Protein AF-0000000084394808 (afdb_homodimer)

Sequence (1066 aa):
MNSRAGNLPEEGCVVMIVASYNGLPSDNTAEMVAWLRVKAASPGSLSHVKYAVFGCGHRDWHDTYQRVPRLVEELLERSGAVKVAPMGVADAATGDMYSDLEQWSLKHLFPALYATHGMAAPDAPLKQTLLPTSGPISVVQSLPLRVTSLTNRGFQPVKVTESYQLSADLNKIPAKRHVELRMPPGFSYGPGDHLHILPQNDPTVVQKVLWYFDLAGDSRIAMHSVNSLDVSDNMELTAAELFGHWVELKRPITKQAAQTLIESLIESDTSTRSRMKDSIRHMIDGDGPKTVVEILEVPDLKLSLSSFLSILTPIRPRTYSLSSSPSSKPHHGTLTISVVPNGTASEYLASTTVGQILFARVQANPRFFHQLSERPQSGLIMVCVGSGIAPFRGLIKEALFRKTSSAAEKPKWTLFYGCRGSQLDELYADDLRAAEEAGVIVVHRAYSRESGDMNIPRYVTGSLKEHISEVMDCWKAGGLIRVCAGKSIADDVWNLLGPSLLETMANGNQKDQPFDWRQKLAEEERYVEEVFNMNSRAGNLPEEGCVVMIVASYNGLPSDNTAEMVAWLRVKAASPGSLSHVKYAVFGCGHRDWHDTYQRVPRLVEELLERSGAVKVAPMGVADAATGDMYSDLEQWSLKHLFPALYATHGMAAPDAPLKQTLLPTSGPISVVQSLPLRVTSLTNRGFQPVKVTESYQLSADLNKIPAKRHVELRMPPGFSYGPGDHLHILPQNDPTVVQKVLWYFDLAGDSRIAMHSVNSLDVSDNMELTAAELFGHWVELKRPITKQAAQTLIESLIESDTSTRSRMKDSIRHMIDGDGPKTVVEILEVPDLKLSLSSFLSILTPIRPRTYSLSSSPSSKPHHGTLTISVVPNGTASEYLASTTVGQILFARVQANPRFFHQLSERPQSGLIMVCVGSGIAPFRGLIKEALFRKTSSAAEKPKWTLFYGCRGSQLDELYADDLRAAEEAGVIVVHRAYSRESGDMNIPRYVTGSLKEHISEVMDCWKAGGLIRVCAGKSIADDVWNLLGPSLLETMANGNQKDQPFDWRQKLAEEERYVEEVFN

Organism: Colletotrichum higginsianum (strain IMI 349063) (NCBI:txid759273)

Nearest PDB structures (foldseek):
  1tll-assembly1_A  TM=6.329E-01  e=1.263E-33  Rattus norvegicus
  1f20-assembly1_A  TM=8.223E-01  e=2.957E-27  Rattus norvegicus
  6t1u-assembly1_A  TM=6.075E-01  e=6.814E-30  Candida tropicalis
  2bpo-assembly1_A  TM=6.113E-01  e=2.517E-28  Saccharomyces cerevisiae
  2ok8-assembly2_D  TM=7.829E-01  e=2.657E-12  Plasmodium falciparum 3D7

Secondary structure (DSSP, 8-state):
-GGGTT---SSS-EEEEEEEETTEE-TTTHHHHHHHHHHHTSTTTTTT-EEEEEEEE-TTSGGGTTHHHHHHHHHHHHTTPEE-SPPEEEEGGGT-HHHHHHHHIIIIIHHHHHHHTT----SS-TTTTSS------EEEEE--HHHHTTGGGT-EEEEEEEEEE-SS-TTTS--EEEEEEEPPTT----TT-EEEEE----HHHHHHHHHHTT--TT-EEEEES--SSSPPTT-EEEHHHIIIIIB-SSSBPPHHHHHHHHHH-----HHHHHHHHHHHHHHHHSSSPPBSGGGGGSTT----HHHHHHT--B---EEEEB-S-TTTSTTEEEEEEEPPTT-HHHHHHHT--TT-EEEEEEE--HHHHHHHHH-TT--EEEEEEGGGHHHHHHHHHHHHHHHTT--S----EEEEEEES-TTTT-TTHHHHHHHHHTTSEEEEEEESS--S-TTS-SSHHHHHHHTHHHHHHHHHTT-EEEEEE-HHHHHHHHHHHHHHHHHHH-SS-TTS-HHHHHHHHHHTTSEEEEE--/-GGGTT---SSS-EEEEEEEETTEE-TTTHHHHHHHHHHHTSTTTTTT-EEEEEEEE-TTSGGGTTHHHHHHHHHHHHTTPEE-SPPEEEEGGGT-HHHHHHHHIIIIIHHHHHHHTT----SS-TTTTTTT-----EEEEE--HHHHTTGGGT-EEEEEEEEEE-SS-TTTS--EEEEEEEPPTT----TT-EEEEE----HHHHHHHHHHTT--TT-EEEEES--SSSPPTT-EEEHHHIIIIIB-SSSBPPHHHHHHHHHH-----HHHHHHHHHHHHHHHHSSSPPBSGGGGGSTT----HHHHHHT--B---EEEEB-S-TTTSTTEEEEEEEPPTT-HHHHHHHT--TT-EEEEEEE--HHHHHHHHH-TT--EEEEEEGGGHHHHHHHHHHHHHHHTT--S----EEEEEEES-TTTT-TTHHHHHHHHHTTSEEEEEEESS--S-TTS-SSHHHHHHHTHHHHHHHHHTT-EEEEEE-HHHHHHHHHHHHHHHHHHH-SS-TTS-HHHHHHHHHHTTSEEEEE--

Radius of gyration: 37.55 Å; Cα contacts (8 Å, |Δi|>4): 2108; chains: 2; bounding box: 79×119×94 Å

Structure (mmCIF, N/CA/C/O backbone):
data_AF-0000000084394808-model_v1
#
loop_
_entity.id
_entity.type
_entity.pdbx_description
1 polymer 'NADPH cytochrome P450'
#
loop_
_atom_site.group_PDB
_atom_site.id
_atom_site.type_symbol
_atom_site.label_atom_id
_atom_site.label_alt_id
_atom_site.label_comp_id
_atom_site.label_asym_id
_atom_site.label_entity_id
_atom_site.label_seq_id
_atom_site.pdbx_PDB_ins_code
_atom_site.Cartn_x
_atom_site.Cartn_y
_atom_site.Cartn_z
_atom_site.occupancy
_atom_site.B_iso_or_equiv
_atom_site.auth_seq_id
_atom_site.auth_comp_id
_atom_site.auth_asym_id
_atom_site.auth_atom_id
_atom_site.pdbx_PDB_model_num
ATOM 1 N N . MET A 1 1 ? 3.371 22.578 29.484 1 84.44 1 MET A N 1
ATOM 2 C CA . MET A 1 1 ? 3.812 23.656 30.344 1 84.44 1 MET A CA 1
ATOM 3 C C . MET A 1 1 ? 2.695 24.094 31.297 1 84.44 1 MET A C 1
ATOM 5 O O . MET A 1 1 ? 2.896 24.156 32.5 1 84.44 1 MET A O 1
ATOM 9 N N . ASN A 1 2 ? 1.501 24.203 30.688 1 81.06 2 ASN A N 1
ATOM 10 C CA . ASN A 1 2 ? 0.41 24.703 31.516 1 81.06 2 ASN A CA 1
ATOM 11 C C . ASN A 1 2 ? 0.008 23.703 32.594 1 81.06 2 ASN A C 1
ATOM 13 O O . ASN A 1 2 ? -0.405 24.094 33.688 1 81.06 2 ASN A O 1
ATOM 17 N N . SER A 1 3 ? 0.19 22.422 32.281 1 81.5 3 SER A N 1
ATOM 18 C CA . SER A 1 3 ? -0.213 21.375 33.219 1 81.5 3 SER A CA 1
ATOM 19 C C . SER A 1 3 ? 0.611 21.438 34.5 1 81.5 3 SER A C 1
ATOM 21 O O . SER A 1 3 ? 0.195 20.906 35.531 1 81.5 3 SER A O 1
ATOM 23 N N . ARG A 1 4 ? 1.673 22.125 34.469 1 89.56 4 ARG A N 1
ATOM 24 C CA . ARG A 1 4 ? 2.555 22.156 35.625 1 89.56 4 ARG A CA 1
ATOM 25 C C . ARG A 1 4 ? 2.57 23.547 36.25 1 89.56 4 ARG A C 1
ATOM 27 O O . ARG A 1 4 ? 3.314 23.797 37.219 1 89.56 4 ARG A O 1
ATOM 34 N N . ALA A 1 5 ? 1.7 24.375 35.719 1 89.94 5 ALA A N 1
ATOM 35 C CA . ALA A 1 5 ? 1.567 25.688 36.344 1 89.94 5 ALA A CA 1
ATOM 36 C C . ALA A 1 5 ? 1.049 25.562 37.781 1 89.94 5 ALA A C 1
ATOM 38 O O . ALA A 1 5 ? 0.033 24.906 38.031 1 89.94 5 ALA A O 1
ATOM 39 N N . GLY A 1 6 ? 1.762 26.031 38.719 1 89.12 6 GLY A N 1
ATOM 40 C CA . GLY A 1 6 ? 1.377 25.984 40.125 1 89.12 6 GLY A CA 1
ATOM 41 C C . GLY A 1 6 ? 1.911 24.766 40.844 1 89.12 6 GLY A C 1
ATOM 42 O O . GLY A 1 6 ? 1.748 24.625 42.062 1 89.12 6 GLY A O 1
ATOM 43 N N . ASN A 1 7 ? 2.451 23.938 40.094 1 90.06 7 ASN A N 1
ATOM 44 C CA . ASN A 1 7 ? 2.916 22.688 40.719 1 90.06 7 ASN A CA 1
ATOM 45 C C . ASN A 1 7 ? 4.227 22.219 40.094 1 90.06 7 ASN A C 1
ATOM 47 O O . ASN A 1 7 ? 4.32 21.094 39.625 1 90.06 7 ASN A O 1
ATOM 51 N N . LEU A 1 8 ? 5.156 23.016 40.188 1 93.19 8 LEU A N 1
ATOM 52 C CA . LEU A 1 8 ? 6.465 22.625 39.688 1 93.19 8 LEU A CA 1
ATOM 53 C C . LEU A 1 8 ? 7.164 21.688 40.656 1 93.19 8 LEU A C 1
ATOM 55 O O . LEU A 1 8 ? 7.117 21.922 41.875 1 93.19 8 LEU A O 1
ATOM 59 N N . PRO A 1 9 ? 7.711 20.625 40.125 1 89.31 9 PRO A N 1
ATOM 60 C CA . PRO A 1 9 ? 8.445 19.734 41.031 1 89.31 9 PRO A CA 1
ATOM 61 C C . PRO A 1 9 ? 9.586 20.453 41.75 1 89.31 9 PRO A C 1
ATOM 63 O O . PRO A 1 9 ? 10.266 21.297 41.156 1 89.31 9 PRO A O 1
ATOM 66 N N . GLU A 1 10 ? 9.688 20.141 43.062 1 87.5 10 GLU A N 1
ATOM 67 C CA . GLU A 1 10 ? 10.758 20.719 43.844 1 87.5 10 GLU A CA 1
ATOM 68 C C . GLU A 1 10 ? 11.969 19.781 43.906 1 87.5 10 GLU A C 1
ATOM 70 O O . GLU A 1 10 ? 13.062 20.203 44.281 1 87.5 10 GLU A O 1
ATOM 75 N N . GLU A 1 11 ? 11.68 18.562 43.625 1 84 11 GLU A N 1
ATOM 76 C CA . GLU A 1 11 ? 12.758 17.578 43.531 1 84 11 GLU A CA 1
ATOM 77 C C . GLU A 1 11 ? 13.164 17.359 42.094 1 84 11 GLU A C 1
ATOM 79 O O . GLU A 1 11 ? 12.32 17.359 41.188 1 84 11 GLU A O 1
ATOM 84 N N . GLY A 1 12 ? 14.43 17.172 41.906 1 85.75 12 GLY A N 1
ATOM 85 C CA . GLY A 1 12 ? 14.93 17 40.562 1 85.75 12 GLY A CA 1
ATOM 86 C C . GLY A 1 12 ? 15.086 18.297 39.812 1 85.75 12 GLY A C 1
ATOM 87 O O . GLY A 1 12 ? 15.422 19.328 40.406 1 85.75 12 GLY A O 1
ATOM 88 N N . CYS A 1 13 ? 15.078 18.266 38.438 1 89.38 13 CYS A N 1
ATOM 89 C CA . CYS A 1 13 ? 15.242 19.438 37.562 1 89.38 13 CYS A CA 1
ATOM 90 C C . CYS A 1 13 ? 14.086 19.547 36.594 1 89.38 13 CYS A C 1
ATOM 92 O O . CYS A 1 13 ? 13.68 18.547 35.969 1 89.38 13 CYS A O 1
ATOM 94 N N . VAL A 1 14 ? 13.477 20.672 36.562 1 92.56 14 VAL A N 1
ATOM 95 C CA . VAL A 1 14 ? 12.422 20.953 35.594 1 92.56 14 VAL A CA 1
ATOM 96 C C . VAL A 1 14 ? 13.047 21.5 34.312 1 92.56 14 VAL A C 1
ATOM 98 O O . VAL A 1 14 ? 13.656 22.562 34.312 1 92.56 14 VAL A O 1
ATOM 101 N N . VAL A 1 15 ? 12.945 20.672 33.219 1 92.56 15 VAL A N 1
ATOM 102 C CA . VAL A 1 15 ? 13.383 21.141 31.906 1 92.56 15 VAL A CA 1
ATOM 103 C C . VAL A 1 15 ? 12.18 21.672 31.125 1 92.56 15 VAL A C 1
ATOM 105 O O . VAL A 1 15 ? 11.25 20.922 30.812 1 92.56 15 VAL A O 1
ATOM 108 N N . MET A 1 16 ? 12.203 22.953 30.844 1 93.19 16 MET A N 1
ATOM 109 C CA . MET A 1 16 ? 11.102 23.594 30.141 1 93.19 16 MET A CA 1
ATOM 110 C C . MET A 1 16 ? 11.469 23.859 28.688 1 93.19 16 MET A C 1
ATOM 112 O O . MET A 1 16 ? 12.438 24.562 28.406 1 93.19 16 MET A O 1
ATOM 116 N N . ILE A 1 17 ? 10.75 23.219 27.812 1 91.25 17 ILE A N 1
ATOM 117 C CA . ILE A 1 17 ? 10.875 23.516 26.391 1 91.25 17 ILE A CA 1
ATOM 118 C C . ILE A 1 17 ? 9.797 24.5 25.969 1 91.25 17 ILE A C 1
ATOM 120 O O . ILE A 1 17 ? 8.609 24.172 25.969 1 91.25 17 ILE A O 1
ATOM 124 N N . VAL A 1 18 ? 10.234 25.688 25.703 1 90.94 18 VAL A N 1
ATOM 125 C CA . VAL A 1 18 ? 9.312 26.812 25.562 1 90.94 18 VAL A CA 1
ATOM 126 C C . VAL A 1 18 ? 9.406 27.391 24.156 1 90.94 18 VAL A C 1
ATOM 128 O O . VAL A 1 18 ? 10.5 27.656 23.656 1 90.94 18 VAL A O 1
ATOM 131 N N . ALA A 1 19 ? 8.242 27.422 23.562 1 86.62 19 ALA A N 1
ATOM 132 C CA . ALA A 1 19 ? 8.195 28.031 22.234 1 86.62 19 ALA A CA 1
ATOM 133 C C . ALA A 1 19 ? 7.641 29.453 22.312 1 86.62 19 ALA A C 1
ATOM 135 O O . ALA A 1 19 ? 6.957 29.812 23.266 1 86.62 19 ALA A O 1
ATOM 136 N N . SER A 1 20 ? 8.227 30.312 21.469 1 79.75 20 SER A N 1
ATOM 137 C CA . SER A 1 20 ? 7.672 31.656 21.266 1 79.75 20 SER A CA 1
ATOM 138 C C . SER A 1 20 ? 6.898 31.734 19.953 1 79.75 20 SER A C 1
ATOM 140 O O . SER A 1 20 ? 7.387 31.281 18.906 1 79.75 20 SER A O 1
ATOM 142 N N . TYR A 1 21 ? 5.676 32.031 20.062 1 70.5 21 TYR A N 1
ATOM 143 C CA . TYR A 1 21 ? 4.887 32.312 18.875 1 70.5 21 TYR A CA 1
ATOM 144 C C . TYR A 1 21 ? 4.664 33.781 18.672 1 70.5 21 TYR A C 1
ATOM 146 O O . TYR A 1 21 ? 3.766 34.375 19.281 1 70.5 21 TYR A O 1
ATOM 154 N N . ASN A 1 22 ? 5.402 34.344 17.812 1 67.12 22 ASN A N 1
ATOM 155 C CA . ASN A 1 22 ? 5.336 35.812 17.594 1 67.12 22 ASN A CA 1
ATOM 156 C C . ASN A 1 22 ? 5.484 36.562 18.891 1 67.12 22 ASN A C 1
ATOM 158 O O . ASN A 1 22 ? 4.691 37.469 19.188 1 67.12 22 ASN A O 1
ATOM 162 N N . GLY A 1 23 ? 6.352 36.094 19.688 1 73.38 23 GLY A N 1
ATOM 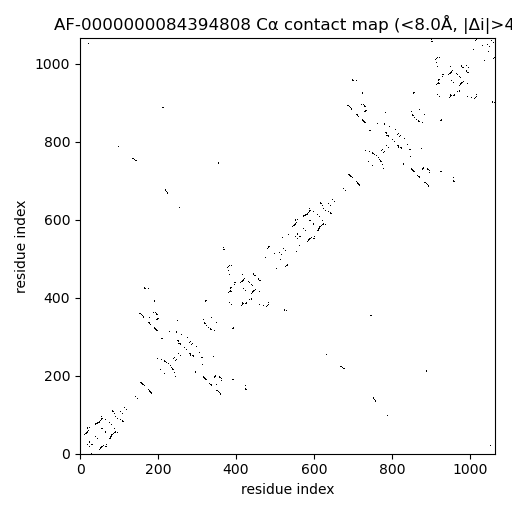163 C CA . GLY A 1 23 ? 6.691 36.75 20.938 1 73.38 23 GLY A CA 1
ATOM 164 C C . GLY A 1 23 ? 5.734 36.438 22.062 1 73.38 23 GLY A C 1
ATOM 165 O O . GLY A 1 23 ? 5.914 36.906 23.188 1 73.38 23 GLY A O 1
ATOM 166 N N . LEU A 1 24 ? 4.746 35.719 21.688 1 75.56 24 LEU A N 1
ATOM 167 C CA . LEU A 1 24 ? 3.758 35.312 22.688 1 75.56 24 LEU A CA 1
ATOM 168 C C . LEU A 1 24 ? 3.91 33.844 23.062 1 75.56 24 LEU A C 1
ATOM 170 O O . LEU A 1 24 ? 4.438 33.062 22.281 1 75.56 24 LEU A O 1
ATOM 174 N N . PRO A 1 25 ? 3.51 33.625 24.344 1 81.38 25 PRO A N 1
ATOM 175 C CA . PRO A 1 25 ? 3.525 32.219 24.703 1 81.38 25 PRO A CA 1
ATOM 176 C C . PRO A 1 25 ? 2.564 31.375 23.859 1 81.38 25 PRO A C 1
ATOM 178 O O . PRO A 1 25 ? 1.509 31.875 23.453 1 81.38 25 PRO A O 1
ATOM 181 N N . SER A 1 26 ? 2.98 30.219 23.578 1 77.38 26 SER A N 1
ATOM 182 C CA . SER A 1 26 ? 2.07 29.266 22.953 1 77.38 26 SER A CA 1
ATOM 183 C C . SER A 1 26 ? 0.888 28.953 23.859 1 77.38 26 SER A C 1
ATOM 185 O O . SER A 1 26 ? 0.908 29.297 25.047 1 77.38 26 SER A O 1
ATOM 187 N N . ASP A 1 27 ? -0.17 28.391 23.359 1 71.19 27 ASP A N 1
ATOM 188 C CA . ASP A 1 27 ? -1.378 28.078 24.109 1 71.19 27 ASP A CA 1
ATOM 189 C C . ASP A 1 27 ? -1.058 27.188 25.312 1 71.19 27 ASP A C 1
ATOM 191 O O . ASP A 1 27 ? -1.685 27.297 26.359 1 71.19 27 ASP A O 1
ATOM 195 N N . ASN A 1 28 ? -0.06 26.406 25.094 1 76.44 28 ASN A N 1
ATOM 196 C CA . ASN A 1 28 ? 0.255 25.469 26.172 1 76.44 28 ASN A CA 1
ATOM 197 C C . ASN A 1 28 ? 1.232 26.078 27.172 1 76.44 28 ASN A C 1
ATOM 199 O O . ASN A 1 28 ? 1.676 25.406 28.109 1 76.44 28 ASN A O 1
ATOM 203 N N . THR A 1 29 ? 1.567 27.328 26.938 1 88.31 29 THR A N 1
ATOM 204 C CA . THR A 1 29 ? 2.57 27.938 27.797 1 88.31 29 THR A CA 1
ATOM 205 C C . THR A 1 29 ? 1.999 29.156 28.5 1 88.31 29 THR A C 1
ATOM 207 O O . THR A 1 29 ? 2.543 29.609 29.516 1 88.31 29 THR A O 1
ATOM 210 N N . ALA A 1 30 ? 0.846 29.688 28.078 1 82.56 30 ALA A N 1
ATOM 211 C CA . ALA A 1 30 ? 0.304 30.969 28.531 1 82.56 30 ALA A CA 1
ATOM 212 C C . ALA A 1 30 ? 0.012 30.938 30.031 1 82.56 30 ALA A C 1
ATOM 214 O O . ALA A 1 30 ? 0.375 31.859 30.766 1 82.56 30 ALA A O 1
ATOM 215 N N . GLU A 1 31 ? -0.574 29.875 30.484 1 85.81 31 GLU A N 1
ATOM 216 C CA . GLU A 1 31 ? -0.913 29.766 31.906 1 85.81 31 GLU A CA 1
ATOM 217 C C . GLU A 1 31 ? 0.343 29.672 32.781 1 85.81 31 GLU A C 1
ATOM 219 O O . GLU A 1 31 ? 0.386 30.25 33.875 1 85.81 31 GLU A O 1
ATOM 224 N N . MET A 1 32 ? 1.28 29.031 32.281 1 92.12 32 MET A N 1
ATOM 225 C CA . MET A 1 32 ? 2.547 28.922 32.969 1 92.12 32 MET A CA 1
ATOM 226 C C . MET A 1 32 ? 3.209 30.281 33.156 1 92.12 32 MET A C 1
ATOM 228 O O . MET A 1 32 ? 3.662 30.641 34.219 1 92.12 32 MET A O 1
ATOM 232 N N . VAL A 1 33 ? 3.176 31.047 32.156 1 91.5 33 VAL A N 1
ATOM 233 C CA . VAL A 1 33 ? 3.799 32.344 32.156 1 91.5 33 VAL A CA 1
ATOM 234 C C . VAL A 1 33 ? 3.066 33.25 33.156 1 91.5 33 VAL A C 1
ATOM 236 O O . VAL A 1 33 ? 3.697 33.969 33.938 1 91.5 33 VAL A O 1
ATOM 239 N N . ALA A 1 34 ? 1.783 33.188 33.094 1 87.75 34 ALA A N 1
ATOM 240 C CA . ALA A 1 34 ? 0.979 33.969 34.031 1 87.75 34 ALA A CA 1
ATOM 241 C C . ALA A 1 34 ? 1.286 33.594 35.469 1 87.75 34 ALA A C 1
ATOM 243 O O . ALA A 1 34 ? 1.438 34.438 36.344 1 87.75 34 ALA A O 1
ATOM 244 N N . TRP A 1 35 ? 1.336 32.344 35.719 1 93.06 35 TRP A N 1
ATOM 245 C CA . TRP A 1 35 ? 1.626 31.844 37.062 1 93.06 35 TRP A CA 1
ATOM 246 C C . TRP A 1 35 ? 3.016 32.281 37.531 1 93.06 35 TRP A C 1
ATOM 248 O O . TRP A 1 35 ? 3.195 32.719 38.656 1 93.06 35 TRP A O 1
ATOM 258 N N . LEU A 1 36 ? 3.961 32.25 36.656 1 94.44 36 LEU A N 1
ATOM 259 C CA . LEU A 1 36 ? 5.332 32.625 37 1 94.44 36 LEU A CA 1
ATOM 260 C C . LEU A 1 36 ? 5.441 34.125 37.281 1 94.44 36 LEU A C 1
ATOM 262 O O . LEU A 1 36 ? 6.25 34.531 38.125 1 94.44 36 LEU A O 1
ATOM 266 N N . ARG A 1 37 ? 4.633 34.906 36.625 1 91.94 37 ARG A N 1
ATOM 267 C CA . ARG A 1 37 ? 4.617 36.344 36.906 1 91.94 37 ARG A CA 1
ATOM 268 C C . ARG A 1 37 ? 4.188 36.625 38.344 1 91.94 37 ARG A C 1
ATOM 270 O O . ARG A 1 37 ? 4.742 37.531 38.969 1 91.94 37 ARG A O 1
ATOM 277 N N . VAL A 1 38 ? 3.271 35.875 38.719 1 92.06 38 VAL A N 1
ATOM 278 C CA . VAL A 1 38 ? 2.809 36.031 40.094 1 92.06 38 VAL A CA 1
ATOM 279 C C . VAL A 1 38 ? 3.906 35.594 41.062 1 92.06 38 VAL A C 1
ATOM 281 O O . VAL A 1 38 ? 4.168 36.281 42.062 1 92.06 38 VAL A O 1
ATOM 284 N N . LYS A 1 39 ? 4.5 34.531 40.812 1 92.56 39 LYS A N 1
ATOM 285 C CA . LYS A 1 39 ? 5.559 34.031 41.688 1 92.56 39 LYS A CA 1
ATOM 286 C C . LYS A 1 39 ? 6.754 34.969 41.719 1 92.56 39 LYS A C 1
ATOM 288 O O . LYS A 1 39 ? 7.41 35.125 42.75 1 92.56 39 LYS A O 1
ATOM 293 N N . ALA A 1 40 ? 7.027 35.562 40.625 1 92.31 40 ALA A N 1
ATOM 294 C CA . ALA A 1 40 ? 8.18 36.469 40.5 1 92.31 40 ALA A CA 1
ATOM 295 C C . ALA A 1 40 ? 8.016 37.688 41.375 1 92.31 40 ALA A C 1
ATOM 297 O O . ALA A 1 40 ? 9 38.375 41.688 1 92.31 40 ALA A O 1
ATOM 298 N N . ALA A 1 41 ? 6.77 37.969 41.688 1 90.31 41 ALA A N 1
ATOM 299 C CA . ALA A 1 41 ? 6.5 39.094 42.594 1 90.31 41 ALA A CA 1
ATOM 300 C C . ALA A 1 41 ? 6.938 38.812 44 1 90.31 41 ALA A C 1
ATOM 302 O O . ALA A 1 41 ? 7.09 39.719 44.844 1 90.31 41 ALA A O 1
ATOM 303 N N . SER A 1 42 ? 7.09 37.594 44.406 1 90.56 42 SER A N 1
ATOM 304 C CA . SER A 1 42 ? 7.582 37.156 45.719 1 90.56 42 SER A CA 1
ATOM 305 C C . SER A 1 42 ? 8.93 36.469 45.594 1 90.56 42 SER A C 1
ATOM 307 O O . SER A 1 42 ? 8.992 35.25 45.406 1 90.56 42 SER A O 1
ATOM 309 N N . PRO A 1 43 ? 9.906 37.219 45.812 1 88 43 PRO A N 1
ATOM 310 C CA . PRO A 1 43 ? 11.242 36.656 45.688 1 88 43 PRO A CA 1
ATOM 311 C C . PRO A 1 43 ? 11.461 35.438 46.594 1 88 43 PRO A C 1
ATOM 313 O O . PRO A 1 43 ? 11.055 35.469 47.75 1 88 43 PRO A O 1
ATOM 316 N N . GLY A 1 44 ? 11.938 34.344 45.969 1 89.25 44 GLY A N 1
ATOM 317 C CA . GLY A 1 44 ? 12.25 33.156 46.719 1 89.25 44 GLY A CA 1
ATOM 318 C C . GLY A 1 44 ? 11.117 32.125 46.719 1 89.25 44 GLY A C 1
ATOM 319 O O . GLY A 1 44 ? 11.273 31.031 47.25 1 89.25 44 GLY A O 1
ATOM 320 N N . SER A 1 45 ? 10.023 32.531 46.156 1 93.19 45 SER A N 1
ATOM 321 C CA . SER A 1 45 ? 8.828 31.703 46.188 1 93.19 45 SER A CA 1
ATOM 322 C C . SER A 1 45 ? 9.078 30.359 45.5 1 93.19 45 SER A C 1
ATOM 324 O O . SER A 1 45 ? 8.383 29.375 45.781 1 93.19 45 SER A O 1
ATOM 326 N N . LEU A 1 46 ? 10.148 30.25 44.625 1 95.56 46 LEU A N 1
ATOM 327 C CA . LEU A 1 46 ? 10.477 29 43.938 1 95.56 46 LEU A CA 1
ATOM 328 C C . LEU A 1 46 ? 11.922 28.594 44.188 1 95.56 46 LEU A C 1
ATOM 330 O O . LEU A 1 46 ? 12.578 28.016 43.344 1 95.56 46 LEU A O 1
ATOM 334 N N . SER A 1 47 ? 12.367 29 45.344 1 93.94 47 SER A N 1
ATOM 335 C CA . SER A 1 47 ? 13.766 28.812 45.688 1 93.94 47 SER A CA 1
ATOM 336 C C . SER A 1 47 ? 14.148 27.344 45.688 1 93.94 47 SER A C 1
ATOM 338 O O . SER A 1 47 ? 15.328 27 45.531 1 93.94 47 SER A O 1
ATOM 340 N N . HIS A 1 48 ? 13.219 26.422 45.781 1 92.88 48 HIS A N 1
ATOM 341 C CA . HIS A 1 48 ? 13.508 24.984 45.812 1 92.88 48 HIS A CA 1
ATOM 342 C C . HIS A 1 48 ? 13.406 24.375 44.406 1 92.88 48 HIS A C 1
ATOM 344 O O . HIS A 1 48 ? 13.648 23.172 44.25 1 92.88 48 HIS A O 1
ATOM 350 N N . VAL A 1 49 ? 13.086 25.125 43.5 1 94.31 49 VAL A N 1
ATOM 351 C CA . VAL A 1 49 ? 12.914 24.625 42.125 1 94.31 49 VAL A CA 1
ATOM 352 C C . VAL A 1 49 ? 14.211 24.781 41.344 1 94.31 49 VAL A C 1
ATOM 354 O O . VAL A 1 49 ? 14.789 25.875 41.312 1 94.31 49 VAL A O 1
ATOM 357 N N . LYS A 1 50 ? 14.789 23.703 40.781 1 93.88 50 LYS A N 1
ATOM 358 C CA . LYS A 1 50 ? 15.883 23.719 39.812 1 93.88 50 LYS A CA 1
ATOM 359 C C . LYS A 1 50 ? 15.344 23.625 38.406 1 93.88 50 LYS A C 1
ATOM 361 O O . LYS A 1 50 ? 14.391 22.891 38.125 1 93.88 50 LYS A O 1
ATOM 366 N N . TYR A 1 51 ? 15.922 24.453 37.562 1 94.81 51 TYR A N 1
ATOM 367 C CA . TYR A 1 51 ? 15.305 24.484 36.219 1 94.81 51 TYR A CA 1
ATOM 368 C C . TYR A 1 51 ? 16.359 24.656 35.125 1 94.81 51 TYR A C 1
ATOM 370 O O . TYR A 1 51 ? 17.484 25.062 35.406 1 94.81 51 TYR A O 1
ATOM 378 N N . ALA A 1 52 ? 16.094 24.25 33.906 1 95.12 52 ALA A N 1
ATOM 379 C CA . ALA A 1 52 ? 16.734 24.594 32.625 1 95.12 52 ALA A CA 1
ATOM 380 C C . ALA A 1 52 ? 15.695 24.906 31.562 1 95.12 52 ALA A C 1
ATOM 382 O O . ALA A 1 52 ? 14.641 24.266 31.5 1 95.12 52 ALA A O 1
ATOM 383 N N . VAL A 1 53 ? 15.969 25.953 30.828 1 95.62 53 VAL A N 1
ATOM 384 C CA . VAL A 1 53 ? 15.016 26.375 29.797 1 95.62 53 VAL A CA 1
ATOM 385 C C . VAL A 1 53 ? 15.633 26.172 28.422 1 95.62 53 VAL A C 1
ATOM 387 O O . VAL A 1 53 ? 16.812 26.5 28.203 1 95.62 53 VAL A O 1
ATOM 390 N N . PHE A 1 54 ? 14.867 25.484 27.547 1 94.06 54 PHE A N 1
ATOM 391 C CA . PHE A 1 54 ? 15.211 25.406 26.141 1 94.06 54 PHE A CA 1
ATOM 392 C C . PHE A 1 54 ? 14.172 26.125 25.281 1 94.06 54 PHE A C 1
ATOM 394 O O . PHE A 1 54 ? 12.992 25.766 25.312 1 94.06 54 PHE A O 1
ATOM 401 N N . GLY A 1 55 ? 14.703 27.109 24.625 1 92.94 55 GLY A N 1
ATOM 402 C CA . GLY A 1 55 ? 13.797 27.953 23.844 1 92.94 55 GLY A CA 1
ATOM 403 C C . GLY A 1 55 ? 13.695 27.531 22.391 1 92.94 55 GLY A C 1
ATOM 404 O O . GLY A 1 55 ? 14.703 27.234 21.75 1 92.94 55 GLY A O 1
ATOM 405 N N . CYS A 1 56 ? 12.484 27.359 21.953 1 88.31 56 CYS A N 1
ATOM 406 C CA . CYS A 1 56 ? 12.203 27.125 20.547 1 88.31 56 CYS A CA 1
ATOM 407 C C . CYS A 1 56 ? 11.664 28.391 19.875 1 88.31 56 CYS A C 1
ATOM 409 O O . CYS A 1 56 ? 10.492 28.719 20.031 1 88.31 56 CYS A O 1
ATOM 411 N N . GLY A 1 57 ? 12.602 29.109 19.203 1 79.94 57 GLY A N 1
ATOM 412 C CA . GLY A 1 57 ? 12.227 30.344 18.531 1 79.94 57 GLY A CA 1
ATOM 413 C C . GLY A 1 57 ? 12.438 30.297 17.031 1 79.94 57 GLY A C 1
ATOM 414 O O . GLY A 1 57 ? 12.883 29.281 16.5 1 79.94 57 GLY A O 1
ATOM 415 N N . HIS A 1 58 ? 11.938 31.234 16.359 1 75 58 HIS A N 1
ATOM 416 C CA . HIS A 1 58 ? 12.156 31.422 14.93 1 75 58 HIS A CA 1
ATOM 417 C C . HIS A 1 58 ? 12.805 32.781 14.641 1 75 58 HIS A C 1
ATOM 419 O O . HIS A 1 58 ? 12.195 33.812 14.883 1 75 58 HIS A O 1
ATOM 425 N N . ARG A 1 59 ? 14.008 32.688 14.086 1 74.19 59 ARG A N 1
ATOM 426 C CA . ARG A 1 59 ? 14.828 33.875 13.969 1 74.19 59 ARG A CA 1
ATOM 427 C C . ARG A 1 59 ? 14.156 34.906 13.055 1 74.19 59 ARG A C 1
ATOM 429 O O . ARG A 1 59 ? 14.477 36.094 13.125 1 74.19 59 ARG A O 1
ATOM 436 N N . ASP A 1 60 ? 13.281 34.406 12.234 1 66 60 ASP A N 1
ATOM 437 C CA . ASP A 1 60 ? 12.586 35.375 11.359 1 66 60 ASP A CA 1
ATOM 438 C C . ASP A 1 60 ? 11.75 36.344 12.18 1 66 60 ASP A C 1
ATOM 440 O O . ASP A 1 60 ? 11.375 37.406 11.68 1 66 60 ASP A O 1
ATOM 444 N N . TRP A 1 61 ? 11.477 35.875 13.367 1 69.62 61 TRP A N 1
ATOM 445 C CA . TRP A 1 61 ? 10.859 36.781 14.32 1 69.62 61 TRP A CA 1
ATOM 446 C C . TRP A 1 61 ? 11.906 37.469 15.188 1 69.62 61 TRP A C 1
ATOM 448 O O . TRP A 1 61 ? 11.992 37.219 16.391 1 69.62 61 TRP A O 1
ATOM 458 N N . HIS A 1 62 ? 12.711 38.344 14.523 1 70.44 62 HIS A N 1
ATOM 459 C CA . HIS A 1 62 ? 13.953 38.906 15.07 1 70.44 62 HIS A CA 1
ATOM 460 C C . HIS A 1 62 ? 13.703 39.625 16.391 1 70.44 62 HIS A C 1
ATOM 462 O O . HIS A 1 62 ? 14.43 39.406 17.359 1 70.44 62 HIS A O 1
ATOM 468 N N . ASP A 1 63 ? 12.633 40.438 16.438 1 67.81 63 ASP A N 1
ATOM 469 C CA . ASP A 1 63 ? 12.398 41.281 17.594 1 67.81 63 ASP A CA 1
ATOM 470 C C . ASP A 1 63 ? 11.906 40.438 18.781 1 67.81 63 ASP A C 1
ATOM 472 O O . ASP A 1 63 ? 12.07 40.844 19.938 1 67.81 63 ASP A O 1
ATOM 476 N N . THR A 1 64 ? 11.328 39.344 18.391 1 77.56 64 THR A N 1
ATOM 477 C CA . THR A 1 64 ? 10.75 38.562 19.469 1 77.56 64 THR A CA 1
ATOM 478 C C . THR A 1 64 ? 11.398 37.188 19.531 1 77.56 64 THR A C 1
ATOM 480 O O . THR A 1 64 ? 10.844 36.25 20.125 1 77.56 64 THR A O 1
ATOM 483 N N . TYR A 1 65 ? 12.562 37.188 18.906 1 84.25 65 TYR A N 1
ATOM 484 C CA . TYR A 1 65 ? 13.25 35.906 18.891 1 84.25 65 TYR A CA 1
ATOM 485 C C . TYR A 1 65 ? 13.547 35.438 20.312 1 84.25 65 TYR A C 1
ATOM 487 O O . TYR A 1 65 ? 14.219 36.125 21.078 1 84.25 65 TYR A O 1
ATOM 495 N N . GLN A 1 66 ? 12.977 34.312 20.75 1 90.06 66 GLN A N 1
ATOM 496 C CA . GLN A 1 66 ? 13.18 33.625 22.031 1 90.06 66 GLN A CA 1
ATOM 497 C C . GLN A 1 66 ? 12.594 34.438 23.172 1 90.06 66 GLN A C 1
ATOM 499 O O . GLN A 1 66 ? 13.039 34.312 24.328 1 90.06 66 GLN A O 1
ATOM 504 N N . ARG A 1 67 ? 11.656 35.281 22.906 1 87.75 67 ARG A N 1
ATOM 505 C CA . ARG A 1 67 ? 11.141 36.188 23.938 1 87.75 67 ARG A CA 1
ATOM 506 C C . ARG A 1 67 ? 10.531 35.406 25.094 1 87.75 67 ARG A C 1
ATOM 508 O O . ARG A 1 67 ? 10.805 35.688 26.266 1 87.75 67 ARG A O 1
ATOM 515 N N . VAL A 1 68 ? 9.734 34.5 24.75 1 90.25 68 VAL A N 1
ATOM 516 C CA . VAL A 1 68 ? 8.992 33.812 25.797 1 90.25 68 VAL A CA 1
ATOM 517 C C . VAL A 1 68 ? 9.938 32.938 26.594 1 90.25 68 VAL A C 1
ATOM 519 O O . VAL A 1 68 ? 9.898 32.938 27.828 1 90.25 68 VAL A O 1
ATOM 522 N N . PRO A 1 69 ? 10.766 32.188 25.906 1 93.94 69 PRO A N 1
ATOM 523 C CA . PRO A 1 69 ? 11.75 31.438 26.688 1 93.94 69 PRO A CA 1
ATOM 524 C C . PRO A 1 69 ? 12.57 32.344 27.625 1 93.94 69 PRO A C 1
ATOM 526 O O . PRO A 1 69 ? 12.805 31.969 28.781 1 93.94 69 PRO A O 1
ATOM 529 N N . ARG A 1 70 ? 12.984 33.5 27.219 1 93.75 70 ARG A N 1
ATOM 530 C CA . ARG A 1 70 ? 13.75 34.438 28.047 1 93.75 70 ARG A CA 1
ATOM 531 C C . ARG A 1 70 ? 12.914 34.938 29.203 1 93.75 70 ARG A C 1
ATOM 533 O O . ARG A 1 70 ? 13.422 35.094 30.328 1 93.75 70 ARG A O 1
ATOM 540 N N . LEU A 1 71 ? 11.711 35.219 28.828 1 93.12 71 LEU A N 1
ATOM 541 C CA . LEU A 1 71 ? 10.797 35.688 29.875 1 93.12 71 LEU A CA 1
ATOM 542 C C . LEU A 1 71 ? 10.648 34.625 30.953 1 93.12 71 LEU A C 1
ATOM 544 O O . LEU A 1 71 ? 10.688 34.938 32.156 1 93.12 71 LEU A O 1
ATOM 548 N N . VAL A 1 72 ? 10.469 33.438 30.547 1 94.94 72 VAL A N 1
ATOM 549 C CA . VAL A 1 72 ? 10.297 32.312 31.484 1 94.94 72 VAL A CA 1
ATOM 550 C C . VAL A 1 72 ? 11.539 32.188 32.375 1 94.94 72 VAL A C 1
ATOM 552 O O . VAL A 1 72 ? 11.422 32.031 33.594 1 94.94 72 VAL A O 1
ATOM 555 N N . GLU A 1 73 ? 12.609 32.25 31.719 1 95.31 73 GLU A N 1
ATOM 556 C CA . GLU A 1 73 ? 13.852 32.156 32.5 1 95.31 73 GLU A CA 1
ATOM 557 C C . GLU A 1 73 ? 13.953 33.312 33.5 1 95.31 73 GLU A C 1
ATOM 559 O O . GLU A 1 73 ? 14.328 33.094 34.656 1 95.31 73 GLU A O 1
ATOM 564 N N . GLU A 1 74 ? 13.648 34.5 33.062 1 95.31 74 GLU A N 1
ATOM 565 C CA . GLU A 1 74 ? 13.695 35.688 33.906 1 95.31 74 GLU A CA 1
ATOM 566 C C . GLU A 1 74 ? 12.758 35.531 35.125 1 95.31 74 GLU A C 1
ATOM 568 O O . GLU A 1 74 ? 13.133 35.844 36.25 1 95.31 74 GLU A O 1
ATOM 573 N N . LEU A 1 75 ? 11.609 35.125 34.812 1 95.44 75 LEU A N 1
ATOM 574 C CA . LEU A 1 75 ? 10.617 34.969 35.875 1 95.44 75 LEU A CA 1
ATOM 575 C C . LEU A 1 75 ? 11.047 33.906 36.875 1 95.44 75 LEU A C 1
ATOM 577 O O . LEU A 1 75 ? 10.844 34.062 38.094 1 95.44 75 LEU A O 1
ATOM 581 N N . LEU A 1 76 ? 11.594 32.875 36.344 1 95.94 76 LEU A N 1
ATOM 582 C CA . LEU A 1 76 ? 12.102 31.812 37.25 1 95.94 76 LEU A CA 1
ATOM 583 C C . LEU A 1 76 ? 13.227 32.344 38.125 1 95.94 76 LEU A C 1
ATOM 585 O O . LEU A 1 76 ? 13.266 32.094 39.312 1 95.94 76 LEU A O 1
ATOM 589 N N . GLU A 1 77 ? 14.086 33.094 37.531 1 95.12 77 GLU A N 1
ATOM 590 C CA . GLU A 1 77 ? 15.195 33.688 38.25 1 95.12 77 GLU A CA 1
ATOM 591 C C . GLU A 1 77 ? 14.703 34.625 39.344 1 95.12 77 GLU A C 1
ATOM 593 O O . GLU A 1 77 ? 15.188 34.625 40.469 1 95.12 77 GLU A O 1
ATOM 598 N N . ARG A 1 78 ? 13.742 35.406 38.969 1 95.12 78 ARG A N 1
ATOM 599 C CA . ARG A 1 78 ? 13.18 36.375 39.906 1 95.12 78 ARG A CA 1
ATOM 600 C C . ARG A 1 78 ? 12.461 35.688 41.062 1 95.12 78 ARG A C 1
ATOM 602 O O . ARG A 1 78 ? 12.383 36.219 42.156 1 95.12 78 ARG A O 1
ATOM 609 N N . SER A 1 79 ? 11.984 34.531 40.781 1 95.38 79 SER A N 1
ATOM 610 C CA . SER A 1 79 ? 11.25 33.781 41.812 1 95.38 79 SER A CA 1
ATOM 611 C C . SER A 1 79 ? 12.188 33 42.688 1 95.38 79 SER A C 1
ATOM 613 O O . SER A 1 79 ? 11.742 32.281 43.594 1 95.38 79 SER A O 1
ATOM 615 N N . GLY A 1 80 ? 13.438 33.125 42.344 1 95.06 80 GLY A N 1
ATOM 616 C CA . GLY A 1 80 ? 14.43 32.469 43.188 1 95.06 80 GLY A CA 1
ATOM 617 C C . GLY A 1 80 ? 14.773 31.062 42.75 1 95.06 80 GLY A C 1
ATOM 618 O O . GLY A 1 80 ? 15.516 30.359 43.438 1 95.06 80 GLY A O 1
ATOM 619 N N . ALA A 1 81 ? 14.234 30.562 41.688 1 95.25 81 ALA A N 1
ATOM 620 C CA . ALA A 1 81 ? 14.555 29.219 41.219 1 95.25 81 ALA A CA 1
ATOM 621 C C . ALA A 1 81 ? 16.031 29.109 40.844 1 95.25 81 ALA A C 1
ATOM 623 O O . ALA A 1 81 ? 16.688 30.109 40.562 1 95.25 81 ALA A O 1
ATOM 624 N N . VAL A 1 82 ? 16.547 27.922 40.906 1 93.56 82 VAL A N 1
ATOM 625 C CA . VAL A 1 82 ? 17.969 27.703 40.688 1 93.56 82 VAL A CA 1
ATOM 626 C C . VAL A 1 82 ? 18.203 27.203 39.281 1 93.56 82 VAL A C 1
ATOM 628 O O . VAL A 1 82 ? 17.703 26.141 38.875 1 93.56 82 VAL A O 1
ATOM 631 N N . LYS A 1 83 ? 19 27.938 38.562 1 94.81 83 LYS A N 1
ATOM 632 C CA . LYS A 1 83 ? 19.344 27.578 37.188 1 94.81 83 LYS A CA 1
ATOM 633 C C . LYS A 1 83 ? 20.359 26.453 37.125 1 94.81 83 LYS A C 1
ATOM 635 O O . LYS A 1 83 ? 21.422 26.562 37.75 1 94.81 83 LYS A O 1
ATOM 640 N N . VAL A 1 84 ? 20.016 25.422 36.406 1 92.62 84 VAL A N 1
ATOM 641 C CA . VAL A 1 84 ? 20.891 24.25 36.312 1 92.62 84 VAL A CA 1
ATOM 642 C C . VAL A 1 84 ? 21.797 24.344 35.094 1 92.62 84 VAL A C 1
ATOM 644 O O . VAL A 1 84 ? 22.953 23.906 35.125 1 92.62 84 VAL A O 1
ATOM 647 N N . ALA A 1 85 ? 21.266 24.844 34 1 93.56 85 ALA A N 1
ATOM 648 C CA . ALA A 1 85 ? 22 25 32.75 1 93.56 85 ALA A CA 1
ATOM 649 C C . ALA A 1 85 ? 21.625 26.297 32.031 1 93.56 85 ALA A C 1
ATOM 651 O O . ALA A 1 85 ? 20.516 26.812 32.219 1 93.56 85 ALA A O 1
ATOM 652 N N . PRO A 1 86 ? 22.703 26.781 31.266 1 94.44 86 PRO A N 1
ATOM 653 C CA . PRO A 1 86 ? 22.328 27.953 30.469 1 94.44 86 PRO A CA 1
ATOM 654 C C . PRO A 1 86 ? 21.203 27.672 29.484 1 94.44 86 PRO A C 1
ATOM 656 O O . PRO A 1 86 ? 21.062 26.547 29.016 1 94.44 86 PRO A O 1
ATOM 659 N N . MET A 1 87 ? 20.453 28.672 29.312 1 95 87 MET A N 1
ATOM 660 C CA . MET A 1 87 ? 19.344 28.5 28.391 1 95 87 MET A CA 1
ATOM 661 C C . MET A 1 87 ? 19.828 28.047 27.016 1 95 87 MET A C 1
ATOM 663 O O . MET A 1 87 ? 20.781 28.609 26.469 1 95 87 MET A O 1
ATOM 667 N N . GLY A 1 88 ? 19.234 26.938 26.531 1 93.06 88 GLY A N 1
ATOM 668 C CA . GLY A 1 88 ? 19.438 26.531 25.156 1 93.06 88 GLY A CA 1
ATOM 669 C C . GLY A 1 88 ? 18.469 27.172 24.188 1 93.06 88 GLY A C 1
ATOM 670 O O . GLY A 1 88 ? 17.406 27.656 24.594 1 93.06 88 GLY A O 1
ATOM 671 N N . VAL A 1 89 ? 18.906 27.297 22.984 1 90.62 89 VAL A N 1
ATOM 672 C CA . VAL A 1 89 ? 18.031 27.922 22 1 90.62 89 VAL A CA 1
ATOM 673 C C . VAL A 1 89 ? 18.047 27.125 20.703 1 90.62 89 VAL A C 1
ATOM 675 O O . VAL A 1 89 ? 19.078 26.578 20.312 1 90.62 89 VAL A O 1
ATOM 678 N N . ALA A 1 90 ? 16.844 26.891 20.188 1 86.62 90 ALA A N 1
ATOM 679 C CA . ALA A 1 90 ? 16.703 26.359 18.844 1 86.62 90 ALA A CA 1
ATOM 680 C C . ALA A 1 90 ? 16 27.359 17.938 1 86.62 90 ALA A C 1
ATOM 682 O O . ALA A 1 90 ? 15.172 28.141 18.391 1 86.62 90 ALA A O 1
ATOM 683 N N . ASP A 1 91 ? 16.516 27.406 16.688 1 76.81 91 ASP A N 1
ATOM 684 C CA . ASP A 1 91 ? 15.906 28.234 15.656 1 76.81 91 ASP A CA 1
ATOM 685 C C . ASP A 1 91 ? 15.102 27.391 14.672 1 76.81 91 ASP A C 1
ATOM 687 O O . ASP A 1 91 ? 15.68 26.672 13.844 1 76.81 91 ASP A O 1
ATOM 691 N N . ALA A 1 92 ? 13.875 27.547 14.805 1 71.5 92 ALA A N 1
ATOM 692 C CA . ALA A 1 92 ? 12.984 26.75 13.953 1 71.5 92 ALA A CA 1
ATOM 693 C C . ALA A 1 92 ? 13.211 27.078 12.484 1 71.5 92 ALA A C 1
ATOM 695 O O . ALA A 1 92 ? 12.875 26.281 11.609 1 71.5 92 ALA A O 1
ATOM 696 N N . ALA A 1 93 ? 13.836 28.281 12.242 1 63.44 93 ALA A N 1
ATOM 697 C CA . ALA A 1 93 ? 14.094 28.688 10.859 1 63.44 93 ALA A CA 1
ATOM 698 C C . ALA A 1 93 ? 15.109 27.75 10.195 1 63.44 93 ALA A C 1
ATOM 700 O O . ALA A 1 93 ? 15.117 27.609 8.977 1 63.44 93 ALA A O 1
ATOM 701 N N . THR A 1 94 ? 15.922 27.25 11.023 1 59.38 94 THR A N 1
ATOM 702 C CA . THR A 1 94 ? 16.984 26.406 10.477 1 59.38 94 THR A CA 1
ATOM 703 C C . THR A 1 94 ? 16.5 24.984 10.258 1 59.38 94 THR A C 1
ATOM 705 O O . THR A 1 94 ? 17.172 24.188 9.609 1 59.38 94 THR A O 1
ATOM 708 N N . GLY A 1 95 ? 15.297 24.688 10.633 1 55.47 95 GLY A N 1
ATOM 709 C CA . GLY A 1 95 ? 14.695 23.375 10.453 1 55.47 95 GLY A CA 1
ATOM 710 C C . GLY A 1 95 ? 15.367 22.297 11.281 1 55.47 95 GLY A C 1
ATOM 711 O O . GLY A 1 95 ? 15.023 21.125 11.164 1 55.47 95 GLY A O 1
ATOM 712 N N . ASP A 1 96 ? 16.359 22.594 12.008 1 60.56 96 ASP A N 1
ATOM 713 C CA . ASP A 1 96 ? 17.109 21.578 12.742 1 60.56 96 ASP A CA 1
ATOM 714 C C . ASP A 1 96 ? 17.016 21.812 14.242 1 60.56 96 ASP A C 1
ATOM 716 O O . ASP A 1 96 ? 18.047 21.891 14.93 1 60.56 96 ASP A O 1
ATOM 720 N N . MET A 1 97 ? 15.805 21.875 14.797 1 72.88 97 MET A N 1
ATOM 721 C CA . MET A 1 97 ? 15.617 22.203 16.203 1 72.88 97 MET A CA 1
ATOM 722 C C . MET A 1 97 ? 16.062 21.047 17.094 1 72.88 97 MET A C 1
ATOM 724 O O . MET A 1 97 ? 16.547 21.25 18.203 1 72.88 97 MET A O 1
ATOM 728 N N . TYR A 1 98 ? 16 19.891 16.5 1 68.94 98 TYR A N 1
ATOM 729 C CA . TYR A 1 98 ? 16.359 18.719 17.297 1 68.94 98 TYR A CA 1
ATOM 730 C C . TYR A 1 98 ? 17.859 18.641 17.531 1 68.94 98 TYR A C 1
ATOM 732 O O . TYR A 1 98 ? 18.297 18.312 18.625 1 68.94 98 TYR A O 1
ATOM 740 N N . SER A 1 99 ? 18.531 19 16.469 1 67.94 99 SER A N 1
ATOM 741 C CA . SER A 1 99 ? 19.984 19.016 16.625 1 67.94 99 SER A CA 1
ATOM 742 C C . SER A 1 99 ? 20.422 20.031 17.672 1 67.94 99 SER A C 1
ATOM 744 O O . SER A 1 99 ? 21.312 19.766 18.469 1 67.94 99 SER A O 1
ATOM 746 N N . ASP A 1 100 ? 19.703 21.109 17.656 1 78.69 100 ASP A N 1
ATOM 747 C CA . ASP A 1 100 ? 20 22.156 18.641 1 78.69 100 ASP A CA 1
ATOM 748 C C . ASP A 1 100 ? 19.719 21.672 20.062 1 78.69 100 ASP A C 1
ATOM 750 O O . ASP A 1 100 ? 20.531 21.891 20.969 1 78.69 100 ASP A O 1
ATOM 754 N N . LEU A 1 101 ? 18.641 21.047 20.172 1 81.5 101 LEU A N 1
ATOM 755 C CA . LEU A 1 101 ? 18.266 20.531 21.484 1 81.5 101 LEU A CA 1
ATOM 756 C C . LEU A 1 101 ? 19.25 19.453 21.953 1 81.5 101 LEU A C 1
ATOM 758 O O . LEU A 1 101 ? 19.672 19.453 23.109 1 81.5 101 LEU A O 1
ATOM 762 N N . GLU A 1 102 ? 19.578 18.703 21.031 1 72.19 102 GLU A N 1
ATOM 763 C CA . GLU A 1 102 ? 20.516 17.625 21.359 1 72.19 102 GLU A CA 1
ATOM 764 C C . GLU A 1 102 ? 21.875 18.188 21.781 1 72.19 102 GLU A C 1
ATOM 766 O O . GLU A 1 102 ? 22.438 17.75 22.781 1 72.19 102 GLU A O 1
ATOM 771 N N . GLN A 1 103 ? 22.359 19.031 21 1 76.88 103 GLN A N 1
ATOM 772 C CA . GLN A 1 103 ? 23.656 19.625 21.312 1 76.88 103 GLN A CA 1
ATOM 773 C C . GLN A 1 103 ? 23.625 20.344 22.656 1 76.88 103 GLN A C 1
ATOM 775 O O . GLN A 1 103 ? 24.547 20.203 23.469 1 76.88 103 GLN A O 1
ATOM 780 N N . TRP A 1 104 ? 22.578 21.031 22.891 1 86.94 104 TRP A N 1
ATOM 781 C CA . TRP A 1 104 ? 22.422 21.734 24.156 1 86.94 104 TRP A CA 1
ATOM 782 C C . TRP A 1 104 ? 22.328 20.766 25.312 1 86.94 104 TRP A C 1
ATOM 784 O O . TRP A 1 104 ? 22.938 20.984 26.375 1 86.94 104 TRP A O 1
ATOM 794 N N . SER A 1 105 ? 21.656 19.703 25.109 1 83.81 105 SER A N 1
ATOM 795 C CA . SER A 1 105 ? 21.484 18.719 26.172 1 83.81 105 SER A CA 1
ATOM 796 C C . SER A 1 105 ? 22.812 18.062 26.547 1 83.81 105 SER A C 1
ATOM 798 O O . SER A 1 105 ? 23.141 17.938 27.719 1 83.81 105 SER A O 1
ATOM 800 N N . LEU A 1 106 ? 23.516 17.812 25.562 1 75.12 106 LEU A N 1
ATOM 801 C CA . LEU A 1 106 ? 24.781 17.109 25.766 1 75.12 106 LEU A CA 1
ATOM 802 C C . LEU A 1 106 ? 25.828 18.047 26.359 1 75.12 106 LEU A C 1
ATOM 804 O O . LEU A 1 106 ? 26.625 17.625 27.203 1 75.12 106 LEU A O 1
ATOM 808 N N . LYS A 1 107 ? 25.797 19.156 25.891 1 83.62 107 LYS A N 1
ATOM 809 C CA . LYS A 1 107 ? 26.875 20.094 26.25 1 83.62 107 LYS A CA 1
ATOM 810 C C . LYS A 1 107 ? 26.562 20.766 27.594 1 83.62 107 LYS A C 1
ATOM 812 O O . LYS A 1 107 ? 27.484 21.062 28.359 1 83.62 107 LYS A O 1
ATOM 817 N N . HIS A 1 108 ? 25.281 20.984 27.844 1 88 108 HIS A N 1
ATOM 818 C CA . HIS A 1 108 ? 24.969 21.844 28.969 1 88 108 HIS A CA 1
ATOM 819 C C . HIS A 1 108 ? 24.047 21.156 29.969 1 88 108 HIS A C 1
ATOM 821 O O . HIS A 1 108 ? 24.375 21.062 31.156 1 88 108 HIS A O 1
ATOM 827 N N . LEU A 1 109 ? 23.016 20.594 29.484 1 88.06 109 LEU A N 1
ATOM 828 C CA . LEU A 1 109 ? 21.984 20.094 30.391 1 88.06 109 LEU A CA 1
ATOM 829 C C . LEU A 1 109 ? 22.453 18.859 31.141 1 88.06 109 LEU A C 1
ATOM 831 O O . LEU A 1 109 ? 22.453 18.844 32.375 1 88.06 109 LEU A O 1
ATOM 835 N N . PHE A 1 110 ? 22.906 17.906 30.5 1 81.56 110 PHE A N 1
ATOM 836 C CA . PHE A 1 110 ? 23.203 16.625 31.141 1 81.56 110 PHE A CA 1
ATOM 837 C C . PHE A 1 110 ? 24.406 16.75 32.062 1 81.56 110 PHE A C 1
ATOM 839 O O . PHE A 1 110 ? 24.359 16.297 33.219 1 81.56 110 PHE A O 1
ATOM 846 N N . PRO A 1 111 ? 25.438 17.375 31.562 1 82.06 111 PRO A N 1
ATOM 847 C CA . PRO A 1 111 ? 26.547 17.562 32.5 1 82.06 111 PRO A CA 1
ATOM 848 C C . PRO A 1 111 ? 26.125 18.266 33.781 1 82.06 111 PRO A C 1
ATOM 850 O O . PRO A 1 111 ? 26.562 17.906 34.875 1 82.06 111 PRO A O 1
ATOM 853 N N . ALA A 1 112 ? 25.281 19.234 33.625 1 85.81 112 ALA A N 1
ATOM 854 C CA . ALA A 1 112 ? 24.797 19.984 34.781 1 85.81 112 ALA A CA 1
ATOM 855 C C . ALA A 1 112 ? 23.953 19.094 35.719 1 85.81 112 ALA A C 1
ATOM 857 O O . ALA A 1 112 ? 24.062 19.188 36.938 1 85.81 112 ALA A O 1
ATOM 858 N N . LEU A 1 113 ? 23.172 18.312 35.156 1 82.81 113 LEU A N 1
ATOM 859 C CA . LEU A 1 113 ? 22.312 17.406 35.938 1 82.81 113 LEU A CA 1
ATOM 860 C C . LEU A 1 113 ? 23.141 16.359 36.688 1 82.81 113 LEU A C 1
ATOM 862 O O . LEU A 1 113 ? 22.828 16 37.812 1 82.81 113 LEU A O 1
ATOM 866 N N . TYR A 1 114 ? 24.109 15.992 36 1 77.44 114 TYR A N 1
ATOM 867 C CA . TYR A 1 114 ? 25.016 15.039 36.656 1 77.44 114 TYR A CA 1
ATOM 868 C C . TYR A 1 114 ? 25.734 15.68 37.812 1 77.44 114 TYR A C 1
ATOM 870 O O . TYR A 1 114 ? 25.859 15.062 38.875 1 77.44 114 TYR A O 1
ATOM 878 N N . ALA A 1 115 ? 26.172 16.844 37.562 1 76.31 115 ALA A N 1
ATOM 879 C CA . ALA A 1 115 ? 26.891 17.562 38.594 1 76.31 115 ALA A CA 1
ATOM 880 C C . ALA A 1 115 ? 26 17.828 39.812 1 76.31 115 ALA A C 1
ATOM 882 O O . ALA A 1 115 ? 26.438 17.719 40.938 1 76.31 115 ALA A O 1
ATOM 883 N N . THR A 1 116 ? 24.797 18.141 39.562 1 70.38 116 THR A N 1
ATOM 884 C CA . THR A 1 116 ? 23.875 18.516 40.625 1 70.38 116 THR A CA 1
ATOM 885 C C . THR A 1 116 ? 23.438 17.297 41.406 1 70.38 116 THR A C 1
ATOM 887 O O . THR A 1 116 ? 23.203 17.375 42.625 1 70.38 116 THR A O 1
ATOM 890 N N . HIS A 1 117 ? 23.297 16.219 40.812 1 66.06 117 HIS A N 1
ATOM 891 C CA . HIS A 1 117 ? 22.781 15.055 41.531 1 66.06 117 HIS A CA 1
ATOM 892 C C . HIS A 1 117 ? 23.906 14.094 41.906 1 66.06 117 HIS A C 1
ATOM 894 O O . HIS A 1 117 ? 23.641 12.961 42.312 1 66.06 117 HIS A O 1
ATOM 900 N N . GLY A 1 118 ? 25.156 14.594 41.969 1 62.94 118 GLY A N 1
ATOM 901 C CA . GLY A 1 118 ? 26.297 13.789 42.375 1 62.94 118 GLY A CA 1
ATOM 902 C C . GLY A 1 118 ? 26.484 12.555 41.531 1 62.94 118 GLY A C 1
ATOM 903 O O . GLY A 1 118 ? 27.016 11.539 42 1 62.94 118 GLY A O 1
ATOM 904 N N . MET A 1 119 ? 25.859 12.461 40.594 1 53.47 119 MET A N 1
ATOM 905 C CA . MET A 1 119 ? 26.016 11.281 39.75 1 53.47 119 MET A CA 1
ATOM 906 C C . MET A 1 119 ? 27.297 11.375 38.906 1 53.47 119 MET A C 1
ATOM 908 O O . MET A 1 119 ? 27.703 12.469 38.5 1 53.47 119 MET A O 1
ATOM 912 N N . ALA A 1 120 ? 28.344 10.562 39.125 1 47.84 120 ALA A N 1
ATOM 913 C CA . ALA A 1 120 ? 29.578 10.484 38.312 1 47.84 120 ALA A CA 1
ATOM 914 C C . ALA A 1 120 ? 29.297 10.711 36.844 1 47.84 120 ALA A C 1
ATOM 916 O O . ALA A 1 120 ? 28.359 10.133 36.281 1 47.84 120 ALA A O 1
ATOM 917 N N . ALA A 1 121 ? 29.766 11.93 36.375 1 47.41 121 ALA A N 1
ATOM 918 C CA . ALA A 1 121 ? 29.734 12.07 34.938 1 47.41 121 ALA A CA 1
ATOM 919 C C . ALA A 1 121 ? 30.172 10.773 34.25 1 47.41 121 ALA A C 1
ATOM 921 O O . ALA A 1 121 ? 31.141 10.141 34.656 1 47.41 121 ALA A O 1
ATOM 922 N N . PRO A 1 122 ? 29.359 10.016 33.531 1 43.53 122 PRO A N 1
ATOM 923 C CA . PRO A 1 122 ? 30.016 8.82 32.969 1 43.53 122 PRO A CA 1
ATOM 924 C C . PRO A 1 122 ? 31.391 9.109 32.406 1 43.53 122 PRO A C 1
ATOM 926 O O . PRO A 1 122 ? 31.641 10.219 31.922 1 43.53 122 PRO A O 1
ATOM 929 N N . ASP A 1 123 ? 32.562 8.703 33.125 1 40.97 123 ASP A N 1
ATOM 930 C CA . ASP A 1 123 ? 33.938 8.852 32.625 1 40.97 123 ASP A CA 1
ATOM 931 C C . ASP A 1 123 ? 33.969 9.023 31.109 1 40.97 123 ASP A C 1
ATOM 933 O O . ASP A 1 123 ? 35.031 9.266 30.531 1 40.97 123 ASP A O 1
ATOM 937 N N . ALA A 1 124 ? 33.375 8.047 30.391 1 36.53 124 ALA A N 1
ATOM 938 C CA . ALA A 1 124 ? 33.5 8.117 28.938 1 36.53 124 ALA A CA 1
ATOM 939 C C . ALA A 1 124 ? 32.906 9.422 28.406 1 36.53 124 ALA A C 1
ATOM 941 O O . ALA A 1 124 ? 31.969 9.969 28.984 1 36.53 124 ALA A O 1
ATOM 942 N N . PRO A 1 125 ? 33.656 10.344 27.781 1 36.03 125 PRO A N 1
ATOM 943 C CA . PRO A 1 125 ? 33.125 11.555 27.156 1 36.03 125 PRO A CA 1
ATOM 944 C C . PRO A 1 125 ? 31.625 11.445 26.859 1 36.03 125 PRO A C 1
ATOM 946 O O . PRO A 1 125 ? 31.141 10.375 26.484 1 36.03 125 PRO A O 1
ATOM 949 N N . LEU A 1 126 ? 30.719 12.211 27.641 1 33.25 126 LEU A N 1
ATOM 950 C CA . LEU A 1 126 ? 29.281 12.359 27.422 1 33.25 126 LEU A CA 1
ATOM 951 C C . LEU A 1 126 ? 28.922 12.172 25.953 1 33.25 126 LEU A C 1
ATOM 953 O O . LEU A 1 126 ? 27.781 12.422 25.547 1 33.25 126 LEU A O 1
ATOM 957 N N . LYS A 1 127 ? 29.953 12.211 25.172 1 37.28 127 LYS A N 1
ATOM 958 C CA . LYS A 1 127 ? 29.688 11.938 23.766 1 37.28 127 LYS A CA 1
ATOM 959 C C . LYS A 1 127 ? 28.641 10.828 23.594 1 37.28 127 LYS A C 1
ATOM 961 O O . LYS A 1 127 ? 27.781 10.914 22.734 1 37.28 127 LYS A O 1
ATOM 966 N N . GLN A 1 128 ? 28.906 9.695 24.109 1 34.88 128 GLN A N 1
ATOM 967 C CA . GLN A 1 128 ? 28.203 8.43 23.875 1 34.88 128 GLN A CA 1
ATOM 968 C C . GLN A 1 128 ? 26.891 8.383 24.641 1 34.88 128 GLN A C 1
ATOM 970 O O . GLN A 1 128 ? 26.016 7.586 24.328 1 34.88 128 GLN A O 1
ATOM 975 N N . THR A 1 129 ? 26.734 8.742 25.969 1 31.7 129 THR A N 1
ATOM 976 C CA . THR A 1 129 ? 25.688 8.352 26.891 1 31.7 129 THR A CA 1
ATOM 977 C C . THR A 1 129 ? 24.406 9.125 26.625 1 31.7 129 THR A C 1
ATOM 979 O O . THR A 1 129 ? 23.297 8.625 26.859 1 31.7 129 THR A O 1
ATOM 982 N N . LEU A 1 130 ? 24.406 10.391 26.844 1 34.66 130 LEU A N 1
ATOM 983 C CA . LEU A 1 130 ? 23.188 11.141 27.156 1 34.66 130 LEU A CA 1
ATOM 984 C C . LEU A 1 130 ? 22.172 11 26.031 1 34.66 130 LEU A C 1
ATOM 986 O O . LEU A 1 130 ? 21 11.383 26.203 1 34.66 130 LEU A O 1
ATOM 990 N N . LEU A 1 131 ? 22.469 11.812 24.984 1 36.38 131 LEU A N 1
ATOM 991 C CA . LEU A 1 131 ? 21.266 11.469 24.234 1 36.38 131 LEU A CA 1
ATOM 992 C C . LEU A 1 131 ? 21.062 9.953 24.188 1 36.38 131 LEU A C 1
ATOM 994 O O . LEU A 1 131 ? 21.984 9.219 23.828 1 36.38 131 LEU A O 1
ATOM 998 N N . PRO A 1 132 ? 20.453 9.344 25.25 1 34.59 132 PRO A N 1
ATOM 999 C CA . PRO A 1 132 ? 20.391 7.91 24.969 1 34.59 132 PRO A CA 1
ATOM 1000 C C . PRO A 1 132 ? 20.641 7.59 23.5 1 34.59 132 PRO A C 1
ATOM 1002 O O . PRO A 1 132 ? 19.938 8.094 22.609 1 34.59 132 PRO A O 1
ATOM 1005 N N . THR A 1 133 ? 21.797 7.781 23.031 1 36.59 133 THR A N 1
ATOM 1006 C CA . THR A 1 133 ? 22.016 6.984 21.828 1 36.59 133 THR A CA 1
ATOM 1007 C C . THR A 1 133 ? 21.047 5.812 21.766 1 36.59 133 THR A C 1
ATOM 1009 O O . THR A 1 133 ? 21.016 4.969 22.672 1 36.59 133 THR A O 1
ATOM 1012 N N . SER A 1 134 ? 19.781 6.113 21.625 1 41.94 134 SER A N 1
ATOM 1013 C CA . SER A 1 134 ? 18.969 4.91 21.438 1 41.94 134 SER A CA 1
ATOM 1014 C C . SER A 1 134 ? 19.859 3.689 21.188 1 41.94 134 SER A C 1
ATOM 1016 O O . SER A 1 134 ? 20.734 3.721 20.312 1 41.94 134 SER A O 1
ATOM 1018 N N . GLY A 1 135 ? 20.438 3.219 22.359 1 46.91 135 GLY A N 1
ATOM 1019 C CA . GLY A 1 135 ? 21.031 1.934 22.031 1 46.91 135 GLY A CA 1
ATOM 1020 C C . GLY A 1 135 ? 20.672 1.441 20.641 1 46.91 135 GLY A C 1
ATOM 1021 O O . GLY A 1 135 ? 19.734 1.947 20.016 1 46.91 135 GLY A O 1
ATOM 1022 N N . PRO A 1 136 ? 21.719 0.956 20.094 1 56.12 136 PRO A N 1
ATOM 1023 C CA . PRO A 1 136 ? 21.391 0.333 18.812 1 56.12 136 PRO A CA 1
ATOM 1024 C C . PRO A 1 136 ? 19.984 -0.292 18.812 1 56.12 136 PRO A C 1
ATOM 1026 O O . PRO A 1 136 ? 19.609 -0.956 19.781 1 56.12 136 PRO A O 1
ATOM 1029 N N . ILE A 1 137 ? 19.094 0.52 18.203 1 71.94 137 ILE A N 1
ATOM 1030 C CA . ILE A 1 137 ? 17.812 -0.151 17.984 1 71.94 137 ILE A CA 1
ATOM 1031 C C . ILE A 1 137 ? 18.062 -1.592 17.547 1 71.94 137 ILE A C 1
ATOM 1033 O O . ILE A 1 137 ? 18.766 -1.833 16.562 1 71.94 137 ILE A O 1
ATOM 1037 N N . SER A 1 138 ? 17.844 -2.441 18.547 1 79 138 SER A N 1
ATOM 1038 C CA . SER A 1 138 ? 17.844 -3.834 18.109 1 79 138 SER A CA 1
ATOM 1039 C C . SER A 1 138 ? 16.562 -4.176 17.344 1 79 138 SER A C 1
ATOM 1041 O O . SER A 1 138 ? 15.461 -3.871 17.797 1 79 138 SER A O 1
ATOM 1043 N N . VAL A 1 139 ? 16.844 -4.586 16.219 1 84.81 139 VAL A N 1
ATOM 1044 C CA . VAL A 1 139 ? 15.719 -4.883 15.328 1 84.81 139 VAL A CA 1
ATOM 1045 C C . VAL A 1 139 ? 15.695 -6.379 15.016 1 84.81 139 VAL A C 1
ATOM 1047 O O . VAL A 1 139 ? 16.734 -6.969 14.688 1 84.81 139 VAL A O 1
ATOM 1050 N N . VAL A 1 140 ? 14.578 -6.914 15.328 1 85.12 140 VAL A N 1
ATOM 1051 C CA . VAL A 1 140 ? 14.367 -8.297 14.898 1 85.12 140 VAL A CA 1
ATOM 1052 C C . VAL A 1 140 ? 13.422 -8.328 13.703 1 85.12 140 VAL A C 1
ATOM 1054 O O . VAL A 1 140 ? 12.297 -7.82 13.781 1 85.12 140 VAL A O 1
ATOM 1057 N N . GLN A 1 141 ? 14.008 -8.875 12.672 1 86.88 141 GLN A N 1
ATOM 1058 C CA . GLN A 1 141 ? 13.203 -9.047 11.469 1 86.88 141 GLN A CA 1
ATOM 1059 C C . GLN A 1 141 ? 12.711 -10.484 11.328 1 86.88 141 GLN A C 1
ATOM 1061 O O . GLN A 1 141 ? 13.453 -11.43 11.617 1 86.88 141 GLN A O 1
ATOM 1066 N N . SER A 1 142 ? 11.383 -10.547 10.969 1 86.75 142 SER A N 1
ATOM 1067 C CA . SER A 1 142 ? 10.836 -11.875 10.719 1 86.75 142 SER A CA 1
ATOM 1068 C C . SER A 1 142 ? 10.016 -11.906 9.43 1 86.75 142 SER A C 1
ATOM 1070 O O . SER A 1 142 ? 9.664 -10.852 8.891 1 86.75 142 SER A O 1
ATOM 1072 N N . LEU A 1 143 ? 9.773 -13.078 8.969 1 88.62 143 LEU A N 1
ATOM 1073 C CA . LEU A 1 143 ? 8.945 -13.289 7.785 1 88.62 143 LEU A CA 1
ATOM 1074 C C . LEU A 1 143 ? 7.496 -12.891 8.055 1 88.62 143 LEU A C 1
ATOM 1076 O O . LEU A 1 143 ? 7.078 -12.812 9.219 1 88.62 143 LEU A O 1
ATOM 1080 N N . PRO A 1 144 ? 6.824 -12.508 6.961 1 91 144 PRO A N 1
ATOM 1081 C CA . PRO A 1 144 ? 5.387 -12.297 7.152 1 91 144 PRO A CA 1
ATOM 1082 C C . PRO A 1 144 ? 4.703 -13.484 7.832 1 91 144 PRO A C 1
ATOM 1084 O O . PRO A 1 144 ? 5.082 -14.633 7.594 1 91 144 PRO A O 1
ATOM 1087 N N . LEU A 1 145 ? 3.65 -13.211 8.531 1 85.5 145 LEU A N 1
ATOM 1088 C CA . LEU A 1 145 ? 2.928 -14.25 9.266 1 85.5 145 LEU A CA 1
ATOM 1089 C C . LEU A 1 145 ? 2.357 -15.289 8.305 1 85.5 145 LEU A C 1
ATOM 1091 O O . LEU A 1 145 ? 2.357 -16.484 8.602 1 85.5 145 LEU A O 1
ATOM 1095 N N . ARG A 1 146 ? 1.89 -14.906 7.16 1 86.62 146 ARG A N 1
ATOM 1096 C CA . ARG A 1 146 ? 1.266 -15.805 6.199 1 86.62 146 ARG A CA 1
ATOM 1097 C C . ARG A 1 146 ? 2.281 -16.797 5.637 1 86.62 146 ARG A C 1
ATOM 1099 O O . ARG A 1 146 ? 1.904 -17.812 5.051 1 86.62 146 ARG A O 1
ATOM 1106 N N . VAL A 1 147 ? 3.545 -16.438 5.734 1 87.44 147 VAL A N 1
ATOM 1107 C CA . VAL A 1 147 ? 4.598 -17.25 5.133 1 87.44 147 VAL A CA 1
ATOM 1108 C C . VAL A 1 147 ? 5.219 -18.156 6.191 1 87.44 147 VAL A C 1
ATOM 1110 O O . VAL A 1 147 ? 5.867 -19.141 5.859 1 87.44 147 VAL A O 1
ATOM 1113 N N . THR A 1 148 ? 5.082 -17.75 7.445 1 79.25 148 THR A N 1
ATOM 1114 C CA . THR A 1 148 ? 5.746 -18.484 8.523 1 79.25 148 THR A CA 1
ATOM 1115 C C . THR A 1 148 ? 5.352 -19.969 8.492 1 79.25 148 THR A C 1
ATOM 1117 O O . THR A 1 148 ? 6.211 -20.844 8.602 1 79.25 148 THR A O 1
ATOM 1120 N N . SER A 1 149 ? 4.031 -20.219 8.305 1 71.88 149 SER A N 1
ATOM 1121 C CA . SER A 1 149 ? 3.594 -21.609 8.266 1 71.88 149 SER A CA 1
ATOM 1122 C C . SER A 1 149 ? 3.955 -22.266 6.938 1 71.88 149 SER A C 1
ATOM 1124 O O . SER A 1 149 ? 4.023 -23.5 6.844 1 71.88 149 SER A O 1
ATOM 1126 N N . LEU A 1 150 ? 4.215 -21.422 5.977 1 75.75 150 LEU A N 1
ATOM 1127 C CA . LEU A 1 150 ? 4.492 -21.938 4.637 1 75.75 150 LEU A CA 1
ATOM 1128 C C . LEU A 1 150 ? 5.977 -22.25 4.473 1 75.75 150 LEU A C 1
ATOM 1130 O O . LEU A 1 150 ? 6.371 -22.938 3.533 1 75.75 150 LEU A O 1
ATOM 1134 N N . THR A 1 151 ? 6.723 -21.766 5.453 1 73.06 151 THR A N 1
ATOM 1135 C CA . THR A 1 151 ? 8.156 -22.016 5.391 1 73.06 151 THR A CA 1
ATOM 1136 C C . THR A 1 151 ? 8.445 -23.516 5.461 1 73.06 151 THR A C 1
ATOM 1138 O O . THR A 1 151 ? 9.367 -24 4.801 1 73.06 151 THR A O 1
ATOM 1141 N N . ASN A 1 152 ? 7.645 -24.141 6.164 1 68.12 152 ASN A N 1
ATOM 1142 C CA . ASN A 1 152 ? 7.809 -25.578 6.242 1 68.12 152 ASN A CA 1
ATOM 1143 C C . ASN A 1 152 ? 7.496 -26.266 4.91 1 68.12 152 ASN A C 1
ATOM 1145 O O . ASN A 1 152 ? 7.922 -27.391 4.668 1 68.12 152 ASN A O 1
ATOM 1149 N N . ARG A 1 153 ? 6.879 -25.453 4.148 1 77.69 153 ARG A N 1
ATOM 1150 C CA . ARG A 1 153 ? 6.547 -25.969 2.826 1 77.69 153 ARG A CA 1
ATOM 1151 C C . ARG A 1 153 ? 7.562 -25.5 1.786 1 77.69 153 ARG A C 1
ATOM 1153 O O . ARG A 1 153 ? 7.375 -25.734 0.588 1 77.69 153 ARG A O 1
ATOM 1160 N N . GLY A 1 154 ? 8.539 -24.766 2.248 1 82.25 154 GLY A N 1
ATOM 1161 C CA . GLY A 1 154 ? 9.656 -24.453 1.369 1 82.25 154 GLY A CA 1
ATOM 1162 C C . GLY A 1 154 ? 9.578 -23.047 0.787 1 82.25 154 GLY A C 1
ATOM 1163 O O . GLY A 1 154 ? 10.422 -22.656 -0.025 1 82.25 154 GLY A O 1
ATOM 1164 N N . PHE A 1 155 ? 8.625 -22.297 1.144 1 91 155 PHE A N 1
ATOM 1165 C CA . PHE A 1 155 ? 8.539 -20.938 0.619 1 91 155 PHE A CA 1
ATOM 1166 C C . PHE A 1 155 ? 9.648 -20.062 1.182 1 91 155 PHE A C 1
ATOM 1168 O O . PHE A 1 155 ? 9.945 -20.125 2.379 1 91 155 PHE A O 1
ATOM 1175 N N . GLN A 1 156 ? 10.305 -19.328 0.282 1 91.12 156 GLN A N 1
ATOM 1176 C CA . GLN A 1 156 ? 11.414 -18.438 0.626 1 91.12 156 GLN A CA 1
ATOM 1177 C C . GLN A 1 156 ? 11.289 -17.094 -0.091 1 91.12 156 GLN A C 1
ATOM 1179 O O . GLN A 1 156 ? 10.609 -17 -1.112 1 91.12 156 GLN A O 1
ATOM 1184 N N . PRO A 1 157 ? 11.938 -16.109 0.548 1 93.25 157 PRO A N 1
ATOM 1185 C CA . PRO A 1 157 ? 11.945 -14.828 -0.154 1 93.25 157 PRO A CA 1
ATOM 1186 C C . PRO A 1 157 ? 12.797 -14.852 -1.416 1 93.25 157 PRO A C 1
ATOM 1188 O O . PRO A 1 157 ? 13.883 -15.438 -1.419 1 93.25 157 PRO A O 1
ATOM 1191 N N . VAL A 1 158 ? 12.297 -14.289 -2.459 1 96.06 158 VAL A N 1
ATOM 1192 C CA . VAL A 1 158 ? 13.023 -14.102 -3.713 1 96.06 158 VAL A CA 1
ATOM 1193 C C . VAL A 1 158 ? 12.906 -12.648 -4.16 1 96.06 158 VAL A C 1
ATOM 1195 O O . VAL A 1 158 ? 11.922 -11.969 -3.854 1 96.06 158 VAL A O 1
ATOM 1198 N N . LYS A 1 159 ? 13.938 -12.18 -4.863 1 96 159 LYS A N 1
ATOM 1199 C CA . LYS A 1 159 ? 13.984 -10.773 -5.25 1 96 159 LYS A CA 1
ATOM 1200 C C . LYS A 1 159 ? 13.836 -10.617 -6.762 1 96 159 LYS A C 1
ATOM 1202 O O . LYS A 1 159 ? 14.508 -11.305 -7.535 1 96 159 LYS A O 1
ATOM 1207 N N . VAL A 1 160 ? 12.977 -9.68 -7.207 1 97.69 160 VAL A N 1
ATOM 1208 C CA . VAL A 1 160 ? 12.781 -9.406 -8.625 1 97.69 160 VAL A CA 1
ATOM 1209 C C . VAL A 1 160 ? 14 -8.664 -9.18 1 97.69 160 VAL A C 1
ATOM 1211 O O . VAL A 1 160 ? 14.383 -7.617 -8.648 1 97.69 160 VAL A O 1
ATOM 1214 N N . THR A 1 161 ? 14.562 -9.18 -10.219 1 97.56 161 THR A N 1
ATOM 1215 C CA . THR A 1 161 ? 15.75 -8.539 -10.789 1 97.56 161 THR A CA 1
ATOM 1216 C C . THR A 1 161 ? 15.438 -7.973 -12.172 1 97.56 161 THR A C 1
ATOM 1218 O O . THR A 1 161 ? 16.141 -7.086 -12.648 1 97.56 161 THR A O 1
ATOM 1221 N N . GLU A 1 162 ? 14.43 -8.523 -12.867 1 97.56 162 GLU A N 1
ATOM 1222 C CA . GLU A 1 162 ? 13.938 -8 -14.141 1 97.56 162 GLU A CA 1
ATOM 1223 C C . GLU A 1 162 ? 12.422 -8.18 -14.258 1 97.56 162 GLU A C 1
ATOM 1225 O O . GLU A 1 162 ? 11.867 -9.141 -13.727 1 97.56 162 GLU A O 1
ATOM 1230 N N . SER A 1 163 ? 11.836 -7.262 -14.859 1 97.19 163 SER A N 1
ATOM 1231 C CA . SER A 1 163 ? 10.414 -7.328 -15.164 1 97.19 163 SER A CA 1
ATOM 1232 C C . SER A 1 163 ? 10.07 -6.492 -16.391 1 97.19 163 SER A C 1
ATOM 1234 O O . SER A 1 163 ? 10.188 -5.266 -16.359 1 97.19 163 SER A O 1
ATOM 1236 N N . TYR A 1 164 ? 9.672 -7.203 -17.453 1 96.62 164 TYR A N 1
ATOM 1237 C CA . TYR A 1 164 ? 9.359 -6.426 -18.656 1 96.62 164 TYR A CA 1
ATOM 1238 C C . TYR A 1 164 ? 8.289 -7.117 -19.484 1 96.62 164 TYR A C 1
ATOM 1240 O O . TYR A 1 164 ? 8.016 -8.305 -19.297 1 96.62 164 TYR A O 1
ATOM 1248 N N . GLN A 1 165 ? 7.711 -6.355 -20.391 1 96.38 165 GLN A N 1
ATOM 1249 C CA . GLN A 1 165 ? 6.652 -6.828 -21.266 1 96.38 165 GLN A CA 1
ATOM 1250 C C . GLN A 1 165 ? 7.234 -7.574 -22.469 1 96.38 165 GLN A C 1
ATOM 1252 O O . GLN A 1 165 ? 8.211 -7.125 -23.062 1 96.38 165 GLN A O 1
ATOM 1257 N N . LEU A 1 166 ? 6.652 -8.734 -22.766 1 96.69 166 LEU A N 1
ATOM 1258 C CA . LEU A 1 166 ? 7.094 -9.523 -23.906 1 96.69 166 LEU A CA 1
ATOM 1259 C C . LEU A 1 166 ? 6.219 -9.25 -25.125 1 96.69 166 LEU A C 1
ATOM 1261 O O . LEU A 1 166 ? 6.715 -9.219 -26.266 1 96.69 166 LEU A O 1
ATOM 1265 N N . SER A 1 167 ? 4.914 -9.047 -24.859 1 95.06 167 SER A N 1
ATOM 1266 C CA . SER A 1 167 ? 3.988 -8.812 -25.969 1 95.06 167 SER A CA 1
ATOM 1267 C C . SER A 1 167 ? 4.047 -7.355 -26.422 1 95.06 167 SER A C 1
ATOM 1269 O O . SER A 1 167 ? 4.32 -6.457 -25.625 1 95.06 167 SER A O 1
ATOM 1271 N N . ALA A 1 168 ? 3.934 -6.93 -27.609 1 88.88 168 ALA A N 1
ATOM 1272 C CA . ALA A 1 168 ? 4.141 -5.602 -28.188 1 88.88 168 ALA A CA 1
ATOM 1273 C C . ALA A 1 168 ? 2.945 -4.695 -27.922 1 88.88 168 ALA A C 1
ATOM 1275 O O . ALA A 1 168 ? 3.109 -3.561 -27.469 1 88.88 168 ALA A O 1
ATOM 1276 N N . ASP A 1 169 ? 1.736 -4.891 -28.391 1 82.62 169 ASP A N 1
ATOM 1277 C CA . ASP A 1 169 ? 0.567 -4.02 -28.359 1 82.62 169 ASP A CA 1
ATOM 1278 C C . ASP A 1 169 ? -0.515 -4.59 -27.453 1 82.62 169 ASP A C 1
ATOM 1280 O O . ASP A 1 169 ? -1.294 -5.449 -27.859 1 82.62 169 ASP A O 1
ATOM 1284 N N . LEU A 1 170 ? -0.626 -3.938 -26.312 1 83.81 170 LEU A N 1
ATOM 1285 C CA . LEU A 1 170 ? -1.538 -4.492 -25.312 1 83.81 170 LEU A CA 1
ATOM 1286 C C . LEU A 1 170 ? -2.986 -4.176 -25.672 1 83.81 170 LEU A C 1
ATOM 1288 O O . LEU A 1 170 ? -3.912 -4.75 -25.094 1 83.81 170 LEU A O 1
ATOM 1292 N N . ASN A 1 171 ? -3.186 -3.328 -26.562 1 81.19 171 ASN A N 1
ATOM 1293 C CA . ASN A 1 171 ? -4.535 -3.041 -27.031 1 81.19 171 ASN A CA 1
ATOM 1294 C C . ASN A 1 171 ? -5.039 -4.121 -27.984 1 81.19 171 ASN A C 1
ATOM 1296 O O . ASN A 1 171 ? -6.238 -4.223 -28.25 1 81.19 171 ASN A O 1
ATOM 1300 N N . LYS A 1 172 ? -4.094 -4.93 -28.438 1 81.12 172 LYS A N 1
ATOM 1301 C CA . LYS A 1 172 ? -4.461 -5.891 -29.469 1 81.12 172 LYS A CA 1
ATOM 1302 C C . LYS A 1 172 ? -4.359 -7.324 -28.953 1 81.12 172 LYS A C 1
ATOM 1304 O O . LYS A 1 172 ? -5.098 -8.203 -29.406 1 81.12 172 LYS A O 1
ATOM 1309 N N . ILE A 1 173 ? -3.463 -7.496 -28.109 1 90.06 173 ILE A N 1
ATOM 1310 C CA . ILE A 1 173 ? -3.221 -8.867 -27.672 1 90.06 173 ILE A CA 1
ATOM 1311 C C . ILE A 1 173 ? -3.01 -8.898 -26.156 1 90.06 173 ILE A C 1
ATOM 1313 O O . ILE A 1 173 ? -2.629 -7.887 -25.562 1 90.06 173 ILE A O 1
ATOM 1317 N N . PRO A 1 174 ? -3.244 -10.008 -25.562 1 91.25 174 PRO A N 1
ATOM 1318 C CA . PRO A 1 174 ? -3.031 -10.133 -24.125 1 91.25 174 PRO A CA 1
ATOM 1319 C C . PRO A 1 174 ? -1.573 -9.914 -23.719 1 91.25 174 PRO A C 1
ATOM 1321 O O . PRO A 1 174 ? -0.663 -10.25 -24.484 1 91.25 174 PRO A O 1
ATOM 1324 N N . ALA A 1 175 ? -1.5 -9.453 -22.562 1 95.25 175 ALA A N 1
ATOM 1325 C CA . ALA A 1 175 ? -0.164 -9.164 -22.047 1 95.25 175 ALA A CA 1
ATOM 1326 C C . ALA A 1 175 ? 0.572 -10.453 -21.672 1 95.25 175 ALA A C 1
ATOM 1328 O O . ALA A 1 175 ? -0.003 -11.352 -21.062 1 95.25 175 ALA A O 1
ATOM 1329 N N . LYS A 1 176 ? 1.794 -10.609 -22.188 1 97 176 LYS A N 1
ATOM 1330 C CA . LYS A 1 176 ? 2.773 -11.594 -21.75 1 97 176 LYS A CA 1
ATOM 1331 C C . LYS A 1 176 ? 3.967 -10.922 -21.078 1 97 176 LYS A C 1
ATOM 1333 O O . LYS A 1 176 ? 4.445 -9.883 -21.547 1 97 176 LYS A O 1
ATOM 1338 N N . ARG A 1 177 ? 4.398 -11.516 -19.969 1 97.44 177 ARG A N 1
ATOM 1339 C CA . ARG A 1 177 ? 5.422 -10.836 -19.172 1 97.44 177 ARG A CA 1
ATOM 1340 C C . ARG A 1 177 ? 6.602 -11.766 -18.891 1 97.44 177 ARG A C 1
ATOM 1342 O O . ARG A 1 177 ? 6.43 -12.984 -18.797 1 97.44 177 ARG A O 1
ATOM 1349 N N . HIS A 1 178 ? 7.793 -11.125 -18.812 1 98.31 178 HIS A N 1
ATOM 1350 C CA . HIS A 1 178 ? 9.008 -11.758 -18.312 1 98.31 178 HIS A CA 1
ATOM 1351 C C . HIS A 1 178 ? 9.352 -11.266 -16.906 1 98.31 178 HIS A C 1
ATOM 1353 O O . HIS A 1 178 ? 9.422 -10.062 -16.672 1 98.31 178 HIS A O 1
ATOM 1359 N N . VAL A 1 179 ? 9.516 -12.164 -15.969 1 98.44 179 VAL A N 1
ATOM 1360 C CA . VAL A 1 179 ? 9.945 -11.812 -14.625 1 98.44 179 VAL A CA 1
ATOM 1361 C C . VAL A 1 179 ? 11.156 -12.664 -14.234 1 98.44 179 VAL A C 1
ATOM 1363 O O . VAL A 1 179 ? 11.125 -13.891 -14.336 1 98.44 179 VAL A O 1
ATOM 1366 N N . GLU A 1 180 ? 12.203 -12.031 -13.82 1 98.56 180 GLU A N 1
ATOM 1367 C CA . GLU A 1 180 ? 13.391 -12.719 -13.32 1 98.56 180 GLU A CA 1
ATOM 1368 C C . GLU A 1 180 ? 13.539 -12.555 -11.812 1 98.56 180 GLU A C 1
ATOM 1370 O O . GLU A 1 180 ? 13.305 -11.469 -11.273 1 98.56 180 GLU A O 1
ATOM 1375 N N . LEU A 1 181 ? 13.875 -13.633 -11.203 1 97.94 181 LEU A N 1
ATOM 1376 C CA . LEU A 1 181 ? 13.992 -13.664 -9.75 1 97.94 181 LEU A CA 1
ATOM 1377 C C . LEU A 1 181 ? 15.375 -14.141 -9.328 1 97.94 181 LEU A C 1
ATOM 1379 O O . LEU A 1 181 ? 15.93 -15.062 -9.93 1 97.94 181 LEU A O 1
ATOM 1383 N N . ARG A 1 182 ? 15.938 -13.438 -8.406 1 97 182 ARG A N 1
ATOM 1384 C CA . ARG A 1 182 ? 17.109 -13.961 -7.723 1 97 182 ARG A CA 1
ATOM 1385 C C . ARG A 1 182 ? 16.719 -14.898 -6.594 1 97 182 ARG A C 1
ATOM 1387 O O . ARG A 1 182 ? 15.984 -14.516 -5.684 1 97 182 ARG A O 1
ATOM 1394 N N . MET A 1 183 ? 17.219 -16.094 -6.754 1 92.38 183 MET A N 1
ATOM 1395 C CA . MET A 1 183 ? 16.875 -17.141 -5.797 1 92.38 183 MET A CA 1
ATOM 1396 C C . MET A 1 183 ? 17.844 -17.156 -4.625 1 92.38 183 MET A C 1
ATOM 1398 O O . MET A 1 183 ? 19 -16.719 -4.766 1 92.38 183 MET A O 1
ATOM 1402 N N . PRO A 1 184 ? 17.328 -17.578 -3.457 1 88 184 PRO A N 1
ATOM 1403 C CA . PRO A 1 184 ? 18.234 -17.641 -2.307 1 88 184 PRO A CA 1
ATOM 1404 C C . PRO A 1 184 ? 19.328 -18.688 -2.465 1 88 184 PRO A C 1
ATOM 1406 O O . PRO A 1 184 ? 19.25 -19.547 -3.355 1 88 184 PRO A O 1
ATOM 1409 N N . PRO A 1 185 ? 20.297 -18.547 -1.591 1 83.88 185 PRO A N 1
ATOM 1410 C CA . PRO A 1 185 ? 21.328 -19.578 -1.633 1 83.88 185 PRO A CA 1
ATOM 1411 C C . PRO A 1 185 ? 20.781 -20.984 -1.44 1 83.88 185 PRO A C 1
ATOM 1413 O O . PRO A 1 185 ? 19.859 -21.188 -0.651 1 83.88 185 PRO A O 1
ATOM 1416 N N . GLY A 1 186 ? 21.281 -21.906 -2.162 1 79.88 186 GLY A N 1
ATOM 1417 C CA . GLY A 1 186 ? 20.875 -23.297 -2.041 1 79.88 186 GLY A CA 1
ATOM 1418 C C . GLY A 1 186 ? 19.719 -23.656 -2.953 1 79.88 186 GLY A C 1
ATOM 1419 O O . GLY A 1 186 ? 19.328 -24.828 -3.037 1 79.88 186 GLY A O 1
ATOM 1420 N N . PHE A 1 187 ? 19.25 -22.641 -3.553 1 80.81 187 PHE A N 1
ATOM 1421 C CA . PHE A 1 187 ? 18.188 -22.859 -4.512 1 80.81 187 PHE A CA 1
ATOM 1422 C C . PHE A 1 187 ? 18.672 -23.672 -5.703 1 80.81 187 PHE A C 1
ATOM 1424 O O . PHE A 1 187 ? 19.688 -23.312 -6.324 1 80.81 187 PHE A O 1
ATOM 1431 N N . SER A 1 188 ? 18.047 -24.797 -5.941 1 87.31 188 SER A N 1
ATOM 1432 C CA . SER A 1 188 ? 18.375 -25.641 -7.086 1 87.31 188 SER A CA 1
ATOM 1433 C C . SER A 1 188 ? 17.125 -26.047 -7.852 1 87.31 188 SER A C 1
ATOM 1435 O O . SER A 1 188 ? 16.078 -26.344 -7.25 1 87.31 188 SER A O 1
ATOM 1437 N N . TYR A 1 189 ? 17.281 -25.938 -9.172 1 92.25 189 TYR A N 1
ATOM 1438 C CA . TYR A 1 189 ? 16.172 -26.359 -10.023 1 92.25 189 TYR A CA 1
ATOM 1439 C C . TYR A 1 189 ? 16.688 -26.891 -11.359 1 92.25 189 TYR A C 1
ATOM 1441 O O . TYR A 1 189 ? 17.859 -26.734 -11.688 1 92.25 189 TYR A O 1
ATOM 1449 N N . GLY A 1 190 ? 15.844 -27.672 -12.055 1 90.94 190 GLY A N 1
ATOM 1450 C CA . GLY A 1 190 ? 16.078 -28.047 -13.438 1 90.94 190 GLY A CA 1
ATOM 1451 C C . GLY A 1 190 ? 15.203 -27.297 -14.422 1 90.94 190 GLY A C 1
ATOM 1452 O O . GLY A 1 190 ? 14.203 -26.688 -14.031 1 90.94 190 GLY A O 1
ATOM 1453 N N . PRO A 1 191 ? 15.695 -27.359 -15.68 1 91.25 191 PRO A N 1
ATOM 1454 C CA . PRO A 1 191 ? 14.828 -26.75 -16.688 1 91.25 191 PRO A CA 1
ATOM 1455 C C . PRO A 1 191 ? 13.406 -27.297 -16.656 1 91.25 191 PRO A C 1
ATOM 1457 O O . PRO A 1 191 ? 13.211 -28.516 -16.609 1 91.25 191 PRO A O 1
ATOM 1460 N N . GLY A 1 192 ? 12.469 -26.391 -16.641 1 92.12 192 GLY A N 1
ATOM 1461 C CA . GLY A 1 192 ? 11.078 -26.812 -16.703 1 92.12 192 GLY A CA 1
ATOM 1462 C C . GLY A 1 192 ? 10.477 -27.094 -15.352 1 92.12 192 GLY A C 1
ATOM 1463 O O . GLY A 1 192 ? 9.273 -27.328 -15.234 1 92.12 192 GLY A O 1
ATOM 1464 N N . ASP A 1 193 ? 11.266 -27.062 -14.297 1 94.06 193 ASP A N 1
ATOM 1465 C CA . ASP A 1 193 ? 10.719 -27.188 -12.945 1 94.06 193 ASP A CA 1
ATOM 1466 C C . ASP A 1 193 ? 9.703 -26.094 -12.664 1 94.06 193 ASP A C 1
ATOM 1468 O O . ASP A 1 193 ? 9.617 -25.109 -13.398 1 94.06 193 ASP A O 1
ATOM 1472 N N . HIS A 1 194 ? 8.922 -26.375 -11.609 1 93.94 194 HIS A N 1
ATOM 1473 C CA . HIS A 1 194 ? 7.844 -25.453 -11.281 1 93.94 194 HIS A CA 1
ATOM 1474 C C . HIS A 1 194 ? 8.25 -24.516 -10.156 1 93.94 194 HIS A C 1
ATOM 1476 O O . HIS A 1 194 ? 9.062 -24.875 -9.297 1 93.94 194 HIS A O 1
ATOM 1482 N N . LEU A 1 195 ? 7.758 -23.344 -10.281 1 95.75 195 LEU A N 1
ATOM 1483 C CA . LEU A 1 195 ? 7.855 -22.359 -9.203 1 95.75 195 LEU A CA 1
ATOM 1484 C C . LEU A 1 195 ? 6.473 -21.969 -8.703 1 95.75 195 LEU A C 1
ATOM 1486 O O . LEU A 1 195 ? 5.625 -21.516 -9.484 1 95.75 195 LEU A O 1
ATOM 1490 N N . HIS A 1 196 ? 6.262 -22.188 -7.426 1 94.38 196 HIS A N 1
ATOM 1491 C CA . HIS A 1 196 ? 5.047 -21.734 -6.77 1 94.38 196 HIS A CA 1
ATOM 1492 C C . HIS A 1 196 ? 5.211 -20.312 -6.242 1 94.38 196 HIS A C 1
ATOM 1494 O O . HIS A 1 196 ? 6.145 -20.031 -5.488 1 94.38 196 HIS A O 1
ATOM 1500 N N . ILE A 1 197 ? 4.336 -19.438 -6.645 1 96.75 197 ILE A N 1
ATOM 1501 C CA . ILE A 1 197 ? 4.391 -18.031 -6.238 1 96.75 197 ILE A CA 1
ATOM 1502 C C . ILE A 1 197 ? 3.234 -17.734 -5.289 1 96.75 197 ILE A C 1
ATOM 1504 O O . ILE A 1 197 ? 2.08 -18.047 -5.582 1 96.75 197 ILE A O 1
ATOM 1508 N N . LEU A 1 198 ? 3.588 -17.234 -4.156 1 95.75 198 LEU A N 1
ATOM 1509 C CA . LEU A 1 198 ? 2.557 -16.688 -3.277 1 95.75 198 LEU A CA 1
ATOM 1510 C C . LEU A 1 198 ? 2.197 -15.258 -3.67 1 95.75 198 LEU A C 1
ATOM 1512 O O . LEU A 1 198 ? 2.986 -14.336 -3.461 1 95.75 198 LEU A O 1
ATOM 1516 N N . PRO A 1 199 ? 0.987 -15.031 -4.207 1 96.44 199 PRO A N 1
ATOM 1517 C CA . PRO A 1 199 ? 0.654 -13.711 -4.738 1 96.44 199 PRO A CA 1
ATOM 1518 C C . PRO A 1 199 ? 0.104 -12.766 -3.672 1 96.44 199 PRO A C 1
ATOM 1520 O O . PRO A 1 199 ? 0.106 -13.102 -2.484 1 96.44 199 PRO A O 1
ATOM 1523 N N . GLN A 1 200 ? -0.216 -11.602 -4.035 1 96.25 200 GLN A N 1
ATOM 1524 C CA . GLN A 1 200 ? -0.944 -10.609 -3.248 1 96.25 200 GLN A CA 1
ATOM 1525 C C . GLN A 1 200 ? -2.004 -9.906 -4.094 1 96.25 200 GLN A C 1
ATOM 1527 O O . GLN A 1 200 ? -1.926 -9.906 -5.324 1 96.25 200 GLN A O 1
ATOM 1532 N N . ASN A 1 201 ? -3.002 -9.367 -3.451 1 97.12 201 ASN A N 1
ATOM 1533 C CA . ASN A 1 201 ? -4.059 -8.656 -4.16 1 97.12 201 ASN A CA 1
ATOM 1534 C C . ASN A 1 201 ? -3.582 -7.289 -4.656 1 97.12 201 ASN A C 1
ATOM 1536 O O . ASN A 1 201 ? -2.709 -6.672 -4.043 1 97.12 201 ASN A O 1
ATOM 1540 N N . ASP A 1 202 ? -4.18 -6.883 -5.723 1 95.56 202 ASP A N 1
ATOM 1541 C CA . ASP A 1 202 ? -3.973 -5.535 -6.242 1 95.56 202 ASP A CA 1
ATOM 1542 C C . ASP A 1 202 ? -4.324 -4.484 -5.195 1 95.56 202 ASP A C 1
ATOM 1544 O O . ASP A 1 202 ? -5.426 -4.5 -4.637 1 95.56 202 ASP A O 1
ATOM 1548 N N . PRO A 1 203 ? -3.375 -3.541 -4.949 1 93.81 203 PRO A N 1
ATOM 1549 C CA . PRO A 1 203 ? -3.633 -2.518 -3.934 1 93.81 203 PRO A CA 1
ATOM 1550 C C . PRO A 1 203 ? -4.898 -1.71 -4.219 1 93.81 203 PRO A C 1
ATOM 1552 O O . PRO A 1 203 ? -5.574 -1.266 -3.287 1 93.81 203 PRO A O 1
ATOM 1555 N N . THR A 1 204 ? -5.23 -1.483 -5.477 1 93.12 204 THR A N 1
ATOM 1556 C CA . THR A 1 204 ? -6.422 -0.714 -5.816 1 93.12 204 THR A CA 1
ATOM 1557 C C . THR A 1 204 ? -7.684 -1.469 -5.414 1 93.12 204 THR A C 1
ATOM 1559 O O . THR A 1 204 ? -8.672 -0.858 -4.992 1 93.12 204 THR A O 1
ATOM 1562 N N . VAL A 1 205 ? -7.621 -2.768 -5.574 1 95.5 205 VAL A N 1
ATOM 1563 C CA . VAL A 1 205 ? -8.742 -3.6 -5.168 1 95.5 205 VAL A CA 1
ATOM 1564 C C . VAL A 1 205 ? -8.859 -3.609 -3.643 1 95.5 205 VAL A C 1
ATOM 1566 O O . VAL A 1 205 ? -9.961 -3.527 -3.096 1 95.5 205 VAL A O 1
ATOM 1569 N N . VAL A 1 206 ? -7.77 -3.711 -2.984 1 96.62 206 VAL A N 1
ATOM 1570 C CA . VAL A 1 206 ? -7.738 -3.672 -1.526 1 96.62 206 VAL A CA 1
ATOM 1571 C C . VAL A 1 206 ? -8.344 -2.359 -1.031 1 96.62 206 VAL A C 1
ATOM 1573 O O . VAL A 1 206 ? -9.141 -2.352 -0.093 1 96.62 206 VAL A O 1
ATOM 1576 N N . GLN A 1 207 ? -7.969 -1.262 -1.652 1 94.25 207 GLN A N 1
ATOM 1577 C CA . GLN A 1 207 ? -8.469 0.055 -1.271 1 94.25 207 GLN A CA 1
ATOM 1578 C C . GLN A 1 207 ? -9.992 0.117 -1.375 1 94.25 207 GLN A C 1
ATOM 1580 O O . GLN A 1 207 ? -10.648 0.716 -0.525 1 94.25 207 GLN A O 1
ATOM 1585 N N . LYS A 1 208 ? -10.523 -0.462 -2.404 1 93.88 208 LYS A N 1
ATOM 1586 C CA . LYS A 1 208 ? -11.977 -0.499 -2.57 1 93.88 208 LYS A CA 1
ATOM 1587 C C . LYS A 1 208 ? -12.648 -1.175 -1.38 1 93.88 208 LYS A C 1
ATOM 1589 O O . LYS A 1 208 ? -13.68 -0.705 -0.896 1 93.88 208 LYS A O 1
ATOM 1594 N N . VAL A 1 209 ? -12.047 -2.262 -0.969 1 96.12 209 VAL A N 1
ATOM 1595 C CA . VAL A 1 209 ? -12.594 -2.99 0.17 1 96.12 209 VAL A CA 1
ATOM 1596 C C . VAL A 1 209 ? -12.508 -2.125 1.426 1 96.12 209 VAL A C 1
ATOM 1598 O O . VAL A 1 209 ? -13.477 -2.02 2.18 1 96.12 209 VAL A O 1
ATOM 1601 N N . LEU A 1 210 ? -11.375 -1.468 1.625 1 95.81 210 LEU A N 1
ATOM 1602 C CA . LEU A 1 210 ? -11.172 -0.623 2.797 1 95.81 210 LEU A CA 1
ATOM 1603 C C . LEU A 1 210 ? -12.18 0.518 2.828 1 95.81 210 LEU A C 1
ATOM 1605 O O . LEU A 1 210 ? -12.781 0.797 3.871 1 95.81 210 LEU A O 1
ATOM 1609 N N . TRP A 1 211 ? -12.391 1.091 1.668 1 91.69 211 TRP A N 1
ATOM 1610 C CA . TRP A 1 211 ? -13.336 2.199 1.553 1 91.69 211 TRP A CA 1
ATOM 1611 C C . TRP A 1 211 ? -14.75 1.743 1.878 1 91.69 211 TRP A C 1
ATOM 1613 O O . TRP A 1 211 ? -15.484 2.438 2.584 1 91.69 211 TRP A O 1
ATOM 1623 N N . TYR A 1 212 ? -15.109 0.62 1.418 1 92.62 212 TYR A N 1
ATOM 1624 C CA . TYR A 1 212 ? -16.453 0.105 1.606 1 92.62 212 TYR A CA 1
ATOM 1625 C C . TYR A 1 212 ? -16.766 -0.099 3.086 1 92.62 212 TYR A C 1
ATOM 1627 O O . TYR A 1 212 ? -17.875 0.205 3.545 1 92.62 212 TYR A O 1
ATOM 1635 N N . PHE A 1 213 ? -15.812 -0.517 3.811 1 93.81 213 PHE A N 1
ATOM 1636 C CA . PHE A 1 213 ? -16.062 -0.874 5.203 1 93.81 213 PHE A CA 1
ATOM 1637 C C . PHE A 1 213 ? -15.562 0.221 6.141 1 93.81 213 PHE A C 1
ATOM 1639 O O . PHE A 1 213 ? -15.461 0.011 7.352 1 93.81 213 PHE A O 1
ATOM 1646 N N . ASP A 1 214 ? -15.102 1.36 5.605 1 92.81 214 ASP A N 1
ATOM 1647 C CA . ASP A 1 214 ? -14.625 2.51 6.367 1 92.81 214 ASP A CA 1
ATOM 1648 C C . ASP A 1 214 ? -13.43 2.129 7.242 1 92.81 214 ASP A C 1
ATOM 1650 O O . ASP A 1 214 ? -13.406 2.428 8.438 1 92.81 214 ASP A O 1
ATOM 1654 N N . LEU A 1 215 ? -12.508 1.474 6.578 1 95.06 215 LEU A N 1
ATOM 1655 C CA . LEU A 1 215 ? -11.305 1.038 7.273 1 95.06 215 LEU A CA 1
ATOM 1656 C C . LEU A 1 215 ? -10.07 1.772 6.746 1 95.06 215 LEU A C 1
ATOM 1658 O O . LEU A 1 215 ? -9.961 2.016 5.543 1 95.06 215 LEU A O 1
ATOM 1662 N N . ALA A 1 216 ? -9.211 2.117 7.676 1 94.25 216 ALA A N 1
ATOM 1663 C CA . ALA A 1 216 ? -7.852 2.492 7.285 1 94.25 216 ALA A CA 1
ATOM 1664 C C . ALA A 1 216 ? -6.992 1.255 7.039 1 94.25 216 ALA A C 1
ATOM 1666 O O . ALA A 1 216 ? -7.297 0.17 7.539 1 94.25 216 ALA A O 1
ATOM 1667 N N . GLY A 1 217 ? -5.953 1.446 6.219 1 94.5 217 GLY A N 1
ATOM 1668 C CA . GLY A 1 217 ? -5.078 0.323 5.922 1 94.5 217 GLY A CA 1
ATOM 1669 C C . GLY A 1 217 ? -4.484 -0.314 7.164 1 94.5 217 GLY A C 1
ATOM 1670 O O . GLY A 1 217 ? -4.273 -1.527 7.203 1 94.5 217 GLY A O 1
ATOM 1671 N N . ASP A 1 218 ? -4.199 0.512 8.172 1 93.94 218 ASP A N 1
ATOM 1672 C CA . ASP A 1 218 ? -3.553 -0.007 9.375 1 93.94 218 ASP A CA 1
ATOM 1673 C C . ASP A 1 218 ? -4.57 -0.21 10.5 1 93.94 218 ASP A C 1
ATOM 1675 O O . ASP A 1 218 ? -4.195 -0.365 11.664 1 93.94 218 ASP A O 1
ATOM 1679 N N . SER A 1 219 ? -5.871 -0.164 10.188 1 94.06 219 SER A N 1
ATOM 1680 C CA . SER A 1 219 ? -6.863 -0.625 11.148 1 94.06 219 SER A CA 1
ATOM 1681 C C . SER A 1 219 ? -6.594 -2.062 11.578 1 94.06 219 SER A C 1
ATOM 1683 O O . SER A 1 219 ? -6.094 -2.869 10.789 1 94.06 219 SER A O 1
ATOM 1685 N N . ARG A 1 220 ? -6.906 -2.363 12.828 1 92.69 220 ARG A N 1
ATOM 1686 C CA . ARG A 1 220 ? -6.66 -3.707 13.336 1 92.69 220 ARG A CA 1
ATOM 1687 C C . ARG A 1 220 ? -7.922 -4.562 13.258 1 92.69 220 ARG A C 1
ATOM 1689 O O . ARG A 1 220 ? -9.023 -4.082 13.539 1 92.69 220 ARG A O 1
ATOM 1696 N N . ILE A 1 221 ? -7.742 -5.742 12.805 1 91.81 221 ILE A N 1
ATOM 1697 C CA . ILE A 1 221 ? -8.828 -6.711 12.695 1 91.81 221 ILE A CA 1
ATOM 1698 C C . ILE A 1 221 ? -8.43 -8.016 13.383 1 91.81 221 ILE A C 1
ATOM 1700 O O . ILE A 1 221 ? -7.367 -8.57 13.102 1 91.81 221 ILE A O 1
ATOM 1704 N N . ALA A 1 222 ? -9.164 -8.391 14.328 1 88.69 222 ALA A N 1
ATOM 1705 C CA . ALA A 1 222 ? -9.047 -9.703 14.961 1 88.69 222 ALA A CA 1
ATOM 1706 C C . ALA A 1 222 ? -10.242 -10.586 14.633 1 88.69 222 ALA A C 1
ATOM 1708 O O . ALA A 1 222 ? -11.383 -10.125 14.633 1 88.69 222 ALA A O 1
ATOM 1709 N N . MET A 1 223 ? -9.93 -11.75 14.234 1 83.31 223 MET A N 1
ATOM 1710 C CA . MET A 1 223 ? -11 -12.672 13.859 1 83.31 223 MET A CA 1
ATOM 1711 C C . MET A 1 223 ? -11.062 -13.859 14.812 1 83.31 223 MET A C 1
ATOM 1713 O O . MET A 1 223 ? -10.023 -14.359 15.258 1 83.31 223 MET A O 1
ATOM 1717 N N . HIS A 1 224 ? -12.297 -14.125 15.203 1 74.5 224 HIS A N 1
ATOM 1718 C CA . HIS A 1 224 ? -12.555 -15.32 16 1 74.5 224 HIS A CA 1
ATOM 1719 C C . HIS A 1 224 ? -13.273 -16.391 15.172 1 74.5 224 HIS A C 1
ATOM 1721 O O . HIS A 1 224 ? -14.273 -16.094 14.508 1 74.5 224 HIS A O 1
ATOM 1727 N N . SER A 1 225 ? -12.891 -17.656 15.172 1 60.41 225 SER A N 1
ATOM 1728 C CA . SER A 1 225 ? -13.445 -18.844 14.523 1 60.41 225 SER A CA 1
ATOM 1729 C C . SER A 1 225 ? -13.117 -18.875 13.039 1 60.41 225 SER A C 1
ATOM 1731 O O . SER A 1 225 ? -13.742 -19.594 12.273 1 60.41 225 SER A O 1
ATOM 1733 N N . VAL A 1 226 ? -12.016 -18.234 12.688 1 54.19 226 VAL A N 1
ATOM 1734 C CA . VAL A 1 226 ? -11.734 -18.062 11.266 1 54.19 226 VAL A CA 1
ATOM 1735 C C . VAL A 1 226 ? -11.18 -19.375 10.688 1 54.19 226 VAL A C 1
ATOM 1737 O O . VAL A 1 226 ? -9.969 -19.578 10.664 1 54.19 226 VAL A O 1
ATOM 1740 N N . ASN A 1 227 ? -11.766 -20.531 10.852 1 54.69 227 ASN A N 1
ATOM 1741 C CA . ASN A 1 227 ? -11.203 -21.766 10.328 1 54.69 227 ASN A CA 1
ATOM 1742 C C . ASN A 1 227 ? -11 -21.703 8.82 1 54.69 227 ASN A C 1
ATOM 1744 O O . ASN A 1 227 ? -10.109 -22.359 8.273 1 54.69 227 ASN A O 1
ATOM 1748 N N . SER A 1 228 ? -11.672 -20.625 8.219 1 59 228 SER A N 1
ATOM 1749 C CA . SER A 1 228 ? -11.727 -20.766 6.766 1 59 228 SER A CA 1
ATOM 1750 C C . SER A 1 228 ? -10.688 -19.875 6.086 1 59 228 SER A C 1
ATOM 1752 O O . SER A 1 228 ? -10.398 -20.047 4.898 1 59 228 SER A O 1
ATOM 1754 N N . LEU A 1 229 ? -9.906 -19.047 6.828 1 65.69 229 LEU A N 1
ATOM 1755 C CA . LEU A 1 229 ? -9.023 -18.141 6.102 1 65.69 229 LEU A CA 1
ATOM 1756 C C . LEU A 1 229 ? -7.562 -18.375 6.492 1 65.69 229 LEU A C 1
ATOM 1758 O O . LEU A 1 229 ? -6.688 -17.594 6.129 1 65.69 229 LEU A O 1
ATOM 1762 N N . ASP A 1 230 ? -7.191 -19.5 7.078 1 68.56 230 ASP A N 1
ATOM 1763 C CA . ASP A 1 230 ? -5.832 -19.844 7.48 1 68.56 230 ASP A CA 1
ATOM 1764 C C . ASP A 1 230 ? -5.281 -18.812 8.477 1 68.56 230 ASP A C 1
ATOM 1766 O O . ASP A 1 230 ? -4.066 -18.625 8.562 1 68.56 230 ASP A O 1
ATOM 1770 N N . VAL A 1 231 ? -6.203 -18.031 9.008 1 73.75 231 VAL A N 1
ATOM 1771 C CA . VAL A 1 231 ? -5.812 -17.078 10.047 1 73.75 231 VAL A CA 1
ATOM 1772 C C . VAL A 1 231 ? -6.035 -17.703 11.422 1 73.75 231 VAL A C 1
ATOM 1774 O O . VAL A 1 231 ? -7.078 -18.312 11.68 1 73.75 231 VAL A O 1
ATOM 1777 N N . SER A 1 232 ? -4.992 -17.656 12.25 1 73.56 232 SER A N 1
ATOM 1778 C CA . SER A 1 232 ? -5.121 -18.219 13.594 1 73.56 232 SER A CA 1
ATOM 1779 C C . SER A 1 232 ? -6.145 -17.438 14.422 1 73.56 232 SER A C 1
ATOM 1781 O O . SER A 1 232 ? -6.309 -16.234 14.234 1 73.56 232 SER A O 1
ATOM 1783 N N . ASP A 1 233 ? -6.707 -18.156 15.289 1 75.31 233 ASP A N 1
ATOM 1784 C CA . ASP A 1 233 ? -7.691 -17.531 16.172 1 75.31 233 ASP A CA 1
ATOM 1785 C C . ASP A 1 233 ? -7.066 -16.406 16.984 1 75.31 233 ASP A C 1
ATOM 1787 O O . ASP A 1 233 ? -5.969 -16.547 17.516 1 75.31 233 ASP A O 1
ATOM 1791 N N . ASN A 1 234 ? -7.637 -15.227 16.938 1 75.44 234 ASN A N 1
ATOM 1792 C CA . ASN A 1 234 ? -7.305 -14.023 17.703 1 75.44 234 ASN A CA 1
ATOM 1793 C C . ASN A 1 234 ? -6.059 -13.336 17.156 1 75.44 234 ASN A C 1
ATOM 1795 O O . ASN A 1 234 ? -5.457 -12.5 17.828 1 75.44 234 ASN A O 1
ATOM 1799 N N . MET A 1 235 ? -5.703 -13.875 16.078 1 82.56 235 MET A N 1
ATOM 1800 C CA . MET A 1 235 ? -4.602 -13.164 15.438 1 82.56 235 MET A CA 1
ATOM 1801 C C . MET A 1 235 ? -5.047 -11.781 14.977 1 82.56 235 MET A C 1
ATOM 1803 O O . MET A 1 235 ? -6.09 -11.648 14.336 1 82.56 235 MET A O 1
ATOM 1807 N N . GLU A 1 236 ? -4.289 -10.852 15.305 1 87.75 236 GLU A N 1
ATOM 1808 C CA . GLU A 1 236 ? -4.605 -9.484 14.891 1 87.75 236 GLU A CA 1
ATOM 1809 C C . GLU A 1 236 ? -3.787 -9.07 13.672 1 87.75 236 GLU A C 1
ATOM 1811 O O . GLU A 1 236 ? -2.561 -9.203 13.664 1 87.75 236 GLU A O 1
ATOM 1816 N N . LEU A 1 237 ? -4.473 -8.648 12.68 1 92.69 237 LEU A N 1
ATOM 1817 C CA . LEU A 1 237 ? -3.859 -8.195 11.438 1 92.69 237 LEU A CA 1
ATOM 1818 C C . LEU A 1 237 ? -4.297 -6.77 11.117 1 92.69 237 LEU A C 1
ATOM 1820 O O . LEU A 1 237 ? -5.352 -6.316 11.57 1 92.69 237 LEU A O 1
ATOM 1824 N N . THR A 1 238 ? -3.412 -6.047 10.43 1 94.62 238 THR A N 1
ATOM 1825 C CA . THR A 1 238 ? -3.932 -4.824 9.828 1 94.62 238 THR A CA 1
ATOM 1826 C C . THR A 1 238 ? -4.91 -5.148 8.703 1 94.62 238 THR A C 1
ATOM 1828 O O . THR A 1 238 ? -4.824 -6.207 8.078 1 94.62 238 THR A O 1
ATOM 1831 N N . ALA A 1 239 ? -5.852 -4.254 8.445 1 96.19 239 ALA A N 1
ATOM 1832 C CA . ALA A 1 239 ? -6.809 -4.441 7.359 1 96.19 239 ALA A CA 1
ATOM 1833 C C . ALA A 1 239 ? -6.094 -4.613 6.023 1 96.19 239 ALA A C 1
ATOM 1835 O O . ALA A 1 239 ? -6.457 -5.48 5.223 1 96.19 239 ALA A O 1
ATOM 1836 N N . ALA A 1 240 ? -5.043 -3.811 5.793 1 95.94 240 ALA A N 1
ATOM 1837 C CA . ALA A 1 240 ? -4.289 -3.906 4.547 1 95.94 240 ALA A CA 1
ATOM 1838 C C . ALA A 1 240 ? -3.617 -5.27 4.418 1 95.94 240 ALA A C 1
ATOM 1840 O O . ALA A 1 240 ? -3.555 -5.836 3.322 1 95.94 240 ALA A O 1
ATOM 1841 N N . GLU A 1 241 ? -3.119 -5.781 5.492 1 94.75 241 GLU A N 1
ATOM 1842 C CA . GLU A 1 241 ? -2.492 -7.102 5.492 1 94.75 241 GLU A CA 1
ATOM 1843 C C . GLU A 1 241 ? -3.514 -8.195 5.207 1 94.75 241 GLU A C 1
ATOM 1845 O O . GLU A 1 241 ? -3.264 -9.094 4.398 1 94.75 241 GLU A O 1
ATOM 1850 N N . LEU A 1 242 ? -4.621 -8.133 5.867 1 94.44 242 LEU A N 1
ATOM 1851 C CA . LEU A 1 242 ? -5.664 -9.141 5.699 1 94.44 242 LEU A CA 1
ATOM 1852 C C . LEU A 1 242 ? -6.141 -9.195 4.254 1 94.44 242 LEU A C 1
ATOM 1854 O O . LEU A 1 242 ? -6.082 -10.25 3.615 1 94.44 242 LEU A O 1
ATOM 1858 N N . PHE A 1 243 ? -6.543 -8.086 3.705 1 96.69 243 PHE A N 1
ATOM 1859 C CA . PHE A 1 243 ? -7.16 -8.047 2.385 1 96.69 243 PHE A CA 1
ATOM 1860 C C . PHE A 1 243 ? -6.102 -8.062 1.29 1 96.69 243 PHE A C 1
ATOM 1862 O O . PHE A 1 243 ? -6.391 -8.414 0.144 1 96.69 243 PHE A O 1
ATOM 1869 N N . GLY A 1 244 ? -4.891 -7.746 1.621 1 96.69 244 GLY A N 1
ATOM 1870 C CA . GLY A 1 244 ? -3.824 -7.723 0.633 1 96.69 244 GLY A CA 1
ATOM 1871 C C . GLY A 1 244 ? -3.143 -9.062 0.456 1 96.69 244 GLY A C 1
ATOM 1872 O O . GLY A 1 244 ? -2.66 -9.383 -0.633 1 96.69 244 GLY A O 1
ATOM 1873 N N . HIS A 1 245 ? -3.164 -9.859 1.549 1 95.25 245 HIS A N 1
ATOM 1874 C CA . HIS A 1 245 ? -2.215 -10.961 1.497 1 95.25 245 HIS A CA 1
ATOM 1875 C C . HIS A 1 245 ? -2.877 -12.281 1.902 1 95.25 245 HIS A C 1
ATOM 1877 O O . HIS A 1 245 ? -2.328 -13.352 1.654 1 95.25 245 HIS A O 1
ATOM 1883 N N . TRP A 1 246 ? -4.023 -12.258 2.512 1 92.5 246 TRP A N 1
ATOM 1884 C CA . TRP A 1 246 ? -4.508 -13.477 3.15 1 92.5 246 TRP A CA 1
ATOM 1885 C C . TRP A 1 246 ? -5.699 -14.055 2.391 1 92.5 246 TRP A C 1
ATOM 1887 O O . TRP A 1 246 ? -5.98 -15.25 2.479 1 92.5 246 TRP A O 1
ATOM 1897 N N . VAL A 1 247 ? -6.426 -13.203 1.646 1 92.69 247 VAL A N 1
ATOM 1898 C CA . VAL A 1 247 ? -7.688 -13.664 1.079 1 92.69 247 VAL A CA 1
ATOM 1899 C C . VAL A 1 247 ? -7.723 -13.367 -0.419 1 92.69 247 VAL A C 1
ATOM 1901 O O . VAL A 1 247 ? -7.043 -12.453 -0.893 1 92.69 247 VAL A O 1
ATOM 1904 N N . GLU A 1 248 ? -8.555 -14.141 -1.163 1 92.81 248 GLU A N 1
ATOM 1905 C CA . GLU A 1 248 ? -8.797 -13.898 -2.582 1 92.81 248 GLU A CA 1
ATOM 1906 C C . GLU A 1 248 ? -9.906 -12.867 -2.779 1 92.81 248 GLU A C 1
ATOM 1908 O O . GLU A 1 248 ? -11.016 -13.031 -2.268 1 92.81 248 GLU A O 1
ATOM 1913 N N . LEU A 1 249 ? -9.625 -11.82 -3.51 1 95.44 249 LEU A N 1
ATOM 1914 C CA . LEU A 1 249 ? -10.633 -10.781 -3.695 1 95.44 249 LEU A CA 1
ATOM 1915 C C . LEU A 1 249 ? -11.188 -10.812 -5.117 1 95.44 249 LEU A C 1
ATOM 1917 O O . LEU A 1 249 ? -12.258 -10.266 -5.379 1 95.44 249 LEU A O 1
ATOM 1921 N N . LYS A 1 250 ? -10.484 -11.477 -6 1 92.81 250 LYS A N 1
ATOM 1922 C CA . LYS A 1 250 ? -10.891 -11.414 -7.398 1 92.81 250 LYS A CA 1
ATOM 1923 C C . LYS A 1 250 ? -11.43 -12.758 -7.875 1 92.81 250 LYS A C 1
ATOM 1925 O O . LYS A 1 250 ? -11.734 -12.93 -9.055 1 92.81 250 LYS A O 1
ATOM 1930 N N . ARG A 1 251 ? -11.57 -13.664 -6.984 1 86.31 251 ARG A N 1
ATOM 1931 C CA . ARG A 1 251 ? -12.172 -14.945 -7.352 1 86.31 251 ARG A CA 1
ATOM 1932 C C . ARG A 1 251 ? -13.648 -14.781 -7.688 1 86.31 251 ARG A C 1
ATOM 1934 O O . ARG A 1 251 ? -14.352 -13.992 -7.055 1 86.31 251 ARG A O 1
ATOM 1941 N N . PRO A 1 252 ? -14.07 -15.594 -8.602 1 82.81 252 PRO A N 1
ATOM 1942 C CA . PRO A 1 252 ? -15.508 -15.562 -8.883 1 82.81 252 PRO A CA 1
ATOM 1943 C C . PRO A 1 252 ? -16.359 -15.984 -7.68 1 82.81 252 PRO A C 1
ATOM 1945 O O . PRO A 1 252 ? -15.977 -16.891 -6.945 1 82.81 252 PRO A O 1
ATOM 1948 N N . ILE A 1 253 ? -17.453 -15.32 -7.578 1 81.56 253 ILE A N 1
ATOM 1949 C CA . ILE A 1 253 ? -18.359 -15.672 -6.488 1 81.56 253 ILE A CA 1
ATOM 1950 C C . ILE A 1 253 ? -18.984 -17.031 -6.758 1 81.56 253 ILE A C 1
ATOM 1952 O O . ILE A 1 253 ? -19.391 -17.328 -7.883 1 81.56 253 ILE A O 1
ATOM 1956 N N . THR A 1 254 ? -18.984 -17.812 -5.719 1 74.5 254 THR A N 1
ATOM 1957 C CA . THR A 1 254 ? -19.578 -19.141 -5.848 1 74.5 254 THR A CA 1
ATOM 1958 C C . THR A 1 254 ? -21.078 -19.078 -5.555 1 74.5 254 THR A C 1
ATOM 1960 O O . THR A 1 254 ? -21.578 -18.125 -4.965 1 74.5 254 THR A O 1
ATOM 1963 N N . LYS A 1 255 ? -21.766 -20.078 -5.992 1 71.94 255 LYS A N 1
ATOM 1964 C CA . LYS A 1 255 ? -23.188 -20.188 -5.707 1 71.94 255 LYS A CA 1
ATOM 1965 C C . LYS A 1 255 ? -23.453 -20.219 -4.203 1 71.94 255 LYS A C 1
ATOM 1967 O O . LYS A 1 255 ? -24.391 -19.578 -3.717 1 71.94 255 LYS A O 1
ATOM 1972 N N . GLN A 1 256 ? -22.641 -20.859 -3.525 1 71 256 GLN A N 1
ATOM 1973 C CA . GLN A 1 256 ? -22.781 -20.953 -2.074 1 71 256 GLN A CA 1
ATOM 1974 C C . GLN A 1 256 ? -22.578 -19.594 -1.416 1 71 256 GLN A C 1
ATOM 1976 O O . GLN A 1 256 ? -23.328 -19.219 -0.508 1 71 256 GLN A O 1
ATOM 1981 N N . ALA A 1 257 ? -21.562 -18.922 -1.812 1 76.12 257 ALA A N 1
ATOM 1982 C CA . ALA A 1 257 ? -21.312 -17.578 -1.283 1 76.12 257 ALA A CA 1
ATOM 1983 C C . ALA A 1 257 ? -22.484 -16.641 -1.55 1 76.12 257 ALA A C 1
ATOM 1985 O O . ALA A 1 257 ? -22.875 -15.875 -0.675 1 76.12 257 ALA A O 1
ATOM 1986 N N . ALA A 1 258 ? -23.031 -16.734 -2.73 1 78.19 258 ALA A N 1
ATOM 1987 C CA . ALA A 1 258 ? -24.188 -15.922 -3.09 1 78.19 258 ALA A CA 1
ATOM 1988 C C . ALA A 1 258 ? -25.375 -16.234 -2.182 1 78.19 258 ALA A C 1
ATOM 1990 O O . ALA A 1 258 ? -26.062 -15.312 -1.709 1 78.19 258 ALA A O 1
ATOM 1991 N N . GLN A 1 259 ? -25.547 -17.469 -2 1 74.25 259 GLN A N 1
ATOM 1992 C CA . GLN A 1 259 ? -26.656 -17.891 -1.147 1 74.25 259 GLN A CA 1
ATOM 1993 C C . GLN A 1 259 ? -26.469 -17.406 0.284 1 74.25 259 GLN A C 1
ATOM 1995 O O . GLN A 1 259 ? -27.406 -16.938 0.918 1 74.25 259 GLN A O 1
ATOM 2000 N N . THR A 1 260 ? -25.281 -17.531 0.749 1 73 260 THR A N 1
ATOM 2001 C CA . THR A 1 260 ? -24.969 -17.047 2.084 1 73 260 THR A CA 1
ATOM 2002 C C . THR A 1 260 ? -25.25 -15.555 2.199 1 73 260 THR A C 1
ATOM 2004 O O . THR A 1 260 ? -25.812 -15.102 3.199 1 73 260 THR A O 1
ATOM 2007 N N . LEU A 1 261 ? -24.938 -14.797 1.203 1 78.38 261 LEU A N 1
ATOM 2008 C CA . LEU A 1 261 ? -25.141 -13.352 1.191 1 78.38 261 LEU A CA 1
ATOM 2009 C C . LEU A 1 261 ? -26.641 -13.031 1.174 1 78.38 261 LEU A C 1
ATOM 2011 O O . LEU A 1 261 ? -27.094 -12.133 1.894 1 78.38 261 LEU A O 1
ATOM 2015 N N . ILE A 1 262 ? -27.312 -13.742 0.408 1 76.81 262 ILE A N 1
ATOM 2016 C CA . ILE A 1 262 ? -28.734 -13.523 0.288 1 76.81 262 ILE A CA 1
ATOM 2017 C C . ILE A 1 262 ? -29.422 -13.781 1.633 1 76.81 262 ILE A C 1
ATOM 2019 O O . ILE A 1 262 ? -30.297 -13.023 2.049 1 76.81 262 ILE A O 1
ATOM 2023 N N . GLU A 1 263 ? -28.938 -14.734 2.281 1 72.62 263 GLU A N 1
ATOM 2024 C CA . GLU A 1 263 ? -29.516 -15.117 3.566 1 72.62 263 GLU A CA 1
ATOM 2025 C C . GLU A 1 263 ? -29.172 -14.094 4.648 1 72.62 263 GLU A C 1
ATOM 2027 O O . GLU A 1 263 ? -29.906 -13.961 5.633 1 72.62 263 GLU A O 1
ATOM 2032 N N . SER A 1 264 ? -28.047 -13.414 4.441 1 69.75 264 SER A N 1
ATOM 2033 C CA . SER A 1 264 ? -27.594 -12.453 5.438 1 69.75 264 SER A CA 1
ATOM 2034 C C . SER A 1 264 ? -28.281 -11.094 5.246 1 69.75 264 SER A C 1
ATOM 2036 O O . SER A 1 264 ? -28.156 -10.211 6.094 1 69.75 264 SER A O 1
ATOM 2038 N N . LEU A 1 265 ? -28.891 -10.953 4.137 1 70.69 265 LEU A N 1
ATOM 2039 C CA . LEU A 1 265 ? -29.516 -9.672 3.848 1 70.69 265 LEU A CA 1
ATOM 2040 C C . LEU A 1 265 ? -30.625 -9.375 4.855 1 70.69 265 LEU A C 1
ATOM 2042 O O . LEU A 1 265 ? -31.469 -10.227 5.137 1 70.69 265 LEU A O 1
ATOM 2046 N N . ILE A 1 266 ? -30.25 -8.492 5.812 1 58.5 266 ILE A N 1
ATOM 2047 C CA . ILE A 1 266 ? -31.219 -8.07 6.816 1 58.5 266 ILE A CA 1
ATOM 2048 C C . ILE A 1 266 ? -32.438 -7.438 6.133 1 58.5 266 ILE A C 1
ATOM 2050 O O . ILE A 1 266 ? -32.312 -6.867 5.043 1 58.5 266 ILE A O 1
ATOM 2054 N N . GLU A 1 267 ? -33.625 -7.758 6.703 1 56.28 267 GLU A N 1
ATOM 2055 C CA . GLU A 1 267 ? -35 -7.461 6.352 1 56.28 267 GLU A CA 1
ATOM 2056 C C . GLU A 1 267 ? -35.156 -6.004 5.93 1 56.28 267 GLU A C 1
ATOM 2058 O O . GLU A 1 267 ? -35.125 -5.105 6.773 1 56.28 267 GLU A O 1
ATOM 2063 N N . SER A 1 268 ? -34.438 -5.504 4.953 1 58.09 268 SER A N 1
ATOM 2064 C CA . SER A 1 268 ? -35.031 -4.27 4.457 1 58.09 268 SER A CA 1
ATOM 2065 C C . SER A 1 268 ? -36.469 -4.508 3.973 1 58.09 268 SER A C 1
ATOM 2067 O O . SER A 1 268 ? -37 -5.602 4.133 1 58.09 268 SER A O 1
ATOM 2069 N N . ASP A 1 269 ? -36.938 -3.516 3.396 1 66.25 269 ASP A N 1
ATOM 2070 C CA . ASP A 1 269 ? -38.219 -3.619 2.719 1 66.25 269 ASP A CA 1
ATOM 2071 C C . ASP A 1 269 ? -38.219 -4.719 1.659 1 66.25 269 ASP A C 1
ATOM 2073 O O . ASP A 1 269 ? -37.156 -5.051 1.124 1 66.25 269 ASP A O 1
ATOM 2077 N N . THR A 1 270 ? -39.188 -5.508 1.6 1 70.12 270 THR A N 1
ATOM 2078 C CA . THR A 1 270 ? -39.375 -6.676 0.745 1 70.12 270 THR A CA 1
ATOM 2079 C C . THR A 1 270 ? -38.875 -6.391 -0.672 1 70.12 270 THR A C 1
ATOM 2081 O O . THR A 1 270 ? -38.25 -7.242 -1.298 1 70.12 270 THR A O 1
ATOM 2084 N N . SER A 1 271 ? -39.125 -5.133 -1.083 1 75.44 271 SER A N 1
ATOM 2085 C CA . SER A 1 271 ? -38.75 -4.785 -2.449 1 75.44 271 SER A CA 1
ATOM 2086 C C . SER A 1 271 ? -37.219 -4.691 -2.605 1 75.44 271 SER A C 1
ATOM 2088 O O . SER A 1 271 ? -36.688 -5.18 -3.59 1 75.44 271 SER A O 1
ATOM 2090 N N . THR A 1 272 ? -36.594 -4.172 -1.65 1 74.38 272 THR A N 1
ATOM 2091 C CA . THR A 1 272 ? -35.156 -4.016 -1.686 1 74.38 272 THR A CA 1
ATOM 2092 C C . THR A 1 272 ? -34.438 -5.371 -1.595 1 74.38 272 THR A C 1
ATOM 2094 O O . THR A 1 272 ? -33.469 -5.621 -2.301 1 74.38 272 THR A O 1
ATOM 2097 N N . ARG A 1 273 ? -35.031 -6.195 -0.928 1 76.38 273 ARG A N 1
ATOM 2098 C CA . ARG A 1 273 ? -34.469 -7.531 -0.752 1 76.38 273 ARG A CA 1
ATOM 2099 C C . ARG A 1 273 ? -34.531 -8.328 -2.051 1 76.38 273 ARG A C 1
ATOM 2101 O O . ARG A 1 273 ? -33.594 -9.016 -2.412 1 76.38 273 ARG A O 1
ATOM 2108 N N . SER A 1 274 ? -35.688 -8.156 -2.754 1 80.44 274 SER A N 1
ATOM 2109 C CA . SER A 1 274 ? -35.844 -8.875 -4.016 1 80.44 274 SER A CA 1
ATOM 2110 C C . SER A 1 274 ? -34.844 -8.383 -5.062 1 80.44 274 SER A C 1
ATOM 2112 O O . SER A 1 274 ? -34.281 -9.188 -5.801 1 80.44 274 SER A O 1
ATOM 2114 N N . ARG A 1 275 ? -34.688 -7.148 -5.047 1 79.44 275 ARG A N 1
ATOM 2115 C CA . ARG A 1 275 ? -33.719 -6.574 -5.996 1 79.44 275 ARG A CA 1
ATOM 2116 C C . ARG A 1 275 ? -32.312 -7.047 -5.711 1 79.44 275 ARG A C 1
ATOM 2118 O O . ARG A 1 275 ? -31.562 -7.387 -6.633 1 79.44 275 ARG A O 1
ATOM 2125 N N . MET A 1 276 ? -32.031 -7.074 -4.496 1 77.81 276 MET A N 1
ATOM 2126 C CA . MET A 1 276 ? -30.703 -7.496 -4.09 1 77.81 276 MET A CA 1
ATOM 2127 C C . MET A 1 276 ? -30.469 -8.969 -4.426 1 77.81 276 MET A C 1
ATOM 2129 O O . MET A 1 276 ? -29.391 -9.336 -4.902 1 77.81 276 MET A O 1
ATOM 2133 N N . LYS A 1 277 ? -31.453 -9.688 -4.23 1 80.56 277 LYS A N 1
ATOM 2134 C CA . LYS A 1 277 ? -31.391 -11.109 -4.555 1 80.56 277 LYS A CA 1
ATOM 2135 C C . LYS A 1 277 ? -31.156 -11.328 -6.047 1 80.56 277 LYS A C 1
ATOM 2137 O O . LYS A 1 277 ? -30.312 -12.133 -6.441 1 80.56 277 LYS A O 1
ATOM 2142 N N . ASP A 1 278 ? -31.828 -10.539 -6.793 1 82.12 278 ASP A N 1
ATOM 2143 C CA . ASP A 1 278 ? -31.703 -10.648 -8.242 1 82.12 278 ASP A CA 1
ATOM 2144 C C . ASP A 1 278 ? -30.312 -10.227 -8.695 1 82.12 278 ASP A C 1
ATOM 2146 O O . ASP A 1 278 ? -29.719 -10.859 -9.57 1 82.12 278 ASP A O 1
ATOM 2150 N N . SER A 1 279 ? -29.859 -9.211 -8.078 1 80.69 279 SER A N 1
ATOM 2151 C CA . SER A 1 279 ? -28.531 -8.719 -8.43 1 80.69 279 SER A CA 1
ATOM 2152 C C . SER A 1 279 ? -27.453 -9.742 -8.102 1 80.69 279 SER A C 1
ATOM 2154 O O . SER A 1 279 ? -26.531 -9.961 -8.891 1 80.69 279 SER A O 1
ATOM 2156 N N . ILE A 1 280 ? -27.578 -10.352 -7.008 1 80.94 280 ILE A N 1
ATOM 2157 C CA . ILE A 1 280 ? -26.609 -11.336 -6.562 1 80.94 280 ILE A CA 1
ATOM 2158 C C . ILE A 1 280 ? -26.656 -12.562 -7.465 1 80.94 280 ILE A C 1
ATOM 2160 O O . ILE A 1 280 ? -25.625 -13.109 -7.848 1 80.94 280 ILE A O 1
ATOM 2164 N N . ARG A 1 281 ? -27.812 -12.93 -7.836 1 77.69 281 ARG A N 1
ATOM 2165 C CA . ARG A 1 281 ? -27.969 -14.07 -8.727 1 77.69 281 ARG A CA 1
ATOM 2166 C C . ARG A 1 281 ? -27.391 -13.789 -10.102 1 77.69 281 ARG A C 1
ATOM 2168 O O . ARG A 1 281 ? -26.812 -14.672 -10.734 1 77.69 281 ARG A O 1
ATOM 2175 N N . HIS A 1 282 ? -27.547 -12.57 -10.477 1 80.88 282 HIS A N 1
ATOM 2176 C CA . HIS A 1 282 ? -27.016 -12.164 -11.781 1 80.88 282 HIS A CA 1
ATOM 2177 C C . HIS A 1 282 ? -25.5 -12.211 -11.797 1 80.88 282 HIS A C 1
ATOM 2179 O O . HIS A 1 282 ? -24.891 -12.375 -12.859 1 80.88 282 HIS A O 1
ATOM 2185 N N . MET A 1 283 ? -24.969 -12.094 -10.695 1 78.31 283 MET A N 1
ATOM 2186 C CA . MET A 1 283 ? -23.5 -12.117 -10.617 1 78.31 283 MET A CA 1
ATOM 2187 C C . MET A 1 283 ? -22.969 -13.516 -10.906 1 78.31 283 MET A C 1
ATOM 2189 O O . MET A 1 283 ? -21.828 -13.664 -11.367 1 78.31 283 MET A O 1
ATOM 2193 N N . ILE A 1 284 ? -23.688 -14.461 -10.602 1 74.81 284 ILE A N 1
ATOM 2194 C CA . ILE A 1 284 ? -23.281 -15.844 -10.805 1 74.81 284 ILE A CA 1
ATOM 2195 C C . ILE A 1 284 ? -23.672 -16.297 -12.211 1 74.81 284 ILE A C 1
ATOM 2197 O O . ILE A 1 284 ? -22.875 -16.969 -12.891 1 74.81 284 ILE A O 1
ATOM 2201 N N . ASP A 1 285 ? -24.875 -15.945 -12.633 1 70.94 285 ASP A N 1
ATOM 2202 C CA . ASP A 1 285 ? -25.469 -16.5 -13.836 1 70.94 285 ASP A CA 1
ATOM 2203 C C . ASP A 1 285 ? -25.281 -15.586 -15.039 1 70.94 285 ASP A C 1
ATOM 2205 O O . ASP A 1 285 ? -25.516 -15.984 -16.172 1 70.94 285 ASP A O 1
ATOM 2209 N N . GLY A 1 286 ? -24.922 -14.375 -14.734 1 63.34 286 GLY A N 1
ATOM 2210 C CA . GLY A 1 286 ? -24.828 -13.43 -15.844 1 63.34 286 GLY A CA 1
ATOM 2211 C C . GLY A 1 286 ? -23.656 -13.711 -16.766 1 63.34 286 GLY A C 1
ATOM 2212 O O . GLY A 1 286 ? -23.172 -14.844 -16.828 1 63.34 286 GLY A O 1
ATOM 2213 N N . ASP A 1 287 ? -23.406 -12.672 -17.625 1 64.62 287 ASP A N 1
ATOM 2214 C CA . ASP A 1 287 ? -22.328 -12.742 -18.609 1 64.62 287 ASP A CA 1
ATOM 2215 C C . ASP A 1 287 ? -20.969 -12.867 -17.938 1 64.62 287 ASP A C 1
ATOM 2217 O O . ASP A 1 287 ? -20.266 -11.875 -17.75 1 64.62 287 ASP A O 1
ATOM 2221 N N . GLY A 1 288 ? -20.766 -14.055 -17.234 1 63.12 288 GLY A N 1
ATOM 2222 C CA . GLY A 1 288 ? -19.516 -14.445 -16.609 1 63.12 288 GLY A CA 1
ATOM 2223 C C . GLY A 1 288 ? -19.469 -14.148 -15.125 1 63.12 288 GLY A C 1
ATOM 2224 O O . GLY A 1 288 ? -20.094 -13.195 -14.656 1 63.12 288 GLY A O 1
ATOM 2225 N N . PRO A 1 289 ? -19.016 -15.023 -14.398 1 65.06 289 PRO A N 1
ATOM 2226 C CA . PRO A 1 289 ? -19.047 -14.836 -12.945 1 65.06 289 PRO A CA 1
ATOM 2227 C C . PRO A 1 289 ? -18.281 -13.602 -12.484 1 65.06 289 PRO A C 1
ATOM 2229 O O . PRO A 1 289 ? -17.172 -13.344 -12.961 1 65.06 289 PRO A O 1
ATOM 2232 N N . LYS A 1 290 ? -19 -12.773 -11.758 1 83.19 290 LYS A N 1
ATOM 2233 C CA . LYS A 1 290 ? -18.375 -11.602 -11.148 1 83.19 290 LYS A CA 1
ATOM 2234 C C . LYS A 1 290 ? -17.516 -11.992 -9.945 1 83.19 290 LYS A C 1
ATOM 2236 O O . LYS A 1 290 ? -17.734 -13.047 -9.344 1 83.19 290 LYS A O 1
ATOM 2241 N N . THR A 1 291 ? -16.5 -11.234 -9.742 1 86.88 291 THR A N 1
ATOM 2242 C CA . THR A 1 291 ? -15.586 -11.492 -8.633 1 86.88 291 THR A CA 1
ATOM 2243 C C . THR A 1 291 ? -16.25 -11.164 -7.297 1 86.88 291 THR A C 1
ATOM 2245 O O . THR A 1 291 ? -17.266 -10.477 -7.258 1 86.88 291 THR A O 1
ATOM 2248 N N . VAL A 1 292 ? -15.789 -11.625 -6.281 1 87.06 292 VAL A N 1
ATOM 2249 C CA . VAL A 1 292 ? -16.328 -11.414 -4.945 1 87.06 292 VAL A CA 1
ATOM 2250 C C . VAL A 1 292 ? -16.281 -9.93 -4.59 1 87.06 292 VAL A C 1
ATOM 2252 O O . VAL A 1 292 ? -17.188 -9.406 -3.941 1 87.06 292 VAL A O 1
ATOM 2255 N N . VAL A 1 293 ? -15.219 -9.227 -5.059 1 91.62 293 VAL A N 1
ATOM 2256 C CA . VAL A 1 293 ? -15.086 -7.816 -4.711 1 91.62 293 VAL A CA 1
ATOM 2257 C C . VAL A 1 293 ? -16.156 -7 -5.434 1 91.62 293 VAL A C 1
ATOM 2259 O O . VAL A 1 293 ? -16.578 -5.949 -4.945 1 91.62 293 VAL A O 1
ATOM 2262 N N . GLU A 1 294 ? -16.594 -7.469 -6.52 1 90 294 GLU A N 1
ATOM 2263 C CA . GLU A 1 294 ? -17.609 -6.754 -7.301 1 90 294 GLU A CA 1
ATOM 2264 C C . GLU A 1 294 ? -18.953 -6.762 -6.594 1 90 294 GLU A C 1
ATOM 2266 O O . GLU A 1 294 ? -19.844 -5.977 -6.938 1 90 294 GLU A O 1
ATOM 2271 N N . ILE A 1 295 ? -19.125 -7.594 -5.684 1 87.75 295 ILE A N 1
ATOM 2272 C CA . ILE A 1 295 ? -20.344 -7.633 -4.895 1 87.75 295 ILE A CA 1
ATOM 2273 C C . ILE A 1 295 ? -20.516 -6.316 -4.145 1 87.75 295 ILE A C 1
ATOM 2275 O O . ILE A 1 295 ? -21.641 -5.902 -3.855 1 87.75 295 ILE A O 1
ATOM 2279 N N . LEU A 1 296 ? -19.406 -5.695 -3.816 1 89.38 296 LEU A N 1
ATOM 2280 C CA . LEU A 1 296 ? -19.422 -4.457 -3.043 1 89.38 296 LEU A CA 1
ATOM 2281 C C . LEU A 1 296 ? -20.031 -3.318 -3.854 1 89.38 296 LEU A C 1
ATOM 2283 O O . LEU A 1 296 ? -20.375 -2.266 -3.303 1 89.38 296 LEU A O 1
ATOM 2287 N N . GLU A 1 297 ? -20.203 -3.564 -5.117 1 87.25 297 GLU A N 1
ATOM 2288 C CA . GLU A 1 297 ? -20.734 -2.533 -5.996 1 87.25 297 GLU A CA 1
ATOM 2289 C C . GLU A 1 297 ? -22.25 -2.676 -6.152 1 87.25 297 GLU A C 1
ATOM 2291 O O . GLU A 1 297 ? -22.906 -1.841 -6.789 1 87.25 297 GLU A O 1
ATOM 2296 N N . VAL A 1 298 ? -22.812 -3.729 -5.602 1 83.19 298 VAL A N 1
ATOM 2297 C CA . VAL A 1 298 ? -24.25 -3.936 -5.676 1 83.19 298 VAL A CA 1
ATOM 2298 C C . VAL A 1 298 ? -24.984 -2.828 -4.91 1 83.19 298 VAL A C 1
ATOM 2300 O O . VAL A 1 298 ? -24.75 -2.648 -3.713 1 83.19 298 VAL A O 1
ATOM 2303 N N . PRO A 1 299 ? -25.75 -2.176 -5.586 1 79 299 PRO A N 1
ATOM 2304 C CA . PRO A 1 299 ? -26.438 -1.066 -4.918 1 79 299 PRO A CA 1
ATOM 2305 C C . PRO A 1 299 ? -27.281 -1.523 -3.723 1 79 299 PRO A C 1
ATOM 2307 O O . PRO A 1 299 ? -27.812 -2.631 -3.732 1 79 299 PRO A O 1
ATOM 2310 N N . ASP A 1 300 ? -27.391 -0.752 -2.689 1 76.94 300 ASP A N 1
ATOM 2311 C CA . ASP A 1 300 ? -28.25 -0.91 -1.516 1 76.94 300 ASP A CA 1
ATOM 2312 C C . ASP A 1 300 ? -27.781 -2.07 -0.644 1 76.94 300 ASP A C 1
ATOM 2314 O O . ASP A 1 300 ? -28.312 -2.301 0.44 1 76.94 300 ASP A O 1
ATOM 2318 N N . LEU A 1 301 ? -26.859 -2.846 -1.264 1 81.06 301 LEU A N 1
ATOM 2319 C CA . LEU A 1 301 ? -26.328 -3.928 -0.441 1 81.06 301 LEU A CA 1
ATOM 2320 C C . LEU A 1 301 ? -25.422 -3.379 0.66 1 81.06 301 LEU A C 1
ATOM 2322 O O . LEU A 1 301 ? -24.469 -2.646 0.38 1 81.06 301 LEU A O 1
ATOM 2326 N N . LYS A 1 302 ? -25.828 -3.633 1.853 1 81.94 302 LYS A N 1
ATOM 2327 C CA . LYS A 1 302 ? -24.984 -3.289 2.994 1 81.94 302 LYS A CA 1
ATOM 2328 C C . LYS A 1 302 ? -24.406 -4.543 3.646 1 81.94 302 LYS A C 1
ATOM 2330 O O . LYS A 1 302 ? -25.078 -5.203 4.441 1 81.94 302 LYS A O 1
ATOM 2335 N N . LEU A 1 303 ? -23.25 -4.766 3.373 1 85.38 303 LEU A N 1
ATOM 2336 C CA . LEU A 1 303 ? -22.578 -5.969 3.854 1 85.38 303 LEU A CA 1
ATOM 2337 C C . LEU A 1 303 ? -21.766 -5.672 5.109 1 85.38 303 LEU A C 1
ATOM 2339 O O . LEU A 1 303 ? -21.047 -4.672 5.164 1 85.38 303 LEU A O 1
ATOM 2343 N N . SER A 1 304 ? -21.953 -6.5 6.105 1 87 304 SER A N 1
ATOM 2344 C CA . SER A 1 304 ? -21.062 -6.406 7.254 1 87 304 SER A CA 1
ATOM 2345 C C . SER A 1 304 ? -19.688 -7.008 6.934 1 87 304 SER A C 1
ATOM 2347 O O . SER A 1 304 ? -19.562 -7.828 6.023 1 87 304 SER A O 1
ATOM 2349 N N . LEU A 1 305 ? -18.703 -6.582 7.672 1 90.5 305 LEU A N 1
ATOM 2350 C CA . LEU A 1 305 ? -17.359 -7.129 7.48 1 90.5 305 LEU A CA 1
ATOM 2351 C C . LEU A 1 305 ? -17.344 -8.633 7.707 1 90.5 305 LEU A C 1
ATOM 2353 O O . LEU A 1 305 ? -16.703 -9.375 6.953 1 90.5 305 LEU A O 1
ATOM 2357 N N . SER A 1 306 ? -18.078 -9.086 8.727 1 86 306 SER A N 1
ATOM 2358 C CA . SER A 1 306 ? -18.172 -10.508 9.047 1 86 306 SER A CA 1
ATOM 2359 C C . SER A 1 306 ? -18.766 -11.297 7.895 1 86 306 SER A C 1
ATOM 2361 O O . SER A 1 306 ? -18.266 -12.367 7.539 1 86 306 SER A O 1
ATOM 2363 N N . SER A 1 307 ? -19.812 -10.727 7.281 1 84.19 307 SER A N 1
ATOM 2364 C CA . SER A 1 307 ? -20.469 -11.398 6.164 1 84.19 307 SER A CA 1
ATOM 2365 C C . SER A 1 307 ? -19.562 -11.461 4.945 1 84.19 307 SER A C 1
ATOM 2367 O O . SER A 1 307 ? -19.531 -12.469 4.238 1 84.19 307 SER A O 1
ATOM 2369 N N . PHE A 1 308 ? -18.875 -10.414 4.742 1 90.25 308 PHE A N 1
ATOM 2370 C CA . PHE A 1 308 ? -17.953 -10.383 3.607 1 90.25 308 PHE A CA 1
ATOM 2371 C C . PHE A 1 308 ? -16.828 -11.398 3.779 1 90.25 308 PHE A C 1
ATOM 2373 O O . PHE A 1 308 ? -16.531 -12.156 2.855 1 90.25 308 PHE A O 1
ATOM 2380 N N . LEU A 1 309 ? -16.234 -11.422 4.926 1 88.25 309 LEU A N 1
ATOM 2381 C CA . LEU A 1 309 ? -15.133 -12.336 5.207 1 88.25 309 LEU A CA 1
ATOM 2382 C C . LEU A 1 309 ? -15.586 -13.789 5.086 1 88.25 309 LEU A C 1
ATOM 2384 O O . LEU A 1 309 ? -14.805 -14.648 4.684 1 88.25 309 LEU A O 1
ATOM 2388 N N . SER A 1 310 ? -16.797 -14.07 5.332 1 81.94 310 SER A N 1
ATOM 2389 C CA . SER A 1 310 ? -17.312 -15.43 5.344 1 81.94 310 SER A CA 1
ATOM 2390 C C . SER A 1 310 ? -17.375 -16.016 3.934 1 81.94 310 SER A C 1
ATOM 2392 O O . SER A 1 310 ? -17.438 -17.234 3.762 1 81.94 310 SER A O 1
ATOM 2394 N N . ILE A 1 311 ? -17.375 -15.18 2.934 1 82.62 311 ILE A N 1
ATOM 2395 C CA . ILE A 1 311 ? -17.5 -15.695 1.572 1 82.62 311 ILE A CA 1
ATOM 2396 C C . ILE A 1 311 ? -16.141 -15.703 0.891 1 82.62 311 ILE A C 1
ATOM 2398 O O . ILE A 1 311 ? -16.016 -16.109 -0.264 1 82.62 311 ILE A O 1
ATOM 2402 N N . LEU A 1 312 ? -15.164 -15.234 1.569 1 87.31 312 LEU A N 1
ATOM 2403 C CA . LEU A 1 312 ? -13.828 -15.172 0.992 1 87.31 312 LEU A CA 1
ATOM 2404 C C . LEU A 1 312 ? -13.078 -16.484 1.215 1 87.31 312 LEU A C 1
ATOM 2406 O O . LEU A 1 312 ? -13.461 -17.281 2.074 1 87.31 312 LEU A O 1
ATOM 2410 N N . THR A 1 313 ? -12.102 -16.734 0.389 1 84.69 313 THR A N 1
ATOM 2411 C CA . THR A 1 313 ? -11.219 -17.891 0.513 1 84.69 313 THR A CA 1
ATOM 2412 C C . THR A 1 313 ? -9.773 -17.438 0.745 1 84.69 313 THR A C 1
ATOM 2414 O O . THR A 1 313 ? -9.398 -16.328 0.367 1 84.69 313 THR A O 1
ATOM 2417 N N . PRO A 1 314 ? -8.984 -18.281 1.428 1 87.31 314 PRO A N 1
ATOM 2418 C CA . PRO A 1 314 ? -7.566 -17.938 1.586 1 87.31 314 PRO A CA 1
ATOM 2419 C C . PRO A 1 314 ? -6.84 -17.797 0.25 1 87.31 314 PRO A C 1
ATOM 2421 O O . PRO A 1 314 ? -7.156 -18.516 -0.705 1 87.31 314 PRO A O 1
ATOM 2424 N N . ILE A 1 315 ? -5.938 -16.891 0.227 1 90.81 315 ILE A N 1
ATOM 2425 C CA . ILE A 1 315 ? -5.105 -16.719 -0.958 1 90.81 315 ILE A CA 1
ATOM 2426 C C . ILE A 1 315 ? -4.207 -17.953 -1.14 1 90.81 315 ILE A C 1
ATOM 2428 O O . ILE A 1 315 ? -3.68 -18.484 -0.165 1 90.81 315 ILE A O 1
ATOM 2432 N N . ARG A 1 316 ? -4.051 -18.406 -2.342 1 86.19 316 ARG A N 1
ATOM 2433 C CA . ARG A 1 316 ? -3.293 -19.625 -2.613 1 86.19 316 ARG A CA 1
ATOM 2434 C C . ARG A 1 316 ? -2.123 -19.344 -3.551 1 86.19 316 ARG A C 1
ATOM 2436 O O . ARG A 1 316 ? -2.219 -18.484 -4.434 1 86.19 316 ARG A O 1
ATOM 2443 N N . PRO A 1 317 ? -1.045 -20.172 -3.391 1 91.56 317 PRO A N 1
ATOM 2444 C CA . PRO A 1 317 ? 0.044 -20.062 -4.367 1 91.56 317 PRO A CA 1
ATOM 2445 C C . PRO A 1 317 ? -0.372 -20.516 -5.766 1 91.56 317 PRO A C 1
ATOM 2447 O O . PRO A 1 317 ? -1.293 -21.328 -5.91 1 91.56 317 PRO A O 1
ATOM 2450 N N . ARG A 1 318 ? 0.202 -19.906 -6.723 1 92.81 318 ARG A N 1
ATOM 2451 C CA . ARG A 1 318 ? 0.017 -20.312 -8.109 1 92.81 318 ARG A CA 1
ATOM 2452 C C . ARG A 1 318 ? 1.312 -20.859 -8.695 1 92.81 318 ARG A C 1
ATOM 2454 O O . ARG A 1 318 ? 2.404 -20.438 -8.312 1 92.81 318 ARG A O 1
ATOM 2461 N N . THR A 1 319 ? 1.156 -21.797 -9.625 1 92.38 319 THR A N 1
ATOM 2462 C CA . THR A 1 319 ? 2.297 -22.531 -10.156 1 92.38 319 THR A CA 1
ATOM 2463 C C . THR A 1 319 ? 2.643 -22.047 -11.562 1 92.38 319 THR A C 1
ATOM 2465 O O . THR A 1 319 ? 1.757 -21.875 -12.398 1 92.38 319 THR A O 1
ATOM 2468 N N . TYR A 1 320 ? 3.941 -21.859 -11.766 1 95.56 320 TYR A N 1
ATOM 2469 C CA . TYR A 1 320 ? 4.488 -21.516 -13.078 1 95.56 320 TYR A CA 1
ATOM 2470 C C . TYR A 1 320 ? 5.707 -22.359 -13.406 1 95.56 320 TYR A C 1
ATOM 2472 O O . TYR A 1 320 ? 6.465 -22.75 -12.508 1 95.56 320 TYR A O 1
ATOM 2480 N N . SER A 1 321 ? 5.852 -22.656 -14.672 1 95.38 321 SER A N 1
ATOM 2481 C CA . SER A 1 321 ? 7.082 -23.312 -15.102 1 95.38 321 SER A CA 1
ATOM 2482 C C . SER A 1 321 ? 8.234 -22.312 -15.188 1 95.38 321 SER A C 1
ATOM 2484 O O . SER A 1 321 ? 8.07 -21.203 -15.695 1 95.38 321 SER A O 1
ATOM 2486 N N . LEU A 1 322 ? 9.344 -22.766 -14.68 1 96.56 322 LEU A N 1
ATOM 2487 C CA . LEU A 1 322 ? 10.539 -21.953 -14.859 1 96.56 322 LEU A CA 1
ATOM 2488 C C . LEU A 1 322 ? 10.977 -21.938 -16.312 1 96.56 322 LEU A C 1
ATOM 2490 O O . LEU A 1 322 ? 10.969 -22.984 -16.984 1 96.56 322 LEU A O 1
ATOM 2494 N N . SER A 1 323 ? 11.359 -20.766 -16.828 1 97.88 323 SER A N 1
ATOM 2495 C CA . SER A 1 323 ? 11.734 -20.609 -18.219 1 97.88 323 SER A CA 1
ATOM 2496 C C . SER A 1 323 ? 13.219 -20.297 -18.359 1 97.88 323 SER A C 1
ATOM 2498 O O . SER A 1 323 ? 13.617 -19.531 -19.25 1 97.88 323 SER A O 1
ATOM 2500 N N . SER A 1 324 ? 14.016 -20.766 -17.453 1 95.94 324 SER A N 1
ATOM 2501 C CA . SER A 1 324 ? 15.453 -20.516 -17.438 1 95.94 324 SER A CA 1
ATOM 2502 C C . SER A 1 324 ? 16.234 -21.781 -17.125 1 95.94 324 SER A C 1
ATOM 2504 O O . SER A 1 324 ? 15.633 -22.828 -16.812 1 95.94 324 SER A O 1
ATOM 2506 N N . SER A 1 325 ? 17.516 -21.641 -17.375 1 92.06 325 SER A N 1
ATOM 2507 C CA . SER A 1 325 ? 18.469 -22.672 -17.016 1 92.06 325 SER A CA 1
ATOM 2508 C C . SER A 1 325 ? 19.328 -22.25 -15.828 1 92.06 325 SER A C 1
ATOM 2510 O O . SER A 1 325 ? 19.875 -21.141 -15.812 1 92.06 325 SER A O 1
ATOM 2512 N N . PRO A 1 326 ? 19.391 -23.125 -14.852 1 90.25 326 PRO A N 1
ATOM 2513 C CA . PRO A 1 326 ? 20.25 -22.781 -13.719 1 90.25 326 PRO A CA 1
ATOM 2514 C C . PRO A 1 326 ? 21.734 -22.688 -14.102 1 90.25 326 PRO A C 1
ATOM 2516 O O . PRO A 1 326 ? 22.516 -22.031 -13.414 1 90.25 326 PRO A O 1
ATOM 2519 N N . SER A 1 327 ? 22.094 -23.312 -15.195 1 89.62 327 SER A N 1
ATOM 2520 C CA . SER A 1 327 ? 23.484 -23.312 -15.633 1 89.62 327 SER A CA 1
ATOM 2521 C C . SER A 1 327 ? 23.812 -22 -16.359 1 89.62 327 SER A C 1
ATOM 2523 O O . SER A 1 327 ? 24.938 -21.5 -16.219 1 89.62 327 SER A O 1
ATOM 2525 N N . SER A 1 328 ? 22.922 -21.516 -17.141 1 89.81 328 SER A N 1
ATOM 2526 C CA . SER A 1 328 ? 23.156 -20.312 -17.922 1 89.81 328 SER A CA 1
ATOM 2527 C C . SER A 1 328 ? 23.312 -19.094 -17.031 1 89.81 328 SER A C 1
ATOM 2529 O O . SER A 1 328 ? 24.109 -18.203 -17.297 1 89.81 328 SER A O 1
ATOM 2531 N N . LYS A 1 329 ? 22.516 -18.984 -15.977 1 92.38 329 LYS A N 1
ATOM 2532 C CA . LYS A 1 329 ? 22.594 -17.906 -15 1 92.38 329 LYS A CA 1
ATOM 2533 C C . LYS A 1 329 ? 22.312 -18.422 -13.594 1 92.38 329 LYS A C 1
ATOM 2535 O O . LYS A 1 329 ? 21.172 -18.375 -13.133 1 92.38 329 LYS A O 1
ATOM 2540 N N . PRO A 1 330 ? 23.328 -18.766 -12.93 1 92.19 330 PRO A N 1
ATOM 2541 C CA . PRO A 1 330 ? 23.156 -19.359 -11.594 1 92.19 330 PRO A CA 1
ATOM 2542 C C . PRO A 1 330 ? 22.422 -18.422 -10.633 1 92.19 330 PRO A C 1
ATOM 2544 O O . PRO A 1 330 ? 22.547 -17.203 -10.734 1 92.19 330 PRO A O 1
ATOM 2547 N N . HIS A 1 331 ? 21.594 -18.953 -9.789 1 92.62 331 HIS A N 1
ATOM 2548 C CA . HIS A 1 331 ? 20.875 -18.297 -8.695 1 92.62 331 HIS A CA 1
ATOM 2549 C C . HIS A 1 331 ? 19.75 -17.422 -9.219 1 92.62 331 HIS A C 1
ATOM 2551 O O . HIS A 1 331 ? 19.219 -16.578 -8.492 1 92.62 331 HIS A O 1
ATOM 2557 N N . HIS A 1 332 ? 19.484 -17.578 -10.492 1 96.31 332 HIS A N 1
ATOM 2558 C CA . HIS A 1 332 ? 18.359 -16.844 -11.055 1 96.31 332 HIS A CA 1
ATOM 2559 C C . HIS A 1 332 ? 17.344 -17.781 -11.711 1 96.31 332 HIS A C 1
ATOM 2561 O O . HIS A 1 332 ? 17.719 -18.859 -12.188 1 96.31 332 HIS A O 1
ATOM 2567 N N . GLY A 1 333 ? 16.141 -17.453 -11.656 1 96.69 333 GLY A N 1
ATOM 2568 C CA . GLY A 1 333 ? 15.047 -18.109 -12.375 1 96.69 333 GLY A CA 1
ATOM 2569 C C . GLY A 1 333 ? 14.109 -17.109 -13.047 1 96.69 333 GLY A C 1
ATOM 2570 O O . GLY A 1 333 ? 13.898 -16.016 -12.547 1 96.69 333 GLY A O 1
ATOM 2571 N N . THR A 1 334 ? 13.586 -17.547 -14.203 1 98.06 334 THR A N 1
ATOM 2572 C CA . THR A 1 334 ? 12.672 -16.656 -14.906 1 98.06 334 THR A CA 1
ATOM 2573 C C . THR A 1 334 ? 11.305 -17.297 -15.078 1 98.06 334 THR A C 1
ATOM 2575 O O . THR A 1 334 ? 11.188 -18.531 -15.094 1 98.06 334 THR A O 1
ATOM 2578 N N . LEU A 1 335 ? 10.328 -16.438 -15.133 1 98.25 335 LEU A N 1
ATOM 2579 C CA . LEU A 1 335 ? 8.945 -16.812 -15.438 1 98.25 335 LEU A CA 1
ATOM 2580 C C . LEU A 1 335 ? 8.484 -16.156 -16.734 1 98.25 335 LEU A C 1
ATOM 2582 O O . LEU A 1 335 ? 8.891 -15.031 -17.047 1 98.25 335 LEU A O 1
ATOM 2586 N N . THR A 1 336 ? 7.754 -16.875 -17.5 1 98.06 336 THR A N 1
ATOM 2587 C CA . THR A 1 336 ? 7.004 -16.391 -18.641 1 98.06 336 THR A CA 1
ATOM 2588 C C . THR A 1 336 ? 5.5 -16.453 -18.375 1 98.06 336 THR A C 1
ATOM 2590 O O . THR A 1 336 ? 4.922 -17.547 -18.328 1 98.06 336 THR A O 1
ATOM 2593 N N . ILE A 1 337 ? 4.902 -15.305 -18.297 1 95.88 337 ILE A N 1
ATOM 2594 C CA . ILE A 1 337 ? 3.564 -15.25 -17.719 1 95.88 337 ILE A CA 1
ATOM 2595 C C . ILE A 1 337 ? 2.58 -14.695 -18.75 1 95.88 337 ILE A C 1
ATOM 2597 O O . ILE A 1 337 ? 2.861 -13.695 -19.406 1 95.88 337 ILE A O 1
ATOM 2601 N N . SER A 1 338 ? 1.483 -15.414 -18.906 1 95.75 338 SER A N 1
ATOM 2602 C CA . SER A 1 338 ? 0.311 -14.812 -19.531 1 95.75 338 SER A CA 1
ATOM 2603 C C . SER A 1 338 ? -0.563 -14.102 -18.5 1 95.75 338 SER A C 1
ATOM 2605 O O . SER A 1 338 ? -1.036 -14.719 -17.547 1 95.75 338 SER A O 1
ATOM 2607 N N . VAL A 1 339 ? -0.803 -12.836 -18.719 1 95.38 339 VAL A N 1
ATOM 2608 C CA . VAL A 1 339 ? -1.621 -12.086 -17.766 1 95.38 339 VAL A CA 1
ATOM 2609 C C . VAL A 1 339 ? -3.1 -12.367 -18.031 1 95.38 339 VAL A C 1
ATOM 2611 O O . VAL A 1 339 ? -3.598 -12.117 -19.125 1 95.38 339 VAL A O 1
ATOM 2614 N N . VAL A 1 340 ? -3.73 -12.922 -17.047 1 90.62 340 VAL A N 1
ATOM 2615 C CA . VAL A 1 340 ? -5.148 -13.25 -17.125 1 90.62 340 VAL A CA 1
ATOM 2616 C C . VAL A 1 340 ? -5.973 -12.141 -16.484 1 90.62 340 VAL A C 1
ATOM 2618 O O . VAL A 1 340 ? -5.664 -11.695 -15.367 1 90.62 340 VAL A O 1
ATOM 2621 N N . PRO A 1 341 ? -6.992 -11.695 -17.203 1 87.12 341 PRO A N 1
ATOM 2622 C CA . PRO A 1 341 ? -7.859 -10.703 -16.562 1 87.12 341 PRO A CA 1
ATOM 2623 C C . PRO A 1 341 ? -8.43 -11.188 -15.227 1 87.12 341 PRO A C 1
ATOM 2625 O O . PRO A 1 341 ? -8.953 -12.297 -15.141 1 87.12 341 PRO A O 1
ATOM 2628 N N . ASN A 1 342 ? -8.258 -10.438 -14.172 1 88 342 ASN A N 1
ATOM 2629 C CA . ASN A 1 342 ? -8.711 -10.719 -12.812 1 88 342 ASN A CA 1
ATOM 2630 C C . ASN A 1 342 ? -7.926 -11.875 -12.195 1 88 342 ASN A C 1
ATOM 2632 O O . ASN A 1 342 ? -8.359 -12.453 -11.195 1 88 342 ASN A O 1
ATOM 2636 N N . GLY A 1 343 ? -6.832 -12.25 -12.883 1 92.38 343 GLY A N 1
ATOM 2637 C CA . GLY A 1 343 ? -5.953 -13.234 -12.273 1 92.38 343 GLY A CA 1
ATOM 2638 C C . GLY A 1 343 ? -5.098 -12.656 -11.156 1 92.38 343 GLY A C 1
ATOM 2639 O O . GLY A 1 343 ? -4.215 -11.836 -11.406 1 92.38 343 GLY A O 1
ATOM 2640 N N . THR A 1 344 ? -5.312 -13.102 -9.984 1 94.5 344 THR A N 1
ATOM 2641 C CA . THR A 1 344 ? -4.629 -12.555 -8.812 1 94.5 344 THR A CA 1
ATOM 2642 C C . THR A 1 344 ? -3.117 -12.695 -8.961 1 94.5 344 THR A C 1
ATOM 2644 O O . THR A 1 344 ? -2.385 -11.711 -8.828 1 94.5 344 THR A O 1
ATOM 2647 N N . ALA A 1 345 ? -2.635 -13.844 -9.336 1 96.19 345 ALA A N 1
ATOM 2648 C CA . ALA A 1 345 ? -1.195 -14.086 -9.391 1 96.19 345 ALA A CA 1
ATOM 2649 C C . ALA A 1 345 ? -0.579 -13.461 -10.641 1 96.19 345 ALA A C 1
ATOM 2651 O O . ALA A 1 345 ? 0.479 -12.836 -10.57 1 96.19 345 ALA A O 1
ATOM 2652 N N . SER A 1 346 ? -1.275 -13.656 -11.797 1 96.19 346 SER A N 1
ATOM 2653 C CA . SER A 1 346 ? -0.694 -13.148 -13.039 1 96.19 346 SER A CA 1
ATOM 2654 C C . SER A 1 346 ? -0.645 -11.625 -13.039 1 96.19 346 SER A C 1
ATOM 2656 O O . SER A 1 346 ? 0.34 -11.031 -13.484 1 96.19 346 SER A O 1
ATOM 2658 N N . GLU A 1 347 ? -1.67 -11.008 -12.516 1 95.62 347 GLU A N 1
ATOM 2659 C CA . GLU A 1 347 ? -1.66 -9.555 -12.438 1 95.62 347 GLU A CA 1
ATOM 2660 C C . GLU A 1 347 ? -0.642 -9.062 -11.414 1 95.62 347 GLU A C 1
ATOM 2662 O O . GLU A 1 347 ? 0.003 -8.031 -11.609 1 95.62 347 GLU A O 1
ATOM 2667 N N . TYR A 1 348 ? -0.524 -9.742 -10.367 1 96.88 348 TYR A N 1
ATOM 2668 C CA . TYR A 1 348 ? 0.501 -9.438 -9.367 1 96.88 348 TYR A CA 1
ATOM 2669 C C . TYR A 1 348 ? 1.892 -9.477 -9.992 1 96.88 348 TYR A C 1
ATOM 2671 O O . TYR A 1 348 ? 2.654 -8.516 -9.883 1 96.88 348 TYR A O 1
ATOM 2679 N N . LEU A 1 349 ? 2.18 -10.523 -10.672 1 97.81 349 LEU A N 1
ATOM 2680 C CA . LEU A 1 349 ? 3.486 -10.695 -11.289 1 97.81 349 LEU A CA 1
ATOM 2681 C C . LEU A 1 349 ? 3.717 -9.648 -12.375 1 97.81 349 LEU A C 1
ATOM 2683 O O . LEU A 1 349 ? 4.84 -9.172 -12.562 1 97.81 349 LEU A O 1
ATOM 2687 N N . ALA A 1 350 ? 2.67 -9.305 -13.062 1 96.12 350 ALA A N 1
ATOM 2688 C CA . ALA A 1 350 ? 2.773 -8.305 -14.117 1 96.12 350 ALA A CA 1
ATOM 2689 C C . ALA A 1 350 ? 3.088 -6.926 -13.547 1 96.12 350 ALA A C 1
ATOM 2691 O O . ALA A 1 350 ? 3.637 -6.066 -14.234 1 96.12 350 ALA A O 1
ATOM 2692 N N . SER A 1 351 ? 2.77 -6.723 -12.273 1 94.69 351 SER A N 1
ATOM 2693 C CA . SER A 1 351 ? 2.922 -5.406 -11.656 1 94.69 351 SER A CA 1
ATOM 2694 C C . SER A 1 351 ? 4.207 -5.324 -10.844 1 94.69 351 SER A C 1
ATOM 2696 O O . SER A 1 351 ? 4.48 -4.305 -10.211 1 94.69 351 SER A O 1
ATOM 2698 N N . THR A 1 352 ? 4.984 -6.355 -10.844 1 94.94 352 THR A N 1
ATOM 2699 C CA . THR A 1 352 ? 6.188 -6.367 -10.023 1 94.94 352 THR A CA 1
ATOM 2700 C C . THR A 1 352 ? 7.211 -5.363 -10.539 1 94.94 352 THR A C 1
ATOM 2702 O O . THR A 1 352 ? 7.234 -5.051 -11.727 1 94.94 352 THR A O 1
ATOM 2705 N N . THR A 1 353 ? 8.008 -4.863 -9.625 1 93 353 THR A N 1
ATOM 2706 C CA . THR A 1 353 ? 9.109 -3.961 -9.945 1 93 353 THR A CA 1
ATOM 2707 C C . THR A 1 353 ? 10.43 -4.523 -9.438 1 93 353 THR A C 1
ATOM 2709 O O . THR A 1 353 ? 10.453 -5.32 -8.5 1 93 353 THR A O 1
ATOM 2712 N N . VAL A 1 354 ? 11.492 -4.051 -10.086 1 94.88 354 VAL A N 1
ATOM 2713 C CA . VAL A 1 354 ? 12.828 -4.5 -9.711 1 94.88 354 VAL A CA 1
ATOM 2714 C C . VAL A 1 354 ? 13.102 -4.148 -8.25 1 94.88 354 VAL A C 1
ATOM 2716 O O . VAL A 1 354 ? 12.82 -3.027 -7.816 1 94.88 354 VAL A O 1
ATOM 2719 N N . GLY A 1 355 ? 13.539 -5.105 -7.555 1 93.38 355 GLY A N 1
ATOM 2720 C CA . GLY A 1 355 ? 13.859 -4.906 -6.152 1 93.38 355 GLY A CA 1
ATOM 2721 C C . GLY A 1 355 ? 12.805 -5.449 -5.211 1 93.38 355 GLY A C 1
ATOM 2722 O O . GLY A 1 355 ? 13.062 -5.629 -4.02 1 93.38 355 GLY A O 1
ATOM 2723 N N . GLN A 1 356 ? 11.672 -5.73 -5.703 1 94.69 356 GLN A N 1
ATOM 2724 C CA . GLN A 1 356 ? 10.555 -6.211 -4.891 1 94.69 356 GLN A CA 1
ATOM 2725 C C . GLN A 1 356 ? 10.82 -7.629 -4.387 1 94.69 356 GLN A C 1
ATOM 2727 O O . GLN A 1 356 ? 11.367 -8.461 -5.109 1 94.69 356 GLN A O 1
ATOM 2732 N N . ILE A 1 357 ? 10.391 -7.883 -3.154 1 95.62 357 ILE A N 1
ATOM 2733 C CA . ILE A 1 357 ? 10.516 -9.211 -2.562 1 95.62 357 ILE A CA 1
ATOM 2734 C C . ILE A 1 357 ? 9.203 -9.977 -2.732 1 95.62 357 ILE A C 1
ATOM 2736 O O . ILE A 1 357 ? 8.133 -9.453 -2.426 1 95.62 357 ILE A O 1
ATOM 2740 N N . LEU A 1 358 ? 9.336 -11.156 -3.266 1 95.5 358 LEU A N 1
ATOM 2741 C CA . LEU A 1 358 ? 8.25 -12.125 -3.367 1 95.5 358 LEU A CA 1
ATOM 2742 C C . LEU A 1 358 ? 8.555 -13.375 -2.553 1 95.5 358 LEU A C 1
ATOM 2744 O O . LEU A 1 358 ? 9.656 -13.516 -2.016 1 95.5 358 LEU A O 1
ATOM 2748 N N . PHE A 1 359 ? 7.551 -14.258 -2.436 1 95.75 359 PHE A N 1
ATOM 2749 C CA . PHE A 1 359 ? 7.758 -15.539 -1.775 1 95.75 359 PHE A CA 1
ATOM 2750 C C . PHE A 1 359 ? 7.426 -16.688 -2.717 1 95.75 359 PHE A C 1
ATOM 2752 O O . PHE A 1 359 ? 6.363 -16.703 -3.338 1 95.75 359 PHE A O 1
ATOM 2759 N N . ALA A 1 360 ? 8.375 -17.547 -2.836 1 95.5 360 ALA A N 1
ATOM 2760 C CA . ALA A 1 360 ? 8.227 -18.625 -3.814 1 95.5 360 ALA A CA 1
ATOM 2761 C C . ALA A 1 360 ? 8.844 -19.922 -3.303 1 95.5 360 ALA A C 1
ATOM 2763 O O . ALA A 1 360 ? 9.625 -19.906 -2.35 1 95.5 360 ALA A O 1
ATOM 2764 N N . ARG A 1 361 ? 8.391 -21.031 -3.902 1 93 361 ARG A N 1
ATOM 2765 C CA . ARG A 1 361 ? 8.945 -22.359 -3.656 1 93 361 ARG A CA 1
ATOM 2766 C C . ARG A 1 361 ? 9.125 -23.125 -4.961 1 93 361 ARG A C 1
ATOM 2768 O O . ARG A 1 361 ? 8.266 -23.078 -5.848 1 93 361 ARG A O 1
ATOM 2775 N N . VAL A 1 362 ? 10.25 -23.797 -5.047 1 91.88 362 VAL A N 1
ATOM 2776 C CA . VAL A 1 362 ? 10.531 -24.609 -6.23 1 91.88 362 VAL A CA 1
ATOM 2777 C C . VAL A 1 362 ? 9.984 -26.016 -6.039 1 91.88 362 VAL A C 1
ATOM 2779 O O . VAL A 1 362 ? 10.047 -26.562 -4.941 1 91.88 362 VAL A O 1
ATOM 2782 N N . GLN A 1 363 ? 9.445 -26.484 -7.055 1 89.19 363 GLN A N 1
ATOM 2783 C CA . GLN A 1 363 ? 9 -27.875 -7.105 1 89.19 363 GLN A CA 1
ATOM 2784 C C . GLN A 1 363 ? 9.523 -28.578 -8.352 1 89.19 363 GLN A C 1
ATOM 2786 O O . GLN A 1 363 ? 9.312 -28.109 -9.477 1 89.19 363 GLN A O 1
ATOM 2791 N N . ALA A 1 364 ? 10.18 -29.656 -8.117 1 87.12 364 ALA A N 1
ATOM 2792 C CA . ALA A 1 364 ? 10.711 -30.438 -9.234 1 87.12 364 ALA A CA 1
ATOM 2793 C C . ALA A 1 364 ? 9.578 -30.984 -10.102 1 87.12 364 ALA A C 1
ATOM 2795 O O . ALA A 1 364 ? 8.516 -31.359 -9.594 1 87.12 364 ALA A O 1
ATOM 2796 N N . ASN A 1 365 ? 9.852 -30.922 -11.398 1 85 365 ASN A N 1
ATOM 2797 C CA . ASN A 1 365 ? 8.977 -31.531 -12.383 1 85 365 ASN A CA 1
ATOM 2798 C C . ASN A 1 365 ? 9.703 -32.594 -13.195 1 85 365 ASN A C 1
ATOM 2800 O O . ASN A 1 365 ? 9.875 -32.469 -14.406 1 85 365 ASN A O 1
ATOM 2804 N N . PRO A 1 366 ? 10 -33.656 -12.594 1 74.75 366 PRO A N 1
ATOM 2805 C CA . PRO A 1 366 ? 10.891 -34.625 -13.227 1 74.75 366 PRO A CA 1
ATOM 2806 C C . PRO A 1 366 ? 10.258 -35.312 -14.445 1 74.75 366 PRO A C 1
ATOM 2808 O O . PRO A 1 366 ? 10.969 -35.688 -15.375 1 74.75 366 PRO A O 1
ATOM 2811 N N . ARG A 1 367 ? 9 -35.375 -14.539 1 75.06 367 ARG A N 1
ATOM 2812 C CA . ARG A 1 367 ? 8.367 -36.156 -15.609 1 75.06 367 ARG A CA 1
ATOM 2813 C C . ARG A 1 367 ? 8.492 -35.406 -16.953 1 75.06 367 ARG A C 1
ATOM 2815 O O . ARG A 1 367 ? 8.453 -36.031 -18 1 75.06 367 ARG A O 1
ATOM 2822 N N . PHE A 1 368 ? 8.695 -34.219 -16.828 1 80.25 368 PHE A N 1
ATOM 2823 C CA . PHE A 1 368 ? 8.633 -33.469 -18.078 1 80.25 368 PHE A CA 1
ATOM 2824 C C . PHE A 1 368 ? 9.945 -33.625 -18.844 1 80.25 368 PHE A C 1
ATOM 2826 O O . PHE A 1 368 ? 9.93 -33.875 -20.047 1 80.25 368 PHE A O 1
ATOM 2833 N N . PHE A 1 369 ? 11.172 -33.531 -18.172 1 75.81 369 PHE A N 1
ATOM 2834 C CA . PHE A 1 369 ? 12.414 -33.594 -18.938 1 75.81 369 PHE A CA 1
ATOM 2835 C C . PHE A 1 369 ? 13.336 -34.688 -18.391 1 75.81 369 PHE A C 1
ATOM 2837 O O . PHE A 1 369 ? 14.484 -34.781 -18.812 1 75.81 369 PHE A O 1
ATOM 2844 N N . HIS A 1 370 ? 12.906 -35.406 -17.406 1 70.5 370 HIS A N 1
ATOM 2845 C CA . HIS A 1 370 ? 13.758 -36.375 -16.734 1 70.5 370 HIS A CA 1
ATOM 2846 C C . HIS A 1 370 ? 14.344 -37.375 -17.734 1 70.5 370 HIS A C 1
ATOM 2848 O O . HIS A 1 370 ? 15.531 -37.688 -17.672 1 70.5 370 HIS A O 1
ATOM 2854 N N . GLN A 1 371 ? 13.656 -37.844 -18.641 1 67.88 371 GLN A N 1
ATOM 2855 C CA . GLN A 1 371 ? 14.086 -38.875 -19.562 1 67.88 371 GLN A CA 1
ATOM 2856 C C . GLN A 1 371 ? 15.18 -38.375 -20.5 1 67.88 371 GLN A C 1
ATOM 2858 O O . GLN A 1 371 ? 15.969 -39.156 -21.031 1 67.88 371 GLN A O 1
ATOM 2863 N N . LEU A 1 372 ? 15.164 -37.156 -20.703 1 72.69 372 LEU A N 1
ATOM 2864 C CA . LEU A 1 372 ? 16.172 -36.594 -21.609 1 72.69 372 LEU A CA 1
ATOM 2865 C C . LEU A 1 372 ? 17.578 -36.75 -21.016 1 72.69 372 LEU A C 1
ATOM 2867 O O . LEU A 1 372 ? 18.547 -36.844 -21.75 1 72.69 372 LEU A O 1
ATOM 2871 N N . SER A 1 373 ? 17.562 -36.812 -19.75 1 66 373 SER A N 1
ATOM 2872 C CA . SER A 1 373 ? 18.859 -37 -19.094 1 66 373 SER A CA 1
ATOM 2873 C C . SER A 1 373 ? 19.344 -38.438 -19.219 1 66 373 SER A C 1
ATOM 2875 O O . SER A 1 373 ? 20.547 -38.688 -19.312 1 66 373 SER A O 1
ATOM 2877 N N . GLU A 1 374 ? 18.391 -39.281 -19.328 1 66.81 374 GLU A N 1
ATOM 2878 C CA . GLU A 1 374 ? 18.703 -40.688 -19.391 1 66.81 374 GLU A CA 1
ATOM 2879 C C . GLU A 1 374 ? 18.922 -41.125 -20.844 1 66.81 374 GLU A C 1
ATOM 2881 O O . GLU A 1 374 ? 19.531 -42.188 -21.094 1 66.81 374 GLU A O 1
ATOM 2886 N N . ARG A 1 375 ? 18.406 -40.375 -21.703 1 74.06 375 ARG A N 1
ATOM 2887 C CA . ARG A 1 375 ? 18.516 -40.688 -23.125 1 74.06 375 ARG A CA 1
ATOM 2888 C C . ARG A 1 375 ? 19.016 -39.5 -23.922 1 74.06 375 ARG A C 1
ATOM 2890 O O . ARG A 1 375 ? 18.312 -39 -24.797 1 74.06 375 ARG A O 1
ATOM 2897 N N . PRO A 1 376 ? 20.203 -39.156 -23.812 1 64.81 376 PRO A N 1
ATOM 2898 C CA . PRO A 1 376 ? 20.688 -37.906 -24.391 1 64.81 376 PRO A CA 1
ATOM 2899 C C . PRO A 1 376 ? 20.641 -37.906 -25.922 1 64.81 376 PRO A C 1
ATOM 2901 O O . PRO A 1 376 ? 20.641 -36.844 -26.547 1 64.81 376 PRO A O 1
ATOM 2904 N N . GLN A 1 377 ? 20.484 -39.094 -26.406 1 68.81 377 GLN A N 1
ATOM 2905 C CA . GLN A 1 377 ? 20.531 -39.156 -27.859 1 68.81 377 GLN A CA 1
ATOM 2906 C C . GLN A 1 377 ? 19.125 -39.219 -28.453 1 68.81 377 GLN A C 1
ATOM 2908 O O . GLN A 1 377 ? 18.953 -39.219 -29.672 1 68.81 377 GLN A O 1
ATOM 2913 N N . SER A 1 378 ? 18.203 -39.125 -27.547 1 78.5 378 SER A N 1
ATOM 2914 C CA . SER A 1 378 ? 16.828 -39.219 -28.047 1 78.5 378 SER A CA 1
ATOM 2915 C C . SER A 1 378 ? 16.375 -37.906 -28.703 1 78.5 378 SER A C 1
ATOM 2917 O O . SER A 1 378 ? 16.734 -36.844 -28.234 1 78.5 378 SER A O 1
ATOM 2919 N N . GLY A 1 379 ? 15.734 -38.062 -29.844 1 88.44 379 GLY A N 1
ATOM 2920 C CA . GLY A 1 379 ? 15.055 -36.906 -30.406 1 88.44 379 GLY A CA 1
ATOM 2921 C C . GLY A 1 379 ? 13.938 -36.375 -29.531 1 88.44 379 GLY A C 1
ATOM 2922 O O . GLY A 1 379 ? 13.445 -37.094 -28.641 1 88.44 379 GLY A O 1
ATOM 2923 N N . LEU A 1 380 ? 13.656 -35.188 -29.688 1 93.88 380 LEU A N 1
ATOM 2924 C CA . LEU A 1 380 ? 12.617 -34.531 -28.906 1 93.88 380 LEU A CA 1
ATOM 2925 C C . LEU A 1 380 ? 11.766 -33.625 -29.766 1 93.88 380 LEU A C 1
ATOM 2927 O O . LEU A 1 380 ? 12.289 -32.781 -30.516 1 93.88 380 LEU A O 1
ATOM 2931 N N . ILE A 1 381 ? 10.492 -33.875 -29.719 1 96.12 381 ILE A N 1
ATOM 2932 C CA . ILE A 1 381 ? 9.516 -33 -30.344 1 96.12 381 ILE A CA 1
ATOM 2933 C C . ILE A 1 381 ? 8.812 -32.156 -29.266 1 96.12 381 ILE A C 1
ATOM 2935 O O . ILE A 1 381 ? 8.188 -32.719 -28.359 1 96.12 381 ILE A O 1
ATOM 2939 N N . MET A 1 382 ? 8.961 -30.875 -29.344 1 97.31 382 MET A N 1
ATOM 2940 C CA . MET A 1 382 ? 8.312 -29.938 -28.422 1 97.31 382 MET A CA 1
ATOM 2941 C C . MET A 1 382 ? 7.18 -29.188 -29.109 1 97.31 382 MET A C 1
ATOM 2943 O O . MET A 1 382 ? 7.348 -28.688 -30.219 1 97.31 382 MET A O 1
ATOM 2947 N N . VAL A 1 383 ? 6.027 -29.156 -28.5 1 98.12 383 VAL A N 1
ATOM 2948 C CA . VAL A 1 383 ? 4.883 -28.438 -29.047 1 98.12 383 VAL A CA 1
ATOM 2949 C C . VAL A 1 383 ? 4.348 -27.453 -28 1 98.12 383 VAL A C 1
ATOM 2951 O O . VAL A 1 383 ? 3.996 -27.859 -26.875 1 98.12 383 VAL A O 1
ATOM 2954 N N . CYS A 1 384 ? 4.277 -26.172 -28.344 1 97.94 384 CYS A N 1
ATOM 2955 C CA . CYS A 1 384 ? 3.756 -25.219 -27.375 1 97.94 384 CYS A CA 1
ATOM 2956 C C . CYS A 1 384 ? 3.125 -24.031 -28.078 1 97.94 384 CYS A C 1
ATOM 2958 O O . CYS A 1 384 ? 3.291 -23.844 -29.281 1 97.94 384 CYS A O 1
ATOM 2960 N N . VAL A 1 385 ? 2.334 -23.281 -27.281 1 96.5 385 VAL A N 1
ATOM 2961 C CA . VAL A 1 385 ? 1.701 -22.047 -27.734 1 96.5 385 VAL A CA 1
ATOM 2962 C C . VAL A 1 385 ? 1.874 -20.953 -26.688 1 96.5 385 VAL A C 1
ATOM 2964 O O . VAL A 1 385 ? 1.763 -21.219 -25.484 1 96.5 385 VAL A O 1
ATOM 2967 N N . GLY A 1 386 ? 2.211 -19.75 -27.109 1 95.88 386 GLY A N 1
ATOM 2968 C CA . GLY A 1 386 ? 2.316 -18.609 -26.219 1 95.88 386 GLY A CA 1
ATOM 2969 C C . GLY A 1 386 ? 3.287 -18.828 -25.078 1 95.88 386 GLY A C 1
ATOM 2970 O O . GLY A 1 386 ? 4.441 -19.203 -25.297 1 95.88 386 GLY A O 1
ATOM 2971 N N . SER A 1 387 ? 2.76 -18.609 -23.828 1 96.56 387 SER A N 1
ATOM 2972 C CA . SER A 1 387 ? 3.604 -18.734 -22.641 1 96.56 387 SER A CA 1
ATOM 2973 C C . SER A 1 387 ? 3.953 -20.188 -22.359 1 96.56 387 SER A C 1
ATOM 2975 O O . SER A 1 387 ? 4.812 -20.469 -21.531 1 96.56 387 SER A O 1
ATOM 2977 N N . GLY A 1 388 ? 3.398 -21.125 -23.109 1 96.94 388 GLY A N 1
ATOM 2978 C CA . GLY A 1 388 ? 3.775 -22.516 -23 1 96.94 388 GLY A CA 1
ATOM 2979 C C . GLY A 1 388 ? 5.23 -22.781 -23.344 1 96.94 388 GLY A C 1
ATOM 2980 O O . GLY A 1 388 ? 5.762 -23.844 -23.047 1 96.94 388 GLY A O 1
ATOM 2981 N N . ILE A 1 389 ? 5.863 -21.797 -23.859 1 97.94 389 ILE A N 1
ATOM 2982 C CA . ILE A 1 389 ? 7.262 -21.922 -24.266 1 97.94 389 ILE A CA 1
ATOM 2983 C C . ILE A 1 389 ? 8.148 -21.984 -23.016 1 97.94 389 ILE A C 1
ATOM 2985 O O . ILE A 1 389 ? 9.328 -22.328 -23.109 1 97.94 389 ILE A O 1
ATOM 2989 N N . ALA A 1 390 ? 7.641 -21.703 -21.875 1 97.75 390 ALA A N 1
ATOM 2990 C CA . ALA A 1 390 ? 8.414 -21.469 -20.641 1 97.75 390 ALA A CA 1
ATOM 2991 C C . ALA A 1 390 ? 9.32 -22.672 -20.344 1 97.75 390 ALA A C 1
ATOM 2993 O O . ALA A 1 390 ? 10.539 -22.516 -20.281 1 97.75 390 ALA A O 1
ATOM 2994 N N . PRO A 1 391 ? 8.781 -23.859 -20.203 1 96.5 391 PRO A N 1
ATOM 2995 C CA . PRO A 1 391 ? 9.688 -24.953 -19.875 1 96.5 391 PRO A CA 1
ATOM 2996 C C . PRO A 1 391 ? 10.672 -25.266 -20.984 1 96.5 391 PRO A C 1
ATOM 2998 O O . PRO A 1 391 ? 11.82 -25.641 -20.719 1 96.5 391 PRO A O 1
ATOM 3001 N N . PHE A 1 392 ? 10.289 -25.078 -22.203 1 96.94 392 PHE A N 1
ATOM 3002 C CA . PHE A 1 392 ? 11.148 -25.375 -23.344 1 96.94 392 PHE A CA 1
ATOM 3003 C C . PHE A 1 392 ? 12.281 -24.375 -23.453 1 96.94 392 PHE A C 1
ATOM 3005 O O . PHE A 1 392 ? 13.398 -24.719 -23.828 1 96.94 392 PHE A O 1
ATOM 3012 N N . ARG A 1 393 ? 11.914 -23.109 -23.156 1 97.31 393 ARG A N 1
ATOM 3013 C CA . ARG A 1 393 ? 12.984 -22.109 -23.141 1 97.31 393 ARG A CA 1
ATOM 3014 C C . ARG A 1 393 ? 14.086 -22.516 -22.156 1 97.31 393 ARG A C 1
ATOM 3016 O O . ARG A 1 393 ? 15.273 -22.391 -22.469 1 97.31 393 ARG A O 1
ATOM 3023 N N . GLY A 1 394 ? 13.664 -22.938 -20.984 1 95.44 394 GLY A N 1
ATOM 3024 C CA . GLY A 1 394 ? 14.641 -23.406 -20.016 1 95.44 394 GLY A CA 1
ATOM 3025 C C . GLY A 1 394 ? 15.516 -24.531 -20.531 1 95.44 394 GLY A C 1
ATOM 3026 O O . GLY A 1 394 ? 16.734 -24.516 -20.359 1 95.44 394 GLY A O 1
ATOM 3027 N N . LEU A 1 395 ? 14.93 -25.469 -21.172 1 92.94 395 LEU A N 1
ATOM 3028 C CA . LEU A 1 395 ? 15.648 -26.609 -21.719 1 92.94 395 LEU A CA 1
ATOM 3029 C C . LEU A 1 395 ? 16.609 -26.172 -22.812 1 92.94 395 LEU A C 1
ATOM 3031 O O . LEU A 1 395 ? 17.75 -26.625 -22.859 1 92.94 395 LEU A O 1
ATOM 3035 N N . ILE A 1 396 ? 16.109 -25.359 -23.719 1 93.06 396 ILE A N 1
ATOM 3036 C CA . ILE A 1 396 ? 16.891 -24.875 -24.844 1 93.06 396 ILE A CA 1
ATOM 3037 C C . ILE A 1 396 ? 18.109 -24.109 -24.344 1 93.06 396 ILE A C 1
ATOM 3039 O O . ILE A 1 396 ? 19.234 -24.297 -24.844 1 93.06 396 ILE A O 1
ATOM 3043 N N . LYS A 1 397 ? 17.906 -23.281 -23.359 1 93.44 397 LYS A N 1
ATOM 3044 C CA . LYS A 1 397 ? 19.016 -22.531 -22.766 1 93.44 397 LYS A CA 1
ATOM 3045 C C . LYS A 1 397 ? 20.047 -23.469 -22.141 1 93.44 397 LYS A C 1
ATOM 3047 O O . LYS A 1 397 ? 21.25 -23.219 -22.234 1 93.44 397 LYS A O 1
ATOM 3052 N N . GLU A 1 398 ? 19.547 -24.438 -21.484 1 90.44 398 GLU A N 1
ATOM 3053 C CA . GLU A 1 398 ? 20.438 -25.438 -20.891 1 90.44 398 GLU A CA 1
ATOM 3054 C C . GLU A 1 398 ? 21.266 -26.141 -21.969 1 90.44 398 GLU A C 1
ATOM 3056 O O . GLU A 1 398 ? 22.469 -26.328 -21.797 1 90.44 398 GLU A O 1
ATOM 3061 N N . ALA A 1 399 ? 20.625 -26.531 -23.047 1 87.5 399 ALA A N 1
ATOM 3062 C CA . ALA A 1 399 ? 21.297 -27.219 -24.156 1 87.5 399 ALA A CA 1
ATOM 3063 C C . ALA A 1 399 ? 22.328 -26.312 -24.797 1 87.5 399 ALA A C 1
ATOM 3065 O O . ALA A 1 399 ? 23.422 -26.766 -25.156 1 87.5 399 ALA A O 1
ATOM 3066 N N . LEU A 1 400 ? 21.969 -25.094 -24.953 1 87.94 400 LEU A N 1
ATOM 3067 C CA . LEU A 1 400 ? 22.906 -24.125 -25.531 1 87.94 400 LEU A CA 1
ATOM 3068 C C . LEU A 1 400 ? 24.141 -23.984 -24.656 1 87.94 400 LEU A C 1
ATOM 3070 O O . LEU A 1 400 ? 25.266 -23.922 -25.172 1 87.94 400 LEU A O 1
ATOM 3074 N N . PHE A 1 401 ? 23.922 -23.922 -23.406 1 87.62 401 PHE A N 1
ATOM 3075 C CA . PHE A 1 401 ? 25.031 -23.781 -22.484 1 87.62 401 PHE A CA 1
ATOM 3076 C C . PHE A 1 401 ? 25.953 -24.984 -22.562 1 87.62 401 PHE A C 1
ATOM 3078 O O . PHE A 1 401 ? 27.188 -24.844 -22.562 1 87.62 401 PHE A O 1
ATOM 3085 N N . ARG A 1 402 ? 25.406 -26.172 -22.641 1 83 402 ARG A N 1
ATOM 3086 C CA . ARG A 1 402 ? 26.188 -27.406 -22.641 1 83 402 ARG A CA 1
ATOM 3087 C C . ARG A 1 402 ? 26.906 -27.578 -23.969 1 83 402 ARG A C 1
ATOM 3089 O O . ARG A 1 402 ? 27.969 -28.203 -24.031 1 83 402 ARG A O 1
ATOM 3096 N N . LYS A 1 403 ? 26.203 -27.312 -25.078 1 77.94 403 LYS A N 1
ATOM 3097 C CA . LYS A 1 403 ? 26.828 -27.422 -26.391 1 77.94 403 LYS A CA 1
ATOM 3098 C C . LYS A 1 403 ? 28.094 -26.578 -26.469 1 77.94 403 LYS A C 1
ATOM 3100 O O . LYS A 1 403 ? 29.094 -27 -27.062 1 77.94 403 LYS A O 1
ATOM 3105 N N . THR A 1 404 ? 27.938 -25.453 -26.047 1 62.75 404 THR A N 1
ATOM 3106 C CA . THR A 1 404 ? 29.109 -24.594 -26.062 1 62.75 404 THR A CA 1
ATOM 3107 C C . THR A 1 404 ? 30.234 -25.203 -25.234 1 62.75 404 THR A C 1
ATOM 3109 O O . THR A 1 404 ? 31.422 -24.938 -25.5 1 62.75 404 THR A O 1
ATOM 3112 N N . SER A 1 405 ? 29.812 -26.188 -24.422 1 55.66 405 SER A N 1
ATOM 3113 C CA . SER A 1 405 ? 30.812 -26.766 -23.547 1 55.66 405 SER A CA 1
ATOM 3114 C C . SER A 1 405 ? 31.297 -28.109 -24.062 1 55.66 405 SER A C 1
ATOM 3116 O O . SER A 1 405 ? 32.375 -28.562 -23.719 1 55.66 405 SER A O 1
ATOM 3118 N N . SER A 1 406 ? 30.359 -29.031 -24.781 1 58.12 406 SER A N 1
ATOM 3119 C CA . SER A 1 406 ? 30.766 -30.359 -25.219 1 58.12 406 SER A CA 1
ATOM 3120 C C . SER A 1 406 ? 30.562 -30.531 -26.719 1 58.12 406 SER A C 1
ATOM 3122 O O . SER A 1 406 ? 29.656 -29.938 -27.297 1 58.12 406 SER A O 1
ATOM 3124 N N . ALA A 1 407 ? 31.562 -30.953 -27.609 1 52.34 407 ALA A N 1
ATOM 3125 C CA . ALA A 1 407 ? 31.656 -31.188 -29.047 1 52.34 407 ALA A CA 1
ATOM 3126 C C . ALA A 1 407 ? 30.672 -32.281 -29.5 1 52.34 407 ALA A C 1
ATOM 3128 O O . ALA A 1 407 ? 30.609 -32.594 -30.672 1 52.34 407 ALA A O 1
ATOM 3129 N N . ALA A 1 408 ? 30.031 -32.938 -28.609 1 51.47 408 ALA A N 1
ATOM 3130 C CA . ALA A 1 408 ? 29.359 -34.156 -29.062 1 51.47 408 ALA A CA 1
ATOM 3131 C C . ALA A 1 408 ? 28.109 -33.812 -29.875 1 51.47 408 ALA A C 1
ATOM 3133 O O . ALA A 1 408 ? 27.453 -32.781 -29.625 1 51.47 408 ALA A O 1
ATOM 3134 N N . GLU A 1 409 ? 27.953 -34.469 -31.047 1 53.91 409 GLU A N 1
ATOM 3135 C CA . GLU A 1 409 ? 26.859 -34.344 -32 1 53.91 409 GLU A CA 1
ATOM 3136 C C . GLU A 1 409 ? 25.516 -34.625 -31.344 1 53.91 409 GLU A C 1
ATOM 3138 O O . GLU A 1 409 ? 25.281 -35.719 -30.812 1 53.91 409 GLU A O 1
ATOM 3143 N N . LYS A 1 410 ? 24.812 -33.719 -30.641 1 58.5 410 LYS A N 1
ATOM 3144 C CA . LYS A 1 410 ? 23.531 -33.938 -29.969 1 58.5 410 LYS A CA 1
ATOM 3145 C C . LYS A 1 410 ? 22.375 -33.844 -30.969 1 58.5 410 LYS A C 1
ATOM 3147 O O . LYS A 1 410 ? 22.469 -33.156 -31.984 1 58.5 410 LYS A O 1
ATOM 3152 N N . PRO A 1 411 ? 21.438 -34.875 -30.891 1 61.16 411 PRO A N 1
ATOM 3153 C CA . PRO A 1 411 ? 20.25 -34.844 -31.766 1 61.16 411 PRO A CA 1
ATOM 3154 C C . PRO A 1 411 ? 19.547 -33.5 -31.766 1 61.16 411 PRO A C 1
ATOM 3156 O O . PRO A 1 411 ? 19.594 -32.781 -30.766 1 61.16 411 PRO A O 1
ATOM 3159 N N . LYS A 1 412 ? 19.125 -33.094 -32.969 1 72.94 412 LYS A N 1
ATOM 3160 C CA . LYS A 1 412 ? 18.391 -31.844 -33.219 1 72.94 412 LYS A CA 1
ATOM 3161 C C . LYS A 1 412 ? 16.953 -31.969 -32.719 1 72.94 412 LYS A C 1
ATOM 3163 O O . LYS A 1 412 ? 16.219 -32.875 -33.094 1 72.94 412 LYS A O 1
ATOM 3168 N N . TRP A 1 413 ? 16.656 -31.234 -31.672 1 91.44 413 TRP A N 1
ATOM 3169 C CA . TRP A 1 413 ? 15.289 -31.141 -31.172 1 91.44 413 TRP A CA 1
ATOM 3170 C C . TRP A 1 413 ? 14.438 -30.281 -32.094 1 91.44 413 TRP A C 1
ATOM 3172 O O . TRP A 1 413 ? 14.969 -29.453 -32.844 1 91.44 413 TRP A O 1
ATOM 3182 N N . THR A 1 414 ? 13.211 -30.594 -32.188 1 96.56 414 THR A N 1
ATOM 3183 C CA . THR A 1 414 ? 12.281 -29.812 -33 1 96.56 414 THR A CA 1
ATOM 3184 C C . THR A 1 414 ? 11.25 -29.109 -32.094 1 96.56 414 THR A C 1
ATOM 3186 O O . THR A 1 414 ? 10.664 -29.75 -31.219 1 96.56 414 THR A O 1
ATOM 3189 N N . LEU A 1 415 ? 11.078 -27.844 -32.281 1 97.88 415 LEU A N 1
ATOM 3190 C CA . LEU A 1 415 ? 10.086 -27.062 -31.562 1 97.88 415 LEU A CA 1
ATOM 3191 C C . LEU A 1 415 ? 9 -26.562 -32.5 1 97.88 415 LEU A C 1
ATOM 3193 O O . LEU A 1 415 ? 9.289 -25.875 -33.5 1 97.88 415 LEU A O 1
ATOM 3197 N N . PHE A 1 416 ? 7.809 -26.984 -32.25 1 98.31 416 PHE A N 1
ATOM 3198 C CA . PHE A 1 416 ? 6.637 -26.359 -32.875 1 98.31 416 PHE A CA 1
ATOM 3199 C C . PHE A 1 416 ? 6.051 -25.281 -31.969 1 98.31 416 PHE A C 1
ATOM 3201 O O . PHE A 1 416 ? 5.527 -25.594 -30.906 1 98.31 416 PHE A O 1
ATOM 3208 N N . TYR A 1 417 ? 6.105 -24.031 -32.438 1 98.06 417 TYR A N 1
ATOM 3209 C CA . TYR A 1 417 ? 5.727 -22.906 -31.578 1 98.06 417 TYR A CA 1
ATOM 3210 C C . TYR A 1 417 ? 4.633 -22.062 -32.219 1 98.06 417 TYR A C 1
ATOM 3212 O O . TYR A 1 417 ? 4.816 -21.547 -33.344 1 98.06 417 TYR A O 1
ATOM 3220 N N . GLY A 1 418 ? 3.537 -22 -31.547 1 96.94 418 GLY A N 1
ATOM 3221 C CA . GLY A 1 418 ? 2.434 -21.172 -32.031 1 96.94 418 GLY A CA 1
ATOM 3222 C C . GLY A 1 418 ? 2.27 -19.891 -31.25 1 96.94 418 GLY A C 1
ATOM 3223 O O . GLY A 1 418 ? 2.4 -19.875 -30.031 1 96.94 418 GLY A O 1
ATOM 3224 N N . CYS A 1 419 ? 2.045 -18.75 -31.922 1 95.75 419 CYS A N 1
ATOM 3225 C CA . CYS A 1 419 ? 1.679 -17.469 -31.328 1 95.75 419 CYS A CA 1
ATOM 3226 C C . CYS A 1 419 ? 0.83 -16.641 -32.281 1 95.75 419 CYS A C 1
ATOM 3228 O O . CYS A 1 419 ? 0.344 -17.172 -33.281 1 95.75 419 CYS A O 1
ATOM 3230 N N . ARG A 1 420 ? 0.543 -15.453 -31.922 1 94.38 420 ARG A N 1
ATOM 3231 C CA . ARG A 1 420 ? -0.362 -14.656 -32.75 1 94.38 420 ARG A CA 1
ATOM 3232 C C . ARG A 1 420 ? 0.376 -14.031 -33.906 1 94.38 420 ARG A C 1
ATOM 3234 O O . ARG A 1 420 ? -0.217 -13.789 -34.969 1 94.38 420 ARG A O 1
ATOM 3241 N N . GLY A 1 421 ? 1.662 -13.727 -33.75 1 93.12 421 GLY A N 1
ATOM 3242 C CA . GLY A 1 421 ? 2.445 -13.156 -34.844 1 93.12 421 GLY A CA 1
ATOM 3243 C C . GLY A 1 421 ? 3.881 -12.867 -34.438 1 93.12 421 GLY A C 1
ATOM 3244 O O . GLY A 1 421 ? 4.195 -12.742 -33.25 1 93.12 421 GLY A O 1
ATOM 3245 N N . SER A 1 422 ? 4.684 -12.703 -35.5 1 92.5 422 SER A N 1
ATOM 3246 C CA . SER A 1 422 ? 6.117 -12.516 -35.312 1 92.5 422 SER A CA 1
ATOM 3247 C C . SER A 1 422 ? 6.406 -11.188 -34.625 1 92.5 422 SER A C 1
ATOM 3249 O O . SER A 1 422 ? 7.348 -11.086 -33.812 1 92.5 422 SER A O 1
ATOM 3251 N N . GLN A 1 423 ? 5.516 -10.25 -34.844 1 91.62 423 GLN A N 1
ATOM 3252 C CA . GLN A 1 423 ? 5.738 -8.93 -34.281 1 91.62 423 GLN A CA 1
ATOM 3253 C C . GLN A 1 423 ? 4.746 -8.664 -33.125 1 91.62 423 GLN A C 1
ATOM 3255 O O . GLN A 1 423 ? 4.676 -7.547 -32.625 1 91.62 423 GLN A O 1
ATOM 3260 N N . LEU A 1 424 ? 4.016 -9.648 -32.812 1 93.5 424 LEU A N 1
ATOM 3261 C CA . LEU A 1 424 ? 2.982 -9.469 -31.781 1 93.5 424 LEU A CA 1
ATOM 3262 C C . LEU A 1 424 ? 3.391 -10.133 -30.469 1 93.5 424 LEU A C 1
ATOM 3264 O O . LEU A 1 424 ? 3.549 -9.461 -29.453 1 93.5 424 LEU A O 1
ATOM 3268 N N . ASP A 1 425 ? 3.639 -11.422 -30.5 1 96.25 425 ASP A N 1
ATOM 3269 C CA . ASP A 1 425 ? 3.969 -12.117 -29.266 1 96.25 425 ASP A CA 1
ATOM 3270 C C . ASP A 1 425 ? 4.824 -13.352 -29.531 1 96.25 425 ASP A C 1
ATOM 3272 O O . ASP A 1 425 ? 4.629 -14.398 -28.922 1 96.25 425 ASP A O 1
ATOM 3276 N N . GLU A 1 426 ? 5.645 -13.336 -30.578 1 96.12 426 GLU A N 1
ATOM 3277 C CA . GLU A 1 426 ? 6.672 -14.375 -30.641 1 96.12 426 GLU A CA 1
ATOM 3278 C C . GLU A 1 426 ? 7.688 -14.211 -29.516 1 96.12 426 GLU A C 1
ATOM 3280 O O . GLU A 1 426 ? 8.695 -13.516 -29.672 1 96.12 426 GLU A O 1
ATOM 3285 N N . LEU A 1 427 ? 7.449 -14.93 -28.5 1 97.81 427 LEU A N 1
ATOM 3286 C CA . LEU A 1 427 ? 8.211 -14.75 -27.266 1 97.81 427 LEU A CA 1
ATOM 3287 C C . LEU A 1 427 ? 9.633 -15.281 -27.422 1 97.81 427 LEU A C 1
ATOM 3289 O O . LEU A 1 427 ? 9.836 -16.359 -27.984 1 97.81 427 LEU A O 1
ATOM 3293 N N . TYR A 1 428 ? 10.609 -14.453 -27 1 97.69 428 TYR A N 1
ATOM 3294 C CA . TYR A 1 428 ? 12.016 -14.828 -26.938 1 97.69 428 TYR A CA 1
ATOM 3295 C C . TYR A 1 428 ? 12.547 -15.203 -28.312 1 97.69 428 TYR A C 1
ATOM 3297 O O . TYR A 1 428 ? 13.273 -16.188 -28.469 1 97.69 428 TYR A O 1
ATOM 3305 N N . ALA A 1 429 ? 12.219 -14.453 -29.281 1 96.31 429 ALA A N 1
ATOM 3306 C CA . ALA A 1 429 ? 12.641 -14.688 -30.672 1 96.31 429 ALA A CA 1
ATOM 3307 C C . ALA A 1 429 ? 14.164 -14.742 -30.766 1 96.31 429 ALA A C 1
ATOM 3309 O O . ALA A 1 429 ? 14.711 -15.562 -31.5 1 96.31 429 ALA A O 1
ATOM 3310 N N . ASP A 1 430 ? 14.797 -13.914 -30.016 1 95.5 430 ASP A N 1
ATOM 3311 C CA . ASP A 1 430 ? 16.25 -13.875 -30.062 1 95.5 430 ASP A CA 1
ATOM 3312 C C . ASP A 1 430 ? 16.859 -15.164 -29.484 1 95.5 430 ASP A C 1
ATOM 3314 O O . ASP A 1 430 ? 17.844 -15.68 -30.016 1 95.5 430 ASP A O 1
ATOM 3318 N N . ASP A 1 431 ? 16.312 -15.68 -28.422 1 94.88 431 ASP A N 1
ATOM 3319 C CA . ASP A 1 431 ? 16.766 -16.938 -27.844 1 94.88 431 ASP A CA 1
ATOM 3320 C C . ASP A 1 431 ? 16.594 -18.094 -28.844 1 94.88 431 ASP A C 1
ATOM 3322 O O . ASP A 1 431 ? 17.484 -18.938 -28.984 1 94.88 431 ASP A O 1
ATOM 3326 N N . LEU A 1 432 ? 15.461 -18.109 -29.5 1 96.44 432 LEU A N 1
ATOM 3327 C CA . LEU A 1 432 ? 15.164 -19.172 -30.453 1 96.44 432 LEU A CA 1
ATOM 3328 C C . LEU A 1 432 ? 16.094 -19.109 -31.656 1 96.44 432 LEU A C 1
ATOM 3330 O O . LEU A 1 432 ? 16.594 -20.141 -32.125 1 96.44 432 LEU A O 1
ATOM 3334 N N . ARG A 1 433 ? 16.328 -17.906 -32.062 1 95.81 433 ARG A N 1
ATOM 3335 C CA . ARG A 1 433 ? 17.25 -17.719 -33.188 1 95.81 433 ARG A CA 1
ATOM 3336 C C . ARG A 1 433 ? 18.656 -18.203 -32.844 1 95.81 433 ARG A C 1
ATOM 3338 O O . ARG A 1 433 ? 19.297 -18.891 -33.625 1 95.81 433 ARG A O 1
ATOM 3345 N N . ALA A 1 434 ? 19.078 -17.844 -31.734 1 93.94 434 ALA A N 1
ATOM 3346 C CA . ALA A 1 434 ? 20.406 -18.266 -31.281 1 93.94 434 ALA A CA 1
ATOM 3347 C C . ALA A 1 434 ? 20.516 -19.781 -31.219 1 93.94 434 ALA A C 1
ATOM 3349 O O . ALA A 1 434 ? 21.547 -20.359 -31.578 1 93.94 434 ALA A O 1
ATOM 3350 N N . ALA A 1 435 ? 19.5 -20.422 -30.766 1 93.56 435 ALA A N 1
ATOM 3351 C CA . ALA A 1 435 ? 19.5 -21.875 -30.641 1 93.56 435 ALA A CA 1
ATOM 3352 C C . ALA A 1 435 ? 19.469 -22.547 -32 1 93.56 435 ALA A C 1
ATOM 3354 O O . ALA A 1 435 ? 20.125 -23.562 -32.219 1 93.56 435 ALA A O 1
ATOM 3355 N N . GLU A 1 436 ? 18.719 -21.938 -32.906 1 94.38 436 GLU A N 1
ATOM 3356 C CA . GLU A 1 436 ? 18.688 -22.453 -34.281 1 94.38 436 GLU A CA 1
ATOM 3357 C C . GLU A 1 436 ? 20.047 -22.328 -34.938 1 94.38 436 GLU A C 1
ATOM 3359 O O . GLU A 1 436 ? 20.516 -23.266 -35.594 1 94.38 436 GLU A O 1
ATOM 3364 N N . GLU A 1 437 ? 20.641 -21.25 -34.781 1 92.75 437 GLU A N 1
ATOM 3365 C CA . GLU A 1 437 ? 21.953 -21 -35.375 1 92.75 437 GLU A CA 1
ATOM 3366 C C . GLU A 1 437 ? 23 -21.953 -34.812 1 92.75 437 GLU A C 1
ATOM 3368 O O . GLU A 1 437 ? 23.906 -22.375 -35.531 1 92.75 437 GLU A O 1
ATOM 3373 N N . ALA A 1 438 ? 22.844 -22.297 -33.594 1 90.56 438 ALA A N 1
ATOM 3374 C CA . ALA A 1 438 ? 23.797 -23.203 -32.938 1 90.56 438 ALA A CA 1
ATOM 3375 C C . ALA A 1 438 ? 23.5 -24.641 -33.312 1 90.56 438 ALA A C 1
ATOM 3377 O O . ALA A 1 438 ? 24.281 -25.547 -32.969 1 90.56 438 ALA A O 1
ATOM 3378 N N . GLY A 1 439 ? 22.375 -24.891 -33.938 1 88.69 439 GLY A N 1
ATOM 3379 C CA . GLY A 1 439 ? 22.031 -26.234 -34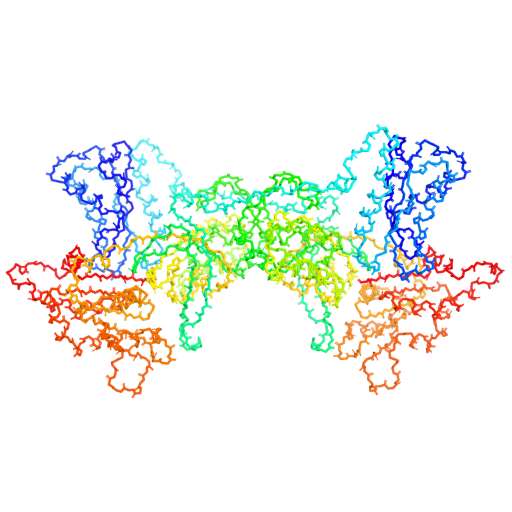.375 1 88.69 439 GLY A CA 1
ATOM 3380 C C . GLY A 1 439 ? 21.406 -27.078 -33.281 1 88.69 439 GLY A C 1
ATOM 3381 O O . GLY A 1 439 ? 21.391 -28.312 -33.375 1 88.69 439 GLY A O 1
ATOM 3382 N N . VAL A 1 440 ? 20.953 -26.469 -32.25 1 87.75 440 VAL A N 1
ATOM 3383 C CA . VAL A 1 440 ? 20.375 -27.172 -31.125 1 87.75 440 VAL A CA 1
ATOM 3384 C C . VAL A 1 440 ? 18.938 -27.594 -31.438 1 87.75 440 VAL A C 1
ATOM 3386 O O . VAL A 1 440 ? 18.5 -28.688 -31.047 1 87.75 440 VAL A O 1
ATOM 3389 N N . ILE A 1 441 ? 18.234 -26.625 -32.125 1 93.56 441 ILE A N 1
ATOM 3390 C CA . ILE A 1 441 ? 16.828 -26.906 -32.406 1 93.56 441 ILE A CA 1
ATOM 3391 C C . ILE A 1 441 ? 16.469 -26.484 -33.812 1 93.56 441 ILE A C 1
ATOM 3393 O O . ILE A 1 441 ? 17.203 -25.703 -34.438 1 93.56 441 ILE A O 1
ATOM 3397 N N . VAL A 1 442 ? 15.461 -27.078 -34.312 1 95.19 442 VAL A N 1
ATOM 3398 C CA . VAL A 1 442 ? 14.703 -26.594 -35.438 1 95.19 442 VAL A CA 1
ATOM 3399 C C . VAL A 1 442 ? 13.352 -26.062 -35 1 95.19 442 VAL A C 1
ATOM 3401 O O . VAL A 1 442 ? 12.641 -26.719 -34.219 1 95.19 442 VAL A O 1
ATOM 3404 N N . VAL A 1 443 ? 13.023 -24.828 -35.438 1 96.56 443 VAL A N 1
ATOM 3405 C CA . VAL A 1 443 ? 11.781 -24.219 -34.969 1 96.56 443 VAL A CA 1
ATOM 3406 C C . VAL A 1 443 ? 10.797 -24.109 -36.125 1 96.56 443 VAL A C 1
ATOM 3408 O O . VAL A 1 443 ? 11.117 -23.562 -37.156 1 96.56 443 VAL A O 1
ATOM 3411 N N . HIS A 1 444 ? 9.68 -24.734 -35.969 1 96.56 444 HIS A N 1
ATOM 3412 C CA . HIS A 1 444 ? 8.539 -24.531 -36.875 1 96.56 444 HIS A CA 1
ATOM 3413 C C . HIS A 1 444 ? 7.504 -23.625 -36.219 1 96.56 444 HIS A C 1
ATOM 3415 O O . HIS A 1 444 ? 6.883 -23.984 -35.219 1 96.56 444 HIS A O 1
ATOM 3421 N N . ARG A 1 445 ? 7.254 -22.5 -36.812 1 95.38 445 ARG A N 1
ATOM 3422 C CA . ARG A 1 445 ? 6.387 -21.484 -36.219 1 95.38 445 ARG A CA 1
ATOM 3423 C C . ARG A 1 445 ? 4.988 -21.531 -36.844 1 95.38 445 ARG A C 1
ATOM 3425 O O . ARG A 1 445 ? 4.816 -21.984 -37.969 1 95.38 445 ARG A O 1
ATOM 3432 N N . ALA A 1 446 ? 4.012 -21.172 -36.125 1 96.19 446 ALA A N 1
ATOM 3433 C CA . ALA A 1 446 ? 2.641 -20.938 -36.562 1 96.19 446 ALA A CA 1
ATOM 3434 C C . ALA A 1 446 ? 2.113 -19.609 -36.031 1 96.19 446 ALA A C 1
ATOM 3436 O O . ALA A 1 446 ? 2.273 -19.297 -34.844 1 96.19 446 ALA A O 1
ATOM 3437 N N . TYR A 1 447 ? 1.467 -18.75 -36.906 1 95.38 447 TYR A N 1
ATOM 3438 C CA . TYR A 1 447 ? 0.958 -17.438 -36.562 1 95.38 447 TYR A CA 1
ATOM 3439 C C . TYR A 1 447 ? -0.545 -17.344 -36.781 1 95.38 447 TYR A C 1
ATOM 3441 O O . TYR A 1 447 ? -0.999 -17.328 -37.938 1 95.38 447 TYR A O 1
ATOM 3449 N N . SER A 1 448 ? -1.287 -17.203 -35.719 1 92.81 448 SER A N 1
ATOM 3450 C CA . SER A 1 448 ? -2.738 -17.297 -35.844 1 92.81 448 SER A CA 1
ATOM 3451 C C . SER A 1 448 ? -3.336 -16 -36.375 1 92.81 448 SER A C 1
ATOM 3453 O O . SER A 1 448 ? -4.441 -15.992 -36.906 1 92.81 448 SER A O 1
ATOM 3455 N N . ARG A 1 449 ? -2.623 -14.875 -36.219 1 89.56 449 ARG A N 1
ATOM 3456 C CA . ARG A 1 449 ? -3.221 -13.602 -36.625 1 89.56 449 ARG A CA 1
ATOM 3457 C C . ARG A 1 449 ? -2.387 -12.898 -37.688 1 89.56 449 ARG A C 1
ATOM 3459 O O . ARG A 1 449 ? -2.666 -11.758 -38.062 1 89.56 449 ARG A O 1
ATOM 3466 N N . GLU A 1 450 ? -1.318 -13.469 -38.031 1 83.81 450 GLU A N 1
ATOM 3467 C CA . GLU A 1 450 ? -0.483 -12.859 -39.062 1 83.81 450 GLU A CA 1
ATOM 3468 C C . GLU A 1 450 ? -0.836 -13.398 -40.438 1 83.81 450 GLU A C 1
ATOM 3470 O O . GLU A 1 450 ? -0.9 -14.609 -40.625 1 83.81 450 GLU A O 1
ATOM 3475 N N . SER A 1 451 ? -1.528 -12.734 -41.344 1 69.12 451 SER A N 1
ATOM 3476 C CA . SER A 1 451 ? -2.041 -13.164 -42.656 1 69.12 451 SER A CA 1
ATOM 3477 C C . SER A 1 451 ? -0.962 -13.07 -43.719 1 69.12 451 SER A C 1
ATOM 3479 O O . SER A 1 451 ? -1.091 -13.68 -44.812 1 69.12 451 SER A O 1
ATOM 3481 N N . GLY A 1 452 ? 0.083 -12.453 -43.531 1 59.81 452 GLY A N 1
ATOM 3482 C CA . GLY A 1 452 ? 0.866 -12.062 -44.719 1 59.81 452 GLY A CA 1
ATOM 3483 C C . GLY A 1 452 ? 1.616 -13.227 -45.344 1 59.81 452 GLY A C 1
ATOM 3484 O O . GLY A 1 452 ? 1.675 -13.344 -46.562 1 59.81 452 GLY A O 1
ATOM 3485 N N . ASP A 1 453 ? 2.293 -13.977 -44.531 1 63.19 453 ASP A N 1
ATOM 3486 C CA . ASP A 1 453 ? 3.135 -15.008 -45.156 1 63.19 453 ASP A CA 1
ATOM 3487 C C . ASP A 1 453 ? 2.385 -16.328 -45.25 1 63.19 453 ASP A C 1
ATOM 3489 O O . ASP A 1 453 ? 2.141 -17 -44.25 1 63.19 453 ASP A O 1
ATOM 3493 N N . MET A 1 454 ? 1.847 -16.656 -46.469 1 67.5 454 MET A N 1
ATOM 3494 C CA . MET A 1 454 ? 1.027 -17.828 -46.75 1 67.5 454 MET A CA 1
ATOM 3495 C C . MET A 1 454 ? 1.777 -19.109 -46.438 1 67.5 454 MET A C 1
ATOM 3497 O O . MET A 1 454 ? 1.165 -20.172 -46.281 1 67.5 454 MET A O 1
ATOM 3501 N N . ASN A 1 455 ? 3.051 -19.047 -46.188 1 77.75 455 ASN A N 1
ATOM 3502 C CA . ASN A 1 455 ? 3.828 -20.266 -46 1 77.75 455 ASN A CA 1
ATOM 3503 C C . ASN A 1 455 ? 3.908 -20.656 -44.5 1 77.75 455 ASN A C 1
ATOM 3505 O O . ASN A 1 455 ? 4.391 -21.734 -44.156 1 77.75 455 ASN A O 1
ATOM 3509 N N . ILE A 1 456 ? 3.35 -19.859 -43.625 1 84.12 456 ILE A N 1
ATOM 3510 C CA . ILE A 1 456 ? 3.375 -20.172 -42.219 1 84.12 456 ILE A CA 1
ATOM 3511 C C . ILE A 1 456 ? 1.974 -20.562 -41.75 1 84.12 456 ILE A C 1
ATOM 3513 O O . ILE A 1 456 ? 1.026 -19.781 -41.906 1 84.12 456 ILE A O 1
ATOM 3517 N N . PRO A 1 457 ? 1.879 -21.75 -41.219 1 91.12 457 PRO A N 1
ATOM 3518 C CA . PRO A 1 457 ? 0.559 -22.172 -40.75 1 91.12 457 PRO A CA 1
ATOM 3519 C C . PRO A 1 457 ? -0.006 -21.266 -39.688 1 91.12 457 PRO A C 1
ATOM 3521 O O . PRO A 1 457 ? 0.754 -20.641 -38.938 1 91.12 457 PRO A O 1
ATOM 3524 N N . ARG A 1 458 ? -1.309 -21.25 -39.594 1 91.75 458 ARG A N 1
ATOM 3525 C CA . ARG A 1 458 ? -1.995 -20.406 -38.625 1 91.75 458 ARG A CA 1
ATOM 3526 C C . ARG A 1 458 ? -1.918 -21 -37.25 1 91.75 458 ARG A C 1
ATOM 3528 O O . ARG A 1 458 ? -1.819 -20.266 -36.25 1 91.75 458 ARG A O 1
ATOM 3535 N N . TYR A 1 459 ? -2.002 -22.344 -37.219 1 94.62 459 TYR A N 1
ATOM 3536 C CA . TYR A 1 459 ? -2.023 -23.031 -35.906 1 94.62 459 TYR A CA 1
ATOM 3537 C C . TYR A 1 459 ? -0.936 -24.094 -35.844 1 94.62 459 TYR A C 1
ATOM 3539 O O . TYR A 1 459 ? -0.495 -24.609 -36.875 1 94.62 459 TYR A O 1
ATOM 3547 N N . VAL A 1 460 ? -0.517 -24.375 -34.656 1 96 460 VAL A N 1
ATOM 3548 C CA . VAL A 1 460 ? 0.569 -25.328 -34.438 1 96 460 VAL A CA 1
ATOM 3549 C C . VAL A 1 460 ? 0.192 -26.688 -35.031 1 96 460 VAL A C 1
ATOM 3551 O O . VAL A 1 460 ? 1.052 -27.406 -35.531 1 96 460 VAL A O 1
ATOM 3554 N N . THR A 1 461 ? -1.115 -27.047 -34.969 1 95.69 461 THR A N 1
ATOM 3555 C CA . THR A 1 461 ? -1.563 -28.312 -35.531 1 95.69 461 THR A CA 1
ATOM 3556 C C . THR A 1 461 ? -1.322 -28.344 -37.031 1 95.69 461 THR A C 1
ATOM 3558 O O . THR A 1 461 ? -1.038 -29.406 -37.594 1 95.69 461 THR A O 1
ATOM 3561 N N . GLY A 1 462 ? -1.502 -27.172 -37.656 1 94.25 462 GLY A N 1
ATOM 3562 C CA . GLY A 1 462 ? -1.165 -27.094 -39.062 1 94.25 462 GLY A CA 1
ATOM 3563 C C . GLY A 1 462 ? 0.304 -27.344 -39.344 1 94.25 462 GLY A C 1
ATOM 3564 O O . GLY A 1 462 ? 0.647 -28.062 -40.281 1 94.25 462 GLY A O 1
ATOM 3565 N N . SER A 1 463 ? 1.125 -26.781 -38.594 1 95.38 463 SER A N 1
ATOM 3566 C CA . SER A 1 463 ? 2.562 -27 -38.719 1 95.38 463 SER A CA 1
ATOM 3567 C C . SER A 1 463 ? 2.932 -28.453 -38.469 1 95.38 463 SER A C 1
ATOM 3569 O O . SER A 1 463 ? 3.801 -29 -39.156 1 95.38 463 SER A O 1
ATOM 3571 N N . LEU A 1 464 ? 2.346 -29.078 -37.5 1 96.88 464 LEU A N 1
ATOM 3572 C CA . LEU A 1 464 ? 2.574 -30.484 -37.188 1 96.88 464 LEU A CA 1
ATOM 3573 C C . LEU A 1 464 ? 2.164 -31.375 -38.344 1 96.88 464 LEU A C 1
ATOM 3575 O O . LEU A 1 464 ? 2.881 -32.312 -38.688 1 96.88 464 LEU A O 1
ATOM 3579 N N . LYS A 1 465 ? 1.043 -31.031 -38.906 1 95.25 465 LYS A N 1
ATOM 3580 C CA . LYS A 1 465 ? 0.552 -31.797 -40.062 1 95.25 465 LYS A CA 1
ATOM 3581 C C . LYS A 1 465 ? 1.526 -31.719 -41.219 1 95.25 465 LYS A C 1
ATOM 3583 O O . LYS A 1 465 ? 1.771 -32.719 -41.906 1 95.25 465 LYS A O 1
ATOM 3588 N N . GLU A 1 466 ? 2.074 -30.578 -41.438 1 94.88 466 GLU A N 1
ATOM 3589 C CA . GLU A 1 466 ? 3.023 -30.375 -42.531 1 94.88 466 GLU A CA 1
ATOM 3590 C C . GLU A 1 466 ? 4.309 -31.172 -42.312 1 94.88 466 GLU A C 1
ATOM 3592 O O . GLU A 1 466 ? 4.992 -31.531 -43.281 1 94.88 466 GLU A O 1
ATOM 3597 N N . HIS A 1 467 ? 4.633 -31.406 -41.094 1 95.5 467 HIS A N 1
ATOM 3598 C CA . HIS A 1 467 ? 5.891 -32.062 -40.781 1 95.5 467 HIS A CA 1
ATOM 3599 C C . HIS A 1 467 ? 5.652 -33.406 -40.062 1 95.5 467 HIS A C 1
ATOM 3601 O O . HIS A 1 467 ? 6.438 -33.781 -39.188 1 95.5 467 HIS A O 1
ATOM 3607 N N . ILE A 1 468 ? 4.574 -34.031 -40.344 1 95.19 468 ILE A N 1
ATOM 3608 C CA . ILE A 1 468 ? 4.148 -35.219 -39.625 1 95.19 468 ILE A CA 1
ATOM 3609 C C . ILE A 1 468 ? 5.188 -36.344 -39.812 1 95.19 468 ILE A C 1
ATOM 3611 O O . ILE A 1 468 ? 5.414 -37.125 -38.906 1 95.19 468 ILE A O 1
ATOM 3615 N N . SER A 1 469 ? 5.809 -36.438 -40.969 1 94.12 469 SER A N 1
ATOM 3616 C CA . SER A 1 469 ? 6.816 -37.469 -41.219 1 94.12 469 SER A CA 1
ATOM 3617 C C . SER A 1 469 ? 8.008 -37.312 -40.281 1 94.12 469 SER A C 1
ATOM 3619 O O . SER A 1 469 ? 8.523 -38.312 -39.75 1 94.12 469 SER A O 1
ATOM 3621 N N . GLU A 1 470 ? 8.367 -36.094 -40.156 1 93.31 470 GLU A N 1
ATOM 3622 C CA . GLU A 1 470 ? 9.469 -35.812 -39.219 1 93.31 470 GLU A CA 1
ATOM 3623 C C . GLU A 1 470 ? 9.125 -36.219 -37.812 1 93.31 470 GLU A C 1
ATOM 3625 O O . GLU A 1 470 ? 9.961 -36.812 -37.125 1 93.31 470 GLU A O 1
ATOM 3630 N N . VAL A 1 471 ? 7.957 -35.969 -37.375 1 95.94 471 VAL A N 1
ATOM 3631 C CA . VAL A 1 471 ? 7.496 -36.281 -36.031 1 95.94 471 VAL A CA 1
ATOM 3632 C C . VAL A 1 471 ? 7.477 -37.812 -35.844 1 95.94 471 VAL A C 1
ATOM 3634 O O . VAL A 1 471 ? 7.969 -38.312 -34.844 1 95.94 471 VAL A O 1
ATOM 3637 N N . MET A 1 472 ? 7.02 -38.5 -36.875 1 93.69 472 MET A N 1
ATOM 3638 C CA . MET A 1 472 ? 6.891 -39.938 -36.781 1 93.69 472 MET A CA 1
ATOM 3639 C C . MET A 1 472 ? 8.258 -40.625 -36.812 1 93.69 472 MET A C 1
ATOM 3641 O O . MET A 1 472 ? 8.477 -41.656 -36.156 1 93.69 472 MET A O 1
ATOM 3645 N N . ASP A 1 473 ? 9.109 -40.094 -37.625 1 92.12 473 ASP A N 1
ATOM 3646 C CA . ASP A 1 473 ? 10.469 -40.625 -37.688 1 92.12 473 ASP A CA 1
ATOM 3647 C C . ASP A 1 473 ? 11.148 -40.531 -36.312 1 92.12 473 ASP A C 1
ATOM 3649 O O . ASP A 1 473 ? 11.789 -41.469 -35.875 1 92.12 473 ASP A O 1
ATOM 3653 N N . CYS A 1 474 ? 10.969 -39.375 -35.719 1 92.38 474 CYS A N 1
ATOM 3654 C CA . CYS A 1 474 ? 11.523 -39.188 -34.406 1 92.38 474 CYS A CA 1
ATOM 3655 C C . CYS A 1 474 ? 10.914 -40.156 -33.406 1 92.38 474 CYS A C 1
ATOM 3657 O O . CYS A 1 474 ? 11.633 -40.781 -32.594 1 92.38 474 CYS A O 1
ATOM 3659 N N . TRP A 1 475 ? 9.633 -40.312 -33.5 1 91.75 475 TRP A N 1
ATOM 3660 C CA . TRP A 1 475 ? 8.898 -41.188 -32.594 1 91.75 475 TRP A CA 1
ATOM 3661 C C . TRP A 1 475 ? 9.367 -42.625 -32.719 1 91.75 475 TRP A C 1
ATOM 3663 O O . TRP A 1 475 ? 9.648 -43.312 -31.734 1 91.75 475 TRP A O 1
ATOM 3673 N N . LYS A 1 476 ? 9.523 -43.094 -33.906 1 89.38 476 LYS A N 1
ATOM 3674 C CA . LYS A 1 476 ? 9.93 -44.469 -34.188 1 89.38 476 LYS A CA 1
ATOM 3675 C C . LYS A 1 476 ? 11.352 -44.75 -33.719 1 89.38 476 LYS A C 1
ATOM 3677 O O . LYS A 1 476 ? 11.68 -45.844 -33.312 1 89.38 476 LYS A O 1
ATOM 3682 N N . ALA A 1 477 ? 12.102 -43.719 -33.781 1 88.06 477 ALA A N 1
ATOM 3683 C CA . ALA A 1 477 ? 13.5 -43.844 -33.375 1 88.06 477 ALA A CA 1
ATOM 3684 C C . ALA A 1 477 ? 13.617 -43.75 -31.844 1 88.06 477 ALA A C 1
ATOM 3686 O O . ALA A 1 477 ? 14.727 -43.688 -31.312 1 88.06 477 ALA A O 1
ATOM 3687 N N . GLY A 1 478 ? 12.5 -43.656 -31.156 1 86.06 478 GLY A N 1
ATOM 3688 C CA . GLY A 1 478 ? 12.523 -43.656 -29.703 1 86.06 478 GLY A CA 1
ATOM 3689 C C . GLY A 1 478 ? 12.477 -42.25 -29.141 1 86.06 478 GLY A C 1
ATOM 3690 O O . GLY A 1 478 ? 12.727 -42.062 -27.938 1 86.06 478 GLY A O 1
ATOM 3691 N N . GLY A 1 479 ? 12.211 -41.281 -30.016 1 90.56 479 GLY A N 1
ATOM 3692 C CA . GLY A 1 479 ? 12.141 -39.906 -29.578 1 90.56 479 GLY A CA 1
ATOM 3693 C C . GLY A 1 479 ? 10.977 -39.625 -28.641 1 90.56 479 GLY A C 1
ATOM 3694 O O . GLY A 1 479 ? 10.102 -40.5 -28.469 1 90.56 479 GLY A O 1
ATOM 3695 N N . LEU A 1 480 ? 11.016 -38.469 -27.938 1 92.25 480 LEU A N 1
ATOM 3696 C CA . LEU A 1 480 ? 10.008 -38.062 -26.969 1 92.25 480 LEU A CA 1
ATOM 3697 C C . LEU A 1 480 ? 9.172 -36.906 -27.516 1 92.25 480 LEU A C 1
ATOM 3699 O O . LEU A 1 480 ? 9.641 -36.156 -28.359 1 92.25 480 LEU A O 1
ATOM 3703 N N . ILE A 1 481 ? 7.922 -36.812 -27.031 1 94.56 481 ILE A N 1
ATOM 3704 C CA . ILE A 1 481 ? 7.051 -35.688 -27.375 1 94.56 481 ILE A CA 1
ATOM 3705 C C . ILE A 1 481 ? 6.582 -35 -26.109 1 94.56 481 ILE A C 1
ATOM 3707 O O . ILE A 1 481 ? 6.109 -35.656 -25.172 1 94.56 481 ILE A O 1
ATOM 3711 N N . ARG A 1 482 ? 6.844 -33.719 -26.047 1 95.5 482 ARG A N 1
ATOM 3712 C CA . ARG A 1 482 ? 6.402 -32.875 -24.938 1 95.5 482 ARG A CA 1
ATOM 3713 C C . ARG A 1 482 ? 5.496 -31.766 -25.438 1 95.5 482 ARG A C 1
ATOM 3715 O O . ARG A 1 482 ? 5.844 -31.047 -26.375 1 95.5 482 ARG A O 1
ATOM 3722 N N . VAL A 1 483 ? 4.285 -31.641 -24.797 1 95.75 483 VAL A N 1
ATOM 3723 C CA . VAL A 1 483 ? 3.311 -30.625 -25.172 1 95.75 483 VAL A CA 1
ATOM 3724 C C . VAL A 1 483 ? 3.035 -29.703 -23.984 1 95.75 483 VAL A C 1
ATOM 3726 O O . VAL A 1 483 ? 2.762 -30.172 -22.891 1 95.75 483 VAL A O 1
ATOM 3729 N N . CYS A 1 484 ? 3.162 -28.422 -24.172 1 96.25 484 CYS A N 1
ATOM 3730 C CA . CYS A 1 484 ? 2.803 -27.438 -23.141 1 96.25 484 CYS A CA 1
ATOM 3731 C C . CYS A 1 484 ? 1.889 -26.359 -23.719 1 96.25 484 CYS A C 1
ATOM 3733 O O . CYS A 1 484 ? 2.342 -25.484 -24.469 1 96.25 484 CYS A O 1
ATOM 3735 N N . ALA A 1 485 ? 0.655 -26.375 -23.422 1 93 485 ALA A N 1
ATOM 3736 C CA . ALA A 1 485 ? -0.374 -25.484 -23.953 1 93 485 ALA A CA 1
ATOM 3737 C C . ALA A 1 485 ? -1.658 -25.578 -23.141 1 93 485 ALA A C 1
ATOM 3739 O O . ALA A 1 485 ? -1.701 -26.266 -22.109 1 93 485 ALA A O 1
ATOM 3740 N N . GLY A 1 486 ? -2.602 -24.75 -23.562 1 88 486 GLY A N 1
ATOM 3741 C CA . GLY A 1 486 ? -3.922 -24.906 -22.969 1 88 486 GLY A CA 1
ATOM 3742 C C . GLY A 1 486 ? -4.602 -26.203 -23.344 1 88 486 GLY A C 1
ATOM 3743 O O . GLY A 1 486 ? -4.16 -26.906 -24.25 1 88 486 GLY A O 1
ATOM 3744 N N . LYS A 1 487 ? -5.625 -26.453 -22.641 1 81.5 487 LYS A N 1
ATOM 3745 C CA . LYS A 1 487 ? -6.312 -27.734 -22.781 1 81.5 487 LYS A CA 1
ATOM 3746 C C . LYS A 1 487 ? -6.789 -27.953 -24.219 1 81.5 487 LYS A C 1
ATOM 3748 O O . LYS A 1 487 ? -6.578 -29.016 -24.781 1 81.5 487 LYS A O 1
ATOM 3753 N N . SER A 1 488 ? -7.402 -27 -24.75 1 85.88 488 SER A N 1
ATOM 3754 C CA . SER A 1 488 ? -7.953 -27.141 -26.094 1 85.88 488 SER A CA 1
ATOM 3755 C C . SER A 1 488 ? -6.863 -27.469 -27.109 1 85.88 488 SER A C 1
ATOM 3757 O O . SER A 1 488 ? -7.031 -28.359 -27.938 1 85.88 488 SER A O 1
ATOM 3759 N N . ILE A 1 489 ? -5.75 -26.844 -26.984 1 90.5 489 ILE A N 1
ATOM 3760 C CA . ILE A 1 489 ? -4.648 -27.047 -27.922 1 90.5 489 ILE A CA 1
ATOM 3761 C C . ILE A 1 489 ? -4.008 -28.406 -27.672 1 90.5 489 ILE A C 1
ATOM 3763 O O . ILE A 1 489 ? -3.682 -29.125 -28.625 1 90.5 489 ILE A O 1
ATOM 3767 N N . ALA A 1 490 ? -3.832 -28.75 -26.422 1 89.88 490 ALA A N 1
ATOM 3768 C CA . ALA A 1 490 ? -3.271 -30.062 -26.109 1 89.88 490 ALA A CA 1
ATOM 3769 C C . ALA A 1 490 ? -4.133 -31.188 -26.672 1 89.88 490 ALA A C 1
ATOM 3771 O O . ALA A 1 490 ? -3.609 -32.156 -27.203 1 89.88 490 ALA A O 1
ATOM 3772 N N . ASP A 1 491 ? -5.445 -30.984 -26.578 1 87.44 491 ASP A N 1
ATOM 3773 C CA . ASP A 1 491 ? -6.371 -31.969 -27.125 1 87.44 491 ASP A CA 1
ATOM 3774 C C . ASP A 1 491 ? -6.25 -32.031 -28.656 1 87.44 491 ASP A C 1
ATOM 3776 O O . ASP A 1 491 ? -6.277 -33.125 -29.234 1 87.44 491 ASP A O 1
ATOM 3780 N N . ASP A 1 492 ? -6.148 -30.906 -29.25 1 93.31 492 ASP A N 1
ATOM 3781 C CA . ASP A 1 492 ? -6.004 -30.859 -30.703 1 93.31 492 ASP A CA 1
ATOM 3782 C C . ASP A 1 492 ? -4.73 -31.562 -31.156 1 93.31 492 ASP A C 1
ATOM 3784 O O . ASP A 1 492 ? -4.73 -32.25 -32.156 1 93.31 492 ASP A O 1
ATOM 3788 N N . VAL A 1 493 ? -3.674 -31.375 -30.469 1 95.5 493 VAL A N 1
ATOM 3789 C CA . VAL A 1 493 ? -2.396 -32 -30.781 1 95.5 493 VAL A CA 1
ATOM 3790 C C . VAL A 1 493 ? -2.516 -33.531 -30.641 1 95.5 493 VAL A C 1
ATOM 3792 O O . VAL A 1 493 ? -2.068 -34.281 -31.5 1 95.5 493 VAL A O 1
ATOM 3795 N N . TRP A 1 494 ? -3.162 -33.938 -29.562 1 91.12 494 TRP A N 1
ATOM 3796 C CA . TRP A 1 494 ? -3.346 -35.344 -29.344 1 91.12 494 TRP A CA 1
ATOM 3797 C C . TRP A 1 494 ? -4.215 -35.969 -30.453 1 91.12 494 TRP A C 1
ATOM 3799 O O . TRP A 1 494 ? -3.914 -37.062 -30.953 1 91.12 494 TRP A O 1
ATOM 3809 N N . ASN A 1 495 ? -5.273 -35.312 -30.781 1 91.62 495 ASN A N 1
ATOM 3810 C CA . ASN A 1 495 ? -6.176 -35.812 -31.812 1 91.62 495 ASN A CA 1
ATOM 3811 C C . ASN A 1 495 ? -5.469 -35.969 -33.156 1 91.62 495 ASN A C 1
ATOM 3813 O O . ASN A 1 495 ? -5.801 -36.844 -33.938 1 91.62 495 ASN A O 1
ATOM 3817 N N . LEU A 1 496 ? -4.516 -35.125 -33.312 1 94.25 496 LEU A N 1
ATOM 3818 C CA . LEU A 1 496 ? -3.766 -35.125 -34.562 1 94.25 496 LEU A CA 1
ATOM 3819 C C . LEU A 1 496 ? -2.705 -36.219 -34.531 1 94.25 496 LEU A C 1
ATOM 3821 O O . LEU A 1 496 ? -2.576 -37 -35.5 1 94.25 496 LEU A O 1
ATOM 3825 N N . LEU A 1 497 ? -1.959 -36.375 -33.469 1 94.06 497 LEU A N 1
ATOM 3826 C CA . LEU A 1 497 ? -0.792 -37.25 -33.406 1 94.06 497 LEU A CA 1
ATOM 3827 C C . LEU A 1 497 ? -1.165 -38.625 -32.875 1 94.06 497 LEU A C 1
ATOM 3829 O O . LEU A 1 497 ? -0.537 -39.625 -33.219 1 94.06 497 LEU A O 1
ATOM 3833 N N . GLY A 1 498 ? -2.115 -38.656 -31.984 1 89.75 498 GLY A N 1
ATOM 3834 C CA . GLY A 1 498 ? -2.443 -39.844 -31.219 1 89.75 498 GLY A CA 1
ATOM 3835 C C . GLY A 1 498 ? -2.627 -41.094 -32.062 1 89.75 498 GLY A C 1
ATOM 3836 O O . GLY A 1 498 ? -1.946 -42.094 -31.875 1 89.75 498 GLY A O 1
ATOM 3837 N N . PRO A 1 499 ? -3.492 -41 -33.031 1 86 499 PRO A N 1
ATOM 3838 C CA . PRO A 1 499 ? -3.756 -42.188 -33.906 1 86 499 PRO A CA 1
ATOM 3839 C C . PRO A 1 499 ? -2.498 -42.719 -34.594 1 86 499 PRO A C 1
ATOM 3841 O O . PRO A 1 499 ? -2.273 -43.906 -34.625 1 86 499 PRO A O 1
ATOM 3844 N N . SER A 1 500 ? -1.662 -41.844 -35.125 1 87.12 500 SER A N 1
ATOM 3845 C CA . SER A 1 500 ? -0.439 -42.25 -35.781 1 87.12 500 SER A CA 1
ATOM 3846 C C . SER A 1 500 ? 0.573 -42.844 -34.812 1 87.12 500 SER A C 1
ATOM 3848 O O . SER A 1 500 ? 1.281 -43.781 -35.156 1 87.12 500 SER A O 1
ATOM 3850 N N . LEU A 1 501 ? 0.644 -42.281 -33.656 1 88.69 501 LEU A N 1
ATOM 3851 C CA . LEU A 1 501 ? 1.568 -42.781 -32.625 1 88.69 501 LEU A CA 1
ATOM 3852 C C . LEU A 1 501 ? 1.184 -44.188 -32.188 1 88.69 501 LEU A C 1
ATOM 3854 O O . LEU A 1 501 ? 2.051 -45.062 -32 1 88.69 501 LEU A O 1
ATOM 3858 N N . LEU A 1 502 ? -0.073 -44.375 -32.062 1 81.88 502 LEU A N 1
ATOM 3859 C CA . LEU A 1 502 ? -0.589 -45.656 -31.609 1 81.88 502 LEU A CA 1
ATOM 3860 C C . LEU A 1 502 ? -0.363 -46.75 -32.656 1 81.88 502 LEU A C 1
ATOM 3862 O O . LEU A 1 502 ? -0.134 -47.906 -32.312 1 81.88 502 LEU A O 1
ATOM 3866 N N . GLU A 1 503 ? -0.487 -46.375 -33.875 1 79.81 503 GLU A N 1
ATOM 3867 C CA . GLU A 1 503 ? -0.296 -47.344 -34.938 1 79.81 503 GLU A CA 1
ATOM 3868 C C . GLU A 1 503 ? 1.12 -47.906 -34.938 1 79.81 503 GLU A C 1
ATOM 3870 O O . GLU A 1 503 ? 1.334 -49.062 -35.312 1 79.81 503 GLU A O 1
ATOM 3875 N N . THR A 1 504 ? 2.023 -47.125 -34.531 1 77.38 504 THR A N 1
ATOM 3876 C CA . THR A 1 504 ? 3.41 -47.594 -34.531 1 77.38 504 THR A CA 1
ATOM 3877 C C . THR A 1 504 ? 3.666 -48.5 -33.344 1 77.38 504 THR A C 1
ATOM 3879 O O . THR A 1 504 ? 4.637 -49.25 -33.344 1 77.38 504 THR A O 1
ATOM 3882 N N . MET A 1 505 ? 2.904 -48.281 -32.406 1 71.12 505 MET A N 1
ATOM 3883 C CA . MET A 1 505 ? 3.088 -49.094 -31.188 1 71.12 505 MET A CA 1
ATOM 3884 C C . MET A 1 505 ? 2.326 -50.406 -31.297 1 71.12 505 MET A C 1
ATOM 3886 O O . MET A 1 505 ? 2.666 -51.375 -30.609 1 71.12 505 MET A O 1
ATOM 3890 N N . ALA A 1 506 ? 0.989 -50.375 -31.844 1 58.81 506 ALA A N 1
ATOM 3891 C CA . ALA A 1 506 ? 0.123 -51.531 -31.953 1 58.81 506 ALA A CA 1
ATOM 3892 C C . ALA A 1 506 ? 0.729 -52.562 -32.875 1 58.81 506 ALA A C 1
ATOM 3894 O O . ALA A 1 506 ? 0.624 -52.469 -34.125 1 58.81 506 ALA A O 1
ATOM 3895 N N . ASN A 1 507 ? 1.868 -52.875 -33 1 48.97 507 ASN A N 1
ATOM 3896 C CA . ASN A 1 507 ? 1.774 -54.25 -33.438 1 48.97 507 ASN A CA 1
ATOM 3897 C C . ASN A 1 507 ? 0.521 -54.938 -32.906 1 48.97 507 ASN A C 1
ATOM 3899 O O . ASN A 1 507 ? -0.319 -54.281 -32.281 1 48.97 507 ASN A O 1
ATOM 3903 N N . GLY A 1 508 ? 0.619 -56.062 -31.953 1 43.53 508 GLY A N 1
ATOM 3904 C CA . GLY A 1 508 ? -0.268 -57.188 -31.672 1 43.53 508 GLY A CA 1
ATOM 3905 C C . GLY A 1 508 ? -1.58 -56.75 -31.031 1 43.53 508 GLY A C 1
ATOM 3906 O O . GLY A 1 508 ? -2.641 -57.281 -31.391 1 43.53 508 GLY A O 1
ATOM 3907 N N . ASN A 1 509 ? -1.753 -56.156 -29.594 1 43.94 509 ASN A N 1
ATOM 3908 C CA . ASN A 1 509 ? -2.977 -56.375 -28.828 1 43.94 509 ASN A CA 1
ATOM 3909 C C . ASN A 1 509 ? -3.941 -55.188 -29 1 43.94 509 ASN A C 1
ATOM 3911 O O . ASN A 1 509 ? -3.68 -54.094 -28.5 1 43.94 509 ASN A O 1
ATOM 3915 N N . GLN A 1 510 ? -4.656 -54.938 -30.094 1 47.44 510 GLN A N 1
ATOM 3916 C CA . GLN A 1 510 ? -5.754 -54.125 -30.594 1 47.44 510 GLN A CA 1
ATOM 3917 C C . GLN A 1 510 ? -6.668 -53.688 -29.453 1 47.44 510 GLN A C 1
ATOM 3919 O O . GLN A 1 510 ? -7.66 -52.969 -29.672 1 47.44 510 GLN A O 1
ATOM 3924 N N . LYS A 1 511 ? -6.789 -54.281 -28.406 1 49.94 511 LYS A N 1
ATOM 3925 C CA . LYS A 1 511 ? -7.965 -54.156 -27.547 1 49.94 511 LYS A CA 1
ATOM 3926 C C . LYS A 1 511 ? -7.922 -52.844 -26.75 1 49.94 511 LYS A C 1
ATOM 3928 O O . LYS A 1 511 ? -8.852 -52.531 -26 1 49.94 511 LYS A O 1
ATOM 3933 N N . ASP A 1 512 ? -6.824 -52.125 -26.766 1 50.53 512 ASP A N 1
ATOM 3934 C CA . ASP A 1 512 ? -6.891 -51.062 -25.75 1 50.53 512 ASP A CA 1
ATOM 3935 C C . ASP A 1 512 ? -7.531 -49.781 -26.312 1 50.53 512 ASP A C 1
ATOM 3937 O O . ASP A 1 512 ? -7.297 -49.438 -27.469 1 50.53 512 ASP A O 1
ATOM 3941 N N . GLN A 1 513 ? -8.547 -49.219 -25.75 1 53.91 513 GLN A N 1
ATOM 3942 C CA . GLN A 1 513 ? -9.258 -47.969 -26.047 1 53.91 513 GLN A CA 1
ATOM 3943 C C . GLN A 1 513 ? -8.297 -46.812 -26.094 1 53.91 513 GLN A C 1
ATOM 3945 O O . GLN A 1 513 ? -7.293 -46.781 -25.375 1 53.91 513 GLN A O 1
ATOM 3950 N N . PRO A 1 514 ? -8.359 -45.969 -27.188 1 52.41 514 PRO A N 1
ATOM 3951 C CA . PRO A 1 514 ? -7.496 -44.812 -27.438 1 52.41 514 PRO A CA 1
ATOM 3952 C C . PRO A 1 514 ? -7.18 -44.031 -26.156 1 52.41 514 PRO A C 1
ATOM 3954 O O . PRO A 1 514 ? -6.07 -43.531 -26 1 52.41 514 PRO A O 1
ATOM 3957 N N . PHE A 1 515 ? -8.148 -43.781 -25.25 1 56.34 515 PHE A N 1
ATOM 3958 C CA . PHE A 1 515 ? -7.941 -43.031 -24.016 1 56.34 515 PHE A CA 1
ATOM 3959 C C . PHE A 1 515 ? -6.898 -43.719 -23.141 1 56.34 515 PHE A C 1
ATOM 3961 O O . PHE A 1 515 ? -6.016 -43.062 -22.594 1 56.34 515 PHE A O 1
ATOM 3968 N N . ASP A 1 516 ? -6.887 -44.969 -23.141 1 62.34 516 ASP A N 1
ATOM 3969 C CA . ASP A 1 516 ? -5.98 -45.75 -22.312 1 62.34 516 ASP A CA 1
ATOM 3970 C C . ASP A 1 516 ? -4.535 -45.625 -22.797 1 62.34 516 ASP A C 1
ATOM 3972 O O . ASP A 1 516 ? -3.607 -45.562 -21.984 1 62.34 516 ASP A O 1
ATOM 3976 N N . TRP A 1 517 ? -4.473 -45.156 -23.953 1 70.44 517 TRP A N 1
ATOM 3977 C CA . TRP A 1 517 ? -3.133 -45.094 -24.531 1 70.44 517 TRP A CA 1
ATOM 3978 C C . TRP A 1 517 ? -2.457 -43.781 -24.219 1 70.44 517 TRP A C 1
ATOM 3980 O O . TRP A 1 517 ? -1.259 -43.75 -23.922 1 70.44 517 TRP A O 1
ATOM 3990 N N . ARG A 1 518 ? -3.234 -42.688 -24.328 1 78.31 518 ARG A N 1
ATOM 3991 C CA . ARG A 1 518 ? -2.719 -41.375 -23.953 1 78.31 518 ARG A CA 1
ATOM 3992 C C . ARG A 1 518 ? -2.127 -41.406 -22.547 1 78.31 518 ARG A C 1
ATOM 3994 O O . ARG A 1 518 ? -1.017 -40.906 -22.328 1 78.31 518 ARG A O 1
ATOM 4001 N N . GLN A 1 519 ? -2.75 -42.062 -21.75 1 72.94 519 GLN A N 1
ATOM 4002 C CA . GLN A 1 519 ? -2.312 -42.188 -20.359 1 72.94 519 GLN A CA 1
ATOM 4003 C C . GLN A 1 519 ? -1.094 -43.094 -20.25 1 72.94 519 GLN A C 1
ATOM 4005 O O . GLN A 1 519 ? -0.164 -42.812 -19.484 1 72.94 519 GLN A O 1
ATOM 4010 N N . LYS A 1 520 ? -1.167 -44.094 -20.875 1 72.81 520 LYS A N 1
ATOM 4011 C CA . LYS A 1 520 ? -0.057 -45.062 -20.844 1 72.81 520 LYS A CA 1
ATOM 4012 C C . LYS A 1 520 ? 1.231 -44.406 -21.344 1 72.81 520 LYS A C 1
ATOM 4014 O O . LYS A 1 520 ? 2.299 -44.594 -20.766 1 72.81 520 LYS A O 1
ATOM 4019 N N . LEU A 1 521 ? 1.116 -43.688 -22.375 1 83.25 521 LEU A N 1
ATOM 4020 C CA . LEU A 1 521 ? 2.291 -43.031 -22.938 1 83.25 521 LEU A CA 1
ATOM 4021 C C . LEU A 1 521 ? 2.84 -42 -21.984 1 83.25 521 LEU A C 1
ATOM 4023 O O . LEU A 1 521 ? 4.051 -41.781 -21.922 1 83.25 521 LEU A O 1
ATOM 4027 N N . ALA A 1 522 ? 1.899 -41.406 -21.266 1 81 522 ALA A N 1
ATOM 4028 C CA . ALA A 1 522 ? 2.305 -40.438 -20.25 1 81 522 ALA A CA 1
ATOM 4029 C C . ALA A 1 522 ? 3.033 -41.094 -19.094 1 81 522 ALA A C 1
ATOM 4031 O O . ALA A 1 522 ? 4.043 -40.594 -18.594 1 81 522 ALA A O 1
ATOM 4032 N N . GLU A 1 523 ? 2.553 -42.156 -18.719 1 73.44 523 GLU A N 1
ATOM 4033 C CA . GLU A 1 523 ? 3.176 -42.906 -17.641 1 73.44 523 GLU A CA 1
ATOM 4034 C C . GLU A 1 523 ? 4.562 -43.406 -18.047 1 73.44 523 GLU A C 1
ATOM 4036 O O . GLU A 1 523 ? 5.477 -43.469 -17.219 1 73.44 523 GLU A O 1
ATOM 4041 N N . GLU A 1 524 ? 4.629 -43.75 -19.297 1 77.88 524 GLU A N 1
ATOM 4042 C CA . GLU A 1 524 ? 5.914 -44.188 -19.828 1 77.88 524 GLU A CA 1
ATOM 4043 C C . GLU A 1 524 ? 6.828 -43.031 -20.141 1 77.88 524 GLU A C 1
ATOM 4045 O O . GLU A 1 524 ? 7.98 -43.219 -20.531 1 77.88 524 GLU A O 1
ATOM 4050 N N . GLU A 1 525 ? 6.324 -41.875 -20.062 1 84.56 525 GLU A N 1
ATOM 4051 C CA . GLU A 1 525 ? 7.023 -40.594 -20.234 1 84.56 525 GLU A CA 1
ATOM 4052 C C . GLU A 1 525 ? 7.477 -40.438 -21.688 1 84.56 525 GLU A C 1
ATOM 4054 O O . GLU A 1 525 ? 8.523 -39.844 -21.953 1 84.56 525 GLU A O 1
ATOM 4059 N N . ARG A 1 526 ? 6.848 -41.031 -22.609 1 87.5 526 ARG A N 1
ATOM 4060 C CA . ARG A 1 526 ? 7.16 -40.875 -24.031 1 87.5 526 ARG A CA 1
ATOM 4061 C C . ARG A 1 526 ? 6.398 -39.719 -24.625 1 87.5 526 ARG A C 1
ATOM 4063 O O . ARG A 1 526 ? 6.902 -39.031 -25.516 1 87.5 526 ARG A O 1
ATOM 4070 N N . TYR A 1 527 ? 5.156 -39.594 -24.188 1 91.19 527 TYR A N 1
ATOM 4071 C CA . TYR A 1 527 ? 4.285 -38.469 -24.531 1 91.19 527 TYR A CA 1
ATOM 4072 C C . TYR A 1 527 ? 3.74 -37.781 -23.266 1 91.19 527 TYR A C 1
ATOM 4074 O O . TYR A 1 527 ? 2.875 -38.344 -22.594 1 91.19 527 TYR A O 1
ATOM 4082 N N . VAL A 1 528 ? 4.281 -36.656 -22.969 1 90.62 528 VAL A N 1
ATOM 4083 C CA . VAL A 1 528 ? 3.9 -36 -21.734 1 90.62 528 VAL A CA 1
ATOM 4084 C C . VAL A 1 528 ? 3.375 -34.594 -22.047 1 90.62 528 VAL A C 1
ATOM 4086 O O . VAL A 1 528 ? 3.936 -33.875 -22.891 1 90.62 528 VAL A O 1
ATOM 4089 N N . GLU A 1 529 ? 2.264 -34.281 -21.422 1 89.5 529 GLU A N 1
ATOM 4090 C CA . GLU A 1 529 ? 1.644 -32.969 -21.609 1 89.5 529 GLU A CA 1
ATOM 4091 C C . GLU A 1 529 ? 1.618 -32.188 -20.297 1 89.5 529 GLU A C 1
ATOM 4093 O O . GLU A 1 529 ? 1.403 -32.75 -19.234 1 89.5 529 GLU A O 1
ATOM 4098 N N . GLU A 1 530 ? 1.957 -30.953 -20.375 1 87.94 530 GLU A N 1
ATOM 4099 C CA . GLU A 1 530 ? 1.715 -29.984 -19.312 1 87.94 530 GLU A CA 1
ATOM 4100 C C . GLU A 1 530 ? 0.647 -28.969 -19.719 1 87.94 530 GLU A C 1
ATOM 4102 O O . GLU A 1 530 ? 0.899 -28.094 -20.547 1 87.94 530 GLU A O 1
ATOM 4107 N N . VAL A 1 531 ? -0.451 -29.125 -19.141 1 83 531 VAL A N 1
ATOM 4108 C CA . VAL A 1 531 ? -1.61 -28.328 -19.562 1 83 531 VAL A CA 1
ATOM 4109 C C . VAL A 1 531 ? -1.945 -27.297 -18.484 1 83 531 VAL A C 1
ATOM 4111 O O . VAL A 1 531 ? -2.059 -27.641 -17.297 1 83 531 VAL A O 1
ATOM 4114 N N . PHE A 1 532 ? -1.925 -26.031 -18.859 1 73.5 532 PHE A N 1
ATOM 4115 C CA . PHE A 1 532 ? -2.281 -24.969 -17.938 1 73.5 532 PHE A CA 1
ATOM 4116 C C . PHE A 1 532 ? -3.611 -24.328 -18.328 1 73.5 532 PHE A C 1
ATOM 4118 O O . PHE A 1 532 ? -3.93 -24.234 -19.516 1 73.5 532 PHE A O 1
ATOM 4125 N N . ASN A 1 533 ? -4.48 -24.125 -17.406 1 61.78 533 ASN A N 1
ATOM 4126 C CA . ASN A 1 533 ? -5.742 -23.453 -17.656 1 61.78 533 ASN A CA 1
ATOM 4127 C C . ASN A 1 533 ? -5.699 -21.984 -17.219 1 61.78 533 ASN A C 1
ATOM 4129 O O . ASN A 1 533 ? -5 -21.641 -16.266 1 61.78 533 ASN A O 1
ATOM 4133 N N . MET B 1 1 ? -2.268 -37.438 0.255 1 84.81 1 MET B N 1
ATOM 4134 C CA . MET B 1 1 ? -2.699 -38.812 -0.049 1 84.81 1 MET B CA 1
ATOM 4135 C C . MET B 1 1 ? -1.549 -39.781 0.123 1 84.81 1 MET B C 1
ATOM 4137 O O . MET B 1 1 ? -1.691 -40.812 0.81 1 84.81 1 MET B O 1
ATOM 4141 N N . ASN B 1 2 ? -0.385 -39.375 -0.392 1 81.56 2 ASN B N 1
ATOM 4142 C CA . ASN B 1 2 ? 0.732 -40.312 -0.352 1 81.56 2 ASN B CA 1
ATOM 4143 C C . ASN B 1 2 ? 1.22 -40.531 1.075 1 81.56 2 ASN B C 1
ATOM 4145 O O . ASN B 1 2 ? 1.676 -41.625 1.41 1 81.56 2 ASN B O 1
ATOM 4149 N N . SER B 1 3 ? 1.058 -39.5 1.904 1 81.69 3 SER B N 1
ATOM 4150 C CA . SER B 1 3 ? 1.535 -39.594 3.281 1 81.69 3 SER B CA 1
ATOM 4151 C C . SER B 1 3 ? 0.777 -40.656 4.059 1 81.69 3 SER B C 1
ATOM 4153 O O . SER B 1 3 ? 1.259 -41.156 5.086 1 81.69 3 SER B O 1
ATOM 4155 N N . ARG B 1 4 ? -0.316 -41.094 3.553 1 89.69 4 ARG B N 1
ATOM 4156 C CA . ARG B 1 4 ? -1.14 -42.031 4.277 1 89.69 4 ARG B CA 1
ATOM 4157 C C . ARG B 1 4 ? -1.164 -43.375 3.564 1 89.69 4 ARG B C 1
ATOM 4159 O O . ARG B 1 4 ? -1.869 -44.312 3.988 1 89.69 4 ARG B O 1
ATOM 4166 N N . ALA B 1 5 ? -0.342 -43.469 2.531 1 90.12 5 ALA B N 1
ATOM 4167 C CA . ALA B 1 5 ? -0.219 -44.75 1.866 1 90.12 5 ALA B CA 1
ATOM 4168 C C . ALA B 1 5 ? 0.374 -45.812 2.807 1 90.12 5 ALA B C 1
ATOM 4170 O O . ALA B 1 5 ? 1.417 -45.562 3.422 1 90.12 5 ALA B O 1
ATOM 4171 N N . GLY B 1 6 ? -0.296 -46.844 3.027 1 89.19 6 GLY B N 1
ATOM 4172 C CA . GLY B 1 6 ? 0.159 -47.938 3.9 1 89.19 6 GLY B CA 1
ATOM 4173 C C . GLY B 1 6 ? -0.301 -47.75 5.336 1 89.19 6 GLY B C 1
ATOM 4174 O O . GLY B 1 6 ? -0.073 -48.625 6.172 1 89.19 6 GLY B O 1
ATOM 4175 N N . ASN B 1 7 ? -0.857 -46.688 5.582 1 90.06 7 ASN B N 1
ATOM 4176 C CA . ASN B 1 7 ? -1.253 -46.406 6.961 1 90.06 7 ASN B CA 1
ATOM 4177 C C . ASN B 1 7 ? -2.58 -45.656 7.031 1 90.06 7 ASN B C 1
ATOM 4179 O O . ASN B 1 7 ? -2.664 -44.594 7.648 1 90.06 7 ASN B O 1
ATOM 4183 N N . LEU B 1 8 ? -3.525 -46.25 6.488 1 93.19 8 LEU B N 1
ATOM 4184 C CA . LEU B 1 8 ? -4.848 -45.625 6.574 1 93.19 8 LEU B CA 1
ATOM 4185 C C . LEU B 1 8 ? -5.469 -45.875 7.945 1 93.19 8 LEU B C 1
ATOM 4187 O O . LEU B 1 8 ? -5.367 -46.969 8.5 1 93.19 8 LEU B O 1
ATOM 4191 N N . PRO B 1 9 ? -6.008 -44.781 8.5 1 89.31 9 PRO B N 1
ATOM 4192 C CA . PRO B 1 9 ? -6.664 -45 9.789 1 89.31 9 PRO B CA 1
ATOM 4193 C C . PRO B 1 9 ? -7.789 -46.031 9.727 1 89.31 9 PRO B C 1
ATOM 4195 O O . PRO B 1 9 ? -8.523 -46.094 8.742 1 89.31 9 PRO B O 1
ATOM 4198 N N . GLU B 1 10 ? -7.812 -46.875 10.766 1 87.62 10 GLU B N 1
ATOM 4199 C CA . GLU B 1 10 ? -8.859 -47.875 10.844 1 87.62 10 GLU B CA 1
ATOM 4200 C C . GLU B 1 10 ? -10.031 -47.406 11.695 1 87.62 10 GLU B C 1
ATOM 4202 O O . GLU B 1 10 ? -11.125 -47.969 11.648 1 87.62 10 GLU B O 1
ATOM 4207 N N . GLU B 1 11 ? -9.719 -46.438 12.484 1 84.06 11 GLU B N 1
ATOM 4208 C CA . GLU B 1 11 ? -10.773 -45.781 13.266 1 84.06 11 GLU B CA 1
ATOM 4209 C C . GLU B 1 11 ? -11.25 -44.5 12.578 1 84.06 11 GLU B C 1
ATOM 4211 O O . GLU B 1 11 ? -10.453 -43.781 11.969 1 84.06 11 GLU B O 1
ATOM 4216 N N . GLY B 1 12 ? -12.516 -44.25 12.703 1 85.62 12 GLY B N 1
ATOM 4217 C CA . GLY B 1 12 ? -13.07 -43.094 12.047 1 85.62 12 GLY B CA 1
ATOM 4218 C C . GLY B 1 12 ? -13.312 -43.312 10.562 1 85.62 12 GLY B C 1
ATOM 4219 O O . GLY B 1 12 ? -13.648 -44.406 10.125 1 85.62 12 GLY B O 1
ATOM 4220 N N . CYS B 1 13 ? -13.359 -42.188 9.75 1 89.19 13 CYS B N 1
ATOM 4221 C CA . CYS B 1 13 ? -13.602 -42.219 8.312 1 89.19 13 CYS B CA 1
ATOM 4222 C C . CYS B 1 13 ? -12.5 -41.469 7.562 1 89.19 13 CYS B C 1
ATOM 4224 O O . CYS B 1 13 ? -12.109 -40.375 7.961 1 89.19 13 CYS B O 1
ATOM 4226 N N . VAL B 1 14 ? -11.93 -42.156 6.629 1 92.56 14 VAL B N 1
ATOM 4227 C CA . VAL B 1 14 ? -10.938 -41.531 5.75 1 92.56 14 VAL B CA 1
ATOM 4228 C C . VAL B 1 14 ? -11.641 -40.844 4.578 1 92.56 14 VAL B C 1
ATOM 4230 O O . VAL B 1 14 ? -12.289 -41.5 3.766 1 92.56 14 VAL B O 1
ATOM 4233 N N . VAL B 1 15 ? -11.578 -39.469 4.566 1 92.5 15 VAL B N 1
ATOM 4234 C CA . VAL B 1 15 ? -12.094 -38.719 3.42 1 92.5 15 VAL B CA 1
ATOM 4235 C C . VAL B 1 15 ? -10.961 -38.406 2.455 1 92.5 15 VAL B C 1
ATOM 4237 O O . VAL B 1 15 ? -10.023 -37.688 2.811 1 92.5 15 VAL B O 1
ATOM 4240 N N . MET B 1 16 ? -11.031 -38.969 1.275 1 93.19 16 MET B N 1
ATOM 4241 C CA . MET B 1 16 ? -9.992 -38.781 0.273 1 93.19 16 MET B CA 1
ATOM 4242 C C . MET B 1 16 ? -10.438 -37.781 -0.802 1 93.19 16 MET B C 1
ATOM 4244 O O . MET B 1 16 ? -11.453 -38 -1.467 1 93.19 16 MET B O 1
ATOM 4248 N N . ILE B 1 17 ? -9.75 -36.688 -0.865 1 91.31 17 ILE B N 1
ATOM 4249 C CA . ILE B 1 17 ? -9.969 -35.75 -1.952 1 91.31 17 ILE B CA 1
ATOM 4250 C C . ILE B 1 17 ? -8.93 -35.969 -3.053 1 91.31 17 ILE B C 1
ATOM 4252 O O . ILE B 1 17 ? -7.742 -35.719 -2.859 1 91.31 17 ILE B O 1
ATOM 4256 N N . VAL B 1 18 ? -9.414 -36.5 -4.133 1 90.81 18 VAL B N 1
ATOM 4257 C CA . VAL B 1 18 ? -8.539 -37.062 -5.152 1 90.81 18 VAL B CA 1
ATOM 4258 C C . VAL B 1 18 ? -8.719 -36.312 -6.465 1 90.81 18 VAL B C 1
ATOM 4260 O O . VAL B 1 18 ? -9.844 -36.094 -6.914 1 90.81 18 VAL B O 1
ATOM 4263 N N . ALA B 1 19 ? -7.59 -35.812 -6.902 1 86.44 19 ALA B N 1
ATOM 4264 C CA . ALA B 1 19 ? -7.629 -35.125 -8.195 1 86.44 19 ALA B CA 1
ATOM 4265 C C . ALA B 1 19 ? -7.117 -36.062 -9.312 1 86.44 19 ALA B C 1
ATOM 4267 O O . ALA B 1 19 ? -6.402 -37.031 -9.047 1 86.44 19 ALA B O 1
ATOM 4268 N N . SER B 1 20 ? -7.754 -35.938 -10.477 1 79.81 20 SER B N 1
ATOM 4269 C CA . SER B 1 20 ? -7.258 -36.562 -11.688 1 79.81 20 SER B CA 1
ATOM 4270 C C . SER B 1 20 ? -6.559 -35.562 -12.602 1 79.81 20 SER B C 1
ATOM 4272 O O . SER B 1 20 ? -7.09 -34.469 -12.867 1 79.81 20 SER B O 1
ATOM 4274 N N . TYR B 1 21 ? -5.34 -35.812 -12.828 1 70.56 21 TYR B N 1
ATOM 4275 C CA . TYR B 1 21 ? -4.613 -35 -13.797 1 70.56 21 TYR B CA 1
ATOM 4276 C C . TYR B 1 21 ? -4.438 -35.75 -15.109 1 70.56 21 TYR B C 1
ATOM 4278 O O . TYR B 1 21 ? -3.529 -36.562 -15.25 1 70.56 21 TYR B O 1
ATOM 4286 N N . ASN B 1 22 ? -5.238 -35.438 -16.031 1 67.25 22 ASN B N 1
ATOM 4287 C CA . ASN B 1 22 ? -5.23 -36.125 -17.312 1 67.25 22 ASN B CA 1
ATOM 4288 C C . ASN B 1 22 ? -5.332 -37.656 -17.125 1 67.25 22 ASN B C 1
ATOM 4290 O O . ASN B 1 22 ? -4.555 -38.406 -17.719 1 67.25 22 ASN B O 1
ATOM 4294 N N . GLY B 1 23 ? -6.137 -38 -16.203 1 73.31 23 GLY B N 1
ATOM 4295 C CA . GLY B 1 23 ? -6.426 -39.406 -15.953 1 73.31 23 GLY B CA 1
ATOM 4296 C C . GLY B 1 23 ? -5.406 -40.062 -15.055 1 73.31 23 GLY B C 1
ATOM 4297 O O . GLY B 1 23 ? -5.543 -41.25 -14.727 1 73.31 23 GLY B O 1
ATOM 4298 N N . LEU B 1 24 ? -4.414 -39.312 -14.789 1 75.69 24 LEU B N 1
ATOM 4299 C CA . LEU B 1 24 ? -3.365 -39.844 -13.922 1 75.69 24 LEU B CA 1
ATOM 4300 C C . LEU B 1 24 ? -3.455 -39.25 -12.523 1 75.69 24 LEU B C 1
ATOM 4302 O O . LEU B 1 24 ? -3.994 -38.156 -12.344 1 75.69 24 LEU B O 1
ATOM 4306 N N . PRO B 1 25 ? -2.994 -40.125 -11.594 1 81.44 25 PRO B N 1
ATOM 4307 C CA . PRO B 1 25 ? -2.949 -39.531 -10.25 1 81.44 25 PRO B CA 1
ATOM 4308 C C . PRO B 1 25 ? -2.004 -38.344 -10.156 1 81.44 25 PRO B C 1
ATOM 4310 O O . PRO B 1 25 ? -0.987 -38.312 -10.852 1 81.44 25 PRO B O 1
ATOM 4313 N N . SER B 1 26 ? -2.416 -37.406 -9.391 1 77.25 26 SER B N 1
ATOM 4314 C CA . SER B 1 26 ? -1.508 -36.312 -9.07 1 77.25 26 SER B CA 1
ATOM 4315 C C . SER B 1 26 ? -0.272 -36.844 -8.328 1 77.25 26 SER B C 1
ATOM 4317 O O . SER B 1 26 ? -0.245 -37.969 -7.867 1 77.25 26 SER B O 1
ATOM 4319 N N . ASP B 1 27 ? 0.773 -36.031 -8.25 1 71 27 ASP B N 1
ATOM 4320 C CA . ASP B 1 27 ? 2.029 -36.438 -7.613 1 71 27 ASP B CA 1
ATOM 4321 C C . ASP B 1 27 ? 1.804 -36.844 -6.16 1 71 27 ASP B C 1
ATOM 4323 O O . ASP B 1 27 ? 2.48 -37.719 -5.652 1 71 27 ASP B O 1
ATOM 4327 N N . ASN B 1 28 ? 0.823 -36.219 -5.621 1 76.25 28 ASN B N 1
ATOM 4328 C CA . ASN B 1 28 ? 0.599 -36.531 -4.211 1 76.25 28 ASN B CA 1
ATOM 4329 C C . ASN B 1 28 ? -0.347 -37.688 -4.027 1 76.25 28 ASN B C 1
ATOM 4331 O O . ASN B 1 28 ? -0.728 -38.031 -2.904 1 76.25 28 ASN B O 1
ATOM 4335 N N . THR B 1 29 ? -0.742 -38.281 -5.141 1 88.31 29 THR B N 1
ATOM 4336 C CA . THR B 1 29 ? -1.719 -39.344 -5.043 1 88.31 29 THR B CA 1
ATOM 4337 C C . THR B 1 29 ? -1.151 -40.656 -5.617 1 88.31 29 THR B C 1
ATOM 4339 O O . THR B 1 29 ? -1.655 -41.719 -5.328 1 88.31 29 THR B O 1
ATOM 4342 N N . ALA B 1 30 ? -0.034 -40.594 -6.355 1 82.44 30 ALA B N 1
ATOM 4343 C CA . ALA B 1 30 ? 0.488 -41.719 -7.125 1 82.44 30 ALA B CA 1
ATOM 4344 C C . ALA B 1 30 ? 0.856 -42.906 -6.211 1 82.44 30 ALA B C 1
ATOM 4346 O O . ALA B 1 30 ? 0.495 -44.031 -6.48 1 82.44 30 ALA B O 1
ATOM 4347 N N . GLU B 1 31 ? 1.509 -42.594 -5.121 1 85.94 31 GLU B N 1
ATOM 4348 C CA . GLU B 1 31 ? 1.922 -43.656 -4.195 1 85.94 31 GLU B CA 1
ATOM 4349 C C . GLU B 1 31 ? 0.715 -44.312 -3.535 1 85.94 31 GLU B C 1
ATOM 4351 O O . GLU B 1 31 ? 0.707 -45.531 -3.32 1 85.94 31 GLU B O 1
ATOM 4356 N N . MET B 1 32 ? -0.229 -43.531 -3.277 1 92.12 32 MET B N 1
ATOM 4357 C CA . MET B 1 32 ? -1.453 -44.062 -2.68 1 92.12 32 MET B CA 1
ATOM 4358 C C . MET B 1 32 ? -2.15 -45.031 -3.629 1 92.12 32 MET B C 1
ATOM 4360 O O . MET B 1 32 ? -2.553 -46.125 -3.223 1 92.12 32 MET B O 1
ATOM 4364 N N . VAL B 1 33 ? -2.195 -44.688 -4.84 1 91.5 33 VAL B N 1
ATOM 4365 C CA . VAL B 1 33 ? -2.857 -45.531 -5.836 1 91.5 33 VAL B CA 1
ATOM 4366 C C . VAL B 1 33 ? -2.104 -46.844 -5.988 1 91.5 33 VAL B C 1
ATOM 4368 O O . VAL B 1 33 ? -2.715 -47.938 -6.039 1 91.5 33 VAL B O 1
ATOM 4371 N N . ALA B 1 34 ? -0.821 -46.719 -6.023 1 87.75 34 ALA B N 1
ATOM 4372 C CA . ALA B 1 34 ? 0.005 -47.938 -6.125 1 87.75 34 ALA B CA 1
ATOM 4373 C C . ALA B 1 34 ? -0.217 -48.844 -4.93 1 87.75 34 ALA B C 1
ATOM 4375 O O . ALA B 1 34 ? -0.359 -50.062 -5.09 1 87.75 34 ALA B O 1
ATOM 4376 N N . TRP B 1 35 ? -0.214 -48.312 -3.805 1 93.06 35 TRP B N 1
ATOM 4377 C CA . TRP B 1 35 ? -0.418 -49.062 -2.578 1 93.06 35 TRP B CA 1
ATOM 4378 C C . TRP B 1 35 ? -1.796 -49.719 -2.566 1 93.06 35 TRP B C 1
ATOM 4380 O O . TRP B 1 35 ? -1.93 -50.906 -2.211 1 93.06 35 TRP B O 1
ATOM 4390 N N . LEU B 1 36 ? -2.773 -49.031 -3.016 1 94.44 36 LEU B N 1
ATOM 4391 C CA . LEU B 1 36 ? -4.141 -49.562 -3.033 1 94.44 36 LEU B CA 1
ATOM 4392 C C . LEU B 1 36 ? -4.277 -50.719 -4.027 1 94.44 36 LEU B C 1
ATOM 4394 O O . LEU B 1 36 ? -5.055 -51.625 -3.803 1 94.44 36 LEU B O 1
ATOM 4398 N N . ARG B 1 37 ? -3.529 -50.656 -5.082 1 91.94 37 ARG B N 1
ATOM 4399 C CA . ARG B 1 37 ? -3.543 -51.719 -6.066 1 91.94 37 ARG B CA 1
ATOM 4400 C C . ARG B 1 37 ? -3.055 -53.031 -5.453 1 91.94 37 ARG B C 1
ATOM 4402 O O . ARG B 1 37 ? -3.611 -54.094 -5.723 1 91.94 37 ARG B O 1
ATOM 4409 N N . VAL B 1 38 ? -2.084 -52.875 -4.66 1 92.06 38 VAL B N 1
ATOM 4410 C CA . VAL B 1 38 ? -1.556 -54.031 -3.973 1 92.06 38 VAL B CA 1
ATOM 4411 C C . VAL B 1 38 ? -2.59 -54.562 -2.982 1 92.06 38 VAL B C 1
ATOM 4413 O O . VAL B 1 38 ? -2.83 -55.781 -2.91 1 92.06 38 VAL B O 1
ATOM 4416 N N . LYS B 1 39 ? -3.174 -53.75 -2.271 1 92.62 39 LYS B N 1
ATOM 4417 C CA . LYS B 1 39 ? -4.168 -54.125 -1.277 1 92.62 39 LYS B CA 1
ATOM 4418 C C . LYS B 1 39 ? -5.391 -54.75 -1.939 1 92.62 39 LYS B C 1
ATOM 4420 O O . LYS B 1 39 ? -5.996 -55.688 -1.39 1 92.62 39 LYS B O 1
ATOM 4425 N N . ALA B 1 40 ? -5.738 -54.281 -3.07 1 92.38 40 ALA B N 1
ATOM 4426 C CA . ALA B 1 40 ? -6.926 -54.719 -3.783 1 92.38 40 ALA B CA 1
ATOM 4427 C C . ALA B 1 40 ? -6.758 -56.188 -4.25 1 92.38 40 ALA B C 1
ATOM 4429 O O . ALA B 1 40 ? -7.738 -56.844 -4.543 1 92.38 40 ALA B O 1
ATOM 4430 N N . ALA B 1 41 ? -5.492 -56.562 -4.352 1 90.25 41 ALA B N 1
ATOM 4431 C CA . ALA B 1 41 ? -5.215 -57.969 -4.727 1 90.25 41 ALA B CA 1
ATOM 4432 C C . ALA B 1 41 ? -5.57 -58.906 -3.596 1 90.25 41 ALA B C 1
ATOM 4434 O O . ALA B 1 41 ? -5.707 -60.125 -3.816 1 90.25 41 ALA B O 1
ATOM 4435 N N . SER B 1 42 ? -5.664 -58.5 -2.391 1 90.38 42 SER B N 1
ATOM 4436 C CA . SER B 1 42 ? -6.078 -59.281 -1.226 1 90.38 42 SER B CA 1
ATOM 4437 C C . SER B 1 42 ? -7.41 -58.781 -0.675 1 90.38 42 SER B C 1
ATOM 4439 O O . SER B 1 42 ? -7.445 -57.906 0.179 1 90.38 42 SER B O 1
ATOM 4441 N N . PRO B 1 43 ? -8.398 -59.469 -1.084 1 87.81 43 PRO B N 1
ATOM 4442 C CA . PRO B 1 43 ? -9.727 -59.031 -0.634 1 87.81 43 PRO B CA 1
ATOM 4443 C C . PRO B 1 43 ? -9.859 -59 0.887 1 87.81 43 PRO B C 1
ATOM 4445 O O . PRO B 1 43 ? -9.391 -59.938 1.559 1 87.81 43 PRO B O 1
ATOM 4448 N N . GLY B 1 44 ? -10.328 -57.844 1.396 1 89.19 44 GLY B N 1
ATOM 4449 C CA . GLY B 1 44 ? -10.555 -57.75 2.828 1 89.19 44 GLY B CA 1
ATOM 4450 C C . GLY B 1 44 ? -9.398 -57.094 3.568 1 89.19 44 GLY B C 1
ATOM 4451 O O . GLY B 1 44 ? -9.484 -56.844 4.773 1 89.19 44 GLY B O 1
ATOM 4452 N N . SER B 1 45 ? -8.336 -56.875 2.84 1 93.12 45 SER B N 1
ATOM 4453 C CA . SER B 1 45 ? -7.121 -56.344 3.459 1 93.12 45 SER B CA 1
ATOM 4454 C C . SER B 1 45 ? -7.367 -55 4.125 1 93.12 45 SER B C 1
ATOM 4456 O O . SER B 1 45 ? -6.621 -54.594 5.023 1 93.12 45 SER B O 1
ATOM 4458 N N . LEU B 1 46 ? -8.469 -54.281 3.748 1 95.62 46 LEU B N 1
ATOM 4459 C CA . LEU B 1 46 ? -8.797 -52.969 4.332 1 95.62 46 LEU B CA 1
ATOM 4460 C C . LEU B 1 46 ? -10.219 -52.969 4.895 1 95.62 46 LEU B C 1
ATOM 4462 O O . LEU B 1 46 ? -10.898 -51.938 4.875 1 95.62 46 LEU B O 1
ATOM 4466 N N . SER B 1 47 ? -10.609 -54.156 5.297 1 93.88 47 SER B N 1
ATOM 4467 C CA . SER B 1 47 ? -11.992 -54.344 5.734 1 93.88 47 SER B CA 1
ATOM 4468 C C . SER B 1 47 ? -12.328 -53.438 6.914 1 93.88 47 SER B C 1
ATOM 4470 O O . SER B 1 47 ? -13.5 -53.156 7.164 1 93.88 47 SER B O 1
ATOM 4472 N N . HIS B 1 48 ? -11.367 -52.906 7.645 1 92.88 48 HIS B N 1
ATOM 4473 C CA . HIS B 1 48 ? -11.609 -52.094 8.812 1 92.88 48 HIS B CA 1
ATOM 4474 C C . HIS B 1 48 ? -11.562 -50.594 8.461 1 92.88 48 HIS B C 1
ATOM 4476 O O . HIS B 1 48 ? -11.773 -49.75 9.32 1 92.88 48 HIS B O 1
ATOM 4482 N N . VAL B 1 49 ? -11.312 -50.312 7.27 1 94.31 49 VAL B N 1
ATOM 4483 C CA . VAL B 1 49 ? -11.195 -48.938 6.844 1 94.31 49 VAL B CA 1
ATOM 4484 C C . VAL B 1 49 ? -12.539 -48.438 6.309 1 94.31 49 VAL B C 1
ATOM 4486 O O . VAL B 1 49 ? -13.141 -49.094 5.453 1 94.31 49 VAL B O 1
ATOM 4489 N N . LYS B 1 50 ? -13.117 -47.375 6.871 1 93.81 50 LYS B N 1
ATOM 4490 C CA . LYS B 1 50 ? -14.25 -46.625 6.328 1 93.81 50 LYS B CA 1
ATOM 4491 C C . LYS B 1 50 ? -13.789 -45.438 5.5 1 93.81 50 LYS B C 1
ATOM 4493 O O . LYS B 1 50 ? -12.836 -44.75 5.871 1 93.81 50 LYS B O 1
ATOM 4498 N N . TYR B 1 51 ? -14.422 -45.281 4.363 1 94.81 51 TYR B N 1
ATOM 4499 C CA . TYR B 1 51 ? -13.883 -44.25 3.506 1 94.81 51 TYR B CA 1
ATOM 4500 C C . TYR B 1 51 ? -14.992 -43.5 2.768 1 94.81 51 TYR B C 1
ATOM 4502 O O . TYR B 1 51 ? -16.125 -44 2.672 1 94.81 51 TYR B O 1
ATOM 4510 N N . ALA B 1 52 ? -14.781 -42.281 2.33 1 95.06 52 ALA B N 1
ATOM 4511 C CA . ALA B 1 52 ? -15.492 -41.5 1.318 1 95.06 52 ALA B CA 1
ATOM 4512 C C . ALA B 1 52 ? -14.523 -40.812 0.36 1 95.06 52 ALA B C 1
ATOM 4514 O O . ALA B 1 52 ? -13.453 -40.344 0.771 1 95.06 52 ALA B O 1
ATOM 4515 N N . VAL B 1 53 ? -14.867 -40.875 -0.9 1 95.56 53 VAL B N 1
ATOM 4516 C CA . VAL B 1 53 ? -13.984 -40.281 -1.906 1 95.56 53 VAL B CA 1
ATOM 4517 C C . VAL B 1 53 ? -14.672 -39.094 -2.564 1 95.56 53 VAL B C 1
ATOM 4519 O O . VAL B 1 53 ? -15.859 -39.156 -2.891 1 95.56 53 VAL B O 1
ATOM 4522 N N . PHE B 1 54 ? -13.93 -37.969 -2.588 1 94 54 PHE B N 1
ATOM 4523 C CA . PHE B 1 54 ? -14.344 -36.781 -3.361 1 94 54 PHE B CA 1
ATOM 4524 C C . PHE B 1 54 ? -13.367 -36.531 -4.508 1 94 54 PHE B C 1
ATOM 4526 O O . PHE B 1 54 ? -12.18 -36.312 -4.281 1 94 54 PHE B O 1
ATOM 4533 N N . GLY B 1 55 ? -13.961 -36.625 -5.668 1 92.81 55 GLY B N 1
ATOM 4534 C CA . GLY B 1 55 ? -13.125 -36.5 -6.852 1 92.81 55 GLY B CA 1
ATOM 4535 C C . GLY B 1 55 ? -13.078 -35.094 -7.402 1 92.81 55 GLY B C 1
ATOM 4536 O O . GLY B 1 55 ? -14.109 -34.406 -7.5 1 92.81 55 GLY B O 1
ATOM 4537 N N . CYS B 1 56 ? -11.891 -34.625 -7.598 1 88.12 56 CYS B N 1
ATOM 4538 C CA . CYS B 1 56 ? -11.672 -33.344 -8.281 1 88.12 56 CYS B CA 1
ATOM 4539 C C . CYS B 1 56 ? -11.211 -33.562 -9.719 1 88.12 56 CYS B C 1
ATOM 4541 O O . CYS B 1 56 ? -10.047 -33.875 -9.953 1 88.12 56 CYS B O 1
ATOM 4543 N N . GLY B 1 57 ? -12.219 -33.5 -10.648 1 79.75 57 GLY B N 1
ATOM 4544 C CA . GLY B 1 57 ? -11.914 -33.688 -12.055 1 79.75 57 GLY B CA 1
ATOM 4545 C C . GLY B 1 57 ? -12.203 -32.5 -12.914 1 79.75 57 GLY B C 1
ATOM 4546 O O . GLY B 1 57 ? -12.641 -31.453 -12.414 1 79.75 57 GLY B O 1
ATOM 4547 N N . HIS B 1 58 ? -11.758 -32.5 -14.078 1 74.62 58 HIS B N 1
ATOM 4548 C CA . HIS B 1 58 ? -12.055 -31.484 -15.086 1 74.62 58 HIS B CA 1
ATOM 4549 C C . HIS B 1 58 ? -12.75 -32.094 -16.297 1 74.62 58 HIS B C 1
ATOM 4551 O O . HIS B 1 58 ? -12.164 -32.906 -17.016 1 74.62 58 HIS B O 1
ATOM 4557 N N . ARG B 1 59 ? -13.992 -31.641 -16.484 1 73.75 59 ARG B N 1
ATOM 4558 C CA . ARG B 1 59 ? -14.844 -32.312 -17.469 1 73.75 59 ARG B CA 1
ATOM 4559 C C . ARG B 1 59 ? -14.258 -32.188 -18.859 1 73.75 59 ARG B C 1
ATOM 4561 O O . ARG B 1 59 ? -14.594 -32.969 -19.75 1 73.75 59 ARG B O 1
ATOM 4568 N N . ASP B 1 60 ? -13.406 -31.219 -19.031 1 65.75 60 ASP B N 1
ATOM 4569 C CA . ASP B 1 60 ? -12.789 -31.094 -20.344 1 65.75 60 ASP B CA 1
ATOM 4570 C C . ASP B 1 60 ? -11.938 -32.312 -20.672 1 65.75 60 ASP B C 1
ATOM 4572 O O . ASP B 1 60 ? -11.617 -32.562 -21.844 1 65.75 60 ASP B O 1
ATOM 4576 N N . TRP B 1 61 ? -11.578 -32.938 -19.562 1 69.25 61 TRP B N 1
ATOM 4577 C CA . TRP B 1 61 ? -10.922 -34.219 -19.75 1 69.25 61 TRP B CA 1
ATOM 4578 C C . TRP B 1 61 ? -11.945 -35.375 -19.719 1 69.25 61 TRP B C 1
ATOM 4580 O O . TRP B 1 61 ? -11.961 -36.156 -18.781 1 69.25 61 TRP B O 1
ATOM 4590 N N . HIS B 1 62 ? -12.82 -35.406 -20.781 1 70.12 62 HIS B N 1
ATOM 4591 C CA . HIS B 1 62 ? -14.039 -36.188 -20.812 1 70.12 62 HIS B CA 1
ATOM 4592 C C . HIS B 1 62 ? -13.742 -37.688 -20.594 1 70.12 62 HIS B C 1
ATOM 4594 O O . HIS B 1 62 ? -14.406 -38.344 -19.797 1 70.12 62 HIS B O 1
ATOM 4600 N N . ASP B 1 63 ? -12.688 -38.156 -21.281 1 67.75 63 ASP B N 1
ATOM 4601 C CA . ASP B 1 63 ? -12.414 -39.594 -21.266 1 67.75 63 ASP B CA 1
ATOM 4602 C C . ASP B 1 63 ? -11.836 -40.031 -19.906 1 67.75 63 ASP B C 1
ATOM 4604 O O . ASP B 1 63 ? -11.953 -41.188 -19.531 1 67.75 63 ASP B O 1
ATOM 4608 N N . THR B 1 64 ? -11.25 -39.031 -19.312 1 77.5 64 THR B N 1
ATOM 4609 C CA . THR B 1 64 ? -10.594 -39.406 -18.062 1 77.5 64 THR B CA 1
ATOM 4610 C C . THR B 1 64 ? -11.203 -38.625 -16.891 1 77.5 64 THR B C 1
ATOM 4612 O O . THR B 1 64 ? -10.594 -38.531 -15.82 1 77.5 64 THR B O 1
ATOM 4615 N N . TYR B 1 65 ? -12.406 -38.188 -17.234 1 84.12 65 TYR B N 1
ATOM 4616 C CA . TYR B 1 65 ? -13.062 -37.406 -16.188 1 84.12 65 TYR B CA 1
ATOM 4617 C C . TYR B 1 65 ? -13.273 -38.25 -14.938 1 84.12 65 TYR B C 1
ATOM 4619 O O . TYR B 1 65 ? -13.922 -39.281 -14.977 1 84.12 65 TYR B O 1
ATOM 4627 N N . GLN B 1 66 ? -12.641 -37.875 -13.805 1 90.06 66 GLN B N 1
ATOM 4628 C CA . GLN B 1 66 ? -12.758 -38.5 -12.477 1 90.06 66 GLN B CA 1
ATOM 4629 C C . GLN B 1 66 ? -12.141 -39.875 -12.453 1 90.06 66 GLN B C 1
ATOM 4631 O O . GLN B 1 66 ? -12.516 -40.719 -11.633 1 90.06 66 GLN B O 1
ATOM 4636 N N . ARG B 1 67 ? -11.25 -40.156 -13.336 1 87.75 67 ARG B N 1
ATOM 4637 C CA . ARG B 1 67 ? -10.711 -41.5 -13.461 1 87.75 67 ARG B CA 1
ATOM 4638 C C . ARG B 1 67 ? -10.016 -41.938 -12.18 1 87.75 67 ARG B C 1
ATOM 4640 O O . ARG B 1 67 ? -10.25 -43.031 -11.688 1 87.75 67 ARG B O 1
ATOM 4647 N N . VAL B 1 68 ? -9.219 -41.094 -11.719 1 90.31 68 VAL B N 1
ATOM 4648 C CA . VAL B 1 68 ? -8.398 -41.5 -10.578 1 90.31 68 VAL B CA 1
ATOM 4649 C C . VAL B 1 68 ? -9.273 -41.625 -9.328 1 90.31 68 VAL B C 1
ATOM 4651 O O . VAL B 1 68 ? -9.18 -42.594 -8.586 1 90.31 68 VAL B O 1
ATOM 4654 N N . PRO B 1 69 ? -10.109 -40.656 -9.125 1 93.94 69 PRO B N 1
ATOM 4655 C CA . PRO B 1 69 ? -11.031 -40.844 -8 1 93.94 69 PRO B CA 1
ATOM 4656 C C . PRO B 1 69 ? -11.828 -42.125 -8.094 1 93.94 69 PRO B C 1
ATOM 4658 O O . PRO B 1 69 ? -11.992 -42.844 -7.094 1 93.94 69 PRO B O 1
ATOM 4661 N N . ARG B 1 70 ? -12.297 -42.531 -9.242 1 93.75 70 ARG B N 1
ATOM 4662 C CA . ARG B 1 70 ? -13.047 -43.75 -9.438 1 93.75 70 ARG B CA 1
ATOM 4663 C C . ARG B 1 70 ? -12.164 -44.969 -9.188 1 93.75 70 ARG B C 1
ATOM 4665 O O . ARG B 1 70 ? -12.617 -45.969 -8.609 1 93.75 70 ARG B O 1
ATOM 4672 N N . LEU B 1 71 ? -11 -44.812 -9.711 1 93.19 71 LEU B N 1
ATOM 4673 C CA . LEU B 1 71 ? -10.047 -45.906 -9.484 1 93.19 71 LEU B CA 1
ATOM 4674 C C . LEU B 1 71 ? -9.805 -46.125 -7.992 1 93.19 71 LEU B C 1
ATOM 4676 O O . LEU B 1 71 ? -9.805 -47.25 -7.512 1 93.19 71 LEU B O 1
ATOM 4680 N N . VAL B 1 72 ? -9.617 -45.062 -7.305 1 95 72 VAL B N 1
ATOM 4681 C CA . VAL B 1 72 ? -9.359 -45.125 -5.867 1 95 72 VAL B CA 1
ATOM 4682 C C . VAL B 1 72 ? -10.547 -45.781 -5.164 1 95 72 VAL B C 1
ATOM 4684 O O . VAL B 1 72 ? -10.367 -46.656 -4.32 1 95 72 VAL B O 1
ATOM 4687 N N . GLU B 1 73 ? -11.664 -45.312 -5.539 1 95.31 73 GLU B N 1
ATOM 4688 C CA . GLU B 1 73 ? -12.859 -45.906 -4.949 1 95.31 73 GLU B CA 1
ATOM 4689 C C . GLU B 1 73 ? -12.945 -47.406 -5.238 1 95.31 73 GLU B C 1
ATOM 4691 O O . GLU B 1 73 ? -13.242 -48.188 -4.344 1 95.31 73 GLU B O 1
ATOM 4696 N N . GLU B 1 74 ? -12.695 -47.781 -6.465 1 95.25 74 GLU B N 1
ATOM 4697 C CA . GLU B 1 74 ? -12.734 -49.188 -6.875 1 95.25 74 GLU B CA 1
ATOM 4698 C C . GLU B 1 74 ? -11.734 -50 -6.078 1 95.25 74 GLU B C 1
ATOM 4700 O O . GLU B 1 74 ? -12.055 -51.094 -5.617 1 95.25 74 GLU B O 1
ATOM 4705 N N . LEU B 1 75 ? -10.594 -49.5 -5.992 1 95.38 75 LEU B N 1
ATOM 4706 C CA . LEU B 1 75 ? -9.539 -50.219 -5.285 1 95.38 75 LEU B CA 1
ATOM 4707 C C . LEU B 1 75 ? -9.891 -50.375 -3.811 1 95.38 75 LEU B C 1
ATOM 4709 O O . LEU B 1 75 ? -9.641 -51.438 -3.223 1 95.38 75 LEU B O 1
ATOM 4713 N N . LEU B 1 76 ? -10.422 -49.344 -3.266 1 95.88 76 LEU B N 1
ATOM 4714 C CA . LEU B 1 76 ? -10.852 -49.406 -1.873 1 95.88 76 LEU B CA 1
ATOM 4715 C C . LEU B 1 76 ? -11.953 -50.469 -1.701 1 95.88 76 LEU B C 1
ATOM 4717 O O . LEU B 1 76 ? -11.914 -51.25 -0.761 1 95.88 76 LEU B O 1
ATOM 4721 N N . GLU B 1 77 ? -12.867 -50.469 -2.605 1 95.12 77 GLU B N 1
ATOM 4722 C CA . GLU B 1 77 ? -13.961 -51.438 -2.576 1 95.12 77 GLU B CA 1
ATOM 4723 C C . GLU B 1 77 ? -13.43 -52.844 -2.705 1 95.12 77 GLU B C 1
ATOM 4725 O O . GLU B 1 77 ? -13.852 -53.75 -1.965 1 95.12 77 GLU B O 1
ATOM 4730 N N . ARG B 1 78 ? -12.508 -53 -3.578 1 95.06 78 ARG B N 1
ATOM 4731 C CA . ARG B 1 78 ? -11.93 -54.344 -3.816 1 95.06 78 ARG B CA 1
ATOM 4732 C C . ARG B 1 78 ? -11.133 -54.812 -2.605 1 95.06 78 ARG B C 1
ATOM 4734 O O . ARG B 1 78 ? -11.016 -56 -2.365 1 95.06 78 ARG B O 1
ATOM 4741 N N . SER B 1 79 ? -10.633 -53.875 -1.898 1 95.25 79 SER B N 1
ATOM 4742 C CA . SER B 1 79 ? -9.82 -54.219 -0.729 1 95.25 79 SER B CA 1
ATOM 4743 C C . SER B 1 79 ? -10.695 -54.469 0.499 1 95.25 79 SER B C 1
ATOM 4745 O O . SER B 1 79 ? -10.18 -54.719 1.589 1 95.25 79 SER B O 1
ATOM 4747 N N . GLY B 1 80 ? -11.961 -54.281 0.267 1 95 80 GLY B N 1
ATOM 4748 C CA . GLY B 1 80 ? -12.898 -54.594 1.337 1 95 80 GLY B CA 1
ATOM 4749 C C . GLY B 1 80 ? -13.219 -53.406 2.215 1 95 80 GLY B C 1
ATOM 4750 O O . GLY B 1 80 ? -13.898 -53.531 3.23 1 95 80 GLY B O 1
ATOM 4751 N N . ALA B 1 81 ? -12.719 -52.25 1.948 1 95.19 81 ALA B N 1
ATOM 4752 C CA . ALA B 1 81 ? -13.016 -51.031 2.734 1 95.19 81 ALA B CA 1
ATOM 4753 C C . ALA B 1 81 ? -14.5 -50.719 2.689 1 95.19 81 ALA B C 1
ATOM 4755 O O . ALA B 1 81 ? -15.203 -51.125 1.756 1 95.19 81 ALA B O 1
ATOM 4756 N N . VAL B 1 82 ? -14.977 -50.062 3.689 1 93.56 82 VAL B N 1
ATOM 4757 C CA . VAL B 1 82 ? -16.406 -49.781 3.822 1 93.56 82 VAL B CA 1
ATOM 4758 C C . VAL B 1 82 ? -16.703 -48.375 3.361 1 93.56 82 VAL B C 1
ATOM 4760 O O . VAL B 1 82 ? -16.188 -47.406 3.932 1 93.56 82 VAL B O 1
ATOM 4763 N N . LYS B 1 83 ? -17.547 -48.281 2.391 1 94.75 83 LYS B N 1
ATOM 4764 C CA . LYS B 1 83 ? -17.953 -46.969 1.852 1 94.75 83 LYS B CA 1
ATOM 4765 C C . LYS B 1 83 ? -18.953 -46.281 2.775 1 94.75 83 LYS B C 1
ATOM 4767 O O . LYS B 1 83 ? -19.984 -46.844 3.133 1 94.75 83 LYS B O 1
ATOM 4772 N N . VAL B 1 84 ? -18.609 -45.062 3.133 1 92.44 84 VAL B N 1
ATOM 4773 C CA . VAL B 1 84 ? -19.453 -44.312 4.066 1 92.44 84 VAL B CA 1
ATOM 4774 C C . VAL B 1 84 ? -20.422 -43.406 3.295 1 92.44 84 VAL B C 1
ATOM 4776 O O . VAL B 1 84 ? -21.547 -43.188 3.73 1 92.44 84 VAL B O 1
ATOM 4779 N N . ALA B 1 85 ? -19.969 -42.844 2.195 1 93.38 85 ALA B N 1
ATOM 4780 C CA . ALA B 1 85 ? -20.766 -41.969 1.357 1 93.38 85 ALA B CA 1
ATOM 4781 C C . ALA B 1 85 ? -20.469 -42.188 -0.122 1 93.38 85 ALA B C 1
ATOM 4783 O O . ALA B 1 85 ? -19.375 -42.625 -0.481 1 93.38 85 ALA B O 1
ATOM 4784 N N . PRO B 1 86 ? -21.578 -41.906 -0.928 1 94.38 86 PRO B N 1
ATOM 4785 C CA . PRO B 1 86 ? -21.297 -41.969 -2.361 1 94.38 86 PRO B CA 1
ATOM 4786 C C . PRO B 1 86 ? -20.203 -41 -2.789 1 94.38 86 PRO B C 1
ATOM 4788 O O . PRO B 1 86 ? -20.047 -39.938 -2.188 1 94.38 86 PRO B O 1
ATOM 4791 N N . MET B 1 87 ? -19.5 -41.438 -3.729 1 95 87 MET B N 1
ATOM 4792 C CA . MET B 1 87 ? -18.422 -40.562 -4.219 1 95 87 MET B CA 1
ATOM 4793 C C . MET B 1 87 ? -18.969 -39.219 -4.664 1 95 87 MET B C 1
ATOM 4795 O O . MET B 1 87 ? -19.969 -39.156 -5.387 1 95 87 MET B O 1
ATOM 4799 N N . GLY B 1 88 ? -18.359 -38.156 -4.102 1 92.94 88 GLY B N 1
ATOM 4800 C CA . GLY B 1 88 ? -18.641 -36.812 -4.605 1 92.94 88 GLY B CA 1
ATOM 4801 C C . GLY B 1 88 ? -17.734 -36.406 -5.754 1 92.94 88 GLY B C 1
ATOM 4802 O O . GLY B 1 88 ? -16.672 -37 -5.953 1 92.94 88 GLY B O 1
ATOM 4803 N N . VAL B 1 89 ? -18.25 -35.531 -6.566 1 90.5 89 VAL B N 1
ATOM 4804 C CA . VAL B 1 89 ? -17.438 -35.125 -7.707 1 90.5 89 VAL B CA 1
ATOM 4805 C C . VAL B 1 89 ? -17.5 -33.594 -7.855 1 90.5 89 VAL B C 1
ATOM 4807 O O . VAL B 1 89 ? -18.547 -33 -7.605 1 90.5 89 VAL B O 1
ATOM 4810 N N . ALA B 1 90 ? -16.328 -33.031 -8.047 1 86.25 90 ALA B N 1
ATOM 4811 C CA . ALA B 1 90 ? -16.234 -31.641 -8.453 1 86.25 90 ALA B CA 1
ATOM 4812 C C . ALA B 1 90 ? -15.617 -31.516 -9.836 1 86.25 90 ALA B C 1
ATOM 4814 O O . ALA B 1 90 ? -14.797 -32.344 -10.242 1 86.25 90 ALA B O 1
ATOM 4815 N N . ASP B 1 91 ? -16.203 -30.562 -10.594 1 76.38 91 ASP B N 1
ATOM 4816 C CA . ASP B 1 91 ? -15.672 -30.234 -11.914 1 76.38 91 ASP B CA 1
ATOM 4817 C C . ASP B 1 91 ? -14.898 -28.922 -11.891 1 76.38 91 ASP B C 1
ATOM 4819 O O . ASP B 1 91 ? -15.5 -27.844 -11.781 1 76.38 91 ASP B O 1
ATOM 4823 N N . ALA B 1 92 ? -13.656 -29.094 -11.992 1 71.12 92 ALA B N 1
ATOM 4824 C CA . ALA B 1 92 ? -12.797 -27.922 -11.922 1 71.12 92 ALA B CA 1
ATOM 4825 C C . ALA B 1 92 ? -13.109 -26.953 -13.062 1 71.12 92 ALA B C 1
ATOM 4827 O O . ALA B 1 92 ? -12.805 -25.766 -12.969 1 71.12 92 ALA B O 1
ATOM 4828 N N . ALA B 1 93 ? -13.789 -27.516 -14.133 1 62.97 93 ALA B N 1
ATOM 4829 C CA . ALA B 1 93 ? -14.125 -26.672 -15.273 1 62.97 93 ALA B CA 1
ATOM 4830 C C . ALA B 1 93 ? -15.148 -25.609 -14.883 1 62.97 93 ALA B C 1
ATOM 4832 O O . ALA B 1 93 ? -15.227 -24.547 -15.508 1 62.97 93 ALA B O 1
ATOM 4833 N N . THR B 1 94 ? -15.891 -25.969 -13.938 1 59.06 94 THR B N 1
ATOM 4834 C CA . THR B 1 94 ? -16.969 -25.062 -13.555 1 59.06 94 THR B CA 1
ATOM 4835 C C . THR B 1 94 ? -16.453 -24.016 -12.57 1 59.06 94 THR B C 1
ATOM 4837 O O . THR B 1 94 ? -17.156 -23.031 -12.289 1 59.06 94 THR B O 1
ATOM 4840 N N . GLY B 1 95 ? -15.219 -24.094 -12.172 1 54.78 95 GLY B N 1
ATOM 4841 C CA . GLY B 1 95 ? -14.594 -23.125 -11.273 1 54.78 95 GLY B CA 1
ATOM 4842 C C . GLY B 1 95 ? -15.188 -23.141 -9.883 1 54.78 95 GLY B C 1
ATOM 4843 O O . GLY B 1 95 ? -14.82 -22.312 -9.039 1 54.78 95 GLY B O 1
ATOM 4844 N N . ASP B 1 96 ? -16.141 -23.938 -9.633 1 59.69 96 ASP B N 1
ATOM 4845 C CA . ASP B 1 96 ? -16.812 -23.906 -8.344 1 59.69 96 ASP B CA 1
ATOM 4846 C C . ASP B 1 96 ? -16.656 -25.25 -7.617 1 59.69 96 ASP B C 1
ATOM 4848 O O . ASP B 1 96 ? -17.656 -25.859 -7.203 1 59.69 96 ASP B O 1
ATOM 4852 N N . MET B 1 97 ? -15.43 -25.688 -7.398 1 72.44 97 MET B N 1
ATOM 4853 C CA . MET B 1 97 ? -15.18 -27 -6.812 1 72.44 97 MET B CA 1
ATOM 4854 C C . MET B 1 97 ? -15.539 -27.016 -5.332 1 72.44 97 MET B C 1
ATOM 4856 O O . MET B 1 97 ? -15.961 -28.031 -4.797 1 72.44 97 MET B O 1
ATOM 4860 N N . TYR B 1 98 ? -15.484 -25.844 -4.777 1 68.31 98 TYR B N 1
ATOM 4861 C CA . TYR B 1 98 ? -15.75 -25.766 -3.346 1 68.31 98 TYR B CA 1
ATOM 4862 C C . TYR B 1 98 ? -17.234 -25.938 -3.061 1 68.31 98 TYR B C 1
ATOM 4864 O O . TYR B 1 98 ? -17.625 -26.625 -2.1 1 68.31 98 TYR B O 1
ATOM 4872 N N . SER B 1 99 ? -17.984 -25.328 -3.949 1 66.94 99 SER B N 1
ATOM 4873 C CA . SER B 1 99 ? -19.422 -25.5 -3.785 1 66.94 99 SER B CA 1
ATOM 4874 C C . SER B 1 99 ? -19.828 -26.969 -3.938 1 66.94 99 SER B C 1
ATOM 4876 O O . SER B 1 99 ? -20.672 -27.469 -3.189 1 66.94 99 SER B O 1
ATOM 4878 N N . ASP B 1 100 ? -19.156 -27.594 -4.855 1 77.81 100 ASP B N 1
ATOM 4879 C CA . ASP B 1 100 ? -19.438 -29 -5.066 1 77.81 100 ASP B CA 1
ATOM 4880 C C . ASP B 1 100 ? -19.062 -29.828 -3.836 1 77.81 100 ASP B C 1
ATOM 4882 O O . ASP B 1 100 ? -19.828 -30.703 -3.41 1 77.81 100 ASP B O 1
ATOM 4886 N N . LEU B 1 101 ? -17.953 -29.516 -3.332 1 80.94 101 LEU B N 1
ATOM 4887 C CA . LEU B 1 101 ? -17.5 -30.219 -2.145 1 80.94 101 LEU B CA 1
ATOM 4888 C C . LEU B 1 101 ? -18.422 -29.969 -0.964 1 80.94 101 LEU B C 1
ATOM 4890 O O . LEU B 1 101 ? -18.781 -30.891 -0.234 1 80.94 101 LEU B O 1
ATOM 4894 N N . GLU B 1 102 ? -18.781 -28.797 -0.906 1 71.69 102 GLU B N 1
ATOM 4895 C CA . GLU B 1 102 ? -19.656 -28.422 0.198 1 71.69 102 GLU B CA 1
ATOM 4896 C C . GLU B 1 102 ? -21 -29.125 0.09 1 71.69 102 GLU B C 1
ATOM 4898 O O . GLU B 1 102 ? -21.5 -29.688 1.073 1 71.69 102 GLU B O 1
ATOM 4903 N N . GLN B 1 103 ? -21.562 -29.047 -1.029 1 76.19 103 GLN B N 1
ATOM 4904 C CA . GLN B 1 103 ? -22.844 -29.688 -1.246 1 76.19 103 GLN B CA 1
ATOM 4905 C C . GLN B 1 103 ? -22.766 -31.188 -0.995 1 76.19 103 GLN B C 1
ATOM 4907 O O . GLN B 1 103 ? -23.641 -31.766 -0.338 1 76.19 103 GLN B O 1
ATOM 4912 N N . TRP B 1 104 ? -21.719 -31.766 -1.464 1 86.69 104 TRP B N 1
ATOM 4913 C CA . TRP B 1 104 ? -21.516 -33.188 -1.269 1 86.69 104 TRP B CA 1
ATOM 4914 C C . TRP B 1 104 ? -21.344 -33.531 0.211 1 86.69 104 TRP B C 1
ATOM 4916 O O . TRP B 1 104 ? -21.906 -34.5 0.705 1 86.69 104 TRP B O 1
ATOM 4926 N N . SER B 1 105 ? -20.641 -32.688 0.886 1 83.44 105 SER B N 1
ATOM 4927 C CA . SER B 1 105 ? -20.391 -32.938 2.303 1 83.44 105 SER B CA 1
ATOM 4928 C C . SER B 1 105 ? -21.672 -32.844 3.119 1 83.44 105 SER B C 1
ATOM 4930 O O . SER B 1 105 ? -21.938 -33.719 3.949 1 83.44 105 SER B O 1
ATOM 4932 N N . LEU B 1 106 ? -22.438 -31.938 2.758 1 74.62 106 LEU B N 1
ATOM 4933 C CA . LEU B 1 106 ? -23.672 -31.703 3.508 1 74.62 106 LEU B CA 1
ATOM 4934 C C . LEU B 1 106 ? -24.719 -32.781 3.186 1 74.62 106 LEU B C 1
ATOM 4936 O O . LEU B 1 106 ? -25.453 -33.219 4.07 1 74.62 106 LEU B O 1
ATOM 4940 N N . LYS B 1 107 ? -24.734 -33.062 2.012 1 83.12 107 LYS B N 1
ATOM 4941 C CA . LYS B 1 107 ? -25.812 -33.969 1.561 1 83.12 107 LYS B CA 1
ATOM 4942 C C . LYS B 1 107 ? -25.453 -35.406 1.815 1 83.12 107 LYS B C 1
ATOM 4944 O O . LYS B 1 107 ? -26.344 -36.219 2.105 1 83.12 107 LYS B O 1
ATOM 4949 N N . HIS B 1 108 ? -24.172 -35.719 1.729 1 87.75 108 HIS B N 1
ATOM 4950 C CA . HIS B 1 108 ? -23.828 -37.125 1.709 1 87.75 108 HIS B CA 1
ATOM 4951 C C . HIS B 1 108 ? -22.844 -37.469 2.816 1 87.75 108 HIS B C 1
ATOM 4953 O O . HIS B 1 108 ? -23.094 -38.375 3.629 1 87.75 108 HIS B O 1
ATOM 4959 N N . LEU B 1 109 ? -21.797 -36.719 2.914 1 87.75 109 LEU B N 1
ATOM 4960 C CA . LEU B 1 109 ? -20.703 -37.125 3.797 1 87.75 109 LEU B CA 1
ATOM 4961 C C . LEU B 1 109 ? -21.109 -36.969 5.262 1 87.75 109 LEU B C 1
ATOM 4963 O O . LEU B 1 109 ? -21.047 -37.938 6.02 1 87.75 109 LEU B O 1
ATOM 4967 N N . PHE B 1 110 ? -21.562 -35.906 5.66 1 81.25 110 PHE B N 1
ATOM 4968 C CA . PHE B 1 110 ? -21.797 -35.625 7.074 1 81.25 110 PHE B CA 1
ATOM 4969 C C . PHE B 1 110 ? -22.953 -36.469 7.605 1 81.25 110 PHE B C 1
ATOM 4971 O O . PHE B 1 110 ? -22.828 -37.094 8.656 1 81.25 110 PHE B O 1
ATOM 4978 N N . PRO B 1 111 ? -24.031 -36.469 6.863 1 81.88 111 PRO B N 1
ATOM 4979 C CA . PRO B 1 111 ? -25.094 -37.344 7.348 1 81.88 111 PRO B CA 1
ATOM 4980 C C . PRO B 1 111 ? -24.625 -38.781 7.543 1 81.88 111 PRO B C 1
ATOM 4982 O O . PRO B 1 111 ? -25.016 -39.438 8.516 1 81.88 111 PRO B O 1
ATOM 4985 N N . ALA B 1 112 ? -23.812 -39.25 6.637 1 85.44 112 ALA B N 1
ATOM 4986 C CA . ALA B 1 112 ? -23.297 -40.594 6.723 1 85.44 112 ALA B CA 1
ATOM 4987 C C . ALA B 1 112 ? -22.391 -40.781 7.938 1 85.44 112 ALA B C 1
ATOM 4989 O O . ALA B 1 112 ? -22.453 -41.781 8.617 1 85.44 112 ALA B O 1
ATOM 4990 N N . LEU B 1 113 ? -21.594 -39.844 8.195 1 82.44 113 LEU B N 1
ATOM 4991 C CA . LEU B 1 113 ? -20.688 -39.875 9.328 1 82.44 113 LEU B CA 1
ATOM 4992 C C . LEU B 1 113 ? -21.453 -39.844 10.648 1 82.44 113 LEU B C 1
ATOM 4994 O O . LEU B 1 113 ? -21.078 -40.531 11.609 1 82.44 113 LEU B O 1
ATOM 4998 N N . TYR B 1 114 ? -22.453 -39.094 10.578 1 77.12 114 TYR B N 1
ATOM 4999 C CA . TYR B 1 114 ? -23.297 -39.062 11.773 1 77.12 114 TYR B CA 1
ATOM 5000 C C . TYR B 1 114 ? -23.969 -40.406 12.016 1 77.12 114 TYR B C 1
ATOM 5002 O O . TYR B 1 114 ? -24.031 -40.875 13.156 1 77.12 114 TYR B O 1
ATOM 5010 N N . ALA B 1 115 ? -24.453 -40.906 10.938 1 75.75 115 ALA B N 1
ATOM 5011 C CA . ALA B 1 115 ? -25.156 -42.188 11.039 1 75.75 115 ALA B CA 1
ATOM 5012 C C . ALA B 1 115 ? -24.203 -43.281 11.508 1 75.75 115 ALA B C 1
ATOM 5014 O O . ALA B 1 115 ? -24.578 -44.125 12.32 1 75.75 115 ALA B O 1
ATOM 5015 N N . THR B 1 116 ? -23.031 -43.25 11.062 1 69.94 116 THR B N 1
ATOM 5016 C CA . THR B 1 116 ? -22.062 -44.312 11.359 1 69.94 116 THR B CA 1
ATOM 5017 C C . THR B 1 116 ? -21.547 -44.188 12.797 1 69.94 116 THR B C 1
ATOM 5019 O O . THR B 1 116 ? -21.266 -45.188 13.445 1 69.94 116 THR B O 1
ATOM 5022 N N . HIS B 1 117 ? -21.344 -43.031 13.297 1 65.75 117 HIS B N 1
ATOM 5023 C CA . HIS B 1 117 ? -20.766 -42.844 14.617 1 65.75 117 HIS B CA 1
ATOM 5024 C C . HIS B 1 117 ? -21.844 -42.594 15.664 1 65.75 117 HIS B C 1
ATOM 5026 O O . HIS B 1 117 ? -21.531 -42.219 16.812 1 65.75 117 HIS B O 1
ATOM 5032 N N . GLY B 1 118 ? -23.125 -43 15.383 1 62.31 118 GLY B N 1
ATOM 5033 C CA . GLY B 1 118 ? -24.234 -42.875 16.328 1 62.31 118 GLY B CA 1
ATOM 5034 C C . GLY B 1 118 ? -24.438 -41.438 16.797 1 62.31 118 GLY B C 1
ATOM 5035 O O . GLY B 1 118 ? -24.922 -41.219 17.906 1 62.31 118 GLY B O 1
ATOM 5036 N N . MET B 1 119 ? -23.844 -40.594 16.281 1 53.28 119 MET B N 1
ATOM 5037 C CA . MET B 1 119 ? -24.016 -39.188 16.688 1 53.28 119 MET B CA 1
ATOM 5038 C C . MET B 1 119 ? -25.328 -38.625 16.156 1 53.28 119 MET B C 1
ATOM 5040 O O . MET B 1 119 ? -25.781 -39.031 15.062 1 53.28 119 MET B O 1
ATOM 5044 N N . ALA B 1 120 ? -26.438 -38.375 17 1 48.56 120 ALA B N 1
ATOM 5045 C CA . ALA B 1 120 ? -27.703 -37.75 16.625 1 48.56 120 ALA B CA 1
ATOM 5046 C C . ALA B 1 120 ? -27.5 -36.688 15.531 1 48.56 120 ALA B C 1
ATOM 5048 O O . ALA B 1 120 ? -26.562 -35.875 15.609 1 48.56 120 ALA B O 1
ATOM 5049 N N . ALA B 1 121 ? -27.984 -37.062 14.328 1 48.5 121 ALA B N 1
ATOM 5050 C CA . ALA B 1 121 ? -28.031 -36 13.336 1 48.5 121 ALA B CA 1
ATOM 5051 C C . ALA B 1 121 ? -28.469 -34.688 13.969 1 48.5 121 ALA B C 1
ATOM 5053 O O . ALA B 1 121 ? -29.391 -34.656 14.773 1 48.5 121 ALA B O 1
ATOM 5054 N N . PRO B 1 122 ? -27.672 -33.656 14.102 1 43.41 122 PRO B N 1
ATOM 5055 C CA . PRO B 1 122 ? -28.297 -32.5 14.742 1 43.41 122 PRO B CA 1
ATOM 5056 C C . PRO B 1 122 ? -29.719 -32.25 14.25 1 43.41 122 PRO B C 1
ATOM 5058 O O . PRO B 1 122 ? -30.031 -32.531 13.094 1 43.41 122 PRO B O 1
ATOM 5061 N N . ASP B 1 123 ? -30.797 -32.562 15.07 1 41.56 123 ASP B N 1
ATOM 5062 C CA . ASP B 1 123 ? -32.188 -32.312 14.734 1 41.56 123 ASP B CA 1
ATOM 5063 C C . ASP B 1 123 ? -32.312 -31.219 13.664 1 41.56 123 ASP B C 1
ATOM 5065 O O . ASP B 1 123 ? -33.406 -30.875 13.234 1 41.56 123 ASP B O 1
ATOM 5069 N N . ALA B 1 124 ? -31.672 -30.047 13.922 1 37 124 ALA B N 1
ATOM 5070 C CA . ALA B 1 124 ? -31.875 -28.953 12.969 1 37 124 ALA B CA 1
ATOM 5071 C C . ALA B 1 124 ? -31.391 -29.359 11.57 1 37 124 ALA B C 1
ATOM 5073 O O . ALA B 1 124 ? -30.438 -30.125 11.438 1 37 124 ALA B O 1
ATOM 5074 N N . PRO B 1 125 ? -32.25 -29.469 10.547 1 35.81 125 PRO B N 1
ATOM 5075 C CA . PRO B 1 125 ? -31.797 -29.734 9.172 1 35.81 125 PRO B CA 1
ATOM 5076 C C . PRO B 1 125 ? -30.328 -29.375 8.961 1 35.81 125 PRO B C 1
ATOM 5078 O O . PRO B 1 125 ? -29.844 -28.391 9.531 1 35.81 125 PRO B O 1
ATOM 5081 N N . LEU B 1 126 ? -29.391 -30.422 8.781 1 33.03 126 LEU B N 1
ATOM 5082 C CA . LEU B 1 126 ? -27.969 -30.281 8.445 1 33.03 126 LEU B CA 1
ATOM 5083 C C . LEU B 1 126 ? -27.719 -29.016 7.641 1 33.03 126 LEU B C 1
ATOM 5085 O O . LEU B 1 126 ? -26.625 -28.797 7.121 1 33.03 126 LEU B O 1
ATOM 5089 N N . LYS B 1 127 ? -28.797 -28.453 7.156 1 37.19 127 LYS B N 1
ATOM 5090 C CA . LYS B 1 127 ? -28.625 -27.172 6.469 1 37.19 127 LYS B CA 1
ATOM 5091 C C . LYS B 1 127 ? -27.578 -26.312 7.168 1 37.19 127 LYS B C 1
ATOM 5093 O O . LYS B 1 127 ? -26.781 -25.641 6.508 1 37.19 127 LYS B O 1
ATOM 5098 N N . GLN B 1 128 ? -27.828 -25.984 8.367 1 34.78 128 GLN B N 1
ATOM 5099 C CA . GLN B 1 128 ? -27.125 -24.969 9.156 1 34.78 128 GLN B CA 1
ATOM 5100 C C . GLN B 1 128 ? -25.781 -25.5 9.641 1 34.78 128 GLN B C 1
ATOM 5102 O O . GLN B 1 128 ? -24.906 -24.719 10.031 1 34.78 128 GLN B O 1
ATOM 5107 N N . THR B 1 129 ? -25.578 -26.734 10.172 1 31.45 129 THR B N 1
ATOM 5108 C CA . THR B 1 129 ? -24.469 -27.156 11.023 1 31.45 129 THR B CA 1
ATOM 5109 C C . THR B 1 129 ? -23.203 -27.406 10.203 1 31.45 129 THR B C 1
ATOM 5111 O O . THR B 1 129 ? -22.094 -27.141 10.664 1 31.45 129 THR B O 1
ATOM 5114 N N . LEU B 1 130 ? -23.203 -28.391 9.391 1 34.47 130 LEU B N 1
ATOM 5115 C CA . LEU B 1 130 ? -21.969 -29.047 8.969 1 34.47 130 LEU B CA 1
ATOM 5116 C C . LEU B 1 130 ? -21.047 -28.062 8.25 1 34.47 130 LEU B C 1
ATOM 5118 O O . LEU B 1 130 ? -19.906 -28.391 7.91 1 34.47 130 LEU B O 1
ATOM 5122 N N . LEU B 1 131 ? -21.5 -27.766 7.008 1 36.16 131 LEU B N 1
ATOM 5123 C CA . LEU B 1 131 ? -20.359 -26.906 6.703 1 36.16 131 LEU B CA 1
ATOM 5124 C C . LEU B 1 131 ? -20.094 -25.922 7.844 1 36.16 131 LEU B C 1
ATOM 5126 O O . LEU B 1 131 ? -21 -25.219 8.289 1 36.16 131 LEU B O 1
ATOM 5130 N N . PRO B 1 132 ? -19.391 -26.359 8.922 1 34.44 132 PRO B N 1
ATOM 5131 C CA . PRO B 1 132 ? -19.281 -25.219 9.828 1 34.44 132 PRO B CA 1
ATOM 5132 C C . PRO B 1 132 ? -19.625 -23.891 9.156 1 34.44 132 PRO B C 1
ATOM 5134 O O . PRO B 1 132 ? -18.984 -23.516 8.172 1 34.44 132 PRO B O 1
ATOM 5137 N N . THR B 1 133 ? -20.797 -23.688 8.766 1 36.56 133 THR B N 1
ATOM 5138 C CA . THR B 1 133 ? -21.047 -22.25 8.633 1 36.56 133 THR B CA 1
ATOM 5139 C C . THR B 1 133 ? -20.031 -21.453 9.453 1 36.56 133 THR B C 1
ATOM 5141 O O . THR B 1 133 ? -19.922 -21.625 10.664 1 36.56 133 THR B O 1
ATOM 5144 N N . SER B 1 134 ? -18.797 -21.484 9.031 1 42.06 134 SER B N 1
ATOM 5145 C CA . SER B 1 134 ? -17.953 -20.578 9.82 1 42.06 134 SER B CA 1
ATOM 5146 C C . SER B 1 134 ? -18.812 -19.656 10.695 1 42.06 134 SER B C 1
ATOM 5148 O O . SER B 1 134 ? -19.734 -19.016 10.211 1 42.06 134 SER B O 1
ATOM 5150 N N . GLY B 1 135 ? -19.328 -20.328 11.82 1 46.88 135 GLY B N 1
ATOM 5151 C CA . GLY B 1 135 ? -19.906 -19.328 12.688 1 46.88 135 GLY B CA 1
ATOM 5152 C C . GLY B 1 135 ? -19.609 -17.906 12.234 1 46.88 135 GLY B C 1
ATOM 5153 O O . GLY B 1 135 ? -18.719 -17.672 11.422 1 46.88 135 GLY B O 1
ATOM 5154 N N . PRO B 1 136 ? -20.672 -17.203 12.359 1 56.34 136 PRO B N 1
ATOM 5155 C CA . PRO B 1 136 ? -20.406 -15.797 12.078 1 56.34 136 PRO B CA 1
ATOM 5156 C C . PRO B 1 136 ? -19 -15.367 12.508 1 56.34 136 PRO B C 1
ATOM 5158 O O . PRO B 1 136 ? -18.531 -15.734 13.586 1 56.34 136 PRO B O 1
ATOM 5161 N N . ILE B 1 137 ? -18.156 -15.344 11.461 1 72 137 ILE B N 1
ATOM 5162 C CA . ILE B 1 137 ? -16.875 -14.727 11.797 1 72 137 ILE B CA 1
ATOM 5163 C C . ILE B 1 137 ? -17.125 -13.492 12.664 1 72 137 ILE B C 1
ATOM 5165 O O . ILE B 1 137 ? -17.875 -12.594 12.289 1 72 137 ILE B O 1
ATOM 5169 N N . SER B 1 138 ? -16.828 -13.734 13.945 1 79.19 138 SER B N 1
ATOM 5170 C CA . SER B 1 138 ? -16.828 -12.531 14.766 1 79.19 138 SER B CA 1
ATOM 5171 C C . SER B 1 138 ? -15.586 -11.695 14.516 1 79.19 138 SER B C 1
ATOM 5173 O O . SER B 1 138 ? -14.469 -12.211 14.523 1 79.19 138 SER B O 1
ATOM 5175 N N . VAL B 1 139 ? -15.906 -10.562 14.164 1 85.12 139 VAL B N 1
ATOM 5176 C CA . VAL B 1 139 ? -14.812 -9.664 13.82 1 85.12 139 VAL B CA 1
ATOM 5177 C C . VAL B 1 139 ? -14.766 -8.5 14.805 1 85.12 139 VAL B C 1
ATOM 5179 O O . VAL B 1 139 ? -15.797 -7.898 15.117 1 85.12 139 VAL B O 1
ATOM 5182 N N . VAL B 1 140 ? -13.633 -8.391 15.367 1 85.31 140 VAL B N 1
ATOM 5183 C CA . VAL B 1 140 ? -13.406 -7.207 16.188 1 85.31 140 VAL B CA 1
ATOM 5184 C C . VAL B 1 140 ? -12.508 -6.219 15.445 1 85.31 140 VAL B C 1
ATOM 5186 O O . VAL B 1 140 ? -11.398 -6.566 15.047 1 85.31 140 VAL B O 1
ATOM 5189 N N . GLN B 1 141 ? -13.133 -5.094 15.258 1 87.12 141 GLN B N 1
ATOM 5190 C CA . GLN B 1 141 ? -12.375 -4.023 14.617 1 87.12 141 GLN B CA 1
ATOM 5191 C C . GLN B 1 141 ? -11.867 -3.02 15.648 1 87.12 141 GLN B C 1
ATOM 5193 O O . GLN B 1 141 ? -12.57 -2.686 16.594 1 87.12 141 GLN B O 1
ATOM 5198 N N . SER B 1 142 ? -10.539 -2.66 15.43 1 87.06 142 SER B N 1
ATOM 5199 C CA . SER B 1 142 ? -9.977 -1.636 16.297 1 87.06 142 SER B CA 1
ATOM 5200 C C . SER B 1 142 ? -9.219 -0.582 15.5 1 87.06 142 SER B C 1
ATOM 5202 O O . SER B 1 142 ? -8.914 -0.79 14.32 1 87.06 142 SER B O 1
ATOM 5204 N N . LEU B 1 143 ? -8.969 0.501 16.141 1 88.75 143 LEU B N 1
ATOM 5205 C CA . LEU B 1 143 ? -8.188 1.582 15.539 1 88.75 143 LEU B CA 1
ATOM 5206 C C . LEU B 1 143 ? -6.742 1.153 15.32 1 88.75 143 LEU B C 1
ATOM 5208 O O . LEU B 1 143 ? -6.27 0.199 15.945 1 88.75 143 LEU B O 1
ATOM 5212 N N . PRO B 1 144 ? -6.125 1.8 14.32 1 91 144 PRO B N 1
ATOM 5213 C CA . PRO B 1 144 ? -4.684 1.557 14.211 1 91 144 PRO B CA 1
ATOM 5214 C C . PRO B 1 144 ? -3.947 1.765 15.531 1 91 144 PRO B C 1
ATOM 5216 O O . PRO B 1 144 ? -4.305 2.652 16.312 1 91 144 PRO B O 1
ATOM 5219 N N . LEU B 1 145 ? -2.871 1.066 15.703 1 85.75 145 LEU B N 1
ATOM 5220 C CA . LEU B 1 145 ? -2.094 1.145 16.938 1 85.75 145 LEU B CA 1
ATOM 5221 C C . LEU B 1 145 ? -1.541 2.551 17.141 1 85.75 145 LEU B C 1
ATOM 5223 O O . LEU B 1 145 ? -1.501 3.049 18.266 1 85.75 145 LEU B O 1
ATOM 5227 N N . ARG B 1 146 ? -1.144 3.229 16.109 1 86.81 146 ARG B N 1
ATOM 5228 C CA . ARG B 1 146 ? -0.541 4.555 16.203 1 86.81 146 ARG B CA 1
ATOM 5229 C C . ARG B 1 146 ? -1.556 5.582 16.688 1 86.81 146 ARG B C 1
ATOM 5231 O O . ARG B 1 146 ? -1.183 6.68 17.125 1 86.81 146 ARG B O 1
ATOM 5238 N N . VAL B 1 147 ? -2.814 5.246 16.531 1 87.75 147 VAL B N 1
ATOM 5239 C CA . VAL B 1 147 ? -3.871 6.203 16.844 1 87.75 147 VAL B CA 1
ATOM 5240 C C . VAL B 1 147 ? -4.426 5.91 18.234 1 87.75 147 VAL B C 1
ATOM 5242 O O . VAL B 1 147 ? -5.07 6.77 18.844 1 87.75 147 VAL B O 1
ATOM 5245 N N . THR B 1 148 ? -4.25 4.695 18.688 1 79.88 148 THR B N 1
ATOM 5246 C CA . THR B 1 148 ? -4.848 4.285 19.953 1 79.88 148 THR B CA 1
ATOM 5247 C C . THR B 1 148 ? -4.43 5.223 21.078 1 79.88 148 THR B C 1
ATOM 5249 O O . THR B 1 148 ? -5.266 5.66 21.875 1 79.88 148 THR B O 1
ATOM 5252 N N . SER B 1 149 ? -3.113 5.562 21.125 1 72.81 149 SER B N 1
ATOM 5253 C CA . SER B 1 149 ? -2.652 6.465 22.172 1 72.81 149 SER B CA 1
ATOM 5254 C C . SER B 1 149 ? -3.064 7.902 21.891 1 72.81 149 SER B C 1
ATOM 5256 O O . SER B 1 149 ? -3.119 8.734 22.797 1 72.81 149 SER B O 1
ATOM 5258 N N . LEU B 1 150 ? -3.369 8.125 20.641 1 76.62 150 LEU B N 1
ATOM 5259 C CA . LEU B 1 150 ? -3.701 9.484 20.234 1 76.62 150 LEU B CA 1
ATOM 5260 C C . LEU B 1 150 ? -5.184 9.773 20.438 1 76.62 150 LEU B C 1
ATOM 5262 O O . LEU B 1 150 ? -5.605 10.93 20.422 1 76.62 150 LEU B O 1
ATOM 5266 N N . THR B 1 151 ? -5.898 8.695 20.688 1 74.06 151 THR B N 1
ATOM 5267 C CA . THR B 1 151 ? -7.328 8.867 20.922 1 74.06 151 THR B CA 1
ATOM 5268 C C . THR B 1 151 ? -7.578 9.719 22.156 1 74.06 151 THR B C 1
ATOM 5270 O O . THR B 1 151 ? -8.516 10.516 22.188 1 74.06 151 THR B O 1
ATOM 5273 N N . ASN B 1 152 ? -6.727 9.586 23.031 1 69 152 ASN B N 1
ATOM 5274 C CA . ASN B 1 152 ? -6.852 10.406 24.234 1 69 152 ASN B CA 1
ATOM 5275 C C . ASN B 1 152 ? -6.59 11.875 23.938 1 69 152 ASN B C 1
ATOM 5277 O O . ASN B 1 152 ? -7.004 12.75 24.688 1 69 152 ASN B O 1
ATOM 5281 N N . ARG B 1 153 ? -6.023 11.984 22.797 1 78.75 153 ARG B N 1
ATOM 5282 C CA . ARG B 1 153 ? -5.742 13.359 22.391 1 78.75 153 ARG B CA 1
ATOM 5283 C C . ARG B 1 153 ? -6.812 13.867 21.438 1 78.75 153 ARG B C 1
ATOM 5285 O O . ARG B 1 153 ? -6.684 14.961 20.875 1 78.75 153 ARG B O 1
ATOM 5292 N N . GLY B 1 154 ? -7.781 13.031 21.188 1 82.81 154 GLY B N 1
ATOM 5293 C CA . GLY B 1 154 ? -8.945 13.508 20.453 1 82.81 154 GLY B CA 1
ATOM 5294 C C . GLY B 1 154 ? -8.922 13.109 18.984 1 82.81 154 GLY B C 1
ATOM 5295 O O . GLY B 1 154 ? -9.812 13.49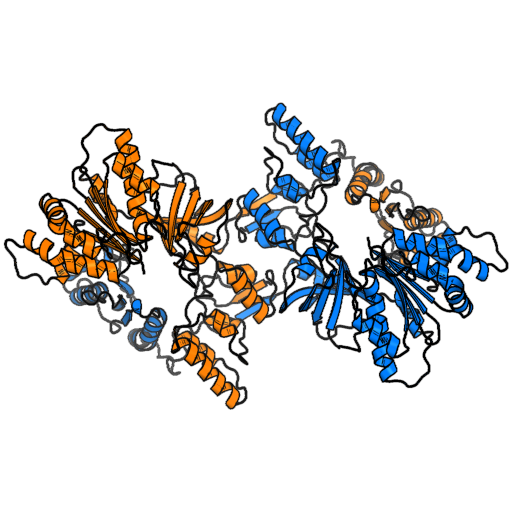2 18.219 1 82.81 154 GLY B O 1
ATOM 5296 N N . PHE B 1 155 ? -7.973 12.391 18.578 1 91.25 155 PHE B N 1
ATOM 5297 C CA . PHE B 1 155 ? -7.934 11.969 17.172 1 91.25 155 PHE B CA 1
ATOM 5298 C C . PHE B 1 155 ? -9.039 10.969 16.891 1 91.25 155 PHE B C 1
ATOM 5300 O O . PHE B 1 155 ? -9.281 10.047 17.672 1 91.25 155 PHE B O 1
ATOM 5307 N N . GLN B 1 156 ? -9.742 11.203 15.766 1 91.25 156 GLN B N 1
ATOM 5308 C CA . GLN B 1 156 ? -10.852 10.367 15.328 1 91.25 156 GLN B CA 1
ATOM 5309 C C . GLN B 1 156 ? -10.789 10.109 13.82 1 91.25 156 GLN B C 1
ATOM 5311 O O . GLN B 1 156 ? -10.156 10.867 13.086 1 91.25 156 GLN B O 1
ATOM 5316 N N . PRO B 1 157 ? -11.43 8.969 13.461 1 93.25 157 PRO B N 1
ATOM 5317 C CA . PRO B 1 157 ? -11.5 8.734 12.016 1 93.25 157 PRO B CA 1
ATOM 5318 C C . PRO B 1 157 ? -12.414 9.727 11.297 1 93.25 157 PRO B C 1
ATOM 5320 O O . PRO B 1 157 ? -13.484 10.07 11.812 1 93.25 157 PRO B O 1
ATOM 5323 N N . VAL B 1 158 ? -11.961 10.234 10.195 1 96.06 158 VAL B N 1
ATOM 5324 C CA . VAL B 1 158 ? -12.742 11.094 9.312 1 96.06 158 VAL B CA 1
ATOM 5325 C C . VAL B 1 158 ? -12.68 10.555 7.883 1 96.06 158 VAL B C 1
ATOM 5327 O O . VAL B 1 158 ? -11.703 9.914 7.496 1 96.06 158 VAL B O 1
ATOM 5330 N N . LYS B 1 159 ? -13.758 10.812 7.137 1 96.12 159 LYS B N 1
ATOM 5331 C CA . LYS B 1 159 ? -13.852 10.25 5.793 1 96.12 159 LYS B CA 1
ATOM 5332 C C . LYS B 1 159 ? -13.773 11.344 4.734 1 96.12 159 LYS B C 1
ATOM 5334 O O . LYS B 1 159 ? -14.469 12.359 4.828 1 96.12 159 LYS B O 1
ATOM 5339 N N . VAL B 1 160 ? -12.945 11.141 3.676 1 97.75 160 VAL B N 1
ATOM 5340 C CA . VAL B 1 160 ? -12.828 12.094 2.578 1 97.75 160 VAL B CA 1
ATOM 5341 C C . VAL B 1 160 ? -14.078 12.047 1.71 1 97.75 160 VAL B C 1
ATOM 5343 O O . VAL B 1 160 ? -14.469 10.977 1.229 1 97.75 160 VAL B O 1
ATOM 5346 N N . THR B 1 161 ? -14.688 13.164 1.508 1 97.56 161 THR B N 1
ATOM 5347 C CA . THR B 1 161 ? -15.906 13.203 0.708 1 97.56 161 THR B CA 1
ATOM 5348 C C . THR B 1 161 ? -15.664 13.945 -0.604 1 97.56 161 THR B C 1
ATOM 5350 O O . THR B 1 161 ? -16.406 13.766 -1.569 1 97.56 161 THR B O 1
ATOM 5353 N N . GLU B 1 162 ? -14.68 14.859 -0.644 1 97.62 162 GLU B N 1
ATOM 5354 C CA . GLU B 1 162 ? -14.25 15.547 -1.858 1 97.62 162 GLU B CA 1
ATOM 5355 C C . GLU B 1 162 ? -12.742 15.781 -1.857 1 97.62 162 GLU B C 1
ATOM 5357 O O . GLU B 1 162 ? -12.141 15.961 -0.798 1 97.62 162 GLU B O 1
ATOM 5362 N N . SER B 1 163 ? -12.203 15.703 -2.969 1 97.19 163 SER B N 1
ATOM 5363 C CA . SER B 1 163 ? -10.789 16.016 -3.168 1 97.19 163 SER B CA 1
ATOM 5364 C C . SER B 1 163 ? -10.523 16.484 -4.594 1 97.19 163 SER B C 1
ATOM 5366 O O . SER B 1 163 ? -10.672 15.703 -5.543 1 97.19 163 SER B O 1
ATOM 5368 N N . TYR B 1 164 ? -10.156 17.781 -4.711 1 96.69 164 TYR B N 1
ATOM 5369 C CA . TYR B 1 164 ? -9.914 18.25 -6.066 1 96.69 164 TYR B CA 1
ATOM 5370 C C . TYR B 1 164 ? -8.867 19.359 -6.078 1 96.69 164 TYR B C 1
ATOM 5372 O O . TYR B 1 164 ? -8.547 19.938 -5.035 1 96.69 164 TYR B O 1
ATOM 5380 N N . GLN B 1 165 ? -8.336 19.594 -7.262 1 96.38 165 GLN B N 1
ATOM 5381 C CA . GLN B 1 165 ? -7.309 20.609 -7.473 1 96.38 165 GLN B CA 1
ATOM 5382 C C . GLN B 1 165 ? -7.922 22 -7.602 1 96.38 165 GLN B C 1
ATOM 5384 O O . GLN B 1 165 ? -8.938 22.172 -8.281 1 96.38 165 GLN B O 1
ATOM 5389 N N . LEU B 1 166 ? -7.34 22.969 -6.898 1 96.75 166 LEU B N 1
ATOM 5390 C CA . LEU B 1 166 ? -7.812 24.344 -6.957 1 96.75 166 LEU B CA 1
ATOM 5391 C C . LEU B 1 166 ? -7 25.156 -7.961 1 96.75 166 LEU B C 1
ATOM 5393 O O . LEU B 1 166 ? -7.547 26.016 -8.656 1 96.75 166 LEU B O 1
ATOM 5397 N N . SER B 1 167 ? -5.688 24.859 -7.992 1 95.12 167 SER B N 1
ATOM 5398 C CA . SER B 1 167 ? -4.816 25.594 -8.898 1 95.12 167 SER B CA 1
ATOM 5399 C C . SER B 1 167 ? -4.93 25.062 -10.328 1 95.12 167 SER B C 1
ATOM 5401 O O . SER B 1 167 ? -5.184 23.875 -10.539 1 95.12 167 SER B O 1
ATOM 5403 N N . ALA B 1 168 ? -4.871 25.75 -11.383 1 89.06 168 ALA B N 1
ATOM 5404 C CA . ALA B 1 168 ? -5.137 25.391 -12.773 1 89.06 168 ALA B CA 1
ATOM 5405 C C . ALA B 1 168 ? -3.955 24.625 -13.375 1 89.06 168 ALA B C 1
ATOM 5407 O O . ALA B 1 168 ? -4.129 23.562 -13.977 1 89.06 168 ALA B O 1
ATOM 5408 N N . ASP B 1 169 ? -2.777 25.141 -13.578 1 83.06 169 ASP B N 1
ATOM 5409 C CA . ASP B 1 169 ? -1.633 24.594 -14.297 1 83.06 169 ASP B CA 1
ATOM 5410 C C . ASP B 1 169 ? -0.497 24.25 -13.336 1 83.06 169 ASP B C 1
ATOM 5412 O O . ASP B 1 169 ? 0.281 25.125 -12.945 1 83.06 169 ASP B O 1
ATOM 5416 N N . LEU B 1 170 ? -0.348 22.969 -13.156 1 83.69 170 LEU B N 1
ATOM 5417 C CA . LEU B 1 170 ? 0.624 22.547 -12.148 1 83.69 170 LEU B CA 1
ATOM 5418 C C . LEU B 1 170 ? 2.047 22.672 -12.688 1 83.69 170 LEU B C 1
ATOM 5420 O O . LEU B 1 170 ? 3.012 22.594 -11.922 1 83.69 170 LEU B O 1
ATOM 5424 N N . ASN B 1 171 ? 2.188 22.844 -13.906 1 81.06 171 ASN B N 1
ATOM 5425 C CA . ASN B 1 171 ? 3.506 23.078 -14.492 1 81.06 171 ASN B CA 1
ATOM 5426 C C . ASN B 1 171 ? 3.98 24.5 -14.258 1 81.06 171 ASN B C 1
ATOM 5428 O O . ASN B 1 171 ? 5.168 24.797 -14.398 1 81.06 171 ASN B O 1
ATOM 5432 N N . LYS B 1 172 ? 3.039 25.328 -13.859 1 81.5 172 LYS B N 1
ATOM 5433 C CA . LYS B 1 172 ? 3.373 26.734 -13.766 1 81.5 172 LYS B CA 1
ATOM 5434 C C . LYS B 1 172 ? 3.328 27.219 -12.312 1 81.5 172 LYS B C 1
ATOM 5436 O O . LYS B 1 172 ? 4.059 28.141 -11.938 1 81.5 172 LYS B O 1
ATOM 5441 N N . ILE B 1 173 ? 2.482 26.641 -11.602 1 90.12 173 ILE B N 1
ATOM 5442 C CA . ILE B 1 173 ? 2.287 27.141 -10.242 1 90.12 173 ILE B CA 1
ATOM 5443 C C . ILE B 1 173 ? 2.148 25.953 -9.281 1 90.12 173 ILE B C 1
ATOM 5445 O O . ILE B 1 173 ? 1.777 24.859 -9.688 1 90.12 173 ILE B O 1
ATOM 5449 N N . PRO B 1 174 ? 2.436 26.188 -8.047 1 91.31 174 PRO B N 1
ATOM 5450 C CA . PRO B 1 174 ? 2.295 25.125 -7.047 1 91.31 174 PRO B CA 1
ATOM 5451 C C . PRO B 1 174 ? 0.855 24.641 -6.902 1 91.31 174 PRO B C 1
ATOM 5453 O O . PRO B 1 174 ? -0.085 25.422 -7.07 1 91.31 174 PRO B O 1
ATOM 5456 N N . ALA B 1 175 ? 0.831 23.438 -6.543 1 95.25 175 ALA B N 1
ATOM 5457 C CA . ALA B 1 175 ? -0.483 22.812 -6.395 1 95.25 175 ALA B CA 1
ATOM 5458 C C . ALA B 1 175 ? -1.179 23.297 -5.125 1 95.25 175 ALA B C 1
ATOM 5460 O O . ALA B 1 175 ? -0.56 23.375 -4.062 1 95.25 175 ALA B O 1
ATOM 5461 N N . LYS B 1 176 ? -2.414 23.766 -5.266 1 97.06 176 LYS B N 1
ATOM 5462 C CA . LYS B 1 176 ? -3.355 24 -4.172 1 97.06 176 LYS B CA 1
ATOM 5463 C C . LYS B 1 176 ? -4.531 23.031 -4.242 1 97.06 176 LYS B C 1
ATOM 5465 O O . LYS B 1 176 ? -5.047 22.75 -5.324 1 97.06 176 LYS B O 1
ATOM 5470 N N . ARG B 1 177 ? -4.902 22.516 -3.068 1 97.5 177 ARG B N 1
ATOM 5471 C CA . ARG B 1 177 ? -5.906 21.453 -3.076 1 97.5 177 ARG B CA 1
ATOM 5472 C C . ARG B 1 177 ? -7.051 21.781 -2.123 1 97.5 177 ARG B C 1
ATOM 5474 O O . ARG B 1 177 ? -6.852 22.453 -1.114 1 97.5 177 ARG B O 1
ATOM 5481 N N . HIS B 1 178 ? -8.25 21.297 -2.518 1 98.38 178 HIS B N 1
ATOM 5482 C CA . HIS B 1 178 ? -9.43 21.266 -1.663 1 98.38 178 HIS B CA 1
ATOM 5483 C C . HIS B 1 178 ? -9.719 19.844 -1.181 1 98.38 178 HIS B C 1
ATOM 5485 O O . HIS B 1 178 ? -9.812 18.906 -1.986 1 98.38 178 HIS B O 1
ATOM 5491 N N . VAL B 1 179 ? -9.828 19.641 0.109 1 98.44 179 VAL B N 1
ATOM 5492 C CA . VAL B 1 179 ? -10.203 18.359 0.682 1 98.44 179 VAL B CA 1
ATOM 5493 C C . VAL B 1 179 ? -11.375 18.547 1.641 1 98.44 179 VAL B C 1
ATOM 5495 O O . VAL B 1 179 ? -11.32 19.391 2.543 1 98.44 179 VAL B O 1
ATOM 5498 N N . GLU B 1 180 ? -12.414 17.797 1.449 1 98.56 180 GLU B N 1
ATOM 5499 C CA . GLU B 1 180 ? -13.57 17.812 2.348 1 98.56 180 GLU B CA 1
ATOM 5500 C C . GLU B 1 180 ? -13.648 16.516 3.15 1 98.56 180 GLU B C 1
ATOM 5502 O O . GLU B 1 180 ? -13.422 15.43 2.611 1 98.56 180 GLU B O 1
ATOM 5507 N N . LEU B 1 181 ? -13.938 16.688 4.387 1 97.94 181 LEU B N 1
ATOM 5508 C CA . LEU B 1 181 ? -13.992 15.555 5.305 1 97.94 181 LEU B CA 1
ATOM 5509 C C . LEU B 1 181 ? -15.352 15.484 6 1 97.94 181 LEU B C 1
ATOM 5511 O O . LEU B 1 181 ? -15.914 16.516 6.383 1 97.94 181 LEU B O 1
ATOM 5515 N N . ARG B 1 182 ? -15.883 14.312 6.039 1 97 182 ARG B N 1
ATOM 5516 C CA . ARG B 1 182 ? -17.016 14.07 6.926 1 97 182 ARG B CA 1
ATOM 5517 C C . ARG B 1 182 ? -16.547 13.773 8.344 1 97 182 ARG B C 1
ATOM 5519 O O . ARG B 1 182 ? -15.789 12.828 8.562 1 97 182 ARG B O 1
ATOM 5526 N N . MET B 1 183 ? -17.031 14.633 9.203 1 92.31 183 MET B N 1
ATOM 5527 C CA . MET B 1 183 ? -16.625 14.523 10.602 1 92.31 183 MET B CA 1
ATOM 5528 C C . MET B 1 183 ? -17.547 13.586 11.367 1 92.31 183 MET B C 1
ATOM 5530 O O . MET B 1 183 ? -18.703 13.398 10.992 1 92.31 183 MET B O 1
ATOM 5534 N N . PRO B 1 184 ? -16.969 12.922 12.398 1 87.81 184 PRO B N 1
ATOM 5535 C CA . PRO B 1 184 ? -17.828 12.039 13.188 1 87.81 184 PRO B CA 1
ATOM 5536 C C . PRO B 1 184 ? -18.891 12.789 13.977 1 87.81 184 PRO B C 1
ATOM 5538 O O . PRO B 1 184 ? -18.828 14.016 14.094 1 87.81 184 PRO B O 1
ATOM 5541 N N . PRO B 1 185 ? -19.812 11.992 14.43 1 83.88 185 PRO B N 1
ATOM 5542 C CA . PRO B 1 185 ? -20.828 12.641 15.258 1 83.88 185 PRO B CA 1
ATOM 5543 C C . PRO B 1 185 ? -20.25 13.367 16.453 1 83.88 185 PRO B C 1
ATOM 5545 O O . PRO B 1 185 ? -19.281 12.891 17.062 1 83.88 185 PRO B O 1
ATOM 5548 N N . GLY B 1 186 ? -20.75 14.492 16.766 1 79.62 186 GLY B N 1
ATOM 5549 C CA . GLY B 1 186 ? -20.312 15.258 17.906 1 79.62 186 GLY B CA 1
ATOM 5550 C C . GLY B 1 186 ? -19.188 16.219 17.594 1 79.62 186 GLY B C 1
ATOM 5551 O O . GLY B 1 186 ? -18.781 17.016 18.438 1 79.62 186 GLY B O 1
ATOM 5552 N N . PHE B 1 187 ? -18.766 16.094 16.406 1 80.5 187 PHE B N 1
ATOM 5553 C CA . PHE B 1 187 ? -17.719 17 15.953 1 80.5 187 PHE B CA 1
ATOM 5554 C C . PHE B 1 187 ? -18.25 18.438 15.867 1 80.5 187 PHE B C 1
ATOM 5556 O O . PHE B 1 187 ? -19.266 18.688 15.219 1 80.5 187 PHE B O 1
ATOM 5563 N N . SER B 1 188 ? -17.656 19.328 16.625 1 87.25 188 SER B N 1
ATOM 5564 C CA . SER B 1 188 ? -18.016 20.734 16.609 1 87.25 188 SER B CA 1
ATOM 5565 C C . SER B 1 188 ? -16.781 21.609 16.391 1 87.25 188 SER B C 1
ATOM 5567 O O . SER B 1 188 ? -15.719 21.344 16.953 1 87.25 188 SER B O 1
ATOM 5569 N N . TYR B 1 189 ? -16.984 22.562 15.5 1 92.25 189 TYR B N 1
ATOM 5570 C CA . TYR B 1 189 ? -15.914 23.531 15.266 1 92.25 189 TYR B CA 1
ATOM 5571 C C . TYR B 1 189 ? -16.469 24.891 14.883 1 92.25 189 TYR B C 1
ATOM 5573 O O . TYR B 1 189 ? -17.672 25.031 14.609 1 92.25 189 TYR B O 1
ATOM 5581 N N . GLY B 1 190 ? -15.664 25.938 15.023 1 91 190 GLY B N 1
ATOM 5582 C CA . GLY B 1 190 ? -15.953 27.25 14.484 1 91 190 GLY B CA 1
ATOM 5583 C C . GLY B 1 190 ? -15.133 27.594 13.258 1 91 190 GLY B C 1
ATOM 5584 O O . GLY B 1 190 ? -14.133 26.922 12.961 1 91 190 GLY B O 1
ATOM 5585 N N . PRO B 1 191 ? -15.672 28.609 12.547 1 91.25 191 PRO B N 1
ATOM 5586 C CA . PRO B 1 191 ? -14.859 29.047 11.406 1 91.25 191 PRO B CA 1
ATOM 5587 C C . PRO B 1 191 ? -13.43 29.391 11.797 1 91.25 191 PRO B C 1
ATOM 5589 O O . PRO B 1 191 ? -13.211 30.109 12.781 1 91.25 191 PRO B O 1
ATOM 5592 N N . GLY B 1 192 ? -12.508 28.844 11.047 1 92.19 192 GLY B N 1
ATOM 5593 C CA . GLY B 1 192 ? -11.117 29.188 11.281 1 92.19 192 GLY B CA 1
ATOM 5594 C C . GLY B 1 192 ? -10.445 28.297 12.312 1 92.19 192 GLY B C 1
ATOM 5595 O O . GLY B 1 192 ? -9.234 28.391 12.523 1 92.19 192 GLY B O 1
ATOM 5596 N N . ASP B 1 193 ? -11.195 27.422 12.961 1 94.25 193 ASP B N 1
ATOM 5597 C CA . ASP B 1 193 ? -10.586 26.453 13.867 1 94.25 193 ASP B CA 1
ATOM 5598 C C . ASP B 1 193 ? -9.578 25.578 13.125 1 94.25 193 ASP B C 1
ATOM 5600 O O . ASP B 1 193 ? -9.555 25.562 11.898 1 94.25 193 ASP B O 1
ATOM 5604 N N . HIS B 1 194 ? -8.75 24.953 13.984 1 94.25 194 HIS B N 1
ATOM 5605 C CA . HIS B 1 194 ? -7.68 24.141 13.406 1 94.25 194 HIS B CA 1
ATOM 5606 C C . HIS B 1 194 ? -8.055 22.672 13.367 1 94.25 194 HIS B C 1
ATOM 5608 O O . HIS B 1 194 ? -8.82 22.203 14.211 1 94.25 194 HIS B O 1
ATOM 5614 N N . LEU B 1 195 ? -7.582 22.062 12.352 1 95.88 195 LEU B N 1
ATOM 5615 C CA . LEU B 1 195 ? -7.648 20.609 12.242 1 95.88 195 LEU B CA 1
ATOM 5616 C C . LEU B 1 195 ? -6.254 20 12.18 1 95.88 195 LEU B C 1
ATOM 5618 O O . LEU B 1 195 ? -5.453 20.375 11.312 1 95.88 195 LEU B O 1
ATOM 5622 N N . HIS B 1 196 ? -5.988 19.141 13.125 1 94.56 196 HIS B N 1
ATOM 5623 C CA . HIS B 1 196 ? -4.754 18.359 13.109 1 94.56 196 HIS B CA 1
ATOM 5624 C C . HIS B 1 196 ? -4.926 17.062 12.32 1 94.56 196 HIS B C 1
ATOM 5626 O O . HIS B 1 196 ? -5.828 16.281 12.602 1 94.56 196 HIS B O 1
ATOM 5632 N N . ILE B 1 197 ? -4.082 16.875 11.344 1 96.88 197 ILE B N 1
ATOM 5633 C CA . ILE B 1 197 ? -4.148 15.688 10.492 1 96.88 197 ILE B CA 1
ATOM 5634 C C . ILE B 1 197 ? -2.957 14.773 10.781 1 96.88 197 ILE B C 1
ATOM 5636 O O . ILE B 1 197 ? -1.811 15.234 10.797 1 96.88 197 ILE B O 1
ATOM 5640 N N . LEU B 1 198 ? -3.27 13.57 11.086 1 95.94 198 LEU B N 1
ATOM 5641 C CA . LEU B 1 198 ? -2.211 12.57 11.156 1 95.94 198 LEU B CA 1
ATOM 5642 C C . LEU B 1 198 ? -1.899 12.008 9.773 1 95.94 198 LEU B C 1
ATOM 5644 O O . LEU B 1 198 ? -2.699 11.266 9.203 1 95.94 198 LEU B O 1
ATOM 5648 N N . PRO B 1 199 ? -0.717 12.32 9.211 1 96.5 199 PRO B N 1
ATOM 5649 C CA . PRO B 1 199 ? -0.433 11.938 7.828 1 96.5 199 PRO B CA 1
ATOM 5650 C C . PRO B 1 199 ? 0.14 10.531 7.711 1 96.5 199 PRO B C 1
ATOM 5652 O O . PRO B 1 199 ? 0.212 9.805 8.711 1 96.5 199 PRO B O 1
ATOM 5655 N N . GLN B 1 200 ? 0.409 10.102 6.551 1 96.25 200 GLN B N 1
ATOM 5656 C CA . GLN B 1 200 ? 1.143 8.883 6.215 1 96.25 200 GLN B CA 1
ATOM 5657 C C . GLN B 1 200 ? 2.15 9.141 5.098 1 96.25 200 GLN B C 1
ATOM 5659 O O . GLN B 1 200 ? 2.023 10.109 4.352 1 96.25 200 GLN B O 1
ATOM 5664 N N . ASN B 1 201 ? 3.16 8.32 5.027 1 97.12 201 ASN B N 1
ATOM 5665 C CA . ASN B 1 201 ? 4.168 8.469 3.984 1 97.12 201 ASN B CA 1
ATOM 5666 C C . ASN B 1 201 ? 3.643 8.008 2.629 1 97.12 201 ASN B C 1
ATOM 5668 O O . ASN B 1 201 ? 2.781 7.129 2.557 1 97.12 201 ASN B O 1
ATOM 5672 N N . ASP B 1 202 ? 4.188 8.609 1.625 1 95.62 202 ASP B N 1
ATOM 5673 C CA . ASP B 1 202 ? 3.928 8.188 0.252 1 95.62 202 ASP B CA 1
ATOM 5674 C C . ASP B 1 202 ? 4.305 6.719 0.049 1 95.62 202 ASP B C 1
ATOM 5676 O O . ASP B 1 202 ? 5.43 6.312 0.353 1 95.62 202 ASP B O 1
ATOM 5680 N N . PRO B 1 203 ? 3.35 5.922 -0.504 1 93.75 203 PRO B N 1
ATOM 5681 C CA . PRO B 1 203 ? 3.631 4.5 -0.703 1 93.75 203 PRO B CA 1
ATOM 5682 C C . PRO B 1 203 ? 4.863 4.258 -1.57 1 93.75 203 PRO B C 1
ATOM 5684 O O . PRO B 1 203 ? 5.57 3.266 -1.381 1 93.75 203 PRO B O 1
ATOM 5687 N N . THR B 1 204 ? 5.133 5.125 -2.531 1 93.12 204 THR B N 1
ATOM 5688 C CA . THR B 1 204 ? 6.293 4.949 -3.4 1 93.12 204 THR B CA 1
ATOM 5689 C C . THR B 1 204 ? 7.59 5.117 -2.611 1 93.12 204 THR B C 1
ATOM 5691 O O . THR B 1 204 ? 8.578 4.434 -2.881 1 93.12 204 THR B O 1
ATOM 5694 N N . VAL B 1 205 ? 7.547 6.035 -1.684 1 95.5 205 VAL B N 1
ATOM 5695 C CA . VAL B 1 205 ? 8.711 6.246 -0.825 1 95.5 205 VAL B CA 1
ATOM 5696 C C . VAL B 1 205 ? 8.883 5.055 0.109 1 95.5 205 VAL B C 1
ATOM 5698 O O . VAL B 1 205 ? 10.008 4.594 0.334 1 95.5 205 VAL B O 1
ATOM 5701 N N . VAL B 1 206 ? 7.828 4.57 0.645 1 96.62 206 VAL B N 1
ATOM 5702 C CA . VAL B 1 206 ? 7.855 3.395 1.509 1 96.62 206 VAL B CA 1
ATOM 5703 C C . VAL B 1 206 ? 8.453 2.211 0.75 1 96.62 206 VAL B C 1
ATOM 5705 O O . VAL B 1 206 ? 9.297 1.483 1.284 1 96.62 206 VAL B O 1
ATOM 5708 N N . GLN B 1 207 ? 8.031 2.021 -0.471 1 94.19 207 GLN B N 1
ATOM 5709 C CA . GLN B 1 207 ? 8.516 0.922 -1.297 1 94.19 207 GLN B CA 1
ATOM 5710 C C . GLN B 1 207 ? 10.031 1 -1.476 1 94.19 207 GLN B C 1
ATOM 5712 O O . GLN B 1 207 ? 10.719 -0.024 -1.457 1 94.19 207 GLN B O 1
ATOM 5717 N N . LYS B 1 208 ? 10.531 2.18 -1.684 1 93.88 208 LYS B N 1
ATOM 5718 C CA . LYS B 1 208 ? 11.969 2.365 -1.819 1 93.88 208 LYS B CA 1
ATOM 5719 C C . LYS B 1 208 ? 12.711 1.853 -0.587 1 93.88 208 LYS B C 1
ATOM 5721 O O . LYS B 1 208 ? 13.75 1.203 -0.707 1 93.88 208 LYS B O 1
ATOM 5726 N N . VAL B 1 209 ? 12.148 2.188 0.554 1 96.19 209 VAL B N 1
ATOM 5727 C CA . VAL B 1 209 ? 12.766 1.746 1.801 1 96.19 209 VAL B CA 1
ATOM 5728 C C . VAL B 1 209 ? 12.719 0.222 1.89 1 96.19 209 VAL B C 1
ATOM 5730 O O . VAL B 1 209 ? 13.711 -0.418 2.227 1 96.19 209 VAL B O 1
ATOM 5733 N N . LEU B 1 210 ? 11.586 -0.369 1.548 1 95.88 210 LEU B N 1
ATOM 5734 C CA . LEU B 1 210 ? 11.414 -1.816 1.607 1 95.88 210 LEU B CA 1
ATOM 5735 C C . LEU B 1 210 ? 12.398 -2.52 0.681 1 95.88 210 LEU B C 1
ATOM 5737 O O . LEU B 1 210 ? 13.031 -3.504 1.072 1 95.88 210 LEU B O 1
ATOM 5741 N N . TRP B 1 211 ? 12.539 -1.948 -0.495 1 91.62 211 TRP B N 1
ATOM 5742 C CA . TRP B 1 211 ? 13.453 -2.516 -1.481 1 91.62 211 TRP B CA 1
ATOM 5743 C C . TRP B 1 211 ? 14.891 -2.467 -0.983 1 91.62 211 TRP B C 1
ATOM 5745 O O . TRP B 1 211 ? 15.641 -3.434 -1.135 1 91.62 211 TRP B O 1
ATOM 5755 N N . TYR B 1 212 ? 15.25 -1.407 -0.393 1 92.62 212 TYR B N 1
ATOM 5756 C CA . TYR B 1 212 ? 16.625 -1.211 0.069 1 92.62 212 TYR B CA 1
ATOM 5757 C C . TYR B 1 212 ? 17 -2.246 1.123 1 92.62 212 TYR B C 1
ATOM 5759 O O . TYR B 1 212 ? 18.109 -2.771 1.117 1 92.62 212 TYR B O 1
ATOM 5767 N N . PHE B 1 213 ? 16.094 -2.588 1.937 1 93.88 213 PHE B N 1
ATOM 5768 C CA . PHE B 1 213 ? 16.406 -3.463 3.061 1 93.88 213 PHE B CA 1
ATOM 5769 C C . PHE B 1 213 ? 15.93 -4.883 2.791 1 93.88 213 PHE B C 1
ATOM 5771 O O . PHE B 1 213 ? 15.891 -5.715 3.701 1 93.88 213 PHE B O 1
ATOM 5778 N N . ASP B 1 214 ? 15.414 -5.172 1.586 1 92.88 214 ASP B N 1
ATOM 5779 C CA . ASP B 1 214 ? 14.945 -6.488 1.166 1 92.88 214 ASP B CA 1
ATOM 5780 C C . ASP B 1 214 ? 13.797 -6.969 2.053 1 92.88 214 ASP B C 1
ATOM 5782 O O . ASP B 1 214 ? 13.82 -8.094 2.551 1 92.88 214 ASP B O 1
ATOM 5786 N N . LEU B 1 215 ? 12.859 -6.055 2.205 1 95.12 215 LEU B N 1
ATOM 5787 C CA . LEU B 1 215 ? 11.695 -6.359 3.027 1 95.12 215 LEU B CA 1
ATOM 5788 C C . LEU B 1 215 ? 10.43 -6.418 2.176 1 95.12 215 LEU B C 1
ATOM 5790 O O . LEU B 1 215 ? 10.266 -5.617 1.254 1 95.12 215 LEU B O 1
ATOM 5794 N N . ALA B 1 216 ? 9.594 -7.375 2.506 1 94.38 216 ALA B N 1
ATOM 5795 C CA . ALA B 1 216 ? 8.219 -7.324 2.025 1 94.38 216 ALA B CA 1
ATOM 5796 C C . ALA B 1 216 ? 7.371 -6.395 2.889 1 94.38 216 ALA B C 1
ATOM 5798 O O . ALA B 1 216 ? 7.723 -6.109 4.035 1 94.38 216 ALA B O 1
ATOM 5799 N N . GLY B 1 217 ? 6.293 -5.895 2.281 1 94.56 217 GLY B N 1
ATOM 5800 C CA . GLY B 1 217 ? 5.43 -4.992 3.023 1 94.56 217 GLY B CA 1
ATOM 5801 C C . GLY B 1 217 ? 4.898 -5.598 4.312 1 94.56 217 GLY B C 1
ATOM 5802 O O . GLY B 1 217 ? 4.707 -4.891 5.301 1 94.56 217 GLY B O 1
ATOM 5803 N N . ASP B 1 218 ? 4.645 -6.906 4.293 1 94.06 218 ASP B N 1
ATOM 5804 C CA . ASP B 1 218 ? 4.062 -7.555 5.465 1 94.06 218 ASP B CA 1
ATOM 5805 C C . ASP B 1 218 ? 5.129 -8.297 6.273 1 94.06 218 ASP B C 1
ATOM 5807 O O . ASP B 1 218 ? 4.809 -9.125 7.125 1 94.06 218 ASP B O 1
ATOM 5811 N N . SER B 1 219 ? 6.418 -8.039 5.984 1 94.12 219 SER B N 1
ATOM 5812 C CA . SER B 1 219 ? 7.461 -8.5 6.895 1 94.12 219 SER B CA 1
ATOM 5813 C C . SER B 1 219 ? 7.238 -7.965 8.305 1 94.12 219 SER B C 1
ATOM 5815 O O . SER B 1 219 ? 6.715 -6.863 8.484 1 94.12 219 SER B O 1
ATOM 5817 N N . ARG B 1 220 ? 7.625 -8.75 9.281 1 92.69 220 ARG B N 1
ATOM 5818 C CA . ARG B 1 220 ? 7.43 -8.344 10.672 1 92.69 220 ARG B CA 1
ATOM 5819 C C . ARG B 1 220 ? 8.703 -7.727 11.242 1 92.69 220 ARG B C 1
ATOM 5821 O O . ARG B 1 220 ? 9.805 -8.219 10.984 1 92.69 220 ARG B O 1
ATOM 5828 N N . ILE B 1 221 ? 8.523 -6.648 11.914 1 91.88 221 ILE B N 1
ATOM 5829 C CA . ILE B 1 221 ? 9.625 -5.945 12.562 1 91.88 221 ILE B CA 1
ATOM 5830 C C . ILE B 1 221 ? 9.289 -5.703 14.031 1 91.88 221 ILE B C 1
ATOM 5832 O O . ILE B 1 221 ? 8.227 -5.164 14.352 1 91.88 221 ILE B O 1
ATOM 5836 N N . ALA B 1 222 ? 10.07 -6.195 14.875 1 88.69 222 ALA B N 1
ATOM 5837 C CA . ALA B 1 222 ? 10 -5.895 16.297 1 88.69 222 ALA B CA 1
ATOM 5838 C C . ALA B 1 222 ? 11.195 -5.059 16.75 1 88.69 222 ALA B C 1
ATOM 5840 O O . ALA B 1 222 ? 12.336 -5.32 16.344 1 88.69 222 ALA B O 1
ATOM 5841 N N . MET B 1 223 ? 10.898 -4.035 17.422 1 83.25 223 MET B N 1
ATOM 5842 C CA . MET B 1 223 ? 11.961 -3.15 17.875 1 83.25 223 MET B CA 1
ATOM 5843 C C . MET B 1 223 ? 12.086 -3.178 19.391 1 83.25 223 MET B C 1
ATOM 5845 O O . MET B 1 223 ? 11.086 -3.238 20.109 1 83.25 223 MET B O 1
ATOM 5849 N N . HIS B 1 224 ? 13.352 -3.307 19.797 1 74.56 224 HIS B N 1
ATOM 5850 C CA . HIS B 1 224 ? 13.672 -3.205 21.219 1 74.56 224 HIS B CA 1
ATOM 5851 C C . HIS B 1 224 ? 14.375 -1.89 21.531 1 74.56 224 HIS B C 1
ATOM 5853 O O . HIS B 1 224 ? 15.352 -1.528 20.859 1 74.56 224 HIS B O 1
ATOM 5859 N N . SER B 1 225 ? 14 -1.117 22.547 1 60.5 225 SER B N 1
ATOM 5860 C CA . SER B 1 225 ? 14.547 0.13 23.078 1 60.5 225 SER B CA 1
ATOM 5861 C C . SER B 1 225 ? 14.188 1.311 22.188 1 60.5 225 SER B C 1
ATOM 5863 O O . SER B 1 225 ? 14.805 2.373 22.266 1 60.5 225 SER B O 1
ATOM 5865 N N . VAL B 1 226 ? 13.047 1.23 21.562 1 54.41 226 VAL B N 1
ATOM 5866 C CA . VAL B 1 226 ? 12.742 2.252 20.562 1 54.41 226 VAL B CA 1
ATOM 5867 C C . VAL B 1 226 ? 12.203 3.506 21.25 1 54.41 226 VAL B C 1
ATOM 5869 O O . VAL B 1 226 ? 11 3.627 21.484 1 54.41 226 VAL B O 1
ATOM 5872 N N . ASN B 1 227 ? 12.859 4.121 22.188 1 55.06 227 ASN B N 1
ATOM 5873 C CA . ASN B 1 227 ? 12.328 5.293 22.875 1 55.06 227 ASN B CA 1
ATOM 5874 C C . ASN B 1 227 ? 12.031 6.43 21.906 1 55.06 227 ASN B C 1
ATOM 5876 O O . ASN B 1 227 ? 11.133 7.242 22.141 1 55.06 227 ASN B O 1
ATOM 5880 N N . SER B 1 228 ? 12.609 6.242 20.641 1 59.34 228 SER B N 1
ATOM 5881 C CA . SER B 1 228 ? 12.578 7.473 19.859 1 59.34 228 SER B CA 1
ATOM 5882 C 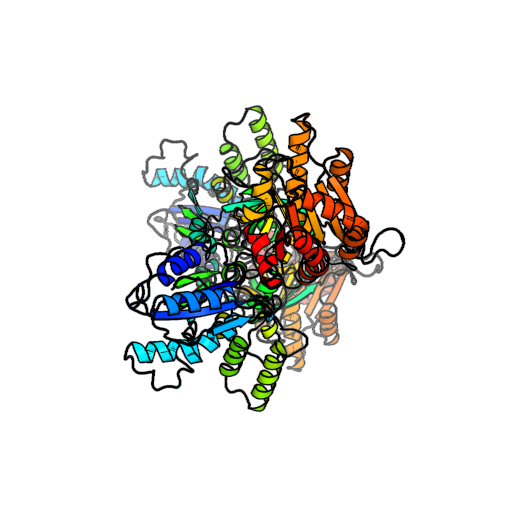C . SER B 1 228 ? 11.492 7.418 18.797 1 59.34 228 SER B C 1
ATOM 5884 O O . SER B 1 228 ? 11.164 8.438 18.172 1 59.34 228 SER B O 1
ATOM 5886 N N . LEU B 1 229 ? 10.711 6.32 18.656 1 65.94 229 LEU B N 1
ATOM 5887 C CA . LEU B 1 229 ? 9.781 6.301 17.531 1 65.94 229 LEU B CA 1
ATOM 5888 C C . LEU B 1 229 ? 8.344 6.102 18.031 1 65.94 229 LEU B C 1
ATOM 5890 O O . LEU B 1 229 ? 7.438 5.891 17.219 1 65.94 229 LEU B O 1
ATOM 5894 N N . ASP B 1 230 ? 8.031 6.305 19.297 1 69.06 230 ASP B N 1
ATOM 5895 C CA . ASP B 1 230 ? 6.699 6.168 19.891 1 69.06 230 ASP B CA 1
ATOM 5896 C C . ASP B 1 230 ? 6.164 4.75 19.703 1 69.06 230 ASP B C 1
ATOM 5898 O O . ASP B 1 230 ? 4.949 4.539 19.656 1 69.06 230 ASP B O 1
ATOM 5902 N N . VAL B 1 231 ? 7.09 3.869 19.359 1 74.12 231 VAL B N 1
ATOM 5903 C CA . VAL B 1 231 ? 6.723 2.461 19.266 1 74.12 231 VAL B CA 1
ATOM 5904 C C . VAL B 1 231 ? 7.02 1.752 20.578 1 74.12 231 VAL B C 1
ATOM 5906 O O . VAL B 1 231 ? 8.094 1.939 21.156 1 74.12 231 VAL B O 1
ATOM 5909 N N . SER B 1 232 ? 6.012 1.062 21.094 1 73.94 232 SER B N 1
ATOM 5910 C CA . SER B 1 232 ? 6.211 0.349 22.359 1 73.94 232 SER B CA 1
ATOM 5911 C C . SER B 1 232 ? 7.25 -0.756 22.219 1 73.94 232 SER B C 1
ATOM 5913 O O . SER B 1 232 ? 7.387 -1.351 21.141 1 73.94 232 SER B O 1
ATOM 5915 N N . ASP B 1 233 ? 7.855 -0.994 23.281 1 75.38 233 ASP B N 1
ATOM 5916 C CA . ASP B 1 233 ? 8.859 -2.053 23.297 1 75.38 233 ASP B CA 1
ATOM 5917 C C . ASP B 1 233 ? 8.242 -3.396 22.922 1 75.38 233 ASP B C 1
ATOM 5919 O O . ASP B 1 233 ? 7.168 -3.754 23.406 1 75.38 233 ASP B O 1
ATOM 5923 N N . ASN B 1 234 ? 8.797 -4.086 21.953 1 75.5 234 ASN B N 1
ATOM 5924 C CA . ASN B 1 234 ? 8.469 -5.43 21.484 1 75.5 234 ASN B CA 1
ATOM 5925 C C . ASN B 1 234 ? 7.191 -5.438 20.656 1 75.5 234 ASN B C 1
ATOM 5927 O O . ASN B 1 234 ? 6.602 -6.496 20.438 1 75.5 234 ASN B O 1
ATOM 5931 N N . MET B 1 235 ? 6.797 -4.277 20.438 1 82.75 235 MET B N 1
ATOM 5932 C CA . MET B 1 235 ? 5.656 -4.227 19.531 1 82.75 235 MET B CA 1
ATOM 5933 C C . MET B 1 235 ? 6.055 -4.691 18.125 1 82.75 235 MET B C 1
ATOM 5935 O O . MET B 1 235 ? 7.062 -4.246 17.578 1 82.75 235 MET B O 1
ATOM 5939 N N . GLU B 1 236 ? 5.297 -5.551 17.625 1 87.81 236 GLU B N 1
ATOM 5940 C CA . GLU B 1 236 ? 5.566 -6.059 16.281 1 87.81 236 GLU B CA 1
ATOM 5941 C C . GLU B 1 236 ? 4.688 -5.367 15.242 1 87.81 236 GLU B C 1
ATOM 5943 O O . GLU B 1 236 ? 3.465 -5.309 15.398 1 87.81 236 GLU B O 1
ATOM 5948 N N . LEU B 1 237 ? 5.328 -4.832 14.273 1 92.69 237 LEU B N 1
ATOM 5949 C CA . LEU B 1 237 ? 4.648 -4.148 13.18 1 92.69 237 LEU B CA 1
ATOM 5950 C C . LEU B 1 237 ? 5.039 -4.758 11.836 1 92.69 237 LEU B C 1
ATOM 5952 O O . LEU B 1 237 ? 6.102 -5.367 11.711 1 92.69 237 LEU B O 1
ATOM 5956 N N . THR B 1 238 ? 4.105 -4.68 10.891 1 94.62 238 THR B N 1
ATOM 5957 C CA . THR B 1 238 ? 4.57 -4.941 9.539 1 94.62 238 THR B CA 1
ATOM 5958 C C . THR B 1 238 ? 5.508 -3.836 9.062 1 94.62 238 THR B C 1
ATOM 5960 O O . THR B 1 238 ? 5.418 -2.697 9.523 1 94.62 238 THR B O 1
ATOM 5963 N N . ALA B 1 239 ? 6.414 -4.16 8.156 1 96.19 239 ALA B N 1
ATOM 5964 C CA . ALA B 1 239 ? 7.328 -3.17 7.598 1 96.19 239 ALA B CA 1
ATOM 5965 C C . ALA B 1 239 ? 6.566 -2.021 6.945 1 96.19 239 ALA B C 1
ATOM 5967 O O . ALA B 1 239 ? 6.91 -0.853 7.129 1 96.19 239 ALA B O 1
ATOM 5968 N N . ALA B 1 240 ? 5.48 -2.352 6.219 1 95.94 240 ALA B N 1
ATOM 5969 C CA . ALA B 1 240 ? 4.676 -1.323 5.566 1 95.94 240 ALA B CA 1
ATOM 5970 C C . ALA B 1 240 ? 4.035 -0.395 6.59 1 95.94 240 ALA B C 1
ATOM 5972 O O . ALA B 1 240 ? 3.938 0.814 6.371 1 95.94 240 ALA B O 1
ATOM 5973 N N . GLU B 1 241 ? 3.596 -0.938 7.672 1 94.81 241 GLU B N 1
ATOM 5974 C CA . GLU B 1 241 ? 2.998 -0.144 8.742 1 94.81 241 GLU B CA 1
ATOM 5975 C C . GLU B 1 241 ? 4.031 0.773 9.391 1 94.81 241 GLU B C 1
ATOM 5977 O O . GLU B 1 241 ? 3.766 1.956 9.609 1 94.81 241 GLU B O 1
ATOM 5982 N N . LEU B 1 242 ? 5.164 0.242 9.688 1 94.44 242 LEU B N 1
ATOM 5983 C CA . LEU B 1 242 ? 6.219 1.012 10.336 1 94.44 242 LEU B CA 1
ATOM 5984 C C . LEU B 1 242 ? 6.637 2.199 9.477 1 94.44 242 LEU B C 1
ATOM 5986 O O . LEU B 1 242 ? 6.57 3.348 9.914 1 94.44 242 LEU B O 1
ATOM 5990 N N . PHE B 1 243 ? 6.988 1.962 8.25 1 96.69 243 PHE B N 1
ATOM 5991 C CA . PHE B 1 243 ? 7.551 2.992 7.383 1 96.69 243 PHE B CA 1
ATOM 5992 C C . PHE B 1 243 ? 6.445 3.844 6.77 1 96.69 243 PHE B C 1
ATOM 5994 O O . PHE B 1 243 ? 6.691 4.973 6.336 1 96.69 243 PHE B O 1
ATOM 6001 N N . GLY B 1 244 ? 5.234 3.367 6.773 1 96.69 244 GLY B N 1
ATOM 6002 C CA . GLY B 1 244 ? 4.125 4.105 6.195 1 96.69 244 GLY B CA 1
ATOM 6003 C C . GLY B 1 244 ? 3.461 5.055 7.176 1 96.69 244 GLY B C 1
ATOM 6004 O O . GLY B 1 244 ? 2.938 6.098 6.781 1 96.69 244 GLY B O 1
ATOM 6005 N N . HIS B 1 245 ? 3.559 4.676 8.469 1 95.25 245 HIS B N 1
ATOM 6006 C CA . HIS B 1 245 ? 2.631 5.375 9.352 1 95.25 245 HIS B CA 1
ATOM 6007 C C . HIS B 1 245 ? 3.336 5.875 10.609 1 95.25 245 HIS B C 1
ATOM 6009 O O . HIS B 1 245 ? 2.801 6.719 11.336 1 95.25 245 HIS B O 1
ATOM 6015 N N . TRP B 1 246 ? 4.508 5.41 10.922 1 92.62 246 TRP B N 1
ATOM 6016 C CA . TRP B 1 246 ? 5.043 5.664 12.258 1 92.62 246 TRP B CA 1
ATOM 6017 C C . TRP B 1 246 ? 6.211 6.645 12.195 1 92.62 246 TRP B C 1
ATOM 6019 O O . TRP B 1 246 ? 6.512 7.324 13.18 1 92.62 246 TRP B O 1
ATOM 6029 N N . VAL B 1 247 ? 6.891 6.73 11.031 1 92.81 247 VAL B N 1
ATOM 6030 C CA . VAL B 1 247 ? 8.141 7.484 11 1 92.81 247 VAL B CA 1
ATOM 6031 C C . VAL B 1 247 ? 8.102 8.484 9.844 1 92.81 247 VAL B C 1
ATOM 6033 O O . VAL B 1 247 ? 7.387 8.289 8.859 1 92.81 247 VAL B O 1
ATOM 6036 N N . GLU B 1 248 ? 8.922 9.57 9.961 1 92.94 248 GLU B N 1
ATOM 6037 C CA . GLU B 1 248 ? 9.102 10.539 8.891 1 92.94 248 GLU B CA 1
ATOM 6038 C C . GLU B 1 248 ? 10.172 10.086 7.91 1 92.94 248 GLU B C 1
ATOM 6040 O O . GLU B 1 248 ? 11.305 9.797 8.305 1 92.94 248 GLU B O 1
ATOM 6045 N N . LEU B 1 249 ? 9.836 10.016 6.652 1 95.56 249 LEU B N 1
ATOM 6046 C CA . LEU B 1 249 ? 10.812 9.547 5.672 1 95.56 249 LEU B CA 1
ATOM 6047 C C . LEU B 1 249 ? 11.312 10.703 4.801 1 95.56 249 LEU B C 1
ATOM 6049 O O . LEU B 1 249 ? 12.359 10.602 4.172 1 95.56 249 LEU B O 1
ATOM 6053 N N . LYS B 1 250 ? 10.586 11.797 4.809 1 92.88 250 LYS B N 1
ATOM 6054 C CA . LYS B 1 250 ? 10.93 12.875 3.887 1 92.88 250 LYS B CA 1
ATOM 6055 C C . LYS B 1 250 ? 11.477 14.086 4.637 1 92.88 250 LYS B C 1
ATOM 6057 O O . LYS B 1 250 ? 11.734 15.133 4.031 1 92.88 250 LYS B O 1
ATOM 6062 N N . ARG B 1 251 ? 11.68 13.938 5.887 1 86.5 251 ARG B N 1
ATOM 6063 C CA . ARG B 1 251 ? 12.289 15.031 6.645 1 86.5 251 ARG B CA 1
ATOM 6064 C C . ARG B 1 251 ? 13.75 15.219 6.254 1 86.5 251 ARG B C 1
ATOM 6066 O O . ARG B 1 251 ? 14.461 14.25 5.992 1 86.5 251 ARG B O 1
ATOM 6073 N N . PRO B 1 252 ? 14.148 16.453 6.309 1 83 252 PRO B N 1
ATOM 6074 C CA . PRO B 1 252 ? 15.57 16.672 6.047 1 83 252 PRO B CA 1
ATOM 6075 C C . PRO B 1 252 ? 16.469 16 7.082 1 83 252 PRO B C 1
ATOM 6077 O O . PRO B 1 252 ? 16.141 15.977 8.273 1 83 252 PRO B O 1
ATOM 6080 N N . ILE B 1 253 ? 17.578 15.523 6.578 1 81.94 253 ILE B N 1
ATOM 6081 C CA . ILE B 1 253 ? 18.531 14.898 7.484 1 81.94 253 ILE B CA 1
ATOM 6082 C C . ILE B 1 253 ? 19.188 15.961 8.367 1 81.94 253 ILE B C 1
ATOM 6084 O O . ILE B 1 253 ? 19.562 17.031 7.883 1 81.94 253 ILE B O 1
ATOM 6088 N N . THR B 1 254 ? 19.219 15.633 9.609 1 75 254 THR B N 1
ATOM 6089 C CA . THR B 1 254 ? 19.844 16.562 10.547 1 75 254 THR B CA 1
ATOM 6090 C C . THR B 1 254 ? 21.344 16.328 10.617 1 75 254 THR B C 1
ATOM 6092 O O . THR B 1 254 ? 21.844 15.273 10.195 1 75 254 THR B O 1
ATOM 6095 N N . LYS B 1 255 ? 22.031 17.297 11.102 1 72.38 255 LYS B N 1
ATOM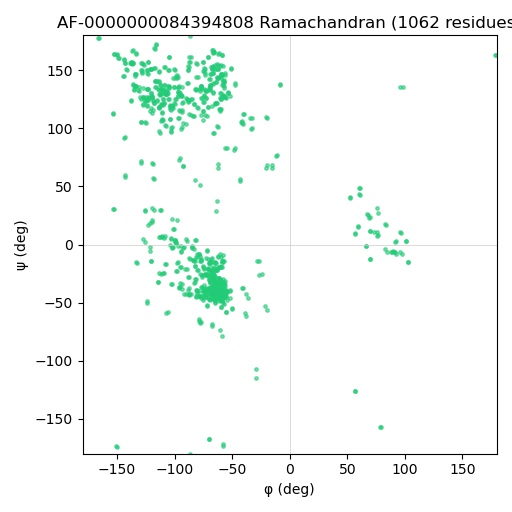 6096 C CA . LYS B 1 255 ? 23.469 17.172 11.297 1 72.38 255 LYS B CA 1
ATOM 6097 C C . LYS B 1 255 ? 23.797 16 12.234 1 72.38 255 LYS B C 1
ATOM 6099 O O . LYS B 1 255 ? 24.75 15.25 11.984 1 72.38 255 LYS B O 1
ATOM 6104 N N . GLN B 1 256 ? 23.047 15.859 13.203 1 71.31 256 GLN B N 1
ATOM 6105 C CA . GLN B 1 256 ? 23.25 14.773 14.156 1 71.31 256 GLN B CA 1
ATOM 6106 C C . GLN B 1 256 ? 23.047 13.414 13.5 1 71.31 256 GLN B C 1
ATOM 6108 O O . GLN B 1 256 ? 23.812 12.484 13.734 1 71.31 256 GLN B O 1
ATOM 6113 N N . ALA B 1 257 ? 22 13.281 12.773 1 76.5 257 ALA B N 1
ATOM 6114 C CA . ALA B 1 257 ? 21.719 12.039 12.055 1 76.5 257 ALA B CA 1
ATOM 6115 C C . ALA B 1 257 ? 22.859 11.695 11.102 1 76.5 257 ALA B C 1
ATOM 6117 O O . ALA B 1 257 ? 23.281 10.539 11.016 1 76.5 257 ALA B O 1
ATOM 6118 N N . ALA B 1 258 ? 23.359 12.688 10.414 1 78.62 258 ALA B N 1
ATOM 6119 C CA . ALA B 1 258 ? 24.484 12.492 9.5 1 78.62 258 ALA B CA 1
ATOM 6120 C C . ALA B 1 258 ? 25.719 11.992 10.25 1 78.62 258 ALA B C 1
ATOM 6122 O O . ALA B 1 258 ? 26.406 11.07 9.789 1 78.62 258 ALA B O 1
ATOM 6123 N N . GLN B 1 259 ? 25.922 12.617 11.336 1 74.5 259 GLN B N 1
ATOM 6124 C CA . GLN B 1 259 ? 27.078 12.227 12.148 1 74.5 259 GLN B CA 1
ATOM 6125 C C . GLN B 1 259 ? 26.938 10.797 12.648 1 74.5 259 GLN B C 1
ATOM 6127 O O . GLN B 1 259 ? 27.906 10.031 12.625 1 74.5 259 GLN B O 1
ATOM 6132 N N . THR B 1 260 ? 25.781 10.492 13.086 1 73.25 260 THR B N 1
ATOM 6133 C CA . THR B 1 260 ? 25.5 9.133 13.539 1 73.25 260 THR B CA 1
ATOM 6134 C C . THR B 1 260 ? 25.766 8.125 12.414 1 73.25 260 THR B C 1
ATOM 6136 O O . THR B 1 260 ? 26.359 7.07 12.648 1 73.25 260 THR B O 1
ATOM 6139 N N . LEU B 1 261 ? 25.391 8.43 11.227 1 78.62 261 LEU B N 1
ATOM 6140 C CA . LEU B 1 261 ? 25.562 7.559 10.078 1 78.62 261 LEU B CA 1
ATOM 6141 C C . LEU B 1 261 ? 27.047 7.402 9.742 1 78.62 261 LEU B C 1
ATOM 6143 O O . LEU B 1 261 ? 27.516 6.293 9.453 1 78.62 261 LEU B O 1
ATOM 6147 N N . ILE B 1 262 ? 27.703 8.461 9.797 1 77 262 ILE B N 1
ATOM 6148 C CA . ILE B 1 262 ? 29.125 8.453 9.484 1 77 262 ILE B CA 1
ATOM 6149 C C . ILE B 1 262 ? 29.859 7.559 10.477 1 77 262 ILE B C 1
ATOM 6151 O O . ILE B 1 262 ? 30.75 6.781 10.094 1 77 262 ILE B O 1
ATOM 6155 N N . GLU B 1 263 ? 29.422 7.625 11.656 1 72.81 263 GLU B N 1
ATOM 6156 C CA . GLU B 1 263 ? 30.062 6.855 12.719 1 72.81 263 GLU B CA 1
ATOM 6157 C C . GLU B 1 263 ? 29.75 5.371 12.594 1 72.81 263 GLU B C 1
ATOM 6159 O O . GLU B 1 263 ? 30.516 4.523 13.055 1 72.81 263 GLU B O 1
ATOM 6164 N N . SER B 1 2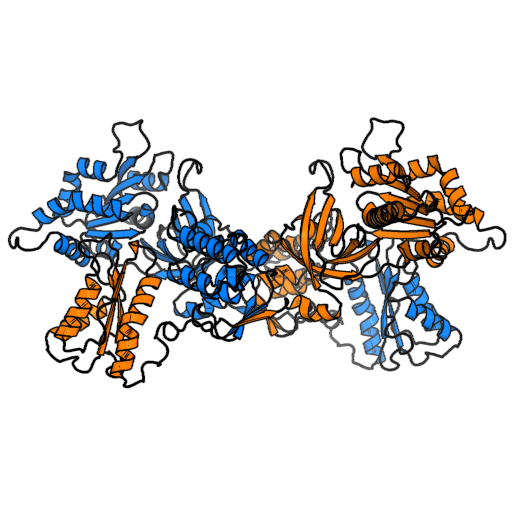64 ? 28.609 5.09 11.984 1 69.81 264 SER B N 1
ATOM 6165 C CA . SER B 1 264 ? 28.172 3.699 11.852 1 69.81 264 SER B CA 1
ATOM 6166 C C . SER B 1 264 ? 28.812 3.033 10.641 1 69.81 264 SER B C 1
ATOM 6168 O O . SER B 1 264 ? 28.703 1.816 10.469 1 69.81 264 SER B O 1
ATOM 6170 N N . LEU B 1 265 ? 29.375 3.832 9.812 1 70.44 265 LEU B N 1
ATOM 6171 C CA . LEU B 1 265 ? 29.969 3.283 8.594 1 70.44 265 LEU B CA 1
ATOM 6172 C C . LEU B 1 265 ? 31.094 2.32 8.922 1 70.44 265 LEU B C 1
ATOM 6174 O O . LEU B 1 265 ? 31.969 2.643 9.734 1 70.44 265 LEU B O 1
ATOM 6178 N N . ILE B 1 266 ? 30.75 1.03 8.828 1 58.62 266 ILE B N 1
ATOM 6179 C CA . ILE B 1 266 ? 31.75 -0.006 9.07 1 58.62 266 ILE B CA 1
ATOM 6180 C C . ILE B 1 266 ? 32.938 0.179 8.117 1 58.62 266 ILE B C 1
ATOM 6182 O O . ILE B 1 266 ? 32.75 0.698 7.008 1 58.62 266 ILE B O 1
ATOM 6186 N N . GLU B 1 267 ? 34.125 -0.073 8.68 1 56.44 267 GLU B N 1
ATOM 6187 C CA . GLU B 1 267 ? 35.5 0.039 8.18 1 56.44 267 GLU B CA 1
ATOM 6188 C C . GLU B 1 267 ? 35.625 -0.496 6.758 1 56.44 267 GLU B C 1
ATOM 6190 O O . GLU B 1 267 ? 35.594 -1.71 6.543 1 56.44 267 GLU B O 1
ATOM 6195 N N . SER B 1 268 ? 34.844 -0.019 5.789 1 58.41 268 SER B N 1
ATOM 6196 C CA . SER B 1 268 ? 35.375 -0.36 4.477 1 58.41 268 SER B CA 1
ATOM 6197 C C . SER B 1 268 ? 36.781 0.178 4.309 1 58.41 268 SER B C 1
ATOM 6199 O O . SER B 1 268 ? 37.375 0.722 5.246 1 58.41 268 SER B O 1
ATOM 6201 N N . ASP B 1 269 ? 37.219 0.03 3.178 1 66.44 269 ASP B N 1
ATOM 6202 C CA . ASP B 1 269 ? 38.5 0.647 2.801 1 66.44 269 ASP B CA 1
ATOM 6203 C C . ASP B 1 269 ? 38.469 2.16 3.008 1 66.44 269 ASP B C 1
ATOM 6205 O O . ASP B 1 269 ? 37.375 2.766 2.98 1 66.44 269 ASP B O 1
ATOM 6209 N N . THR B 1 270 ? 39.438 2.711 3.533 1 70.12 270 THR B N 1
ATOM 6210 C CA . THR B 1 270 ? 39.625 4.105 3.92 1 70.12 270 THR B CA 1
ATOM 6211 C C . THR B 1 270 ? 39.062 5.035 2.844 1 70.12 270 THR B C 1
ATOM 6213 O O . THR B 1 270 ? 38.438 6.043 3.158 1 70.12 270 THR B O 1
ATOM 6216 N N . SER B 1 271 ? 39.25 4.605 1.584 1 75.56 271 SER B N 1
ATOM 6217 C CA . SER B 1 271 ? 38.812 5.461 0.485 1 75.56 271 SER B CA 1
ATOM 6218 C C . SER B 1 271 ? 37.312 5.492 0.381 1 75.56 271 SER B C 1
ATOM 6220 O O . SER B 1 271 ? 36.719 6.559 0.191 1 75.56 271 SER B O 1
ATOM 6222 N N . THR B 1 272 ? 36.719 4.398 0.585 1 74.56 272 THR B N 1
ATOM 6223 C CA . THR B 1 272 ? 35.25 4.297 0.499 1 74.56 272 THR B CA 1
ATOM 6224 C C . THR B 1 272 ? 34.594 5.039 1.655 1 74.56 272 THR B C 1
ATOM 6226 O O . THR B 1 272 ? 33.594 5.723 1.464 1 74.56 272 THR B O 1
ATOM 6229 N N . ARG B 1 273 ? 35.219 5.031 2.693 1 76.5 273 ARG B N 1
ATOM 6230 C CA . ARG B 1 273 ? 34.688 5.699 3.877 1 76.5 273 ARG B CA 1
ATOM 6231 C C . ARG B 1 273 ? 34.719 7.215 3.707 1 76.5 273 ARG B C 1
ATOM 6233 O O . ARG B 1 273 ? 33.75 7.902 4.066 1 76.5 273 ARG B O 1
ATOM 6240 N N . SER B 1 274 ? 35.812 7.699 3.102 1 80.56 274 SER B N 1
ATOM 6241 C CA . SER B 1 274 ? 35.938 9.133 2.883 1 80.56 274 SER B CA 1
ATOM 6242 C C . SER B 1 274 ? 34.906 9.641 1.898 1 80.56 274 SER B C 1
ATOM 6244 O O . SER B 1 274 ? 34.312 10.703 2.104 1 80.56 274 SER B O 1
ATOM 6246 N N . ARG B 1 275 ? 34.688 8.859 0.933 1 79.62 275 ARG B N 1
ATOM 6247 C CA . ARG B 1 275 ? 33.688 9.234 -0.065 1 79.62 275 ARG B CA 1
ATOM 6248 C C . ARG B 1 275 ? 32.312 9.266 0.545 1 79.62 275 ARG B C 1
ATOM 6250 O O . ARG B 1 275 ? 31.531 10.188 0.277 1 79.62 275 ARG B O 1
ATOM 6257 N N . MET B 1 276 ? 32.094 8.328 1.331 1 77.94 276 MET B N 1
ATOM 6258 C CA . MET B 1 276 ? 30.781 8.234 1.974 1 77.94 276 MET B CA 1
ATOM 6259 C C . MET B 1 276 ? 30.562 9.398 2.932 1 77.94 276 MET B C 1
ATOM 6261 O O . MET B 1 276 ? 29.469 9.977 2.975 1 77.94 276 MET B O 1
ATOM 6265 N N . LYS B 1 277 ? 31.562 9.719 3.578 1 80.69 277 LYS B N 1
ATOM 6266 C CA . LYS B 1 277 ? 31.516 10.844 4.504 1 80.69 277 LYS B CA 1
ATOM 6267 C C . LYS B 1 277 ? 31.219 12.148 3.768 1 80.69 277 LYS B C 1
ATOM 6269 O O . LYS B 1 277 ? 30.375 12.938 4.203 1 80.69 277 LYS B O 1
ATOM 6274 N N . ASP B 1 278 ? 31.859 12.266 2.656 1 82.44 278 ASP B N 1
ATOM 6275 C CA . ASP B 1 278 ? 31.656 13.469 1.861 1 82.44 278 ASP B CA 1
ATOM 6276 C C . ASP B 1 278 ? 30.234 13.539 1.306 1 82.44 278 ASP B C 1
ATOM 6278 O O . ASP B 1 278 ? 29.625 14.609 1.291 1 82.44 278 ASP B O 1
ATOM 6282 N N . SER B 1 279 ? 29.797 12.422 0.912 1 81 279 SER B N 1
ATOM 6283 C CA . SER B 1 279 ? 28.453 12.367 0.362 1 81 279 SER B CA 1
ATOM 6284 C C . SER B 1 279 ? 27.406 12.711 1.42 1 81 279 SER B C 1
ATOM 6286 O O . SER B 1 279 ? 26.453 13.453 1.146 1 81 279 SER B O 1
ATOM 6288 N N . ILE B 1 280 ? 27.594 12.234 2.564 1 81.31 280 ILE B N 1
ATOM 6289 C CA . ILE B 1 280 ? 26.656 12.469 3.656 1 81.31 280 ILE B CA 1
ATOM 6290 C C . ILE B 1 280 ? 26.703 13.938 4.07 1 81.31 280 ILE B C 1
ATOM 6292 O O . ILE B 1 280 ? 25.656 14.547 4.305 1 81.31 280 ILE B O 1
ATOM 6296 N N . ARG B 1 281 ? 27.844 14.469 4.078 1 77.94 281 ARG B N 1
ATOM 6297 C CA . ARG B 1 281 ? 28 15.875 4.426 1 77.94 281 ARG B CA 1
ATOM 6298 C C . ARG B 1 281 ? 27.344 16.781 3.379 1 77.94 281 ARG B C 1
ATOM 6300 O O . ARG B 1 281 ? 26.766 17.812 3.715 1 77.94 281 ARG B O 1
ATOM 6307 N N . HIS B 1 282 ? 27.453 16.312 2.193 1 81.12 282 HIS B N 1
ATOM 6308 C CA . HIS B 1 282 ? 26.859 17.078 1.101 1 81.12 282 HIS B CA 1
ATOM 6309 C C . HIS B 1 282 ? 25.344 17.109 1.196 1 81.12 282 HIS B C 1
ATOM 6311 O O . HIS B 1 282 ? 24.703 18.016 0.694 1 81.12 282 HIS B O 1
ATOM 6317 N N . MET B 1 283 ? 24.859 16.156 1.8 1 78.44 283 MET B N 1
ATOM 6318 C CA . MET B 1 283 ? 23.406 16.078 1.933 1 78.44 283 MET B CA 1
ATOM 6319 C C . MET B 1 283 ? 22.875 17.156 2.883 1 78.44 283 MET B C 1
ATOM 6321 O O . MET B 1 283 ? 21.734 17.578 2.771 1 78.44 283 MET B O 1
ATOM 6325 N N . ILE B 1 284 ? 23.641 17.5 3.787 1 75 284 ILE B N 1
ATOM 6326 C CA . ILE B 1 284 ? 23.25 18.5 4.777 1 75 284 ILE B CA 1
ATOM 6327 C C . ILE B 1 284 ? 23.578 19.906 4.258 1 75 284 ILE B C 1
ATOM 6329 O O . ILE B 1 284 ? 22.781 20.828 4.402 1 75 284 ILE B O 1
ATOM 6333 N N . ASP B 1 285 ? 24.75 20.047 3.658 1 71.31 285 ASP B N 1
ATOM 6334 C CA . ASP B 1 285 ? 25.312 21.344 3.344 1 71.31 285 ASP B CA 1
ATOM 6335 C C . ASP B 1 285 ? 25.047 21.719 1.888 1 71.31 285 ASP B C 1
ATOM 6337 O O . ASP B 1 285 ? 25.25 22.875 1.493 1 71.31 285 ASP B O 1
ATOM 6341 N N . GLY B 1 286 ? 24.688 20.734 1.133 1 63.53 286 GLY B N 1
ATOM 6342 C CA . GLY B 1 286 ? 24.531 21.031 -0.283 1 63.53 286 GLY B CA 1
ATOM 6343 C C . GLY B 1 286 ? 23.328 21.906 -0.58 1 63.53 286 GLY B C 1
ATOM 6344 O O . GLY B 1 286 ? 22.859 22.625 0.297 1 63.53 286 GLY B O 1
ATOM 6345 N N . ASP B 1 287 ? 23.031 21.953 -1.912 1 65 287 ASP B N 1
ATOM 6346 C CA . ASP B 1 287 ? 21.906 22.75 -2.408 1 65 287 ASP B CA 1
ATOM 6347 C C . ASP B 1 287 ? 20.578 22.25 -1.843 1 65 287 ASP B C 1
ATOM 6349 O O . ASP B 1 287 ? 19.875 21.469 -2.486 1 65 287 ASP B O 1
ATOM 6353 N N . GLY B 1 288 ? 20.406 22.469 -0.487 1 63.38 288 GLY B N 1
ATOM 6354 C CA . GLY B 1 288 ? 19.188 22.188 0.258 1 63.38 288 GLY B CA 1
ATOM 6355 C C . GLY B 1 288 ? 19.219 20.828 0.937 1 63.38 288 GLY B C 1
ATOM 6356 O O . GLY B 1 288 ? 19.828 19.875 0.428 1 63.38 288 GLY B O 1
ATOM 6357 N N . PRO B 1 289 ? 18.828 20.766 2.105 1 65.5 289 PRO B N 1
ATOM 6358 C CA . PRO B 1 289 ? 18.922 19.516 2.846 1 65.5 289 PRO B CA 1
ATOM 6359 C C . PRO B 1 289 ? 18.141 18.375 2.189 1 65.5 289 PRO B C 1
ATOM 6361 O O . PRO B 1 289 ? 17.016 18.578 1.748 1 65.5 289 PRO B O 1
ATOM 6364 N N . LYS B 1 290 ? 18.875 17.297 1.948 1 83.19 290 LYS B N 1
ATOM 6365 C CA . LYS B 1 290 ? 18.25 16.094 1.419 1 83.19 290 LYS B CA 1
ATOM 6366 C C . LYS B 1 290 ? 17.453 15.359 2.498 1 83.19 290 LYS B C 1
ATOM 6368 O O . LYS B 1 290 ? 17.719 15.523 3.691 1 83.19 290 LYS B O 1
ATOM 6373 N N . THR B 1 291 ? 16.422 14.711 2.07 1 87.19 291 THR B N 1
ATOM 6374 C CA . THR B 1 291 ? 15.57 13.977 2.994 1 87.19 291 THR B CA 1
ATOM 6375 C C . THR B 1 291 ? 16.281 12.734 3.521 1 87.19 291 THR B C 1
ATOM 6377 O O . THR B 1 291 ? 17.281 12.297 2.953 1 87.19 291 THR B O 1
ATOM 6380 N N . VAL B 1 292 ? 15.867 12.211 4.543 1 87.25 292 VAL B N 1
ATOM 6381 C CA . VAL B 1 292 ? 16.469 11.039 5.172 1 87.25 292 VAL B CA 1
ATOM 6382 C C . VAL B 1 292 ? 16.391 9.852 4.223 1 87.25 292 VAL B C 1
ATOM 6384 O O . VAL B 1 292 ? 17.312 9.031 4.172 1 87.25 292 VAL B O 1
ATOM 6387 N N . VAL B 1 293 ? 15.305 9.766 3.418 1 91.81 293 VAL B N 1
ATOM 6388 C CA . VAL B 1 293 ? 15.148 8.617 2.527 1 91.81 293 VAL B CA 1
ATOM 6389 C C . VAL B 1 293 ? 16.172 8.703 1.395 1 91.81 293 VAL B C 1
ATOM 6391 O O . VAL B 1 293 ? 16.594 7.68 0.851 1 91.81 293 VAL B O 1
ATOM 6394 N N . GLU B 1 294 ? 16.578 9.867 1.076 1 90.19 294 GLU B N 1
ATOM 6395 C CA . GLU B 1 294 ? 17.531 10.062 -0.011 1 90.19 294 GLU B CA 1
ATOM 6396 C C . GLU B 1 294 ? 18.922 9.539 0.368 1 90.19 294 GLU B C 1
ATOM 6398 O O . GLU B 1 294 ? 19.781 9.344 -0.499 1 90.19 294 GLU B O 1
ATOM 6403 N N . ILE B 1 295 ? 19.125 9.328 1.585 1 88.06 295 ILE B N 1
ATOM 6404 C CA . ILE B 1 295 ? 20.391 8.758 2.045 1 88.06 295 ILE B CA 1
ATOM 6405 C C . ILE B 1 295 ? 20.562 7.359 1.455 1 88.06 295 ILE B C 1
ATOM 6407 O O . ILE B 1 295 ? 21.703 6.898 1.259 1 88.06 295 ILE B O 1
ATOM 6411 N N . LEU B 1 296 ? 19.469 6.688 1.199 1 89.44 296 LEU B N 1
ATOM 6412 C CA . LEU B 1 296 ? 19.484 5.32 0.692 1 89.44 296 LEU B CA 1
ATOM 6413 C C . LEU B 1 296 ? 20.031 5.273 -0.729 1 89.44 296 LEU B C 1
ATOM 6415 O O . LEU B 1 296 ? 20.359 4.203 -1.238 1 89.44 296 LEU B O 1
ATOM 6419 N N . GLU B 1 297 ? 20.141 6.426 -1.309 1 87.44 297 GLU B N 1
ATOM 6420 C CA . GLU B 1 297 ? 20.625 6.5 -2.686 1 87.44 297 GLU B CA 1
ATOM 6421 C C . GLU B 1 297 ? 22.125 6.742 -2.734 1 87.44 297 GLU B C 1
ATOM 6423 O O . GLU B 1 297 ? 22.719 6.75 -3.812 1 87.44 297 GLU B O 1
ATOM 6428 N N . VAL B 1 298 ? 22.734 6.973 -1.596 1 83.19 298 VAL B N 1
ATOM 6429 C CA . VAL B 1 298 ? 24.188 7.188 -1.544 1 83.19 298 VAL B CA 1
ATOM 6430 C C . VAL B 1 298 ? 24.906 5.918 -1.98 1 83.19 298 VAL B C 1
ATOM 6432 O O . VAL B 1 298 ? 24.734 4.859 -1.375 1 83.19 298 VAL B O 1
ATOM 6435 N N . PRO B 1 299 ? 25.641 6.07 -2.947 1 78.88 299 PRO B N 1
ATOM 6436 C CA . PRO B 1 299 ? 26.328 4.879 -3.443 1 78.88 299 PRO B CA 1
ATOM 6437 C C . PRO B 1 299 ? 27.234 4.234 -2.387 1 78.88 299 PRO B C 1
ATOM 6439 O O . PRO B 1 299 ? 27.797 4.934 -1.545 1 78.88 299 PRO B O 1
ATOM 6442 N N . ASP B 1 300 ? 27.391 2.947 -2.367 1 76.94 300 ASP B N 1
ATOM 6443 C CA . ASP B 1 300 ? 28.297 2.139 -1.559 1 76.94 300 ASP B CA 1
ATOM 6444 C C . ASP B 1 300 ? 27.875 2.152 -0.089 1 76.94 300 ASP B C 1
ATOM 6446 O O . ASP B 1 300 ? 28.469 1.452 0.735 1 76.94 300 ASP B O 1
ATOM 6450 N N . LEU B 1 301 ? 26.953 3.098 0.174 1 81.19 301 LEU B N 1
ATOM 6451 C CA . LEU B 1 301 ? 26.484 3.102 1.554 1 81.19 301 LEU B CA 1
ATOM 6452 C C . LEU B 1 301 ? 25.609 1.878 1.836 1 81.19 301 LEU B C 1
ATOM 6454 O O . LEU B 1 301 ? 24.625 1.634 1.137 1 81.19 301 LEU B O 1
ATOM 6458 N N . LYS B 1 302 ? 26.078 1.091 2.738 1 81.88 302 LYS B N 1
ATOM 6459 C CA . LYS B 1 302 ? 25.281 -0.04 3.207 1 81.88 302 LYS B CA 1
ATOM 6460 C C . LYS B 1 302 ? 24.75 0.201 4.621 1 81.88 302 LYS B C 1
ATOM 6462 O O . LYS B 1 302 ? 25.484 -0.012 5.598 1 81.88 302 LYS B O 1
ATOM 6467 N N . LEU B 1 303 ? 23.594 0.537 4.688 1 85.44 303 LEU B N 1
ATOM 6468 C CA . LEU B 1 303 ? 22.969 0.881 5.961 1 85.44 303 LEU B CA 1
ATOM 6469 C C . LEU B 1 303 ? 22.203 -0.309 6.531 1 85.44 303 LEU B C 1
ATOM 6471 O O . LEU B 1 303 ? 21.469 -0.982 5.809 1 85.44 303 LEU B O 1
ATOM 6475 N N . SER B 1 304 ? 22.453 -0.581 7.793 1 87 304 SER B N 1
ATOM 6476 C CA . SER B 1 304 ? 21.609 -1.56 8.461 1 87 304 SER B CA 1
ATOM 6477 C C . SER B 1 304 ? 20.25 -0.968 8.805 1 87 304 SER B C 1
ATOM 6479 O O . SER B 1 304 ? 20.094 0.252 8.898 1 87 304 SER B O 1
ATOM 6481 N N . LEU B 1 305 ? 19.266 -1.834 8.961 1 90.56 305 LEU B N 1
ATOM 6482 C CA . LEU B 1 305 ? 17.938 -1.377 9.336 1 90.56 305 LEU B CA 1
ATOM 6483 C C . LEU B 1 305 ? 17.969 -0.634 10.664 1 90.56 305 LEU B C 1
ATOM 6485 O O . LEU B 1 305 ? 17.312 0.402 10.82 1 90.56 305 LEU B O 1
ATOM 6489 N N . SER B 1 306 ? 18.766 -1.142 11.617 1 86.06 306 SER B N 1
ATOM 6490 C CA . SER B 1 306 ? 18.891 -0.524 12.93 1 86.06 306 SER B CA 1
ATOM 6491 C C . SER B 1 306 ? 19.453 0.888 12.82 1 86.06 306 SER B C 1
ATOM 6493 O O . SER B 1 306 ? 18.969 1.811 13.477 1 86.06 306 SER B O 1
ATOM 6495 N N . SER B 1 307 ? 20.469 1.041 11.953 1 84.25 307 SER B N 1
ATOM 6496 C CA . SER B 1 307 ? 21.094 2.348 11.766 1 84.25 307 SER B CA 1
ATOM 6497 C C . SER B 1 307 ? 20.125 3.33 11.109 1 84.25 307 SER B C 1
ATOM 6499 O O . SER B 1 307 ? 20.078 4.508 11.477 1 84.25 307 SER B O 1
ATOM 6501 N N . PHE B 1 308 ? 19.406 2.838 10.195 1 90.31 308 PHE B N 1
ATOM 6502 C CA . PHE B 1 308 ? 18.438 3.691 9.508 1 90.31 308 PHE B CA 1
ATOM 6503 C C . PHE B 1 308 ? 17.344 4.156 10.469 1 90.31 308 PHE B C 1
ATOM 6505 O O . PHE B 1 308 ? 17.016 5.344 10.516 1 90.31 308 PHE B O 1
ATOM 6512 N N . LEU B 1 309 ? 16.797 3.242 11.211 1 88.38 309 LEU B N 1
ATOM 6513 C CA . LEU B 1 309 ? 15.727 3.557 12.148 1 88.38 309 LEU B CA 1
ATOM 6514 C C . LEU B 1 309 ? 16.203 4.551 13.203 1 88.38 309 LEU B C 1
ATOM 6516 O O . LEU B 1 309 ? 15.422 5.383 13.68 1 88.38 309 LEU B O 1
ATOM 6520 N N . SER B 1 310 ? 17.438 4.562 13.523 1 82.19 310 SER B N 1
ATOM 6521 C CA . SER B 1 310 ? 17.984 5.406 14.586 1 82.19 310 SER B CA 1
ATOM 6522 C C . SER B 1 310 ? 17.984 6.875 14.172 1 82.19 310 SER B C 1
ATOM 6524 O O . SER B 1 310 ? 18.078 7.762 15.023 1 82.19 310 SER B O 1
ATOM 6526 N N . ILE B 1 311 ? 17.938 7.148 12.898 1 83.06 311 ILE B N 1
ATOM 6527 C CA . ILE B 1 311 ? 18.016 8.539 12.461 1 83.06 311 ILE B CA 1
ATOM 6528 C C . ILE B 1 311 ? 16.625 9.055 12.109 1 83.06 311 ILE B C 1
ATOM 6530 O O . ILE B 1 311 ? 16.453 10.219 11.734 1 83.06 311 ILE B O 1
ATOM 6534 N N . LEU B 1 312 ? 15.664 8.211 12.203 1 87.5 312 LEU B N 1
ATOM 6535 C CA . LEU B 1 312 ? 14.297 8.602 11.859 1 87.5 312 LEU B CA 1
ATOM 6536 C C . LEU B 1 312 ? 13.586 9.211 13.062 1 87.5 312 LEU B C 1
ATOM 6538 O O . LEU B 1 312 ? 14.023 9.031 14.203 1 87.5 312 LEU B O 1
ATOM 6542 N N . THR B 1 313 ? 12.578 10 12.812 1 85.06 313 THR B N 1
ATOM 6543 C CA . THR B 1 313 ? 11.727 10.586 13.836 1 85.06 313 THR B CA 1
ATOM 6544 C C . THR B 1 313 ? 10.281 10.102 13.688 1 85.06 313 THR B C 1
ATOM 6546 O O . THR B 1 313 ? 9.867 9.711 12.594 1 85.06 313 THR B O 1
ATOM 6549 N N . PRO B 1 314 ? 9.539 10.062 14.797 1 87.56 314 PRO B N 1
ATOM 6550 C CA . PRO B 1 314 ? 8.125 9.695 14.68 1 87.56 314 PRO B CA 1
ATOM 6551 C C . PRO B 1 314 ? 7.34 10.656 13.789 1 87.56 314 PRO B C 1
ATOM 6553 O O . PRO B 1 314 ? 7.629 11.859 13.758 1 87.56 314 PRO B O 1
ATOM 6556 N N . ILE B 1 315 ? 6.414 10.109 13.094 1 91.12 315 ILE B N 1
ATOM 6557 C CA . ILE B 1 315 ? 5.531 10.922 12.273 1 91.12 315 ILE B CA 1
ATOM 6558 C C . ILE B 1 315 ? 4.652 11.797 13.164 1 91.12 315 ILE B C 1
ATOM 6560 O O . ILE B 1 315 ? 4.176 11.344 14.203 1 91.12 315 ILE B O 1
ATOM 6564 N N . ARG B 1 316 ? 4.461 13.023 12.797 1 86.44 316 ARG B N 1
ATOM 6565 C CA . ARG B 1 316 ? 3.715 13.969 13.625 1 86.44 316 ARG B CA 1
ATOM 6566 C C . ARG B 1 316 ? 2.502 14.516 12.883 1 86.44 316 ARG B C 1
ATOM 6568 O O . ARG B 1 316 ? 2.543 14.688 11.664 1 86.44 316 ARG B O 1
ATOM 6575 N N . PRO B 1 317 ? 1.444 14.875 13.68 1 91.88 317 PRO B N 1
ATOM 6576 C CA . PRO B 1 317 ? 0.312 15.562 13.047 1 91.88 317 PRO B CA 1
ATOM 6577 C C . PRO B 1 317 ? 0.675 16.953 12.523 1 91.88 317 PRO B C 1
ATOM 6579 O O . PRO B 1 317 ? 1.605 17.578 13.031 1 91.88 317 PRO B O 1
ATOM 6582 N N . ARG B 1 318 ? 0.047 17.312 11.484 1 93.06 318 ARG B N 1
ATOM 6583 C CA . ARG B 1 318 ? 0.178 18.656 10.945 1 93.06 318 ARG B CA 1
ATOM 6584 C C . ARG B 1 318 ? -1.132 19.422 11.07 1 93.06 318 ARG B C 1
ATOM 6586 O O . ARG B 1 318 ? -2.213 18.844 11.016 1 93.06 318 ARG B O 1
ATOM 6593 N N . THR B 1 319 ? -0.994 20.734 11.25 1 92.81 319 THR B N 1
ATOM 6594 C CA . THR B 1 319 ? -2.143 21.578 11.555 1 92.81 319 THR B CA 1
ATOM 6595 C C . THR B 1 319 ? -2.561 22.391 10.328 1 92.81 319 THR B C 1
ATOM 6597 O O . THR B 1 319 ? -1.717 22.969 9.641 1 92.81 319 THR B O 1
ATOM 6600 N N . TYR B 1 320 ? -3.875 22.406 10.109 1 95.75 320 TYR B N 1
ATOM 6601 C CA . TYR B 1 320 ? -4.484 23.203 9.055 1 95.75 320 TYR B CA 1
ATOM 6602 C C . TYR B 1 320 ? -5.703 23.953 9.57 1 95.75 320 TYR B C 1
ATOM 6604 O O . TYR B 1 320 ? -6.41 23.469 10.453 1 95.75 320 TYR B O 1
ATOM 6612 N N . SER B 1 321 ? -5.895 25.156 9.031 1 95.56 321 SER B N 1
ATOM 6613 C CA . SER B 1 321 ? -7.133 25.859 9.344 1 95.56 321 SER B CA 1
ATOM 6614 C C . SER B 1 321 ? -8.305 25.297 8.555 1 95.56 321 SER B C 1
ATOM 6616 O O . SER B 1 321 ? -8.188 25 7.363 1 95.56 321 SER B O 1
ATOM 6618 N N . LEU B 1 322 ? -9.383 25.141 9.266 1 96.69 322 LEU B N 1
ATOM 6619 C CA . LEU B 1 322 ? -10.609 24.75 8.562 1 96.69 322 LEU B CA 1
ATOM 6620 C C . LEU B 1 322 ? -11.102 25.891 7.68 1 96.69 322 LEU B C 1
ATOM 6622 O O . LEU B 1 322 ? -11.109 27.047 8.094 1 96.69 322 LEU B O 1
ATOM 6626 N N . SER B 1 323 ? -11.523 25.547 6.457 1 97.88 323 SER B N 1
ATOM 6627 C CA . SER B 1 323 ? -11.969 26.547 5.488 1 97.88 323 SER B CA 1
ATOM 6628 C C . SER B 1 323 ? -13.461 26.438 5.223 1 97.88 323 SER B C 1
ATOM 6630 O O . SER B 1 323 ? -13.914 26.641 4.098 1 97.88 323 SER B O 1
ATOM 6632 N N . SER B 1 324 ? -14.211 26 6.191 1 96 324 SER B N 1
ATOM 6633 C CA . SER B 1 324 ? -15.648 25.797 6.074 1 96 324 SER B CA 1
ATOM 6634 C C . SER B 1 324 ? -16.375 26.312 7.305 1 96 324 SER B C 1
ATOM 6636 O O . SER B 1 324 ? -15.75 26.719 8.289 1 96 324 SER B O 1
ATOM 6638 N N . SER B 1 325 ? -17.672 26.391 7.082 1 92.06 325 SER B N 1
ATOM 6639 C CA . SER B 1 325 ? -18.594 26.734 8.156 1 92.06 325 SER B CA 1
ATOM 6640 C C . SER B 1 325 ? -19.406 25.516 8.594 1 92.06 325 SER B C 1
ATOM 6642 O O . SER B 1 325 ? -19.969 24.812 7.754 1 92.06 325 SER B O 1
ATOM 6644 N N . PRO B 1 326 ? -19.422 25.281 9.898 1 90.19 326 PRO B N 1
ATOM 6645 C CA . PRO B 1 326 ? -20.219 24.141 10.352 1 90.19 326 PRO B CA 1
ATOM 6646 C C . PRO B 1 326 ? -21.719 24.359 10.109 1 90.19 326 PRO B C 1
ATOM 6648 O O . PRO B 1 326 ? -22.484 23.391 10.039 1 90.19 326 PRO B O 1
ATOM 6651 N N . SER B 1 327 ? -22.109 25.594 9.93 1 89.69 327 SER B N 1
ATOM 6652 C CA . SER B 1 327 ? -23.516 25.906 9.711 1 89.69 327 SER B CA 1
ATOM 6653 C C . SER B 1 327 ? -23.906 25.672 8.258 1 89.69 327 SER B C 1
ATOM 6655 O O . SER B 1 327 ? -25.031 25.219 7.98 1 89.69 327 SER B O 1
ATOM 6657 N N . SER B 1 328 ? -23.062 26 7.359 1 89.88 328 SER B N 1
ATOM 6658 C CA . SER B 1 328 ? -23.359 25.891 5.938 1 89.88 328 SER B CA 1
ATOM 6659 C C . SER B 1 328 ? -23.5 24.422 5.523 1 89.88 328 SER B C 1
ATOM 6661 O O . SER B 1 328 ? -24.344 24.078 4.688 1 89.88 328 SER B O 1
ATOM 6663 N N . LYS B 1 329 ? -22.688 23.547 6.055 1 92.31 329 LYS B N 1
ATOM 6664 C CA . LYS B 1 329 ? -22.75 22.109 5.805 1 92.31 329 LYS B CA 1
ATOM 6665 C C . LYS B 1 329 ? -22.391 21.312 7.059 1 92.31 329 LYS B C 1
ATOM 6667 O O . LYS B 1 329 ? -21.234 20.953 7.262 1 92.31 329 LYS B O 1
ATOM 6672 N N . PRO B 1 330 ? -23.359 21 7.785 1 92.19 330 PRO B N 1
ATOM 6673 C CA . PRO B 1 330 ? -23.125 20.312 9.062 1 92.19 330 PRO B CA 1
ATOM 6674 C C . PRO B 1 330 ? -22.375 19 8.891 1 92.19 330 PRO B C 1
ATOM 6676 O O . PRO B 1 330 ? -22.531 18.312 7.871 1 92.19 330 PRO B O 1
ATOM 6679 N N . HIS B 1 331 ? -21.469 18.688 9.781 1 92.56 331 HIS B N 1
ATOM 6680 C CA . HIS B 1 331 ? -20.734 17.438 9.914 1 92.56 331 HIS B CA 1
ATOM 6681 C C . HIS B 1 331 ? -19.641 17.328 8.844 1 92.56 331 HIS B C 1
ATOM 6683 O O . HIS B 1 331 ? -19.109 16.25 8.602 1 92.56 331 HIS B O 1
ATOM 6689 N N . HIS B 1 332 ? -19.422 18.438 8.172 1 96.31 332 HIS B N 1
ATOM 6690 C CA . HIS B 1 332 ? -18.344 18.438 7.199 1 96.31 332 HIS B CA 1
ATOM 6691 C C . HIS B 1 332 ? -17.344 19.562 7.496 1 96.31 332 HIS B C 1
ATOM 6693 O O . HIS B 1 332 ? -17.719 20.594 8.062 1 96.31 332 HIS B O 1
ATOM 6699 N N . GLY B 1 333 ? -16.141 19.359 7.223 1 96.69 333 GLY B N 1
ATOM 6700 C CA . GLY B 1 333 ? -15.07 20.344 7.246 1 96.69 333 GLY B CA 1
ATOM 6701 C C . GLY B 1 333 ? -14.18 20.281 6.02 1 96.69 333 GLY B C 1
ATOM 6702 O O . GLY B 1 333 ? -13.969 19.219 5.449 1 96.69 333 GLY B O 1
ATOM 6703 N N . THR B 1 334 ? -13.695 21.469 5.625 1 98.06 334 THR B N 1
ATOM 6704 C CA . THR B 1 334 ? -12.836 21.5 4.445 1 98.06 334 THR B CA 1
ATOM 6705 C C . THR B 1 334 ? -11.461 22.062 4.789 1 98.06 334 THR B C 1
ATOM 6707 O O . THR B 1 334 ? -11.32 22.812 5.746 1 98.06 334 THR B O 1
ATOM 6710 N N . LEU B 1 335 ? -10.508 21.594 4.039 1 98.25 335 LEU B N 1
ATOM 6711 C CA . LEU B 1 335 ? -9.141 22.094 4.086 1 98.25 335 LEU B CA 1
ATOM 6712 C C . LEU B 1 335 ? -8.742 22.719 2.748 1 98.25 335 LEU B C 1
ATOM 6714 O O . LEU B 1 335 ? -9.188 22.266 1.692 1 98.25 335 LEU B O 1
ATOM 6718 N N . THR B 1 336 ? -8.039 23.781 2.824 1 98.12 336 THR B N 1
ATOM 6719 C CA . THR B 1 336 ? -7.348 24.406 1.696 1 98.12 336 THR B CA 1
ATOM 6720 C C . THR B 1 336 ? -5.836 24.266 1.848 1 98.12 336 THR B C 1
ATOM 6722 O O . THR B 1 336 ? -5.234 24.922 2.707 1 98.12 336 THR B O 1
ATOM 6725 N N . ILE B 1 337 ? -5.258 23.516 0.958 1 96.06 337 ILE B N 1
ATOM 6726 C CA . ILE B 1 337 ? -3.898 23.047 1.213 1 96.06 337 ILE B CA 1
ATOM 6727 C C . ILE B 1 337 ? -2.971 23.547 0.105 1 96.06 337 ILE B C 1
ATOM 6729 O O . ILE B 1 337 ? -3.299 23.438 -1.079 1 96.06 337 ILE B O 1
ATOM 6733 N N . SER B 1 338 ? -1.866 24.125 0.529 1 95.81 338 SER B N 1
ATOM 6734 C CA . SER B 1 338 ? -0.734 24.281 -0.378 1 95.81 338 SER B CA 1
ATOM 6735 C C . SER B 1 338 ? 0.169 23.062 -0.348 1 95.81 338 SER B C 1
ATOM 6737 O O . SER B 1 338 ? 0.698 22.688 0.705 1 95.81 338 SER B O 1
ATOM 6739 N N . VAL B 1 339 ? 0.38 22.438 -1.485 1 95.5 339 VAL B N 1
ATOM 6740 C CA . VAL B 1 339 ? 1.221 21.25 -1.529 1 95.5 339 VAL B CA 1
ATOM 6741 C C . VAL B 1 339 ? 2.693 21.656 -1.535 1 95.5 339 VAL B C 1
ATOM 6743 O O . VAL B 1 339 ? 3.141 22.391 -2.426 1 95.5 339 VAL B O 1
ATOM 6746 N N . VAL B 1 340 ? 3.375 21.25 -0.527 1 90.81 340 VAL B N 1
ATOM 6747 C CA . VAL B 1 340 ? 4.797 21.531 -0.38 1 90.81 340 VAL B CA 1
ATOM 6748 C C . VAL B 1 340 ? 5.621 20.359 -0.898 1 90.81 340 VAL B C 1
ATOM 6750 O O . VAL B 1 340 ? 5.359 19.203 -0.549 1 90.81 340 VAL B O 1
ATOM 6753 N N . PRO B 1 341 ? 6.586 20.672 -1.737 1 87.25 341 PRO B N 1
ATOM 6754 C CA . PRO B 1 341 ? 7.453 19.578 -2.172 1 87.25 341 PRO B CA 1
ATOM 6755 C C . PRO B 1 341 ? 8.102 18.844 -1.004 1 87.25 341 PRO B C 1
ATOM 6757 O O . PRO B 1 341 ? 8.664 19.469 -0.103 1 87.25 341 PRO B O 1
ATO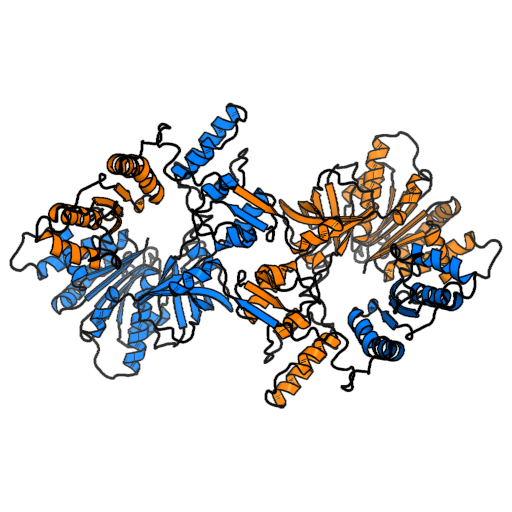M 6760 N N . ASN B 1 342 ? 7.965 17.531 -0.938 1 88.06 342 ASN B N 1
ATOM 6761 C CA . ASN B 1 342 ? 8.484 16.656 0.099 1 88.06 342 ASN B CA 1
ATOM 6762 C C . ASN B 1 342 ? 7.762 16.859 1.425 1 88.06 342 ASN B C 1
ATOM 6764 O O . ASN B 1 342 ? 8.25 16.438 2.475 1 88.06 342 ASN B O 1
ATOM 6768 N N . GLY B 1 343 ? 6.645 17.609 1.353 1 92.5 343 GLY B N 1
ATOM 6769 C CA . GLY B 1 343 ? 5.82 17.719 2.545 1 92.5 343 GLY B CA 1
ATOM 6770 C C . GLY B 1 343 ? 5 16.469 2.814 1 92.5 343 GLY B C 1
ATOM 6771 O O . GLY B 1 343 ? 4.09 16.141 2.051 1 92.5 343 GLY B O 1
ATOM 6772 N N . THR B 1 344 ? 5.27 15.82 3.871 1 94.56 344 THR B N 1
ATOM 6773 C CA . THR B 1 344 ? 4.625 14.547 4.188 1 94.56 344 THR B CA 1
ATOM 6774 C C . THR B 1 344 ? 3.111 14.711 4.27 1 94.56 344 THR B C 1
ATOM 6776 O O . THR B 1 344 ? 2.365 13.992 3.604 1 94.56 344 THR B O 1
ATOM 6779 N N . ALA B 1 345 ? 2.635 15.711 4.969 1 96.31 345 ALA B N 1
ATOM 6780 C CA . ALA B 1 345 ? 1.2 15.867 5.195 1 96.31 345 ALA B CA 1
ATOM 6781 C C . ALA B 1 345 ? 0.515 16.453 3.965 1 96.31 345 ALA B C 1
ATOM 6783 O O . ALA B 1 345 ? -0.552 15.992 3.559 1 96.31 345 ALA B O 1
ATOM 6784 N N . SER B 1 346 ? 1.165 17.5 3.375 1 96.31 346 SER B N 1
ATOM 6785 C CA . SER B 1 346 ? 0.519 18.156 2.242 1 96.31 346 SER B CA 1
ATOM 6786 C C . SER B 1 346 ? 0.437 17.234 1.039 1 96.31 346 SER B C 1
ATOM 6788 O O . SER B 1 346 ? -0.582 17.188 0.345 1 96.31 346 SER B O 1
ATOM 6790 N N . GLU B 1 347 ? 1.475 16.453 0.829 1 95.69 347 GLU B N 1
ATOM 6791 C CA . GLU B 1 347 ? 1.436 15.5 -0.271 1 95.69 347 GLU B CA 1
ATOM 6792 C C . GLU B 1 347 ? 0.455 14.367 0.018 1 95.69 347 GLU B C 1
ATOM 6794 O O . GLU B 1 347 ? -0.222 13.883 -0.89 1 95.69 347 GLU B O 1
ATOM 6799 N N . TYR B 1 348 ? 0.401 13.961 1.201 1 96.88 348 TYR B N 1
ATOM 6800 C CA . TYR B 1 348 ? -0.585 12.969 1.618 1 96.88 348 TYR B CA 1
ATOM 6801 C C . TYR B 1 348 ? -2 13.445 1.323 1 96.88 348 TYR B C 1
ATOM 6803 O O . TYR B 1 348 ? -2.777 12.75 0.667 1 96.88 348 TYR B O 1
ATOM 6811 N N . LEU B 1 349 ? -2.301 14.609 1.744 1 97.88 349 LEU B N 1
ATOM 6812 C CA . LEU B 1 349 ? -3.633 15.18 1.555 1 97.88 349 LEU B CA 1
ATOM 6813 C C . LEU B 1 349 ? -3.93 15.383 0.073 1 97.88 349 LEU B C 1
ATOM 6815 O O . LEU B 1 349 ? -5.07 15.211 -0.365 1 97.88 349 LEU B O 1
ATOM 6819 N N . ALA B 1 350 ? -2.922 15.734 -0.663 1 96.19 350 ALA B N 1
ATOM 6820 C CA . ALA B 1 350 ? -3.09 15.945 -2.098 1 96.19 350 ALA B CA 1
ATOM 6821 C C . ALA B 1 350 ? -3.406 14.641 -2.816 1 96.19 350 ALA B C 1
ATOM 6823 O O . ALA B 1 350 ? -4.008 14.648 -3.895 1 96.19 350 ALA B O 1
ATOM 6824 N N . SER B 1 351 ? -3.039 13.523 -2.215 1 94.69 351 SER B N 1
ATOM 6825 C CA . SER B 1 351 ? -3.193 12.227 -2.869 1 94.69 351 SER B CA 1
ATOM 6826 C C . SER B 1 351 ? -4.441 11.508 -2.371 1 94.69 351 SER B C 1
ATOM 6828 O O . SER B 1 351 ? -4.711 10.375 -2.775 1 94.69 351 SER B O 1
ATOM 6830 N N . THR B 1 352 ? -5.191 12.117 -1.528 1 95 352 THR B N 1
ATOM 6831 C CA . THR B 1 352 ? -6.355 11.453 -0.957 1 95 352 THR B CA 1
ATOM 6832 C C . THR B 1 352 ? -7.426 11.219 -2.021 1 95 352 THR B C 1
ATOM 6834 O O . THR B 1 352 ? -7.508 11.969 -2.998 1 95 352 THR B O 1
ATOM 6837 N N . THR B 1 353 ? -8.195 10.18 -1.812 1 93 353 THR B N 1
ATOM 6838 C CA . THR B 1 353 ? -9.328 9.859 -2.672 1 93 353 THR B CA 1
ATOM 6839 C C . THR B 1 353 ? -10.617 9.773 -1.86 1 93 353 THR B C 1
ATOM 6841 O O . THR B 1 353 ? -10.586 9.508 -0.656 1 93 353 THR B O 1
ATOM 6844 N N . VAL B 1 354 ? -11.703 9.969 -2.594 1 95 354 VAL B N 1
ATOM 6845 C CA . VAL B 1 354 ? -13.016 9.922 -1.95 1 95 354 VAL B CA 1
ATOM 6846 C C . VAL B 1 354 ? -13.234 8.547 -1.324 1 95 354 VAL B C 1
ATOM 6848 O O . VAL B 1 354 ? -12.961 7.523 -1.954 1 95 354 VAL B O 1
ATOM 6851 N N . GLY B 1 355 ? -13.617 8.57 -0.124 1 93.38 355 GLY B N 1
ATOM 6852 C CA . GLY B 1 355 ? -13.891 7.336 0.594 1 93.38 355 GLY B CA 1
ATOM 6853 C C . GLY B 1 355 ? -12.781 6.949 1.556 1 93.38 355 GLY B C 1
ATOM 6854 O O . GLY B 1 355 ? -12.984 6.117 2.443 1 93.38 355 GLY B O 1
ATOM 6855 N N . GLN B 1 356 ? -11.664 7.535 1.426 1 94.69 356 GLN B N 1
ATOM 6856 C CA . GLN B 1 356 ? -10.508 7.219 2.256 1 94.69 356 GLN B CA 1
ATOM 6857 C C . GLN B 1 356 ? -10.719 7.684 3.695 1 94.69 356 GLN B C 1
ATOM 6859 O O . GLN B 1 356 ? -11.281 8.75 3.93 1 94.69 356 GLN B O 1
ATOM 6864 N N . ILE B 1 357 ? -10.234 6.883 4.633 1 95.62 357 ILE B N 1
ATOM 6865 C CA . ILE B 1 357 ? -10.305 7.227 6.051 1 95.62 357 ILE B CA 1
ATOM 6866 C C . ILE B 1 357 ? -8.984 7.855 6.492 1 95.62 357 ILE B C 1
ATOM 6868 O O . ILE B 1 357 ? -7.91 7.316 6.223 1 95.62 357 ILE B O 1
ATOM 6872 N N . LEU B 1 358 ? -9.117 9 7.098 1 95.5 358 LEU B N 1
ATOM 6873 C CA . LEU B 1 358 ? -8.016 9.695 7.75 1 95.5 358 LEU B CA 1
ATOM 6874 C C . LEU B 1 358 ? -8.258 9.812 9.25 1 95.5 358 LEU B C 1
ATOM 6876 O O . LEU B 1 358 ? -9.328 9.453 9.742 1 95.5 358 LEU B O 1
ATOM 6880 N N . PHE B 1 359 ? -7.227 10.297 9.977 1 95.81 359 PHE B N 1
ATOM 6881 C CA . PHE B 1 359 ? -7.375 10.555 11.406 1 95.81 359 PHE B CA 1
ATOM 6882 C C . PHE B 1 359 ? -7.062 12.008 11.727 1 95.81 359 PHE B C 1
ATOM 6884 O O . PHE B 1 359 ? -6.027 12.531 11.312 1 95.81 359 PHE B O 1
ATOM 6891 N N . ALA B 1 360 ? -7.992 12.609 12.367 1 95.62 360 ALA B N 1
ATOM 6892 C CA . ALA B 1 360 ? -7.867 14.047 12.609 1 95.62 360 ALA B CA 1
ATOM 6893 C C . ALA B 1 360 ? -8.438 14.422 13.969 1 95.62 360 ALA B C 1
ATOM 6895 O O . ALA B 1 360 ? -9.18 13.648 14.578 1 95.62 360 ALA B O 1
ATOM 6896 N N . ARG B 1 361 ? -7.98 15.594 14.461 1 93.25 361 ARG B N 1
ATOM 6897 C CA . ARG B 1 361 ? -8.5 16.203 15.68 1 93.25 361 ARG B CA 1
ATOM 6898 C C . ARG B 1 361 ? -8.719 17.703 15.5 1 93.25 361 ARG B C 1
ATOM 6900 O O . ARG B 1 361 ? -7.898 18.375 14.875 1 93.25 361 ARG B O 1
ATOM 6907 N N . VAL B 1 362 ? -9.836 18.156 16.016 1 92.12 362 VAL B N 1
ATOM 6908 C CA . VAL B 1 362 ? -10.148 19.578 15.945 1 92.12 362 VAL B CA 1
ATOM 6909 C C . VAL B 1 362 ? -9.562 20.312 17.156 1 92.12 362 VAL B C 1
ATOM 6911 O O . VAL B 1 362 ? -9.562 19.766 18.266 1 92.12 362 VAL B O 1
ATOM 6914 N N . GLN B 1 363 ? -9.055 21.406 16.875 1 89.62 363 GLN B N 1
ATOM 6915 C CA . GLN B 1 363 ? -8.594 22.297 17.938 1 89.62 363 GLN B CA 1
ATOM 6916 C C . GLN B 1 363 ? -9.148 23.703 17.734 1 89.62 363 GLN B C 1
ATOM 6918 O O . GLN B 1 363 ? -8.992 24.312 16.672 1 89.62 363 GLN B O 1
ATOM 6923 N N . ALA B 1 364 ? -9.773 24.188 18.766 1 87.5 364 ALA B N 1
ATOM 6924 C CA . ALA B 1 364 ? -10.328 25.531 18.719 1 87.5 364 ALA B CA 1
ATOM 6925 C C . ALA B 1 364 ? -9.227 26.578 18.562 1 87.5 364 ALA B C 1
ATOM 6927 O O . ALA B 1 364 ? -8.141 26.422 19.109 1 87.5 364 ALA B O 1
ATOM 6928 N N . ASN B 1 365 ? -9.555 27.547 17.734 1 85.38 365 ASN B N 1
ATOM 6929 C CA . ASN B 1 365 ? -8.711 28.719 17.562 1 85.38 365 ASN B CA 1
ATOM 6930 C C . ASN B 1 365 ? -9.453 30 17.953 1 85.38 365 ASN B C 1
ATOM 6932 O O . ASN B 1 365 ? -9.688 30.859 17.109 1 85.38 365 ASN B O 1
ATOM 6936 N N . PRO B 1 366 ? -9.695 30.156 19.156 1 75.12 366 PRO B N 1
ATOM 6937 C CA . PRO B 1 366 ? -10.594 31.234 19.594 1 75.12 366 PRO B CA 1
ATOM 6938 C C . PRO B 1 366 ? -10.016 32.625 19.344 1 75.12 366 PRO B C 1
ATOM 6940 O O . PRO B 1 366 ? -10.766 33.594 19.109 1 75.12 366 PRO B O 1
ATOM 6943 N N . ARG B 1 367 ? -8.758 32.781 19.281 1 75.38 367 ARG B N 1
ATOM 6944 C CA . ARG B 1 367 ? -8.172 34.125 19.203 1 75.38 367 ARG B CA 1
ATOM 6945 C C . ARG B 1 367 ? -8.367 34.719 17.812 1 75.38 367 ARG B C 1
ATOM 6947 O O . ARG B 1 367 ? -8.367 35.938 17.656 1 75.38 367 ARG B O 1
ATOM 6954 N N . PHE B 1 368 ? -8.586 33.875 16.953 1 81.19 368 PHE B N 1
ATOM 6955 C CA . PHE B 1 368 ? -8.594 34.406 15.594 1 81.19 368 PHE B CA 1
ATOM 6956 C C . PHE B 1 368 ? -9.922 35.062 15.281 1 81.19 368 PHE B C 1
ATOM 6958 O O . PHE B 1 368 ? -9.961 36.188 14.742 1 81.19 368 PHE B O 1
ATOM 6965 N N . PHE B 1 369 ? -11.125 34.469 15.68 1 76.19 369 PHE B N 1
ATOM 6966 C CA . PHE B 1 369 ? -12.398 35.094 15.32 1 76.19 369 PHE B CA 1
ATOM 6967 C C . PHE B 1 369 ? -13.266 35.281 16.547 1 76.19 369 PHE B C 1
ATOM 6969 O O . PHE B 1 369 ? -14.43 35.688 16.438 1 76.19 369 PHE B O 1
ATOM 6976 N N . HIS B 1 370 ? -12.773 34.969 17.703 1 71.19 370 HIS B N 1
ATOM 6977 C CA . HIS B 1 370 ? -13.586 35.031 18.922 1 71.19 370 HIS B CA 1
ATOM 6978 C C . HIS B 1 370 ? -14.188 36.406 19.125 1 71.19 370 HIS B C 1
ATOM 6980 O O . HIS B 1 370 ? -15.367 36.531 19.469 1 71.19 370 HIS B O 1
ATOM 6986 N N . GLN B 1 371 ? -13.539 37.438 18.906 1 68.38 371 GLN B N 1
ATOM 6987 C CA . GLN B 1 371 ? -13.984 38.781 19.188 1 68.38 371 GLN B CA 1
ATOM 6988 C C . GLN B 1 371 ? -15.133 39.188 18.25 1 68.38 371 GLN B C 1
ATOM 6990 O O . GLN B 1 371 ? -15.922 40.062 18.594 1 68.38 371 GLN B O 1
ATOM 6995 N N . LEU B 1 372 ? -15.164 38.594 17.172 1 73.06 372 LEU B N 1
ATOM 6996 C CA . LEU B 1 372 ? -16.219 38.938 16.234 1 73.06 372 LEU B CA 1
ATOM 6997 C C . LEU B 1 372 ? -17.594 38.562 16.781 1 73.06 372 LEU B C 1
ATOM 6999 O O . LEU B 1 372 ? -18.594 39.188 16.453 1 73.06 372 LEU B O 1
ATOM 7003 N N . SER B 1 373 ? -17.531 37.594 17.609 1 66.5 373 SER B N 1
ATOM 7004 C CA . SER B 1 373 ? -18.797 37.188 18.219 1 66.5 373 SER B CA 1
ATOM 7005 C C . SER B 1 373 ? -19.25 38.156 19.297 1 66.5 373 SER B C 1
ATOM 7007 O O . SER B 1 373 ? -20.453 38.375 19.484 1 66.5 373 SER B O 1
ATOM 7009 N N . GLU B 1 374 ? -18.281 38.781 19.828 1 67.19 374 GLU B N 1
ATOM 7010 C CA . GLU B 1 374 ? -18.562 39.688 20.922 1 67.19 374 GLU B CA 1
ATOM 7011 C C . GLU B 1 374 ? -18.828 41.094 20.391 1 67.19 374 GLU B C 1
ATOM 7013 O O . GLU B 1 374 ? -19.406 41.938 21.078 1 67.19 374 GLU B O 1
ATOM 7018 N N . ARG B 1 375 ? -18.359 41.312 19.219 1 74.12 375 ARG B N 1
ATOM 7019 C CA . ARG B 1 375 ? -18.516 42.625 18.594 1 74.12 375 ARG B CA 1
ATOM 7020 C C . ARG B 1 375 ? -19.094 42.531 17.188 1 74.12 375 ARG B C 1
ATOM 7022 O O . ARG B 1 375 ? -18.438 42.906 16.219 1 74.12 375 ARG B O 1
ATOM 7029 N N . PRO B 1 376 ? -20.281 42.188 17.047 1 65.19 376 PRO B N 1
ATOM 7030 C CA . PRO B 1 376 ? -20.828 41.875 15.727 1 65.19 376 PRO B CA 1
ATOM 7031 C C . PRO B 1 376 ? -20.844 43.062 14.781 1 65.19 376 PRO B C 1
ATOM 7033 O O . PRO B 1 376 ? -20.906 42.906 13.562 1 65.19 376 PRO B O 1
ATOM 7036 N N . GLN B 1 377 ? -20.688 44.188 15.406 1 69.25 377 GLN B N 1
ATOM 7037 C CA . GLN B 1 377 ? -20.781 45.375 14.555 1 69.25 377 GLN B CA 1
ATOM 7038 C C . GLN B 1 377 ? -19.406 45.906 14.18 1 69.25 377 GLN B C 1
ATOM 7040 O O . GLN B 1 377 ? -19.281 46.875 13.422 1 69.25 377 GLN B O 1
ATOM 7045 N N . SER B 1 378 ? -18.453 45.156 14.625 1 78.75 378 SER B N 1
ATOM 7046 C CA . SER B 1 378 ? -17.094 45.625 14.344 1 78.75 378 SER B CA 1
ATOM 7047 C C . SER B 1 378 ? -16.703 45.344 12.898 1 78.75 378 SER B C 1
ATOM 7049 O O . SER B 1 378 ? -17.062 44.312 12.344 1 78.75 378 SER B O 1
ATOM 7051 N N . GLY B 1 379 ? -16.094 46.344 12.297 1 88.62 379 GLY B N 1
ATOM 7052 C CA . GLY B 1 379 ? -15.469 46.094 11.008 1 88.62 379 GLY B CA 1
ATOM 7053 C C . GLY B 1 379 ? -14.328 45.125 11.086 1 88.62 379 GLY B C 1
ATOM 7054 O O . GLY B 1 379 ? -13.781 44.875 12.164 1 88.62 379 GLY B O 1
ATOM 7055 N N . LEU B 1 380 ? -14.078 44.5 10.016 1 93.94 380 LEU B N 1
ATOM 7056 C CA . LEU B 1 380 ? -13.023 43.5 9.945 1 93.94 380 LEU B CA 1
ATOM 7057 C C . LEU B 1 380 ? -12.227 43.625 8.656 1 93.94 380 LEU B C 1
ATOM 7059 O O . LEU B 1 380 ? -12.805 43.719 7.566 1 93.94 380 LEU B O 1
ATOM 7063 N N . ILE B 1 381 ? -10.953 43.781 8.844 1 96.25 381 ILE B N 1
ATOM 7064 C CA . ILE B 1 381 ? -10.016 43.75 7.727 1 96.25 381 ILE B CA 1
ATOM 7065 C C . ILE B 1 381 ? -9.289 42.406 7.707 1 96.25 381 ILE B C 1
ATOM 7067 O O . ILE B 1 381 ? -8.609 42.062 8.672 1 96.25 381 ILE B O 1
ATOM 7071 N N . MET B 1 382 ? -9.461 41.688 6.637 1 97.38 382 MET B N 1
ATOM 7072 C CA . MET B 1 382 ? -8.797 40.406 6.441 1 97.38 382 MET B CA 1
ATOM 7073 C C . MET B 1 382 ? -7.707 40.5 5.383 1 97.38 382 MET B C 1
ATOM 7075 O O . MET B 1 382 ? -7.934 41.062 4.305 1 97.38 382 MET B O 1
ATOM 7079 N N . VAL B 1 383 ? -6.527 40.031 5.68 1 98.12 383 VAL B N 1
ATOM 7080 C CA . VAL B 1 383 ? -5.426 40.031 4.727 1 98.12 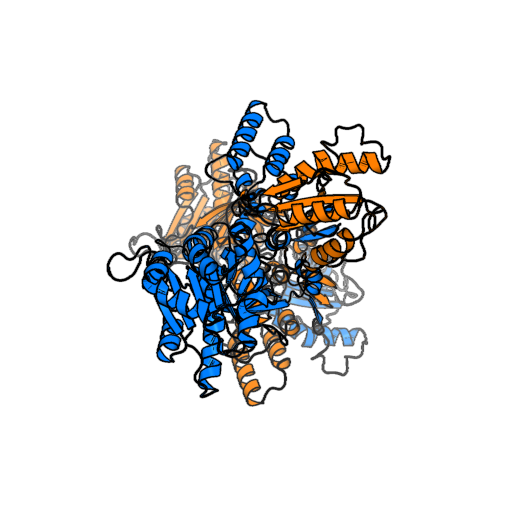383 VAL B CA 1
ATOM 7081 C C . VAL B 1 383 ? -4.863 38.625 4.578 1 98.12 383 VAL B C 1
ATOM 7083 O O . VAL B 1 383 ? -4.457 38 5.566 1 98.12 383 VAL B O 1
ATOM 7086 N N . CYS B 1 384 ? -4.84 38.125 3.35 1 98 384 CYS B N 1
ATOM 7087 C CA . CYS B 1 384 ? -4.293 36.781 3.168 1 98 384 CYS B CA 1
ATOM 7088 C C . CYS B 1 384 ? -3.723 36.594 1.766 1 98 384 CYS B C 1
ATOM 7090 O O . CYS B 1 384 ? -3.945 37.438 0.893 1 98 384 CYS B O 1
ATOM 7092 N N . VAL B 1 385 ? -2.912 35.531 1.64 1 96.62 385 VAL B N 1
ATOM 7093 C CA . VAL B 1 385 ? -2.326 35.156 0.36 1 96.62 385 VAL B CA 1
ATOM 7094 C C . VAL B 1 385 ? -2.477 33.656 0.153 1 96.62 385 VAL B C 1
ATOM 7096 O O . VAL B 1 385 ? -2.312 32.875 1.093 1 96.62 385 VAL B O 1
ATOM 7099 N N . GLY B 1 386 ? -2.857 33.25 -1.048 1 95.94 386 GLY B N 1
ATOM 7100 C CA . GLY B 1 386 ? -2.949 31.828 -1.402 1 95.94 386 GLY B CA 1
ATOM 7101 C C . GLY B 1 386 ? -3.865 31.047 -0.486 1 95.94 386 GLY B C 1
ATOM 7102 O O . GLY B 1 386 ? -5.02 31.422 -0.278 1 95.94 386 GLY B O 1
ATOM 7103 N N . SER B 1 387 ? -3.291 29.938 0.091 1 96.62 387 SER B N 1
ATOM 7104 C CA . SER B 1 387 ? -4.078 29.062 0.948 1 96.62 387 SER B CA 1
ATOM 7105 C C . SER B 1 387 ? -4.387 29.719 2.287 1 96.62 387 SER B C 1
ATOM 7107 O O . SER B 1 387 ? -5.199 29.219 3.062 1 96.62 387 SER B O 1
ATOM 7109 N N . GLY B 1 388 ? -3.84 30.906 2.537 1 97 388 GLY B N 1
ATOM 7110 C CA . GLY B 1 388 ? -4.18 31.672 3.725 1 97 388 GLY B CA 1
ATOM 7111 C C . GLY B 1 388 ? -5.645 32.062 3.783 1 97 388 GLY B C 1
ATOM 7112 O O . GLY B 1 388 ? -6.137 32.469 4.832 1 97 388 GLY B O 1
ATOM 7113 N N . ILE B 1 389 ? -6.324 31.859 2.707 1 98 389 ILE B N 1
ATOM 7114 C CA . ILE B 1 389 ? -7.734 32.219 2.619 1 98 389 ILE B CA 1
ATOM 7115 C C . ILE B 1 389 ? -8.562 31.266 3.477 1 98 389 ILE B C 1
ATOM 7117 O O . ILE B 1 389 ? -9.742 31.516 3.734 1 98 389 ILE B O 1
ATOM 7121 N N . ALA B 1 390 ? -8.016 30.188 3.936 1 97.81 390 ALA B N 1
ATOM 7122 C CA . ALA B 1 390 ? -8.734 29.078 4.543 1 97.81 390 ALA B CA 1
ATOM 7123 C C . ALA B 1 390 ? -9.602 29.547 5.703 1 97.81 390 ALA B C 1
ATOM 7125 O O . ALA B 1 390 ? -10.82 29.375 5.688 1 97.81 390 ALA B O 1
ATOM 7126 N N . PRO B 1 391 ? -9.039 30.172 6.715 1 96.56 391 PRO B N 1
ATOM 7127 C CA . PRO B 1 391 ? -9.906 30.578 7.824 1 96.56 391 PRO B CA 1
ATOM 7128 C C . PRO B 1 391 ? -10.93 31.625 7.422 1 96.56 391 PRO B C 1
ATOM 7130 O O . PRO B 1 391 ? -12.055 31.625 7.934 1 96.56 391 PRO B O 1
ATOM 7133 N N . PHE B 1 392 ? -10.602 32.469 6.508 1 97 392 PHE B N 1
ATOM 7134 C CA . PHE B 1 392 ? -11.5 33.531 6.09 1 97 392 PHE B CA 1
ATOM 7135 C C . PHE B 1 392 ? -12.656 32.969 5.27 1 97 392 PHE B C 1
ATOM 7137 O O . PHE B 1 392 ? -13.789 33.469 5.367 1 97 392 PHE B O 1
ATOM 7144 N N . ARG B 1 393 ? -12.312 31.969 4.449 1 97.38 393 ARG B N 1
ATOM 7145 C CA . ARG B 1 393 ? -13.398 31.328 3.725 1 97.38 393 ARG B CA 1
ATOM 7146 C C . ARG B 1 393 ? -14.445 30.766 4.684 1 97.38 393 ARG B C 1
ATOM 7148 O O . ARG B 1 393 ? -15.648 30.922 4.457 1 97.38 393 ARG B O 1
ATOM 7155 N N . GLY B 1 394 ? -13.961 30.125 5.723 1 95.5 394 GLY B N 1
ATOM 7156 C CA . GLY B 1 394 ? -14.883 29.625 6.727 1 95.5 394 GLY B CA 1
ATOM 7157 C C . GLY B 1 394 ? -15.758 30.703 7.336 1 95.5 394 GLY B C 1
ATOM 7158 O O . GLY B 1 394 ? -16.969 30.516 7.484 1 95.5 394 GLY B O 1
ATOM 7159 N N . LEU B 1 395 ? -15.18 31.797 7.66 1 93.06 395 LEU B N 1
ATOM 7160 C CA . LEU B 1 395 ? -15.906 32.906 8.258 1 93.06 395 LEU B CA 1
ATOM 7161 C C . LEU B 1 395 ? -16.922 33.5 7.277 1 93.06 395 LEU B C 1
ATOM 7163 O O . LEU B 1 395 ? -18.062 33.781 7.652 1 93.06 395 LEU B O 1
ATOM 7167 N N . ILE B 1 396 ? -16.484 33.688 6.055 1 93.19 396 ILE B N 1
ATOM 7168 C CA . ILE B 1 396 ? -17.328 34.281 5.012 1 93.19 396 ILE B CA 1
ATOM 7169 C C . ILE B 1 396 ? -18.531 33.375 4.77 1 93.19 396 ILE B C 1
ATOM 7171 O O . ILE B 1 396 ? -19.672 33.875 4.664 1 93.19 396 ILE B O 1
ATOM 7175 N N . LYS B 1 397 ? -18.297 32.094 4.723 1 93.44 397 LYS B N 1
ATOM 7176 C CA . LYS B 1 397 ? -19.391 31.141 4.535 1 93.44 397 LYS B CA 1
ATOM 7177 C C . LYS B 1 397 ? -20.375 31.203 5.703 1 93.44 397 LYS B C 1
ATOM 7179 O O . LYS B 1 397 ? -21.594 31.109 5.508 1 93.44 397 LYS B O 1
ATOM 7184 N N . GLU B 1 398 ? -19.828 31.281 6.852 1 90.5 398 GLU B N 1
ATOM 7185 C CA . GLU B 1 398 ? -20.672 31.406 8.031 1 90.5 398 GLU B CA 1
ATOM 7186 C C . GLU B 1 398 ? -21.531 32.656 7.977 1 90.5 398 GLU B C 1
ATOM 7188 O O . GLU B 1 398 ? -22.734 32.625 8.273 1 90.5 398 GLU B O 1
ATOM 7193 N N . ALA B 1 399 ? -20.938 33.781 7.594 1 87.56 399 ALA B N 1
ATOM 7194 C CA . ALA B 1 399 ? -21.641 35.062 7.492 1 87.56 399 ALA B CA 1
ATOM 7195 C C . ALA B 1 399 ? -22.719 35 6.422 1 87.56 399 ALA B C 1
ATOM 7197 O O . ALA B 1 399 ? -23.812 35.531 6.609 1 87.56 399 ALA B O 1
ATOM 7198 N N . LEU B 1 400 ? -22.406 34.406 5.355 1 87.94 400 LEU B N 1
ATOM 7199 C CA . LEU B 1 400 ? -23.375 34.219 4.281 1 87.94 400 LEU B CA 1
ATOM 7200 C C . LEU B 1 400 ? -24.578 33.438 4.754 1 87.94 400 LEU B C 1
ATOM 7202 O O . LEU B 1 400 ? -25.719 33.75 4.43 1 87.94 400 LEU B O 1
ATOM 7206 N N . PHE B 1 401 ? -24.297 32.406 5.453 1 87.56 401 PHE B N 1
ATOM 7207 C CA . PHE B 1 401 ? -25.375 31.562 5.957 1 87.56 401 PHE B CA 1
ATOM 7208 C C . PHE B 1 401 ? -26.266 32.344 6.906 1 87.56 401 PHE B C 1
ATOM 7210 O O . PHE B 1 401 ? -27.5 32.219 6.848 1 87.56 401 PHE B O 1
ATOM 7217 N N . ARG B 1 402 ? -25.688 33.125 7.754 1 82.81 402 ARG B N 1
ATOM 7218 C CA . ARG B 1 402 ? -26.438 33.875 8.758 1 82.81 402 ARG B CA 1
ATOM 7219 C C . ARG B 1 402 ? -27.219 35.031 8.133 1 82.81 402 ARG B C 1
ATOM 7221 O O . ARG B 1 402 ? -28.25 35.438 8.641 1 82.81 402 ARG B O 1
ATOM 7228 N N . LYS B 1 403 ? -26.547 35.781 7.227 1 77.5 403 LYS B N 1
ATOM 7229 C CA . LYS B 1 403 ? -27.219 36.875 6.559 1 77.5 403 LYS B CA 1
ATOM 7230 C C . LYS B 1 403 ? -28.531 36.438 5.918 1 77.5 403 LYS B C 1
ATOM 7232 O O . LYS B 1 403 ? -29.531 37.156 5.949 1 77.5 403 LYS B O 1
ATOM 7237 N N . THR B 1 404 ? -28.438 35.406 5.297 1 60.75 404 THR B N 1
ATOM 7238 C CA . THR B 1 404 ? -29.672 34.906 4.691 1 60.75 404 THR B CA 1
ATOM 7239 C C . THR B 1 404 ? -30.75 34.656 5.754 1 60.75 404 THR B C 1
ATOM 7241 O O . THR B 1 404 ? -31.938 34.719 5.457 1 60.75 404 THR B O 1
ATOM 7244 N N . SER B 1 405 ? -30.266 34.656 7.027 1 53.12 405 SER B N 1
ATOM 7245 C CA . SER B 1 405 ? -31.219 34.344 8.086 1 53.12 405 SER B CA 1
ATOM 7246 C C . SER B 1 405 ? -31.641 35.625 8.828 1 53.12 405 SER B C 1
ATOM 7248 O O . SER B 1 405 ? -32.656 35.625 9.516 1 53.12 405 SER B O 1
ATOM 7250 N N . SER B 1 406 ? -30.688 36.781 9.039 1 56.38 406 SER B N 1
ATOM 7251 C CA . SER B 1 406 ? -31.078 37.938 9.828 1 56.38 406 SER B CA 1
ATOM 7252 C C . SER B 1 406 ? -30.922 39.219 9.023 1 56.38 406 SER B C 1
ATOM 7254 O O . SER B 1 406 ? -30.031 39.344 8.172 1 56.38 406 SER B O 1
ATOM 7256 N N . ALA B 1 407 ? -31.953 40.156 8.789 1 51.56 407 ALA B N 1
ATOM 7257 C CA . ALA B 1 407 ? -32.125 41.406 8.078 1 51.56 407 ALA B CA 1
ATOM 7258 C C . ALA B 1 407 ? -31.125 42.469 8.594 1 51.56 407 ALA B C 1
ATOM 7260 O O . ALA B 1 407 ? -31.109 43.594 8.117 1 51.56 407 ALA B O 1
ATOM 7261 N N . ALA B 1 408 ? -30.422 42.219 9.656 1 51.09 408 ALA B N 1
ATOM 7262 C CA . ALA B 1 408 ? -29.719 43.344 10.266 1 51.09 408 ALA B CA 1
ATOM 7263 C C . ALA B 1 408 ? -28.5 43.75 9.445 1 51.09 408 ALA B C 1
ATOM 7265 O O . ALA B 1 408 ? -27.859 42.906 8.812 1 51.09 408 ALA B O 1
ATOM 7266 N N . GLU B 1 409 ? -28.344 45.062 9.211 1 53.5 409 GLU B N 1
ATOM 7267 C CA . GLU B 1 409 ? -27.266 45.719 8.484 1 53.5 409 GLU B CA 1
ATOM 7268 C C . GLU B 1 409 ? -25.906 45.344 9.062 1 53.5 409 GLU B C 1
ATOM 7270 O O . GLU B 1 409 ? -25.609 45.625 10.219 1 53.5 409 GLU B O 1
ATOM 7275 N N . LYS B 1 410 ? -25.234 44.219 8.758 1 58.56 410 LYS B N 1
ATOM 7276 C CA . LYS B 1 410 ? -23.922 43.812 9.281 1 58.56 410 LYS B CA 1
ATOM 7277 C C . LYS B 1 410 ? -22.797 44.594 8.57 1 58.56 410 LYS B C 1
ATOM 7279 O O . LYS B 1 410 ? -22.938 44.969 7.406 1 58.56 410 LYS B O 1
ATOM 7284 N N . PRO B 1 411 ? -21.844 45.156 9.398 1 61.34 411 PRO B N 1
ATOM 7285 C CA . PRO B 1 411 ? -20.688 45.844 8.797 1 61.34 411 PRO B CA 1
ATOM 7286 C C . PRO B 1 411 ? -20.031 45.031 7.691 1 61.34 411 PRO B C 1
ATOM 7288 O O . PRO B 1 411 ? -20.047 43.781 7.734 1 61.34 411 PRO B O 1
ATOM 7291 N N . LYS B 1 412 ? -19.688 45.719 6.617 1 72.75 412 LYS B N 1
ATOM 7292 C CA . LYS B 1 412 ? -19 45.156 5.465 1 72.75 412 LYS B CA 1
ATOM 7293 C C . LYS B 1 412 ? -17.547 44.844 5.789 1 72.75 412 LYS B C 1
ATOM 7295 O O . LYS B 1 412 ? -16.797 45.719 6.246 1 72.75 412 LYS B O 1
ATOM 7300 N N . TRP B 1 413 ? -17.234 43.594 5.844 1 91.69 413 TRP B N 1
ATOM 7301 C CA . TRP B 1 413 ? -15.852 43.156 6.008 1 91.69 413 TRP B CA 1
ATOM 7302 C C . TRP B 1 413 ? -15.055 43.344 4.723 1 91.69 413 TRP B C 1
ATOM 7304 O O . TRP B 1 413 ? -15.641 43.438 3.637 1 91.69 413 TRP B O 1
ATOM 7314 N N . THR B 1 414 ? -13.828 43.656 4.867 1 96.62 414 THR B N 1
ATOM 7315 C CA . THR B 1 414 ? -12.953 43.844 3.711 1 96.62 414 THR B CA 1
ATOM 7316 C C . THR B 1 414 ? -11.898 42.719 3.664 1 96.62 414 THR B C 1
ATOM 7318 O O . THR B 1 414 ? -11.258 42.438 4.676 1 96.62 414 THR B O 1
ATOM 7321 N N . LEU B 1 415 ? -11.766 42.094 2.541 1 97.94 415 LEU B N 1
ATOM 7322 C CA . LEU B 1 415 ? -10.758 41.062 2.322 1 97.94 415 LEU B CA 1
ATOM 7323 C C . LEU B 1 415 ? -9.727 41.531 1.301 1 97.94 415 LEU B C 1
ATOM 7325 O O . LEU B 1 415 ? -10.07 41.875 0.171 1 97.94 415 LEU B O 1
ATOM 7329 N N . PHE B 1 416 ? -8.523 41.625 1.728 1 98.31 416 PHE B N 1
ATOM 7330 C CA . PHE B 1 416 ? -7.395 41.75 0.815 1 98.31 416 PHE B CA 1
ATOM 7331 C C . PHE B 1 416 ? -6.793 40.406 0.494 1 98.31 416 PHE B C 1
ATOM 7333 O O . PHE B 1 416 ? -6.211 39.75 1.367 1 98.31 416 PHE B O 1
ATOM 7340 N N . TYR B 1 417 ? -6.891 39.969 -0.773 1 98.06 417 TYR B N 1
ATOM 7341 C CA . TYR B 1 417 ? -6.496 38.625 -1.153 1 98.06 417 TYR B CA 1
ATOM 7342 C C . TYR B 1 417 ? -5.449 38.656 -2.26 1 98.06 417 TYR B C 1
ATOM 7344 O O . TYR B 1 417 ? -5.695 39.188 -3.342 1 98.06 417 TYR B O 1
ATOM 7352 N N . GLY B 1 418 ? -4.328 38.094 -1.947 1 97 418 GLY B N 1
ATOM 7353 C CA . GLY B 1 418 ? -3.264 38 -2.932 1 97 418 GLY B CA 1
ATOM 7354 C C . GLY B 1 418 ? -3.09 36.594 -3.479 1 97 418 GLY B C 1
ATOM 7355 O O . GLY B 1 418 ? -3.17 35.625 -2.73 1 97 418 GLY B O 1
ATOM 7356 N N . CYS B 1 419 ? -2.912 36.438 -4.801 1 95.75 419 CYS B N 1
ATOM 7357 C CA . CYS B 1 419 ? -2.547 35.188 -5.465 1 95.75 419 CYS B CA 1
ATOM 7358 C C . CYS B 1 419 ? -1.759 35.438 -6.738 1 95.75 419 CYS B C 1
ATOM 7360 O O . CYS B 1 419 ? -1.299 36.562 -6.965 1 95.75 419 CYS B O 1
ATOM 7362 N N . ARG B 1 420 ? -1.491 34.438 -7.469 1 94.44 420 ARG B N 1
ATOM 7363 C CA . ARG B 1 420 ? -0.641 34.594 -8.641 1 94.44 420 ARG B CA 1
ATOM 7364 C C . ARG B 1 420 ? -1.444 35.125 -9.828 1 94.44 420 ARG B C 1
ATOM 7366 O O . ARG B 1 420 ? -0.904 35.844 -10.688 1 94.44 420 ARG B O 1
ATOM 7373 N N . GLY B 1 421 ? -2.74 34.812 -9.898 1 93.19 421 GLY B N 1
ATOM 7374 C CA . GLY B 1 421 ? -3.582 35.281 -10.977 1 93.19 421 GLY B CA 1
ATOM 7375 C C . GLY B 1 421 ? -5.004 34.781 -10.906 1 93.19 421 GLY B C 1
ATOM 7376 O O . GLY B 1 421 ? -5.27 33.75 -10.266 1 93.19 421 GLY B O 1
ATOM 7377 N N . SER B 1 422 ? -5.848 35.469 -11.648 1 92.5 422 SER B N 1
ATOM 7378 C CA . SER B 1 422 ? -7.277 35.156 -11.609 1 92.5 422 SER B CA 1
ATOM 7379 C C . SER B 1 422 ? -7.562 33.812 -12.227 1 92.5 422 SER B C 1
ATOM 7381 O O . SER B 1 422 ? -8.477 33.094 -11.789 1 92.5 422 SER B O 1
ATOM 7383 N N . GLN B 1 423 ? -6.703 33.438 -13.156 1 91.69 423 GLN B N 1
ATOM 7384 C CA . GLN B 1 423 ? -6.926 32.188 -13.828 1 91.69 423 GLN B CA 1
ATOM 7385 C C . GLN B 1 423 ? -5.895 31.141 -13.391 1 91.69 423 GLN B C 1
ATOM 7387 O O . GLN B 1 423 ? -5.816 30.047 -13.969 1 91.69 423 GLN B O 1
ATOM 7392 N N . LEU B 1 424 ? -5.133 31.484 -12.43 1 93.56 424 LEU B N 1
ATOM 7393 C CA . LEU B 1 424 ? -4.062 30.594 -11.992 1 93.56 424 LEU B CA 1
ATOM 7394 C C . LEU B 1 424 ? -4.398 29.969 -10.648 1 93.56 424 LEU B C 1
ATOM 7396 O O . LEU B 1 424 ? -4.527 28.734 -10.547 1 93.56 424 LEU B O 1
ATOM 7400 N N . ASP B 1 425 ? -4.609 30.781 -9.641 1 96.31 425 ASP B N 1
ATOM 7401 C CA . ASP B 1 425 ? -4.867 30.219 -8.312 1 96.31 425 ASP B CA 1
ATOM 7402 C C . ASP B 1 425 ? -5.711 31.172 -7.469 1 96.31 425 ASP B C 1
ATOM 7404 O O . ASP B 1 425 ? -5.465 31.328 -6.27 1 96.31 425 ASP B O 1
ATOM 7408 N N . GLU B 1 426 ? -6.574 31.969 -8.086 1 96.12 426 GLU B N 1
ATOM 7409 C CA . GLU B 1 426 ? -7.582 32.625 -7.262 1 96.12 426 GLU B CA 1
ATOM 7410 C C . GLU B 1 426 ? -8.547 31.625 -6.656 1 96.12 426 GLU B C 1
ATOM 7412 O O . GLU B 1 426 ? -9.578 31.297 -7.258 1 96.12 426 GLU B O 1
ATOM 7417 N N . LEU B 1 427 ? -8.258 31.266 -5.473 1 97.81 427 LEU B N 1
ATOM 7418 C CA . LEU B 1 427 ? -8.969 30.172 -4.828 1 97.81 427 LEU B CA 1
ATOM 7419 C C . LEU B 1 427 ? -10.383 30.594 -4.445 1 97.81 427 LEU B C 1
ATOM 7421 O O . LEU B 1 427 ? -10.586 31.688 -3.928 1 97.81 427 LEU B O 1
ATOM 7425 N N . TYR B 1 428 ? -11.359 29.719 -4.801 1 97.75 428 TYR B N 1
ATOM 7426 C CA . TYR B 1 428 ? -12.758 29.875 -4.402 1 97.75 428 TYR B CA 1
ATOM 7427 C C . TYR B 1 428 ? -13.336 31.172 -4.93 1 97.75 428 TYR B C 1
ATOM 7429 O O . TYR B 1 428 ? -14.055 31.875 -4.211 1 97.75 428 TYR B O 1
ATOM 7437 N N . ALA B 1 429 ? -13.062 31.5 -6.125 1 96.38 429 ALA B N 1
ATOM 7438 C CA . ALA B 1 429 ? -13.539 32.719 -6.77 1 96.38 429 ALA B CA 1
ATOM 7439 C C . ALA B 1 429 ? -15.062 32.781 -6.727 1 96.38 429 ALA B C 1
ATOM 7441 O O . ALA B 1 429 ? -15.625 33.875 -6.512 1 96.38 429 ALA B O 1
ATOM 7442 N N . ASP B 1 430 ? -15.688 31.688 -6.887 1 95.5 430 ASP B N 1
ATOM 7443 C CA . ASP B 1 430 ? -17.141 31.656 -6.871 1 95.5 430 ASP B CA 1
ATOM 7444 C C . ASP B 1 430 ? -17.688 31.984 -5.484 1 95.5 430 ASP B C 1
ATOM 7446 O O . ASP B 1 430 ? -18.688 32.688 -5.359 1 95.5 430 ASP B O 1
ATOM 7450 N N . ASP B 1 431 ? -17.078 31.469 -4.445 1 94.88 431 ASP B N 1
ATOM 7451 C CA . ASP B 1 431 ? -17.484 31.781 -3.078 1 94.88 431 ASP B CA 1
ATOM 7452 C C . ASP B 1 431 ? -17.344 33.281 -2.793 1 94.88 431 ASP B C 1
ATOM 7454 O O . ASP B 1 431 ? -18.219 33.875 -2.176 1 94.88 431 ASP B O 1
ATOM 7458 N N . LEU B 1 432 ? -16.234 33.844 -3.238 1 96.56 432 LEU B N 1
ATOM 7459 C CA . LEU B 1 432 ? -15.953 35.25 -2.99 1 96.56 432 LEU B CA 1
ATOM 7460 C C . LEU B 1 432 ? -16.938 36.125 -3.74 1 96.56 432 LEU B C 1
ATOM 7462 O O . LEU B 1 432 ? -17.438 37.125 -3.191 1 96.56 432 LEU B O 1
ATOM 7466 N N . ARG B 1 433 ? -17.219 35.719 -4.926 1 95.88 433 ARG B N 1
ATOM 7467 C CA . ARG B 1 433 ? -18.188 36.469 -5.723 1 95.88 433 ARG B CA 1
ATOM 7468 C C . ARG B 1 433 ? -19.562 36.438 -5.07 1 95.88 433 ARG B C 1
ATOM 7470 O O . ARG B 1 433 ? -20.234 37.469 -4.988 1 95.88 433 ARG B O 1
ATOM 7477 N N . ALA B 1 434 ? -19.953 35.344 -4.664 1 94.06 434 ALA B N 1
ATOM 7478 C CA . ALA B 1 434 ? -21.25 35.219 -4.008 1 94.06 434 ALA B CA 1
ATOM 7479 C C . ALA B 1 434 ? -21.328 36.094 -2.758 1 94.06 434 ALA B C 1
ATOM 7481 O O . ALA B 1 434 ? -22.359 36.719 -2.486 1 94.06 434 ALA B O 1
ATOM 7482 N N . ALA B 1 435 ? -20.281 36.156 -2.023 1 93.62 435 ALA B N 1
ATOM 7483 C CA . ALA B 1 435 ? -20.234 36.938 -0.798 1 93.62 435 ALA B CA 1
ATOM 7484 C C . ALA B 1 435 ? -20.266 38.438 -1.111 1 93.62 435 ALA B C 1
ATOM 7486 O O . ALA B 1 435 ? -20.891 39.219 -0.399 1 93.62 435 ALA B O 1
ATOM 7487 N N . GLU B 1 436 ? -19.562 38.812 -2.16 1 94.56 436 GLU B N 1
ATOM 7488 C CA . GLU B 1 436 ? -19.578 40.188 -2.592 1 94.56 436 GLU B CA 1
ATOM 7489 C C . GLU B 1 436 ? -20.969 40.625 -3.051 1 94.56 436 GLU B C 1
ATOM 7491 O O . GLU B 1 436 ? -21.438 41.688 -2.691 1 94.56 436 GLU B O 1
ATOM 7496 N N . GLU B 1 437 ? -21.578 39.812 -3.758 1 93.06 437 GLU B N 1
ATOM 7497 C CA . GLU B 1 437 ? -22.922 40.094 -4.266 1 93.06 437 GLU B CA 1
ATOM 7498 C C . GLU B 1 437 ? -23.922 40.188 -3.127 1 93.06 437 GLU B C 1
ATOM 7500 O O . GLU B 1 437 ? -24.859 41 -3.195 1 93.06 437 GLU B O 1
ATOM 7505 N N . ALA B 1 438 ? -23.703 39.469 -2.125 1 90.62 438 ALA B N 1
ATOM 7506 C CA . ALA B 1 438 ? -24.594 39.469 -0.973 1 90.62 438 ALA B CA 1
ATOM 7507 C C . ALA B 1 438 ? -24.297 40.656 -0.063 1 90.62 438 ALA B C 1
ATOM 7509 O O . ALA B 1 438 ? -25.047 40.938 0.877 1 90.62 438 ALA B O 1
ATOM 7510 N N . GLY B 1 439 ? -23.203 41.344 -0.303 1 88.94 439 GLY B N 1
ATOM 7511 C CA . GLY B 1 439 ? -22.844 42.531 0.471 1 88.94 439 GLY B CA 1
ATOM 7512 C C . GLY B 1 439 ? -22.156 42.188 1.784 1 88.94 439 GLY B C 1
ATOM 7513 O O . GLY B 1 439 ? -22.094 43.031 2.688 1 88.94 439 GLY B O 1
ATOM 7514 N N . VAL B 1 440 ? -21.656 41 1.901 1 87.81 440 VAL B N 1
ATOM 7515 C CA . VAL B 1 440 ? -21.016 40.562 3.133 1 87.81 440 VAL B CA 1
ATOM 7516 C C . VAL B 1 440 ? -19.594 41.094 3.207 1 87.81 440 VAL B C 1
ATOM 7518 O O . VAL B 1 440 ? -19.125 41.469 4.281 1 87.81 440 VAL B O 1
ATOM 7521 N N . ILE B 1 441 ? -18.938 41.062 1.99 1 93.75 441 ILE B N 1
ATOM 7522 C CA . ILE B 1 441 ? -17.531 41.5 1.992 1 93.75 441 ILE B CA 1
ATOM 7523 C C . ILE B 1 441 ? -17.25 42.344 0.768 1 93.75 441 ILE B C 1
ATOM 7525 O O . ILE B 1 441 ? -18.016 42.344 -0.199 1 93.75 441 ILE B O 1
ATOM 7529 N N . VAL B 1 442 ? -16.25 43.156 0.896 1 95.31 442 VAL B N 1
ATOM 7530 C CA . VAL B 1 442 ? -15.555 43.75 -0.23 1 95.31 442 VAL B CA 1
ATOM 7531 C C . VAL B 1 442 ? -14.195 43.094 -0.427 1 95.31 442 VAL B C 1
ATOM 7533 O O . VAL B 1 442 ? -13.438 42.906 0.532 1 95.31 442 VAL B O 1
ATOM 7536 N N . VAL B 1 443 ? -13.922 42.688 -1.675 1 96.69 443 VAL B N 1
ATOM 7537 C CA . VAL B 1 443 ? -12.672 41.969 -1.921 1 96.69 443 VAL B CA 1
ATOM 7538 C C . VAL B 1 443 ? -11.742 42.844 -2.76 1 96.69 443 VAL B C 1
ATOM 7540 O O . VAL B 1 443 ? -12.117 43.312 -3.83 1 96.69 443 VAL B O 1
ATOM 7543 N N . HIS B 1 444 ? -10.602 43.125 -2.223 1 96.62 444 HIS B N 1
ATOM 7544 C CA . HIS B 1 444 ? -9.5 43.719 -2.979 1 96.62 444 HIS B CA 1
ATOM 7545 C C . HIS B 1 444 ? -8.461 42.688 -3.346 1 96.62 444 HIS B C 1
ATOM 7547 O O . HIS B 1 444 ? -7.793 42.125 -2.467 1 96.62 444 HIS B O 1
ATOM 7553 N N . ARG B 1 445 ? -8.258 42.469 -4.617 1 95.38 445 ARG B N 1
ATOM 7554 C CA . ARG B 1 445 ? -7.391 41.406 -5.094 1 95.38 445 ARG B CA 1
ATOM 7555 C C . ARG B 1 445 ? -6.02 41.938 -5.48 1 95.38 445 ARG B C 1
ATOM 7557 O O . ARG B 1 445 ? -5.887 43.125 -5.828 1 95.38 445 ARG B O 1
ATOM 7564 N N . ALA B 1 446 ? -5.02 41.188 -5.371 1 96.25 446 ALA B N 1
ATOM 7565 C CA . ALA B 1 446 ? -3.672 41.406 -5.883 1 96.25 446 ALA B CA 1
ATOM 7566 C C . ALA B 1 446 ? -3.15 40.188 -6.625 1 96.25 446 ALA B C 1
ATOM 7568 O O . ALA B 1 446 ? -3.268 39.062 -6.137 1 96.25 446 ALA B O 1
ATOM 7569 N N . TYR B 1 447 ? -2.557 40.375 -7.883 1 95.31 447 TYR B N 1
ATOM 7570 C CA . TYR B 1 447 ? -2.061 39.281 -8.719 1 95.31 447 TYR B CA 1
ATOM 7571 C C . TYR B 1 447 ? -0.571 39.469 -9 1 95.31 447 TYR B C 1
ATOM 7573 O O . TYR B 1 447 ? -0.169 40.344 -9.734 1 95.31 447 TYR B O 1
ATOM 7581 N N . SER B 1 448 ? 0.205 38.562 -8.5 1 92.88 448 SER B N 1
ATOM 7582 C CA . SER B 1 448 ? 1.652 38.75 -8.555 1 92.88 448 SER B CA 1
ATOM 7583 C C . SER B 1 448 ? 2.197 38.375 -9.938 1 92.88 448 SER B C 1
ATOM 7585 O O . SER B 1 448 ? 3.277 38.844 -10.32 1 92.88 448 SER B O 1
ATOM 7587 N N . ARG B 1 449 ? 1.478 37.562 -10.703 1 89.75 449 ARG B N 1
ATOM 7588 C CA . ARG B 1 449 ? 2.029 37.094 -11.969 1 89.75 449 ARG B CA 1
ATOM 7589 C C . ARG B 1 449 ? 1.136 37.5 -13.141 1 89.75 449 ARG B C 1
ATOM 7591 O O . ARG B 1 449 ? 1.379 37.094 -14.281 1 89.75 449 ARG B O 1
ATOM 7598 N N . GLU B 1 450 ? 0.05 38.062 -12.852 1 83.94 450 GLU B N 1
ATOM 7599 C CA . GLU B 1 450 ? -0.845 38.5 -13.922 1 83.94 450 GLU B CA 1
ATOM 7600 C C . GLU B 1 450 ? -0.545 39.938 -14.359 1 83.94 450 GLU B C 1
ATOM 7602 O O . GLU B 1 450 ? -0.462 40.844 -13.523 1 83.94 450 GLU B O 1
ATOM 7607 N N . SER B 1 451 ? 0.096 40.281 -15.477 1 69.56 451 SER B N 1
ATOM 7608 C CA . SER B 1 451 ? 0.559 41.562 -15.953 1 69.56 451 SER B CA 1
ATOM 7609 C C . SER B 1 451 ? -0.565 42.344 -16.641 1 69.56 451 SER B C 1
ATOM 7611 O O . SER B 1 451 ? -0.473 43.562 -16.812 1 69.56 451 SER B O 1
ATOM 7613 N N . GLY B 1 452 ? -1.61 41.781 -16.969 1 60.16 452 GLY B N 1
ATOM 7614 C CA . GLY B 1 452 ? -2.447 42.438 -17.969 1 60.16 452 GLY B CA 1
ATOM 7615 C C . GLY B 1 452 ? -3.219 43.625 -17.406 1 60.16 452 GLY B C 1
ATOM 7616 O O . GLY B 1 452 ? -3.377 44.656 -18.062 1 60.16 452 GLY B O 1
ATOM 7617 N N . ASP B 1 453 ? -3.82 43.438 -16.266 1 62.94 453 ASP B N 1
ATOM 7618 C CA . ASP B 1 453 ? -4.68 44.531 -15.781 1 62.94 453 ASP B CA 1
ATOM 7619 C C . ASP B 1 453 ? -3.918 45.438 -14.836 1 62.94 453 ASP B C 1
ATOM 7621 O O . ASP B 1 453 ? -3.621 45.062 -13.703 1 62.94 453 ASP B O 1
ATOM 7625 N N . MET B 1 454 ? -3.436 46.594 -15.352 1 67.5 454 MET B N 1
ATOM 7626 C CA . MET B 1 454 ? -2.613 47.594 -14.648 1 67.5 454 MET B CA 1
ATOM 7627 C C . MET B 1 454 ? -3.326 48.094 -13.406 1 67.5 454 MET B C 1
ATOM 7629 O O . MET B 1 454 ? -2.688 48.656 -12.5 1 67.5 454 MET B O 1
ATOM 7633 N N . ASN B 1 455 ? -4.582 47.844 -13.25 1 77.88 455 ASN B N 1
ATOM 7634 C CA . ASN B 1 455 ? -5.324 48.406 -12.141 1 77.88 455 ASN B CA 1
ATOM 7635 C C . ASN B 1 455 ? -5.328 47.469 -10.93 1 77.88 455 ASN B C 1
ATOM 7637 O O . ASN B 1 455 ? -5.773 47.875 -9.844 1 77.88 455 ASN B O 1
ATOM 7641 N N . ILE B 1 456 ? -4.738 46.312 -11.039 1 84.38 456 ILE B N 1
ATOM 7642 C CA . ILE B 1 456 ? -4.691 45.406 -9.914 1 84.38 456 ILE B CA 1
ATOM 7643 C C . ILE B 1 456 ? -3.26 45.281 -9.391 1 84.38 456 ILE B C 1
ATOM 7645 O O . ILE B 1 456 ? -2.338 44.969 -10.141 1 84.38 456 ILE B O 1
ATOM 7649 N N . PRO B 1 457 ? -3.104 45.625 -8.148 1 91.12 457 PRO B N 1
ATOM 7650 C CA . PRO B 1 457 ? -1.754 45.531 -7.582 1 91.12 457 PRO B CA 1
ATOM 7651 C C . PRO B 1 457 ? -1.16 44.125 -7.656 1 91.12 457 PRO B C 1
ATOM 7653 O O . PRO B 1 457 ? -1.899 43.156 -7.668 1 91.12 457 PRO B O 1
ATOM 7656 N N . ARG B 1 458 ? 0.141 44.094 -7.684 1 91.81 458 ARG B N 1
ATOM 7657 C CA . ARG B 1 458 ? 0.852 42.844 -7.789 1 91.81 458 ARG B CA 1
ATOM 7658 C C . ARG B 1 458 ? 0.85 42.094 -6.461 1 91.81 458 ARG B C 1
ATOM 7660 O O . ARG B 1 458 ? 0.785 40.844 -6.43 1 91.81 458 ARG B O 1
ATOM 7667 N N . TYR B 1 459 ? 0.956 42.906 -5.371 1 94.69 459 TYR B N 1
ATOM 7668 C CA . TYR B 1 459 ? 1.049 42.281 -4.043 1 94.69 459 TYR B CA 1
ATOM 7669 C C . TYR B 1 459 ? -0.01 42.875 -3.109 1 94.69 459 TYR B C 1
ATOM 7671 O O . TYR B 1 459 ? -0.484 44 -3.311 1 94.69 459 TYR B O 1
ATOM 7679 N N . VAL B 1 460 ? -0.362 42.125 -2.148 1 96.06 460 VAL B N 1
ATOM 7680 C CA . VAL B 1 460 ? -1.416 42.5 -1.214 1 96.06 460 VAL B CA 1
ATOM 7681 C C . VAL B 1 460 ? -1.037 43.781 -0.512 1 96.06 460 VAL B C 1
ATOM 7683 O O . VAL B 1 460 ? -1.903 44.625 -0.211 1 96.06 460 VAL B O 1
ATOM 7686 N N . THR B 1 461 ? 0.278 44 -0.258 1 95.75 461 THR B N 1
ATOM 7687 C CA . THR B 1 461 ? 0.727 45.219 0.373 1 95.75 461 THR B CA 1
ATOM 7688 C C . THR B 1 461 ? 0.418 46.438 -0.513 1 95.75 461 THR B C 1
ATOM 7690 O O . THR B 1 461 ? 0.13 47.531 -0.013 1 95.75 461 THR B O 1
ATOM 7693 N N . GLY B 1 462 ? 0.543 46.219 -1.828 1 94.31 462 GLY B N 1
ATOM 7694 C CA . GLY B 1 462 ? 0.139 47.281 -2.746 1 94.31 462 GLY B CA 1
ATOM 7695 C C . GLY B 1 462 ? -1.336 47.594 -2.65 1 94.31 462 GLY B C 1
ATOM 7696 O O . GLY B 1 462 ? -1.709 48.781 -2.656 1 94.31 462 GLY B O 1
ATOM 7697 N N . SER B 1 463 ? -2.123 46.625 -2.578 1 95.5 463 SER B N 1
ATOM 7698 C CA . SER B 1 463 ? -3.562 46.812 -2.43 1 95.5 463 SER B CA 1
ATOM 7699 C C . SER B 1 463 ? -3.889 47.531 -1.117 1 95.5 463 SER B C 1
ATOM 7701 O O . SER B 1 463 ? -4.777 48.375 -1.069 1 95.5 463 SER B O 1
ATOM 7703 N N . LEU B 1 464 ? -3.25 47.156 -0.047 1 96.94 464 LEU B N 1
ATOM 7704 C CA . LEU B 1 464 ? -3.436 47.781 1.262 1 96.94 464 LEU B CA 1
ATOM 7705 C C . LEU B 1 464 ? -3.062 49.25 1.224 1 96.94 464 LEU B C 1
ATOM 7707 O O . LEU B 1 464 ? -3.773 50.094 1.781 1 96.94 464 LEU B O 1
ATOM 7711 N N . LYS B 1 465 ? -1.969 49.5 0.557 1 95.31 465 LYS B N 1
ATOM 7712 C CA . LYS B 1 465 ? -1.514 50.875 0.445 1 95.31 465 LYS B CA 1
ATOM 7713 C C . LYS B 1 465 ? -2.539 51.75 -0.29 1 95.31 465 LYS B C 1
ATOM 7715 O O . LYS B 1 465 ? -2.793 52.875 0.098 1 95.31 465 LYS B O 1
ATOM 7720 N N . GLU B 1 466 ? -3.121 51.219 -1.302 1 95.06 466 GLU B N 1
ATOM 7721 C CA . GLU B 1 466 ? -4.121 51.906 -2.094 1 95.06 466 GLU B CA 1
ATOM 7722 C C . GLU B 1 466 ? -5.379 52.188 -1.276 1 95.06 466 GLU B C 1
ATOM 7724 O O . GLU B 1 466 ? -6.105 53.156 -1.552 1 95.06 466 GLU B O 1
ATOM 7729 N N . HIS B 1 467 ? -5.633 51.375 -0.327 1 95.56 467 HIS B N 1
ATOM 7730 C CA . HIS B 1 467 ? -6.863 51.5 0.446 1 95.56 467 HIS B CA 1
ATOM 7731 C C . HIS B 1 467 ? -6.566 51.75 1.917 1 95.56 467 HIS B C 1
ATOM 7733 O O . HIS B 1 467 ? -7.305 51.312 2.797 1 95.56 467 HIS B O 1
ATOM 7739 N N . ILE B 1 468 ? -5.492 52.406 2.188 1 95.31 468 ILE B N 1
ATOM 7740 C CA . ILE B 1 468 ? -5.012 52.594 3.553 1 95.31 468 ILE B CA 1
ATOM 7741 C C . ILE B 1 468 ? -6.035 53.375 4.355 1 95.31 468 ILE B C 1
ATOM 7743 O O . ILE B 1 468 ? -6.207 53.156 5.555 1 95.31 468 ILE B O 1
ATOM 7747 N N . SER B 1 469 ? -6.707 54.344 3.781 1 94.19 469 SER B N 1
ATOM 7748 C CA . SER B 1 469 ? -7.703 55.156 4.477 1 94.19 469 SER B CA 1
ATOM 7749 C C . SER B 1 469 ? -8.859 54.312 4.98 1 94.19 469 SER B C 1
ATOM 7751 O O . SER B 1 469 ? -9.328 54.5 6.105 1 94.19 469 SER B O 1
ATOM 7753 N N . GLU B 1 470 ? -9.234 53.438 4.117 1 93.44 470 GLU B N 1
ATOM 7754 C CA . GLU B 1 470 ? -10.297 52.5 4.496 1 93.44 470 GLU B CA 1
ATOM 7755 C C . GLU B 1 470 ? -9.891 51.656 5.688 1 93.44 470 GLU B C 1
ATOM 7757 O O . GLU B 1 470 ? -10.672 51.438 6.613 1 93.44 470 GLU B O 1
ATOM 7762 N N . VAL B 1 471 ? -8.711 51.156 5.691 1 96 471 VAL B N 1
ATOM 7763 C CA . VAL B 1 471 ? -8.188 50.312 6.754 1 96 471 VAL B CA 1
ATOM 7764 C C . VAL B 1 471 ? -8.125 51.125 8.062 1 96 471 VAL B C 1
ATOM 7766 O O . VAL B 1 471 ? -8.562 50.625 9.109 1 96 471 VAL B O 1
ATOM 7769 N N . MET B 1 472 ? -7.699 52.344 7.957 1 93.81 472 MET B N 1
ATOM 7770 C CA . MET B 1 472 ? -7.535 53.188 9.156 1 93.81 472 MET B CA 1
ATOM 7771 C C . MET B 1 472 ? -8.891 53.594 9.711 1 93.81 472 MET B C 1
ATOM 7773 O O . MET B 1 472 ? -9.062 53.719 10.93 1 93.81 472 MET B O 1
ATOM 7777 N N . ASP B 1 473 ? -9.789 53.906 8.844 1 92.38 473 ASP B N 1
ATOM 7778 C CA . ASP B 1 473 ? -11.133 54.219 9.289 1 92.38 473 ASP B CA 1
ATOM 7779 C C . ASP B 1 473 ? -11.758 53.062 10.07 1 92.38 473 ASP B C 1
ATOM 7781 O O . ASP B 1 473 ? -12.359 53.281 11.125 1 92.38 473 ASP B O 1
ATOM 7785 N N . CYS B 1 474 ? -11.578 51.906 9.531 1 92.56 474 CYS B N 1
ATOM 7786 C CA . CYS B 1 474 ? -12.07 50.719 10.211 1 92.56 474 CYS B CA 1
ATOM 7787 C C . CYS B 1 474 ? -11.406 50.562 11.57 1 92.56 474 CYS B C 1
ATOM 7789 O O . CYS B 1 474 ? -12.078 50.281 12.57 1 92.56 474 CYS B O 1
ATOM 7791 N N . TRP B 1 475 ? -10.125 50.75 11.578 1 92 475 TRP B N 1
ATOM 7792 C CA . TRP B 1 475 ? -9.336 50.594 12.797 1 92 475 TRP B CA 1
ATOM 7793 C C . TRP B 1 475 ? -9.781 51.594 13.859 1 92 475 TRP B C 1
ATOM 7795 O O . TRP B 1 475 ? -10 51.219 15.016 1 92 475 TRP B O 1
ATOM 7805 N N . LYS B 1 476 ? -9.977 52.781 13.508 1 89.56 476 LYS B N 1
ATOM 7806 C CA . LYS B 1 476 ? -10.367 53.875 14.422 1 89.56 476 LYS B CA 1
ATOM 7807 C C . LYS B 1 476 ? -11.766 53.625 14.984 1 89.56 476 LYS B C 1
ATOM 7809 O O . LYS B 1 476 ? -12.047 53.969 16.125 1 89.56 476 LYS B O 1
ATOM 7814 N N . ALA B 1 477 ? -12.539 53 14.172 1 88.31 477 ALA B N 1
ATOM 7815 C CA . ALA B 1 477 ? -13.906 52.719 14.586 1 88.31 477 ALA B CA 1
ATOM 7816 C C . ALA B 1 477 ? -13.969 51.469 15.461 1 88.31 477 ALA B C 1
ATOM 7818 O O . ALA B 1 477 ? -15.055 51 15.797 1 88.31 477 ALA B O 1
ATOM 7819 N N . GLY B 1 478 ? -12.82 50.906 15.766 1 86.31 478 GLY B N 1
ATOM 7820 C CA . GLY B 1 478 ? -12.773 49.75 16.641 1 86.31 478 GLY B CA 1
ATOM 7821 C C . GLY B 1 478 ? -12.734 48.438 15.883 1 86.31 478 GLY B C 1
ATOM 7822 O O . GLY B 1 478 ? -12.938 47.375 16.469 1 86.31 478 GLY B O 1
ATOM 7823 N N . GLY B 1 479 ? -12.523 48.562 14.578 1 90.75 479 GLY B N 1
ATOM 7824 C CA . GLY B 1 479 ? -12.461 47.375 13.758 1 90.75 479 GLY B CA 1
ATOM 7825 C C . GLY B 1 479 ? -11.266 46.469 14.07 1 90.75 479 GLY B C 1
ATOM 7826 O O . GLY B 1 479 ? -10.367 46.875 14.805 1 90.75 479 GLY B O 1
ATOM 7827 N N . LEU B 1 480 ? -11.297 45.219 13.578 1 92.31 480 LEU B N 1
ATOM 7828 C CA . LEU B 1 480 ? -10.258 44.219 13.805 1 92.31 480 LEU B CA 1
ATOM 7829 C C . LEU B 1 480 ? -9.469 43.969 12.523 1 92.31 480 LEU B C 1
ATOM 7831 O O . LEU B 1 480 ? -9.992 44.156 11.422 1 92.31 480 LEU B O 1
ATOM 7835 N N . ILE B 1 481 ? -8.203 43.562 12.703 1 94.69 481 ILE B N 1
ATOM 7836 C CA . ILE B 1 481 ? -7.371 43.156 11.57 1 94.69 481 ILE B CA 1
ATOM 7837 C C . ILE B 1 481 ? -6.863 41.719 11.773 1 94.69 481 ILE B C 1
ATOM 7839 O O . ILE B 1 481 ? -6.336 41.406 12.844 1 94.69 481 ILE B O 1
ATOM 7843 N N . ARG B 1 482 ? -7.145 40.906 10.82 1 95.56 482 ARG B N 1
ATOM 7844 C CA . ARG B 1 482 ? -6.676 39.531 10.82 1 95.56 482 ARG B CA 1
ATOM 7845 C C . ARG B 1 482 ? -5.812 39.25 9.594 1 95.56 482 ARG B C 1
ATOM 7847 O O . ARG B 1 482 ? -6.215 39.531 8.461 1 95.56 482 ARG B O 1
ATOM 7854 N N . VAL B 1 483 ? -4.582 38.688 9.836 1 95.88 483 VAL B N 1
ATOM 7855 C CA . VAL B 1 483 ? -3.643 38.375 8.758 1 95.88 483 VAL B CA 1
ATOM 7856 C C . VAL B 1 483 ? -3.336 36.875 8.75 1 95.88 483 VAL B C 1
ATOM 7858 O O . VAL B 1 483 ? -3.002 36.312 9.789 1 95.88 483 VAL B O 1
ATOM 7861 N N . CYS B 1 484 ? -3.494 36.219 7.629 1 96.31 484 CYS B N 1
ATOM 7862 C CA . CYS B 1 484 ? -3.109 34.812 7.465 1 96.31 484 CYS B CA 1
ATOM 7863 C C . CYS B 1 484 ? -2.246 34.625 6.223 1 96.31 484 CYS B C 1
ATOM 7865 O O . CYS B 1 484 ? -2.75 34.688 5.102 1 96.31 484 CYS B O 1
ATOM 7867 N N . ALA B 1 485 ? -1.005 34.438 6.363 1 93.25 485 ALA B N 1
ATOM 7868 C CA . ALA B 1 485 ? -0.019 34.344 5.289 1 93.25 485 ALA B CA 1
ATOM 7869 C C . ALA B 1 485 ? 1.302 33.781 5.809 1 93.25 485 ALA B C 1
ATOM 7871 O O . ALA B 1 485 ? 1.401 33.406 6.977 1 93.25 485 ALA B O 1
ATOM 7872 N N . GLY B 1 486 ? 2.211 33.625 4.852 1 88.25 486 GLY B N 1
ATOM 7873 C CA . GLY B 1 486 ? 3.559 33.281 5.27 1 88.25 486 GLY B CA 1
ATOM 7874 C C . GLY B 1 486 ? 4.246 34.375 6.051 1 88.25 486 GLY B C 1
ATOM 7875 O O . GLY B 1 486 ? 3.785 35.531 6.062 1 88.25 486 GLY B O 1
ATOM 7876 N N . LYS B 1 487 ? 5.301 34 6.621 1 81.69 487 LYS B N 1
ATOM 7877 C CA . LYS B 1 487 ? 6.008 34.938 7.52 1 81.69 487 LYS B CA 1
ATOM 7878 C C . LYS B 1 487 ? 6.426 36.188 6.793 1 81.69 487 LYS B C 1
ATOM 7880 O O . LYS B 1 487 ? 6.207 37.312 7.293 1 81.69 487 LYS B O 1
ATOM 7885 N N . SER B 1 488 ? 7 36.062 5.691 1 85.94 488 SER B N 1
ATOM 7886 C CA . SER B 1 488 ? 7.496 37.219 4.945 1 85.94 488 SER B CA 1
ATOM 7887 C C . SER B 1 488 ? 6.371 38.188 4.633 1 85.94 488 SER B C 1
ATOM 7889 O O . SER B 1 488 ? 6.52 39.406 4.824 1 85.94 488 SER B O 1
ATOM 7891 N N . ILE B 1 489 ? 5.25 37.656 4.277 1 90.44 489 ILE B N 1
ATOM 7892 C CA . ILE B 1 489 ? 4.117 38.5 3.904 1 90.44 489 ILE B CA 1
ATOM 7893 C C . ILE B 1 489 ? 3.512 39.156 5.152 1 90.44 489 ILE B C 1
ATOM 7895 O O . ILE B 1 489 ? 3.156 40.312 5.145 1 90.44 489 ILE B O 1
ATOM 7899 N N . ALA B 1 490 ? 3.396 38.375 6.199 1 90 490 ALA B N 1
ATOM 7900 C CA . ALA B 1 490 ? 2.877 38.906 7.453 1 90 490 ALA B CA 1
ATOM 7901 C C . ALA B 1 490 ? 3.732 40.062 7.949 1 90 490 ALA B C 1
ATOM 7903 O O . ALA B 1 490 ? 3.207 41.094 8.422 1 90 490 ALA B O 1
ATOM 7904 N N . ASP B 1 491 ? 5.051 39.906 7.805 1 87.56 491 ASP B N 1
ATOM 7905 C CA . ASP B 1 491 ? 5.973 40.969 8.195 1 87.56 491 ASP B CA 1
ATOM 7906 C C . ASP B 1 491 ? 5.785 42.188 7.32 1 87.56 491 ASP B C 1
ATOM 7908 O O . ASP B 1 491 ? 5.812 43.312 7.816 1 87.56 491 ASP B O 1
ATOM 7912 N N . ASP B 1 492 ? 5.633 41.969 6.074 1 93.38 492 ASP B N 1
ATOM 7913 C CA . ASP B 1 492 ? 5.422 43.062 5.145 1 93.38 492 ASP B CA 1
ATOM 7914 C C . ASP B 1 492 ? 4.145 43.844 5.48 1 93.38 492 ASP B C 1
ATOM 7916 O O . ASP B 1 492 ? 4.113 45.062 5.41 1 93.38 492 ASP B O 1
ATOM 7920 N N . VAL B 1 493 ? 3.111 43.156 5.805 1 95.56 493 VAL B N 1
ATOM 7921 C CA . VAL B 1 493 ? 1.835 43.75 6.16 1 95.56 493 VAL B CA 1
ATOM 7922 C C . VAL B 1 493 ? 1.992 44.594 7.441 1 95.56 493 VAL B C 1
ATOM 7924 O O . VAL B 1 493 ? 1.52 45.719 7.516 1 95.56 493 VAL B O 1
ATOM 7927 N N . TRP B 1 494 ? 2.689 44 8.391 1 91.25 494 TRP B N 1
ATOM 7928 C CA . TRP B 1 494 ? 2.91 44.719 9.641 1 91.25 494 TRP B CA 1
ATOM 7929 C C . TRP B 1 494 ? 3.742 45.969 9.414 1 91.25 494 TRP B C 1
ATOM 7931 O O . TRP B 1 494 ? 3.443 47.031 9.969 1 91.25 494 TRP B O 1
ATOM 7941 N N . ASN B 1 495 ? 4.773 45.875 8.648 1 91.69 495 ASN B N 1
ATOM 7942 C CA . ASN B 1 495 ? 5.645 47 8.367 1 91.69 495 ASN B CA 1
ATOM 7943 C C . ASN B 1 495 ? 4.879 48.125 7.688 1 91.69 495 ASN B C 1
ATOM 7945 O O . ASN B 1 495 ? 5.195 49.312 7.887 1 91.69 495 ASN B O 1
ATOM 7949 N N . LEU B 1 496 ? 3.906 47.719 6.961 1 94.38 496 LEU B N 1
ATOM 7950 C CA . LEU B 1 496 ? 3.104 48.719 6.246 1 94.38 496 LEU B CA 1
ATOM 7951 C C . LEU B 1 496 ? 2.068 49.344 7.172 1 94.38 496 LEU B C 1
ATOM 7953 O O . LEU B 1 496 ? 1.91 50.562 7.191 1 94.38 496 LEU B O 1
ATOM 7957 N N . LEU B 1 497 ? 1.376 48.594 7.977 1 94.19 497 LEU B N 1
ATOM 7958 C CA . LEU B 1 497 ? 0.231 49.062 8.75 1 94.19 497 LEU B CA 1
ATOM 7959 C C . LEU B 1 497 ? 0.657 49.469 10.148 1 94.19 497 LEU B C 1
ATOM 7961 O O . LEU B 1 497 ? 0.037 50.344 10.758 1 94.19 497 LEU B O 1
ATOM 7965 N N . GLY B 1 498 ? 1.637 48.812 10.695 1 89.88 498 GLY B N 1
ATOM 7966 C CA . GLY B 1 498 ? 2.023 48.938 12.094 1 89.88 498 GLY B CA 1
ATOM 7967 C C . GLY B 1 498 ? 2.197 50.375 12.531 1 89.88 498 GLY B C 1
ATOM 7968 O O . GLY B 1 498 ? 1.544 50.812 13.484 1 89.88 498 GLY B O 1
ATOM 7969 N N . PRO B 1 499 ? 3.021 51.094 11.844 1 86.19 499 PRO B N 1
ATOM 7970 C CA . PRO B 1 499 ? 3.273 52.5 12.234 1 86.19 499 PRO B CA 1
ATOM 7971 C C . PRO B 1 499 ? 1.998 53.344 12.289 1 86.19 499 PRO B C 1
ATOM 7973 O O . PRO B 1 499 ? 1.8 54.094 13.227 1 86.19 499 PRO B O 1
ATOM 7976 N N . SER B 1 500 ? 1.124 53.219 11.312 1 87.31 500 SER B N 1
ATOM 7977 C CA . SER B 1 500 ? -0.118 53.969 11.266 1 87.31 500 SER B CA 1
ATOM 7978 C C . SER B 1 500 ? -1.076 53.531 12.367 1 87.31 500 SER B C 1
ATOM 7980 O O . SER B 1 500 ? -1.778 54.375 12.953 1 87.31 500 SER B O 1
ATOM 7982 N N . LEU B 1 501 ? -1.111 52.281 12.664 1 88.81 501 LEU B N 1
ATOM 7983 C CA . LEU B 1 501 ? -1.983 51.75 13.711 1 88.81 501 LEU B CA 1
ATOM 7984 C C . LEU B 1 501 ? -1.554 52.281 15.078 1 88.81 501 LEU B C 1
ATOM 7986 O O . LEU B 1 501 ? -2.396 52.656 15.898 1 88.81 501 LEU B O 1
ATOM 7990 N N . LEU B 1 502 ? -0.284 52.312 15.227 1 82.12 502 LEU B N 1
ATOM 7991 C CA . LEU B 1 502 ? 0.277 52.75 16.5 1 82.12 502 LEU B CA 1
ATOM 7992 C C . LEU B 1 502 ? 0.029 54.25 16.734 1 82.12 502 LEU B C 1
ATOM 7994 O O . LEU B 1 502 ? -0.166 54.688 17.875 1 82.12 502 LEU B O 1
ATOM 7998 N N . GLU B 1 503 ? 0.096 55 15.711 1 80.06 503 GLU B N 1
ATOM 7999 C CA . GLU B 1 503 ? -0.12 56.438 15.812 1 80.06 503 GLU B CA 1
ATOM 8000 C C . GLU B 1 503 ? -1.523 56.75 16.328 1 80.06 503 GLU B C 1
ATOM 8002 O O . GLU B 1 503 ? -1.728 57.75 17.016 1 80.06 503 GLU B O 1
ATOM 8007 N N . THR B 1 504 ? -2.424 55.938 15.984 1 77.56 504 THR B N 1
ATOM 8008 C CA . THR B 1 504 ? -3.801 56.156 16.406 1 77.56 504 THR B CA 1
ATOM 8009 C C . THR B 1 504 ? -3.988 55.781 17.875 1 77.56 504 THR B C 1
ATOM 8011 O O . THR B 1 504 ? -4.938 56.25 18.516 1 77.56 504 THR B O 1
ATOM 8014 N N . MET B 1 505 ? -3.182 54.938 18.25 1 71.56 505 MET B N 1
ATOM 8015 C CA . MET B 1 505 ? -3.301 54.469 19.625 1 71.56 505 MET B CA 1
ATOM 8016 C C . MET B 1 505 ? -2.516 55.375 20.578 1 71.56 505 MET B C 1
ATOM 8018 O O . MET B 1 505 ? -2.82 55.438 21.766 1 71.56 505 MET B O 1
ATOM 8022 N N . ALA B 1 506 ? -1.195 55.812 20.141 1 59.44 506 ALA B N 1
ATOM 8023 C CA . ALA B 1 506 ? -0.311 56.625 20.953 1 59.44 506 ALA B CA 1
ATOM 8024 C C . ALA B 1 506 ? -0.921 58 21.203 1 59.44 506 ALA B C 1
ATOM 8026 O O . ALA B 1 506 ? -0.845 58.875 20.359 1 59.44 506 ALA B O 1
ATOM 8027 N N . ASN B 1 507 ? -2.074 58.312 21.266 1 49.34 507 ASN B N 1
ATOM 8028 C CA . ASN B 1 507 ? -2.031 59.531 22.062 1 49.34 507 ASN B CA 1
ATOM 8029 C C . ASN B 1 507 ? -0.851 59.531 23.031 1 49.34 507 ASN B C 1
ATOM 8031 O O . ASN B 1 507 ? 0.175 60.156 22.766 1 49.34 507 ASN B O 1
ATOM 8035 N N . GLY B 1 508 ? -1.036 59.344 24.469 1 43.72 508 GLY B N 1
ATOM 8036 C CA . GLY B 1 508 ? -0.212 59.781 25.578 1 43.72 508 GLY B CA 1
ATOM 8037 C C . GLY B 1 508 ? 1.138 59.094 25.641 1 43.72 508 GLY B C 1
ATOM 8038 O O . GLY B 1 508 ? 2.156 59.719 25.906 1 43.72 508 GLY B O 1
ATOM 8039 N N . ASN B 1 509 ? 1.407 57.594 26 1 44.19 509 ASN B N 1
ATOM 8040 C CA . ASN B 1 509 ? 2.652 57.125 26.609 1 44.19 509 ASN B CA 1
ATOM 8041 C C . ASN B 1 509 ? 3.631 56.594 25.562 1 44.19 509 ASN B C 1
ATOM 8043 O O . ASN B 1 509 ? 3.406 55.562 24.969 1 44.19 509 ASN B O 1
ATOM 8047 N N . GLN B 1 510 ? 4.332 57.375 24.688 1 47.31 510 GLN B N 1
ATOM 8048 C CA . GLN B 1 510 ? 5.41 57.312 23.703 1 47.31 510 GLN B CA 1
ATOM 8049 C C . GLN B 1 510 ? 6.375 56.188 24.016 1 47.31 510 GLN B C 1
ATOM 8051 O O . GLN B 1 510 ? 7.352 55.969 23.281 1 47.31 510 GLN B O 1
ATOM 8056 N N . LYS B 1 511 ? 6.594 55.719 25.109 1 49.94 511 LYS B N 1
ATOM 8057 C CA . LYS B 1 511 ? 7.82 55.031 25.484 1 49.94 511 LYS B CA 1
ATOM 8058 C C . LYS B 1 511 ? 7.82 53.594 24.953 1 49.94 511 LYS B C 1
ATOM 8060 O O . LYS B 1 511 ? 8.781 52.844 25.141 1 49.94 511 LYS B O 1
ATOM 8065 N N . ASP B 1 512 ? 6.73 53.094 24.391 1 50 512 ASP B N 1
ATOM 8066 C CA . ASP B 1 512 ? 6.852 51.656 24.203 1 50 512 ASP B CA 1
ATOM 8067 C C . ASP B 1 512 ? 7.465 51.344 22.828 1 50 512 ASP B C 1
ATOM 8069 O O . ASP B 1 512 ? 7.184 52.031 21.844 1 50 512 ASP B O 1
ATOM 8073 N N . GLN B 1 513 ? 8.508 50.594 22.688 1 53.06 513 GLN B N 1
ATOM 8074 C CA . GLN B 1 513 ? 9.203 50.062 21.516 1 53.06 513 GLN B CA 1
ATOM 8075 C C . GLN B 1 513 ? 8.234 49.344 20.578 1 53.06 513 GLN B C 1
ATOM 8077 O O . GLN B 1 513 ? 7.258 48.75 21.016 1 53.06 513 GLN B O 1
ATOM 8082 N N . PRO B 1 514 ? 8.25 49.719 19.25 1 51.78 514 PRO B N 1
ATOM 8083 C CA . PRO B 1 514 ? 7.379 49.156 18.219 1 51.78 514 PRO B CA 1
ATOM 8084 C C . PRO B 1 514 ? 7.109 47.688 18.391 1 51.78 514 PRO B C 1
ATOM 8086 O O . PRO B 1 514 ? 6.004 47.219 18.109 1 51.78 514 PRO B O 1
ATOM 8089 N N . PHE B 1 515 ? 8.125 46.812 18.672 1 55.59 515 PHE B N 1
ATOM 8090 C CA . PHE B 1 515 ? 7.945 45.375 18.828 1 55.59 515 PHE B CA 1
ATOM 8091 C C . PHE B 1 515 ? 6.945 45.062 19.938 1 55.59 515 PHE B C 1
ATOM 8093 O O . PHE B 1 515 ? 6.074 44.219 19.781 1 55.59 515 PHE B O 1
ATOM 8100 N N . ASP B 1 516 ? 6.934 45.812 20.938 1 62.06 516 ASP B N 1
ATOM 8101 C CA . ASP B 1 516 ? 6.07 45.625 22.094 1 62.06 516 ASP B CA 1
ATOM 8102 C C . ASP B 1 516 ? 4.605 45.906 21.734 1 62.06 516 ASP B C 1
ATOM 8104 O O . ASP B 1 516 ? 3.713 45.219 22.25 1 62.06 516 ASP B O 1
ATOM 8108 N N . TRP B 1 517 ? 4.484 46.5 20.656 1 70.44 517 TRP B N 1
ATOM 8109 C CA . TRP B 1 517 ? 3.121 46.906 20.312 1 70.44 517 TRP B CA 1
ATOM 8110 C C . TRP B 1 517 ? 2.434 45.812 19.484 1 70.44 517 TRP B C 1
ATOM 8112 O O . TRP B 1 517 ? 1.248 45.531 19.688 1 70.44 517 TRP B O 1
ATOM 8122 N N . ARG B 1 518 ? 3.18 45.25 18.531 1 78.31 518 ARG B N 1
ATOM 8123 C CA . ARG B 1 518 ? 2.652 44.125 17.734 1 78.31 518 ARG B CA 1
ATOM 8124 C C . ARG B 1 518 ? 2.125 43.031 18.641 1 78.31 518 ARG B C 1
ATOM 8126 O O . ARG B 1 518 ? 1.016 42.531 18.438 1 78.31 518 ARG B O 1
ATOM 8133 N N . GLN B 1 519 ? 2.809 42.844 19.625 1 73.06 519 GLN B N 1
ATOM 8134 C CA . GLN B 1 519 ? 2.434 41.781 20.578 1 73.06 519 GLN B CA 1
ATOM 8135 C C . GLN B 1 519 ? 1.243 42.25 21.422 1 73.06 519 GLN B C 1
ATOM 8137 O O . GLN B 1 519 ? 0.342 41.438 21.703 1 73.06 519 GLN B O 1
ATOM 8142 N N . LYS B 1 520 ? 1.296 43.344 21.828 1 73 520 LYS B N 1
ATOM 8143 C CA . LYS B 1 520 ? 0.21 43.906 22.641 1 73 520 LYS B CA 1
ATOM 8144 C C . LYS B 1 520 ? -1.112 43.875 21.891 1 73 520 LYS B C 1
ATOM 8146 O O . LYS B 1 520 ? -2.148 43.5 22.438 1 73 520 LYS B O 1
ATOM 8151 N N . LEU B 1 521 ? -1.057 44.25 20.688 1 83.44 521 LEU B N 1
ATOM 8152 C CA . LEU B 1 521 ? -2.268 44.25 19.875 1 83.44 521 LEU B CA 1
ATOM 8153 C C . LEU B 1 521 ? -2.797 42.844 19.672 1 83.44 521 LEU B C 1
ATOM 8155 O O . LEU B 1 521 ? -4.008 42.656 19.578 1 83.44 521 LEU B O 1
ATOM 8159 N N . ALA B 1 522 ? -1.841 41.938 19.609 1 81.12 522 ALA B N 1
ATOM 8160 C CA . ALA B 1 522 ? -2.223 40.531 19.469 1 81.12 522 ALA B CA 1
ATOM 8161 C C . ALA B 1 522 ? -2.887 40.031 20.75 1 81.12 522 ALA B C 1
ATOM 8163 O O . ALA B 1 522 ? -3.881 39.281 20.703 1 81.12 522 ALA B O 1
ATOM 8164 N N . GLU B 1 523 ? -2.357 40.375 21.781 1 73.56 523 GLU B N 1
ATOM 8165 C CA . GLU B 1 523 ? -2.918 40 23.078 1 73.56 523 GLU B CA 1
ATOM 8166 C C . GLU B 1 523 ? -4.309 40.594 23.281 1 73.56 523 GLU B C 1
ATOM 8168 O O . GLU B 1 523 ? -5.184 39.938 23.859 1 73.56 523 GLU B O 1
ATOM 8173 N N . GLU B 1 524 ? -4.434 41.781 22.781 1 78.12 524 GLU B N 1
ATOM 8174 C CA . GLU B 1 524 ? -5.727 42.438 22.859 1 78.12 524 GLU B CA 1
ATOM 8175 C C . GLU B 1 524 ? -6.676 41.938 21.766 1 78.12 524 GLU B C 1
ATOM 8177 O O . GLU B 1 524 ? -7.844 42.344 21.734 1 78.12 524 GLU B O 1
ATOM 8182 N N . GLU B 1 525 ? -6.188 41.188 20.891 1 84.88 525 GLU B N 1
ATOM 8183 C CA . GLU B 1 525 ? -6.922 40.531 19.812 1 84.88 525 GLU B CA 1
ATOM 8184 C C . GLU B 1 525 ? -7.441 41.562 18.812 1 84.88 525 GLU B C 1
ATOM 8186 O O . GLU B 1 525 ? -8.508 41.375 18.219 1 84.88 525 GLU B O 1
ATOM 8191 N N . ARG B 1 526 ? -6.848 42.688 18.688 1 87.62 526 ARG B N 1
ATOM 8192 C CA . ARG B 1 526 ? -7.223 43.688 17.703 1 87.62 526 ARG B CA 1
ATOM 8193 C C . ARG B 1 526 ? -6.508 43.469 16.375 1 87.62 526 ARG B C 1
ATOM 8195 O O . ARG B 1 526 ? -7.062 43.75 15.32 1 87.62 526 ARG B O 1
ATOM 8202 N N . TYR B 1 527 ? -5.262 43.062 16.516 1 91.31 527 TYR B N 1
ATOM 8203 C CA . TYR B 1 527 ? -4.426 42.656 15.383 1 91.31 527 TYR B CA 1
ATOM 8204 C C . TYR B 1 527 ? -3.844 41.25 15.602 1 91.31 527 TYR B C 1
ATOM 8206 O O . TYR B 1 527 ? -2.941 41.094 16.422 1 91.31 527 TYR B O 1
ATOM 8214 N N . VAL B 1 528 ? -4.387 40.312 14.906 1 90.75 528 VAL B N 1
ATOM 8215 C CA . VAL B 1 528 ? -3.967 38.938 15.117 1 90.75 528 VAL B CA 1
ATOM 8216 C C . VAL B 1 528 ? -3.486 38.344 13.805 1 90.75 528 VAL B C 1
ATOM 8218 O O . VAL B 1 528 ? -4.094 38.562 12.75 1 90.75 528 VAL B O 1
ATOM 8221 N N . GLU B 1 529 ? -2.359 37.688 13.891 1 89.75 529 GLU B N 1
ATOM 8222 C CA . GLU B 1 529 ? -1.774 37.031 12.719 1 89.75 529 GLU B CA 1
ATOM 8223 C C . GLU B 1 529 ? -1.714 35.5 12.898 1 89.75 529 GLU B C 1
ATOM 8225 O O . GLU B 1 529 ? -1.442 35.031 14 1 89.75 529 GLU B O 1
ATOM 8230 N N . GLU B 1 530 ? -2.078 34.812 11.891 1 88.12 530 GLU B N 1
ATOM 8231 C CA . GLU B 1 530 ? -1.811 33.375 11.773 1 88.12 530 GLU B CA 1
ATOM 8232 C C . GLU B 1 530 ? -0.785 33.094 10.68 1 88.12 530 GLU B C 1
ATOM 8234 O O . GLU B 1 530 ? -1.094 33.188 9.484 1 88.12 530 GLU B O 1
ATOM 8239 N N . VAL B 1 531 ? 0.337 32.75 11.102 1 83.19 531 VAL B N 1
ATOM 8240 C CA . VAL B 1 531 ? 1.459 32.625 10.172 1 83.19 531 VAL B CA 1
ATOM 8241 C C . VAL B 1 531 ? 1.817 31.156 10.008 1 83.19 531 VAL B C 1
ATOM 8243 O O . VAL B 1 531 ? 1.998 30.438 11 1 83.19 531 VAL B O 1
ATOM 8246 N N . PHE B 1 532 ? 1.741 30.656 8.781 1 73.81 532 PHE B N 1
ATOM 8247 C CA . PHE B 1 532 ? 2.115 29.281 8.477 1 73.81 532 PHE B CA 1
ATOM 8248 C C . PHE B 1 532 ? 3.412 29.234 7.68 1 73.81 532 PHE B C 1
ATOM 8250 O O . PHE B 1 532 ? 3.676 30.109 6.859 1 73.81 532 PHE B O 1
ATOM 8257 N N . ASN B 1 533 ? 4.309 28.391 8.07 1 61.62 533 ASN B N 1
ATOM 8258 C CA . ASN B 1 533 ? 5.543 28.203 7.316 1 61.62 533 ASN B CA 1
ATOM 8259 C C . ASN B 1 533 ? 5.484 26.953 6.449 1 61.62 533 ASN B C 1
ATOM 8261 O O . ASN B 1 533 ? 4.844 25.969 6.82 1 61.62 533 ASN B O 1
#

Foldseek 3Di:
DLVCQPPADLPAEAEAEWEADLLDGDPSCNNNLVSLQVLLVPAQQNLSYEYEYEYEAACVSVVNGSNVSVSNVVSCVSNNYHYQWHYFYAHVNVVPRVVSVVVRCQVTVVVSSCVVVVNPPPVPRSPDPPVPPVPPPDDDDDDDPVCVVCVVVPKDKKFWADKDWQFDDVVVDFTKIKTKIQADPPDDAAQFWKKWFQFWADVVLLVLVCVLQVHDQQDKDADAPCVFQPDDHRDIDGSVCCRTHGWQQLDFQDPVLLVLLLVPQPDDPPVVSVQLNVVSVCCCPPPDHGTLSCNSVRPPRRDHPVSSSVRIGTGGIDMFTWQAACLLPPSMTMGIAGQDVSDRHRVRSNPDDGGDMTMMGIGYDCLQCVVCVVPQQAEEEEEEEFSLCRSVNHVLNVQVSVVVVDVDPTDAYEYQYEYQDPNGRPGPVVSVVVSVVSRNYHYQYAHQNDPPDPVHHNDSLVSCVVCVVVVVVSVLVVHAYEYGYAPVNVVSNCVSNQVVSVVSVPPDDPPDDSVVVQVVCSVVSRYHYDHDD/DLVCQPPADLPAEAEAEWEADLLDGDPSCNNNLVSLQVLLVAAQSNLSYEYEYEYEAACVSVVNGSNVSVSNVVSCVSNNYHYQWHYFYAHVNVVPRVVSVVVRCQVTVVVSSCVVVVNPPPVPRSPDPPVPPVPPPDDDDDDDPVCVVVVVVPKDKKFWADKDWQFDDVVVDFTKIKTKIQADPPDDAAQFWKKWFQFWADVVLLVLVCVLQVHDQQDKDADAPCVFQPDDHRDIDGSVCCRTHGWQFLDFQDPVLLVLLLVPQPDDPPVVSVQLNVVSVCCCPPPDHGTLSCNSVRPPRRDDPVSSSVRIGTGGIDMFTWQAACLLPPSMTMGIAGQDVSDRHRVRSNPDDGGDMTMMGIGYDCLQCVVCVVPQQAEEEEEEEFSLCRSVNHVLNVQVSCCVVDVDPTDAYEYQYEYQDPNGRPGPPVSVVVSVVSRNYHYQYAHQNDPPDPVHHNDSLVSCVVCVVVVLVSVLVVHAYEYGYAPVNVVSNCVSNQVVSVVSVPPDDPPDDSVVVQVVCSVVSRYHYDHDD

pLDDT: mean 84.13, std 14.13, range [31.45, 98.56]

InterPro domains:
  IPR001433 Oxidoreductase FAD/NAD(P)-binding [PF00175] (382-484)
  IPR001709 Flavoprotein pyridine nucleotide cytochrome reductase [PR00371] (189-199)
  IPR001709 Flavoprotein pyridine nucleotide cytochrome reductase [PR00371] (318-325)
  IPR001709 Flavoprotein pyridine nucleotide cytochrome reductase [PR00371] (381-400)
  IPR001709 Flavoprotein pyridine nucleotide cytochrome reductase [PR00371] (411-420)
  IPR001709 Flavoprotein pyridine nucleotide cytochrome reductase [PR00371] (457-473)
  IPR003097 Sulfite reductase [NADPH] flavoprotein alpha-component-like, FAD-binding [PF00667] (186-342)
  IPR008254 Flavodoxin/nitric oxide synthase [PF00258] (5-104)
  IPR008254 Flavodoxin/nitric oxide synthase [PS50902] (1-109)
  IPR017927 FAD-binding domain, ferredoxin reductase-type [PS51384] (153-371)
  IPR017938 Riboflavin synthase-like beta-barrel [SSF63380] (140-365)
  IPR023173 NADPH-cytochrome p450 reductase, FAD-binding, alpha-helical domain superfamily [G3DSA:1.20.990.10] (199-316)
  IPR029039 Flavoprotein-like superfamily [G3DSA:3.40.50.360] (2-121)
  IPR029039 Flavoprotein-like superfamily [SSF52218] (5-116)
  IPR039261 Ferredoxin-NADP reductase (FNR), nucleotide-binding domain [G3DSA:3.40.50.80] (369-532)
  IPR039261 Ferredoxin-NADP reductase (FNR), nucleotide-binding domain [SSF52343] (372-532)

Solvent-accessible surface area (backbone atoms only — not comparable to full-atom values): 55458 Å² total; per-residue (Å²): 91,38,89,39,44,91,57,67,62,57,69,74,70,47,74,43,78,29,45,26,53,83,43,31,57,36,86,54,33,43,56,26,53,54,49,35,54,58,38,30,72,39,71,47,72,33,47,62,25,28,31,32,44,35,17,41,14,34,58,88,41,62,88,30,45,33,37,28,30,50,48,52,49,49,30,40,50,43,8,33,28,38,76,56,30,76,70,36,66,21,42,54,71,71,70,43,38,62,48,34,48,49,51,37,35,51,69,36,40,48,56,31,52,24,61,70,67,70,41,76,64,68,84,61,68,60,82,65,57,60,63,63,50,58,56,76,39,44,67,46,78,45,70,27,75,85,45,56,74,36,36,82,70,52,44,38,70,28,33,28,70,41,60,48,76,58,34,66,51,71,91,80,41,74,49,28,33,40,39,29,31,38,47,47,90,87,62,78,72,55,46,32,14,32,36,33,36,53,51,41,46,57,68,72,60,36,48,52,55,28,35,74,70,68,37,38,55,57,19,30,36,28,36,42,65,37,77,68,43,84,45,58,70,65,44,71,36,34,42,42,52,43,49,25,52,36,34,45,53,52,46,57,45,41,73,56,42,46,51,53,51,55,68,60,56,69,86,54,58,72,67,58,48,50,51,46,45,50,53,49,49,40,33,54,70,38,100,53,56,36,29,50,56,57,57,74,68,42,74,92,65,79,75,49,70,36,62,53,58,69,59,44,42,45,52,65,65,44,80,41,41,25,31,31,18,48,79,70,41,67,52,37,45,27,39,44,41,60,47,41,92,69,30,53,48,37,44,38,63,67,66,52,50,67,42,40,51,45,39,33,26,77,41,86,43,56,73,77,53,46,61,49,74,76,35,65,68,43,33,37,41,36,39,27,36,55,51,33,42,16,32,53,45,1,42,50,42,39,50,52,52,46,50,78,69,44,90,69,89,61,51,57,27,37,36,35,41,18,31,48,18,83,81,41,36,46,69,62,53,67,60,52,49,53,35,39,74,71,53,51,36,45,79,48,57,10,24,61,69,49,75,78,59,82,85,46,31,46,40,43,62,50,41,44,61,75,41,41,67,60,54,49,53,35,45,75,72,62,18,33,38,41,37,20,24,39,58,71,55,49,50,51,45,42,69,66,45,44,65,62,55,46,57,72,64,50,62,90,80,77,79,69,56,72,68,60,46,59,44,48,34,34,75,68,54,39,40,38,74,50,70,52,132,92,37,89,39,44,92,55,67,61,55,68,71,69,46,76,43,80,30,46,24,53,83,40,30,55,37,88,55,32,43,57,24,52,55,47,36,53,58,38,30,74,38,70,46,70,32,48,60,24,30,32,32,43,35,18,40,14,34,58,89,40,61,91,31,45,34,36,28,30,50,46,50,50,49,28,38,51,44,7,32,28,38,78,55,29,78,71,33,67,21,42,55,73,73,71,41,39,62,50,35,48,48,51,35,34,48,69,35,42,49,55,31,52,23,63,72,67,70,42,74,63,67,84,60,68,58,82,66,56,61,59,63,50,57,56,76,38,44,65,46,78,46,70,27,73,84,44,58,75,35,39,82,70,52,44,39,70,28,34,30,70,41,64,48,76,58,33,64,51,70,92,79,41,73,48,28,33,40,39,30,31,38,47,49,89,85,65,78,72,56,47,33,14,31,36,34,35,52,49,40,45,58,67,70,59,37,48,53,56,28,34,74,69,69,38,38,57,57,19,30,36,28,36,42,66,38,78,67,44,85,46,59,71,65,44,71,37,33,43,42,52,43,51,27,54,37,35,47,52,50,46,58,46,42,70,56,40,44,50,54,50,55,70,62,55,69,87,54,57,70,67,59,48,51,51,46,45,51,53,49,48,41,33,53,70,37,99,55,57,36,28,49,56,57,58,75,67,42,74,92,64,79,78,49,70,36,61,53,58,67,59,44,42,45,51,64,65,45,79,41,41,24,30,29,19,46,80,70,42,68,53,39,45,27,39,43,40,61,46,41,90,70,30,53,49,38,45,38,62,67,64,52,50,68,41,40,52,45,39,34,27,78,41,86,42,57,73,78,55,46,61,50,74,77,36,66,69,42,32,39,40,36,38,27,36,56,51,34,40,17,30,54,44,1,42,51,44,36,48,54,55,47,48,79,72,46,92,67,88,60,51,57,27,37,37,37,41,20,31,48,18,82,80,41,36,47,70,62,54,67,61,51,50,54,35,39,74,70,53,50,35,45,78,48,59,11,22,59,68,49,76,81,58,84,86,47,30,45,39,42,62,52,41,45,61,76,41,41,66,61,53,48,52,34,45,75,70,61,19,35,38,40,37,22,25,40,58,71,56,49,49,52,46,41,70,65,45,42,66,62,56,46,57,73,66,45,71,84,79,78,78,69,58,72,68,60,44,60,42,48,32,35,74,68,53,40,41,38,74,49,70,53,132